Protein AF-0000000077140561 (afdb_homodimer)

InterPro domains:
  IPR010559 Signal transduction histidine kinase, internal region [PF06580] (421-499)
  IPR011622 7TM-DISM receptor, extracellular domain, type 2 [PF07696] (44-173)
  IPR011623 7TM-DISM receptor, extracellular domain, type 1 [PF07695] (184-388)
  IPR050640 Bacterial two-component sensor kinase systems [PTHR34220] (401-587)

pLDDT: mean 85.33, std 14.59, range [17.55, 97.31]

Foldseek 3Di:
DPPPCPPPPPPPPPPPPPPPDPPPPQQEAEDEPPDFKFQRQQNKWKDKAALVDDDDPVRVVVDPPTHGGPDSKFWQFADQIKMKMKGKYFYQYPDFKKKKWWQFQQFAWKWKWWDDPPDIDIQIDHLLAFQVSAPDNDSTHIDIGTDDHGDMTMMMMMTGGRFIDITGIMMGDPVVVVVVVVVVVVVLVVLVVLLVVLLVVLVVVCVVVVDCLSVLLNQLSVLVNVLVCLRNRNCCSPPPSGCSLCSLLVNQQSLLSNLLSVLVSLCVLLVCVPQPVVLNVVSVVLSVVSVVLNVCSVPDDSNVSNVVSLVSVLVSLVSSLVSLVSSVVSPRVLSVLLNVLSVLQNQLSVLLSCVNRRNDGDDPCSSCSNSVSNSSSSVSVSVSVVVVVVVVPPPCVVPVVVVVVVVVVVVVVVVVVVVVVLLVLLPCPPPVLVVLLVVLLVVCVVVPVVLSVVLVVLVVVLVVLSVVQSPPLKAFVVSQQVSLQSSQVSVCSSLVAEEDEEEEPGDRPHIDRPCLVVLVSVVCCVQFQVPHRYKYWYWYWDDDDFKIKIKIWIQGHDDPCCPVVPSSVVSNVSSCCSSQPPFWDWDWDDDVRTIMIMIMGGD/DDDPDPPPPPVCPPPPPPPPDPPPDQQEDEDEPPDFKFQRQQRKWKDKAALPDDDDPVRVVPDPPTHGGPDSKFWQFADQIKMKMKGKYFYQYPDFKKKKWWQFQQFAWKWKWWDDPPDIDIQIDHLLAFQVSAPDNDSTHIDIGTHDHGDMIMMMMMTGGRFIDMTGIMMGDPVVVVVVVVVVVVVLVVLVVLLVVLLVVLVVVCVVVVDCLSVLLNQQSVLVNLLVCLRNSNCCSPPPSGCSLCSLLVNQQSLLSNLLSVLVSLCVLLVCVPQPVVLNVVSVVLNVVSVVLNVCSVPDDSNVSNVVSLVSVLVSLVSSLVSLVSSVVSPRVLSVLLNVLSVLQNQLSVLQSCVNRRNDGDDPCSSCSNSVSNSSSSVSVSVSVVVVVVVVPPPCVVPVVVVVVVVVVVVVVVVVVVVVVLLVLLPCPPVVLVVLLVVLLVVCVVVPPVLSVVLVVLVVVLVVLSVVQSPPLKAFVVSQQVSQQSSQVSVCSSLVAEEDEEEDPGDRPHMDRPCLVVLVSVVCCVQFQVPNRYKYWYWYWDDDDFKIKIKIWIQGHPRPCCPVVPSSVVSNVSSCCSSQPPFKDWDWDADPRTIMIMIMGGD

Structure (mmCIF, N/CA/C/O backbone):
data_AF-0000000077140561-model_v1
#
loop_
_entity.id
_entity.type
_entity.pdbx_description
1 polymer 'Putative two-component sensor putative membrane protein putative signal peptide'
#
loop_
_atom_site.group_PDB
_atom_site.id
_atom_site.type_symbol
_atom_site.label_atom_id
_atom_site.label_alt_id
_atom_site.label_comp_id
_atom_site.label_asym_id
_atom_site.label_entity_id
_atom_site.label_seq_id
_atom_site.pdbx_PDB_ins_code
_atom_site.Cartn_x
_atom_site.Cartn_y
_atom_site.Cartn_z
_atom_site.occupancy
_atom_site.B_iso_or_equiv
_atom_site.auth_seq_id
_atom_site.auth_comp_id
_atom_site.auth_asym_id
_atom_site.auth_atom_id
_atom_site.pdbx_PDB_model_num
ATOM 1 N N . MET A 1 1 ? 35.562 -88.125 40.375 1 24.75 1 MET A N 1
ATOM 2 C CA . MET A 1 1 ? 36.562 -87.562 39.438 1 24.75 1 MET A CA 1
ATOM 3 C C . MET A 1 1 ? 36.156 -87.875 37.969 1 24.75 1 MET A C 1
ATOM 5 O O . MET A 1 1 ? 36.406 -88.938 37.438 1 24.75 1 MET A O 1
ATOM 9 N N . ILE A 1 2 ? 34.906 -87.5 37.625 1 28.94 2 ILE A N 1
ATOM 10 C CA . ILE A 1 2 ? 34.031 -87.938 36.531 1 28.94 2 ILE A CA 1
ATOM 11 C C . ILE A 1 2 ? 34.594 -87.438 35.219 1 28.94 2 ILE A C 1
ATOM 13 O O . ILE A 1 2 ? 34.844 -86.25 35.031 1 28.94 2 ILE A O 1
ATOM 17 N N . HIS A 1 3 ? 35.438 -88.312 34.562 1 29.36 3 HIS A N 1
ATOM 18 C CA . HIS A 1 3 ? 36.188 -88.188 33.312 1 29.36 3 HIS A CA 1
ATOM 19 C C . HIS A 1 3 ? 35.281 -87.688 32.156 1 29.36 3 HIS A C 1
ATOM 21 O O . HIS A 1 3 ? 34.281 -88.312 31.859 1 29.36 3 HIS A O 1
ATOM 27 N N . VAL A 1 4 ? 35.094 -86.375 32.062 1 25.58 4 VAL A N 1
ATOM 28 C CA . VAL A 1 4 ? 34.312 -85.5 31.188 1 25.58 4 VAL A CA 1
ATOM 29 C C . VAL A 1 4 ? 34.688 -85.75 29.734 1 25.58 4 VAL A C 1
ATOM 31 O O . VAL A 1 4 ? 35.844 -85.625 29.328 1 25.58 4 VAL A O 1
ATOM 34 N N . ARG A 1 5 ? 34 -86.75 29.047 1 27.5 5 ARG A N 1
ATOM 35 C CA . ARG A 1 5 ? 34 -87.312 27.688 1 27.5 5 ARG A CA 1
ATOM 36 C C . ARG A 1 5 ? 33.844 -86.188 26.656 1 27.5 5 ARG A C 1
ATOM 38 O O . ARG A 1 5 ? 32.781 -85.625 26.516 1 27.5 5 ARG A O 1
ATOM 45 N N . PHE A 1 6 ? 34.875 -85.312 26.531 1 25.67 6 PHE A N 1
ATOM 46 C CA . PHE A 1 6 ? 34.875 -84.125 25.656 1 25.67 6 PHE A CA 1
ATOM 47 C C . PHE A 1 6 ? 34.688 -84.562 24.203 1 25.67 6 PHE A C 1
ATOM 49 O O . PHE A 1 6 ? 35.562 -85.188 23.609 1 25.67 6 PHE A O 1
ATOM 56 N N . TYR A 1 7 ? 33.469 -85.125 23.844 1 27 7 TYR A N 1
ATOM 57 C CA . TYR A 1 7 ? 33.125 -85.5 22.469 1 27 7 TYR A CA 1
ATOM 58 C C . TYR A 1 7 ? 33.469 -84.375 21.484 1 27 7 TYR A C 1
ATOM 60 O O . TYR A 1 7 ? 33.188 -83.188 21.734 1 27 7 TYR A O 1
ATOM 68 N N . PHE A 1 8 ? 34.469 -84.562 20.609 1 27.3 8 PHE A N 1
ATOM 69 C CA . PHE A 1 8 ? 35.031 -83.938 19.453 1 27.3 8 PHE A CA 1
ATOM 70 C C . PHE A 1 8 ? 34 -83.625 18.391 1 27.3 8 PHE A C 1
ATOM 72 O O . PHE A 1 8 ? 33.906 -84.375 17.391 1 27.3 8 PHE A O 1
ATOM 79 N N . LEU A 1 9 ? 32.719 -83.375 18.688 1 26.47 9 LEU A N 1
ATOM 80 C CA . LEU A 1 9 ? 31.844 -83.312 17.516 1 26.47 9 LEU A CA 1
ATOM 81 C C . LEU A 1 9 ? 32.406 -82.312 16.484 1 26.47 9 LEU A C 1
ATOM 83 O O . LEU A 1 9 ? 32.625 -81.125 16.781 1 26.47 9 LEU A O 1
ATOM 87 N N . LEU A 1 10 ? 33.062 -82.812 15.438 1 26.14 10 LEU A N 1
ATOM 88 C CA . LEU A 1 10 ? 33.5 -82.25 14.172 1 26.14 10 LEU A CA 1
ATOM 89 C C . LEU A 1 10 ? 32.375 -81.438 13.492 1 26.14 10 LEU A C 1
ATOM 91 O O . LEU A 1 10 ? 31.422 -82.062 13.016 1 26.14 10 LEU A O 1
ATOM 95 N N . LEU A 1 11 ? 31.844 -80.5 14.102 1 26.73 11 LEU A N 1
ATOM 96 C CA . LEU A 1 11 ? 30.781 -79.75 13.445 1 26.73 11 LEU A CA 1
ATOM 97 C C . LEU A 1 11 ? 31.219 -79.25 12.055 1 26.73 11 LEU A C 1
ATOM 99 O O . LEU A 1 11 ? 32.219 -78.562 11.914 1 26.73 11 LEU A O 1
ATOM 103 N N . PHE A 1 12 ? 30.938 -80.062 10.945 1 27.53 12 PHE A N 1
ATOM 104 C CA . PHE A 1 12 ? 30.969 -79.75 9.516 1 27.53 12 PHE A CA 1
ATOM 105 C C . PHE A 1 12 ? 30.281 -78.438 9.227 1 27.53 12 PHE A C 1
ATOM 107 O O . PHE A 1 12 ? 29.078 -78.312 9.391 1 27.53 12 PHE A O 1
ATOM 114 N N . LEU A 1 13 ? 30.891 -77.312 9.461 1 29.86 13 LEU A N 1
ATOM 115 C CA . LEU A 1 13 ? 30.453 -76 9.039 1 29.86 13 LEU A CA 1
ATOM 116 C C . LEU A 1 13 ? 30.25 -75.938 7.531 1 29.86 13 LEU A C 1
ATOM 118 O O . LEU A 1 13 ? 31.203 -76.125 6.773 1 29.86 13 LEU A O 1
ATOM 122 N N . PRO A 1 14 ? 29.078 -76.312 6.961 1 33.19 14 PRO A N 1
ATOM 123 C CA . PRO A 1 14 ? 28.953 -76.188 5.508 1 33.19 14 PRO A CA 1
ATOM 124 C C . PRO A 1 14 ? 29.344 -74.812 5.008 1 33.19 14 PRO A C 1
ATOM 126 O O . PRO A 1 14 ? 29.094 -73.812 5.688 1 33.19 14 PRO A O 1
ATOM 129 N N . PHE A 1 15 ? 30.359 -74.625 4.156 1 32.88 15 PHE A N 1
ATOM 130 C CA . PHE A 1 15 ? 30.781 -73.5 3.332 1 32.88 15 PHE A CA 1
ATOM 131 C C . PHE A 1 15 ? 29.656 -73.062 2.426 1 32.88 15 PHE A C 1
ATOM 133 O O . PHE A 1 15 ? 29.344 -73.688 1.416 1 32.88 15 PHE A O 1
ATOM 140 N N . SER A 1 16 ? 28.469 -72.625 2.848 1 32.25 16 SER A N 1
ATOM 141 C CA . SER A 1 16 ? 27.547 -72 1.905 1 32.25 16 SER A CA 1
ATOM 142 C C . SER A 1 16 ? 28.203 -70.875 1.1 1 32.25 16 SER A C 1
ATOM 144 O O . SER A 1 16 ? 28.766 -69.938 1.671 1 32.25 16 SER A O 1
ATOM 146 N N . ILE A 1 17 ? 28.625 -71.062 -0.135 1 33.84 17 ILE A N 1
ATOM 147 C CA . ILE A 1 17 ? 29.016 -70.125 -1.186 1 33.84 17 ILE A CA 1
ATOM 148 C C . ILE A 1 17 ? 27.984 -69 -1.295 1 33.84 17 ILE A C 1
ATOM 150 O O . ILE A 1 17 ? 26.812 -69.25 -1.616 1 33.84 17 ILE A O 1
ATOM 154 N N . LEU A 1 18 ? 28.109 -67.875 -0.533 1 32.62 18 LEU A N 1
ATOM 155 C CA . LEU A 1 18 ? 27.438 -66.625 -0.743 1 32.62 18 LEU A CA 1
ATOM 156 C C . LEU A 1 18 ? 27.531 -66.188 -2.205 1 32.62 18 LEU A C 1
ATOM 158 O O . LEU A 1 18 ? 28.625 -65.938 -2.711 1 32.62 18 LEU A O 1
ATOM 162 N N . LEU A 1 19 ? 26.734 -66.75 -3.121 1 34.62 19 LEU A N 1
ATOM 163 C CA . LEU A 1 19 ? 26.531 -66.125 -4.445 1 34.62 19 LEU A CA 1
ATOM 164 C C . LEU A 1 19 ? 26.438 -64.625 -4.359 1 34.62 19 LEU A C 1
ATOM 166 O O . LEU A 1 19 ? 25.609 -64.125 -3.602 1 34.62 19 LEU A O 1
ATOM 170 N N . SER A 1 20 ? 27.5 -63.875 -4.602 1 33.91 20 SER A N 1
ATOM 171 C CA . SER A 1 20 ? 27.625 -62.406 -4.762 1 33.91 20 SER A CA 1
ATOM 172 C C . SER A 1 20 ? 26.547 -61.875 -5.703 1 33.91 20 SER A C 1
ATOM 174 O O . SER A 1 20 ? 26.453 -62.312 -6.852 1 33.91 20 SER A O 1
ATOM 176 N N . SER A 1 21 ? 25.359 -61.562 -5.262 1 38.69 21 SER A N 1
ATOM 177 C CA . SER A 1 21 ? 24.453 -60.719 -6.039 1 38.69 21 SER A CA 1
ATOM 178 C C . SER A 1 21 ? 25.203 -59.656 -6.805 1 38.69 21 SER A C 1
ATOM 180 O O . SER A 1 21 ? 26.25 -59.188 -6.344 1 38.69 21 SER A O 1
ATOM 182 N N . PRO A 1 22 ? 25.016 -59.562 -8.117 1 41.5 22 PRO A N 1
ATOM 183 C CA . PRO A 1 22 ? 25.688 -58.469 -8.844 1 41.5 22 PRO A CA 1
ATOM 184 C C . PRO A 1 22 ? 25.734 -57.188 -8.055 1 41.5 22 PRO A C 1
ATOM 186 O O . PRO A 1 22 ? 24.781 -56.844 -7.344 1 41.5 22 PRO A O 1
ATOM 189 N N . ILE A 1 23 ? 26.812 -56.781 -7.594 1 39.12 23 ILE A N 1
ATOM 190 C CA . ILE A 1 23 ? 27.156 -55.5 -7 1 39.12 23 ILE A CA 1
ATOM 191 C C . ILE A 1 23 ? 26.469 -54.375 -7.777 1 39.12 23 ILE A C 1
ATOM 193 O O . ILE A 1 23 ? 26.797 -54.125 -8.945 1 39.12 23 ILE A O 1
ATOM 197 N N . ASN A 1 24 ? 25.109 -54.219 -7.703 1 46.34 24 ASN A N 1
ATOM 198 C CA . ASN A 1 24 ? 24.625 -52.906 -8.133 1 46.34 24 ASN A CA 1
ATOM 199 C C . ASN A 1 24 ? 25.656 -51.812 -7.887 1 46.34 24 ASN A C 1
ATOM 201 O O . ASN A 1 24 ? 26.125 -51.625 -6.762 1 46.34 24 ASN A O 1
ATOM 205 N N . SER A 1 25 ? 26.453 -51.625 -8.828 1 53.38 25 SER A N 1
ATOM 206 C CA . SER A 1 25 ? 27.422 -50.562 -8.742 1 53.38 25 SER A CA 1
ATOM 207 C C . SER A 1 25 ? 26.875 -49.375 -7.949 1 53.38 25 SER A C 1
ATOM 209 O O . SER A 1 25 ? 25.672 -49.125 -7.961 1 53.38 25 SER A O 1
ATOM 211 N N . ARG A 1 26 ? 27.453 -48.969 -6.902 1 61.59 26 ARG A N 1
ATOM 212 C CA . ARG A 1 26 ? 27.203 -47.906 -5.918 1 61.59 26 ARG A CA 1
ATOM 213 C C . ARG A 1 26 ? 26.688 -46.625 -6.586 1 61.59 26 ARG A C 1
ATOM 215 O O . ARG A 1 26 ? 26.094 -45.781 -5.93 1 61.59 26 ARG A O 1
ATOM 222 N N . PHE A 1 27 ? 26.641 -46.594 -7.906 1 76.19 27 PHE A N 1
ATOM 223 C CA . PHE A 1 27 ? 26.234 -45.312 -8.484 1 76.19 27 PHE A CA 1
ATOM 224 C C . PHE A 1 27 ? 24.938 -45.469 -9.266 1 76.19 27 PHE A C 1
ATOM 226 O O . PHE A 1 27 ? 24.531 -44.562 -9.984 1 76.19 27 PHE A O 1
ATOM 233 N N . THR A 1 28 ? 24.156 -46.656 -9.078 1 88.44 28 THR A N 1
ATOM 234 C CA . THR A 1 28 ? 22.906 -46.844 -9.781 1 88.44 28 THR A CA 1
ATOM 235 C C . THR A 1 28 ? 21.719 -46.406 -8.922 1 88.44 28 THR A C 1
ATOM 237 O O . THR A 1 28 ? 21.609 -46.812 -7.766 1 88.44 28 THR A O 1
ATOM 240 N N . THR A 1 29 ? 20.875 -45.562 -9.406 1 92.5 29 THR A N 1
ATOM 241 C CA . THR A 1 29 ? 19.641 -45.125 -8.75 1 92.5 29 THR A CA 1
ATOM 242 C C . THR A 1 29 ? 18.438 -45.844 -9.312 1 92.5 29 THR A C 1
ATOM 244 O O . THR A 1 29 ? 18.203 -45.812 -10.523 1 92.5 29 THR A O 1
ATOM 247 N N . SER A 1 30 ? 17.688 -46.531 -8.445 1 93.31 30 SER A N 1
ATOM 248 C CA . SER A 1 30 ? 16.5 -47.25 -8.859 1 93.31 30 SER A CA 1
ATOM 249 C C . SER A 1 30 ? 15.258 -46.375 -8.773 1 93.31 30 SER A C 1
ATOM 251 O O . SER A 1 30 ? 14.977 -45.781 -7.73 1 93.31 30 SER A O 1
ATOM 253 N N . LEU A 1 31 ? 14.664 -46.281 -9.875 1 93.75 31 LEU A N 1
ATOM 254 C CA . LEU A 1 31 ? 13.422 -45.531 -9.938 1 93.75 31 LEU A CA 1
ATOM 255 C C . LEU A 1 31 ? 12.234 -46.406 -9.555 1 93.75 31 LEU A C 1
ATOM 257 O O . LEU A 1 31 ? 11.977 -47.406 -10.195 1 93.75 31 LEU A O 1
ATOM 261 N N . LYS A 1 32 ? 11.578 -46 -8.523 1 91.5 32 LYS A N 1
ATOM 262 C CA . LYS A 1 32 ? 10.477 -46.812 -7.984 1 91.5 32 LYS A CA 1
ATOM 263 C C . LYS A 1 32 ? 9.141 -46.094 -8.172 1 91.5 32 LYS A C 1
ATOM 265 O O . LYS A 1 32 ? 9.102 -44.875 -8.43 1 91.5 32 LYS A O 1
ATOM 270 N N . ASN A 1 33 ? 8.172 -46.969 -8 1 84.56 33 ASN A N 1
ATOM 271 C CA . ASN A 1 33 ? 6.824 -46.406 -8.094 1 84.56 33 ASN A CA 1
ATOM 272 C C . ASN A 1 33 ? 6.484 -45.562 -6.887 1 84.56 33 ASN A C 1
ATOM 274 O O . ASN A 1 33 ? 6.848 -45.875 -5.758 1 84.56 33 ASN A O 1
ATOM 278 N N . GLY A 1 34 ? 5.855 -44.531 -7.09 1 79.12 34 GLY A N 1
ATOM 279 C CA . GLY A 1 34 ? 5.367 -43.688 -6.004 1 79.12 34 GLY A CA 1
ATOM 280 C C . GLY A 1 34 ? 6.324 -42.562 -5.641 1 79.12 34 GLY A C 1
ATOM 281 O O . GLY A 1 34 ? 5.895 -41.469 -5.23 1 79.12 34 GLY A O 1
ATOM 282 N N . GLN A 1 35 ? 7.609 -43.031 -5.695 1 82.31 35 GLN A N 1
ATOM 283 C CA . GLN A 1 35 ? 8.586 -41.969 -5.414 1 82.31 35 GLN A CA 1
ATOM 284 C C . GLN A 1 35 ? 8.984 -41.219 -6.688 1 82.31 35 GLN A C 1
ATOM 286 O O . GLN A 1 35 ? 9.445 -41.844 -7.648 1 82.31 35 GLN A O 1
ATOM 291 N N . GLY A 1 36 ? 8.602 -40.062 -6.859 1 88 36 GLY A N 1
ATOM 292 C CA . GLY A 1 36 ? 8.758 -39.312 -8.109 1 88 36 GLY A CA 1
ATOM 293 C C . GLY A 1 36 ? 9.867 -38.281 -8.062 1 88 36 GLY A C 1
ATOM 294 O O . GLY A 1 36 ? 9.984 -37.469 -8.969 1 88 36 GLY A O 1
ATOM 295 N N . GLU A 1 37 ? 10.695 -38.406 -7.059 1 92.12 37 GLU A N 1
ATOM 296 C CA . GLU A 1 37 ? 11.812 -37.469 -6.914 1 92.12 37 GLU A CA 1
ATOM 297 C C . GLU A 1 37 ? 13.062 -38.188 -6.406 1 92.12 37 GLU A C 1
ATOM 299 O O . GLU A 1 37 ? 13.047 -38.781 -5.328 1 92.12 37 GLU A O 1
ATOM 304 N N . TYR A 1 38 ? 14.211 -38.125 -7.18 1 94.38 38 TYR A N 1
ATOM 305 C CA . TYR A 1 38 ? 15.453 -38.812 -6.836 1 94.38 38 TYR A CA 1
ATOM 306 C C . TYR A 1 38 ? 16.656 -37.906 -7.012 1 94.38 38 TYR A C 1
ATOM 308 O O . TYR A 1 38 ? 17.219 -37.781 -8.102 1 94.38 38 TYR A O 1
ATOM 316 N N . PRO A 1 39 ? 16.984 -37.219 -5.953 1 92.38 39 PRO A N 1
ATOM 317 C CA . PRO A 1 39 ? 18.266 -36.5 -6.035 1 92.38 39 PRO A CA 1
ATOM 318 C C . PRO A 1 39 ? 19.453 -37.438 -6.188 1 92.38 39 PRO A C 1
ATOM 320 O O . PRO A 1 39 ? 19.609 -38.375 -5.395 1 92.38 39 PRO A O 1
ATOM 323 N N . ILE A 1 40 ? 20.297 -37.25 -7.219 1 93.94 40 ILE A N 1
ATOM 324 C CA . ILE A 1 40 ? 21.328 -38.25 -7.508 1 93.94 40 ILE A CA 1
ATOM 325 C C . ILE A 1 40 ? 22.703 -37.719 -7.105 1 93.94 40 ILE A C 1
ATOM 327 O O . ILE A 1 40 ? 23.719 -38.281 -7.488 1 93.94 40 ILE A O 1
ATOM 331 N N . GLY A 1 41 ? 22.688 -36.719 -6.324 1 90.69 41 GLY A N 1
ATOM 332 C CA . GLY A 1 41 ? 23.953 -36.156 -5.914 1 90.69 41 GLY A CA 1
ATOM 333 C C . GLY A 1 41 ? 24.906 -37.156 -5.305 1 90.69 41 GLY A C 1
ATOM 334 O O . GLY A 1 41 ? 26.109 -37.156 -5.602 1 90.69 41 GLY A O 1
ATOM 335 N N . TYR A 1 42 ? 24.422 -38.031 -4.559 1 89.94 42 TYR A N 1
ATOM 336 C CA . TYR A 1 42 ? 25.266 -39.031 -3.891 1 89.94 42 TYR A CA 1
ATOM 337 C C . TYR A 1 42 ? 25.422 -40.281 -4.746 1 89.94 42 TYR A C 1
ATOM 339 O O . TYR A 1 42 ? 26.156 -41.188 -4.387 1 89.94 42 TYR A O 1
ATOM 347 N N . HIS A 1 43 ? 24.734 -40.312 -5.855 1 93.25 43 HIS A N 1
ATOM 348 C CA . HIS A 1 43 ? 24.719 -41.531 -6.695 1 93.25 43 HIS A CA 1
ATOM 349 C C . HIS A 1 43 ? 25.312 -41.219 -8.07 1 93.25 43 HIS A C 1
ATOM 351 O O . HIS A 1 43 ? 24.797 -41.688 -9.086 1 93.25 43 HIS A O 1
ATOM 357 N N . MET A 1 44 ? 26.297 -40.344 -8.008 1 94.31 44 MET A N 1
ATOM 358 C CA . MET A 1 44 ? 26.984 -40.031 -9.258 1 94.31 44 MET A CA 1
ATOM 359 C C . MET A 1 44 ? 28.484 -40.031 -9.055 1 94.31 44 MET A C 1
ATOM 361 O O . MET A 1 44 ? 28.969 -39.969 -7.918 1 94.31 44 MET A O 1
ATOM 365 N N . GLU A 1 45 ? 29.203 -40.156 -10.109 1 95.06 45 GLU A N 1
ATOM 366 C CA . GLU A 1 45 ? 30.656 -40.031 -10.133 1 95.06 45 GLU A CA 1
ATOM 367 C C . GLU A 1 45 ? 31.094 -38.844 -10.961 1 95.06 45 GLU A C 1
ATOM 369 O O . GLU A 1 45 ? 30.484 -38.5 -11.984 1 95.06 45 GLU A O 1
ATOM 374 N N . ILE A 1 46 ? 32.125 -38.219 -10.469 1 95.19 46 ILE A N 1
ATOM 375 C CA . ILE A 1 46 ? 32.562 -36.969 -11.078 1 95.19 46 ILE A CA 1
ATOM 376 C C . ILE A 1 46 ? 34.062 -37.062 -11.43 1 95.19 46 ILE A C 1
ATOM 378 O O . ILE A 1 46 ? 34.844 -37.594 -10.656 1 95.19 46 ILE A O 1
ATOM 382 N N . LEU A 1 47 ? 34.375 -36.594 -12.625 1 94.5 47 LEU A N 1
ATOM 383 C CA . LEU A 1 47 ? 35.75 -36.438 -13.109 1 94.5 47 LEU A CA 1
ATOM 384 C C . LEU A 1 47 ? 36.062 -34.969 -13.359 1 94.5 47 LEU A C 1
ATOM 386 O O . LEU A 1 47 ? 35.375 -34.312 -14.133 1 94.5 47 LEU A O 1
ATOM 390 N N . SER A 1 48 ? 36.969 -34.469 -12.633 1 93.94 48 SER A N 1
ATOM 391 C CA . SER A 1 48 ? 37.406 -33.094 -12.781 1 93.94 48 SER A CA 1
ATOM 392 C C . SER A 1 48 ? 38.656 -33 -13.641 1 93.94 48 SER A C 1
ATOM 394 O O . SER A 1 48 ? 39.656 -33.688 -13.383 1 93.94 48 SER A O 1
ATOM 396 N N . LEU A 1 49 ? 38.594 -32.156 -14.656 1 93.12 49 LEU A N 1
ATOM 397 C CA . LEU A 1 49 ? 39.719 -32 -15.578 1 93.12 49 LEU A CA 1
ATOM 398 C C . LEU A 1 49 ? 40.094 -30.516 -15.688 1 93.12 49 LEU A C 1
ATOM 400 O O . LEU A 1 49 ? 39.219 -29.641 -15.625 1 93.12 49 LEU A O 1
ATOM 404 N N . SER A 1 50 ? 41.281 -30.312 -15.898 1 92 50 SER A N 1
ATOM 405 C CA . SER A 1 50 ? 41.75 -28.953 -16.156 1 92 50 SER A CA 1
ATOM 406 C C . SER A 1 50 ? 41.312 -28.469 -17.531 1 92 50 SER A C 1
ATOM 408 O O . SER A 1 50 ? 41.062 -29.266 -18.438 1 92 50 SER A O 1
ATOM 410 N N . PRO A 1 51 ? 41.188 -27.219 -17.672 1 88.12 51 PRO A N 1
ATOM 411 C CA . PRO A 1 51 ? 40.688 -26.672 -18.938 1 88.12 51 PRO A CA 1
ATOM 412 C C . PRO A 1 51 ? 41.594 -27 -20.125 1 88.12 51 PRO A C 1
ATOM 414 O O . PRO A 1 51 ? 41.156 -27.031 -21.266 1 88.12 51 PRO A O 1
ATOM 417 N N . GLU A 1 52 ? 42.812 -27.344 -19.906 1 87.75 52 GLU A N 1
ATOM 418 C CA . GLU A 1 52 ? 43.781 -27.625 -20.969 1 87.75 52 GLU A CA 1
ATOM 419 C C . GLU A 1 52 ? 43.656 -29.062 -21.469 1 87.75 52 GLU A C 1
ATOM 421 O O . GLU A 1 52 ? 44.062 -29.375 -22.578 1 87.75 52 GLU A O 1
ATOM 426 N N . THR A 1 53 ? 43 -29.844 -20.688 1 85.62 53 THR A N 1
ATOM 427 C CA . THR A 1 53 ? 42.875 -31.25 -21.047 1 85.62 53 THR A CA 1
ATOM 428 C C . THR A 1 53 ? 41.656 -31.484 -21.922 1 85.62 53 THR A C 1
ATOM 430 O O . THR A 1 53 ? 40.531 -31.312 -21.484 1 85.62 53 THR A O 1
ATOM 433 N N . LYS A 1 54 ? 41.969 -31.656 -23.234 1 85.31 54 LYS A N 1
ATOM 434 C CA . LYS A 1 54 ? 40.875 -31.969 -24.141 1 85.31 54 LYS A CA 1
ATOM 435 C C . LYS A 1 54 ? 40.75 -33.469 -24.359 1 85.31 54 LYS A C 1
ATOM 437 O O . LYS A 1 54 ? 41.656 -34.094 -24.953 1 85.31 54 LYS A O 1
ATOM 442 N N . ILE A 1 55 ? 39.719 -34.094 -23.719 1 88.19 55 ILE A N 1
ATOM 443 C CA . ILE A 1 55 ? 39.469 -35.531 -23.859 1 88.19 55 ILE A CA 1
ATOM 444 C C . ILE A 1 55 ? 38.125 -35.719 -24.547 1 88.19 55 ILE A C 1
ATOM 446 O O . ILE A 1 55 ? 37.156 -35 -24.266 1 88.19 55 ILE A O 1
ATOM 450 N N . SER A 1 56 ? 38.125 -36.594 -25.531 1 89.62 56 SER A N 1
ATOM 451 C CA . SER A 1 56 ? 36.875 -36.906 -26.25 1 89.62 56 SER A CA 1
ATOM 452 C C . SER A 1 56 ? 35.969 -37.781 -25.422 1 89.62 56 SER A C 1
ATOM 454 O O . SER A 1 56 ? 36.406 -38.406 -24.438 1 89.62 56 SER A O 1
ATOM 456 N N . PHE A 1 57 ? 34.781 -37.812 -25.766 1 92.25 57 PHE A N 1
ATOM 457 C CA . PHE A 1 57 ? 33.781 -38.625 -25.062 1 92.25 57 PHE A CA 1
ATOM 458 C C . PHE A 1 57 ? 34.156 -40.094 -25.094 1 92.25 57 PHE A C 1
ATOM 460 O O . PHE A 1 57 ? 34 -40.812 -24.094 1 92.25 57 PHE A O 1
ATOM 467 N N . GLU A 1 58 ? 34.719 -40.562 -26.188 1 88.69 58 GLU A N 1
ATOM 468 C CA . GLU A 1 58 ? 35.125 -41.969 -26.328 1 88.69 58 GLU A CA 1
ATOM 469 C C . GLU A 1 58 ? 36.219 -42.344 -25.344 1 88.69 58 GLU A C 1
ATOM 471 O O . GLU A 1 58 ? 36.25 -43.438 -24.797 1 88.69 58 GLU A O 1
ATOM 476 N N . ASP A 1 59 ? 37.094 -41.344 -25.047 1 89.81 59 ASP A N 1
ATOM 477 C CA . ASP A 1 59 ? 38.188 -41.531 -24.109 1 89.81 59 ASP A CA 1
ATOM 478 C C . ASP A 1 59 ? 37.688 -41.5 -22.672 1 89.81 59 ASP A C 1
ATOM 480 O O . ASP A 1 59 ? 38.188 -42.219 -21.812 1 89.81 59 ASP A O 1
ATOM 484 N N . VAL A 1 60 ? 36.719 -40.688 -22.422 1 90.19 60 VAL A N 1
ATOM 485 C CA . VAL A 1 60 ? 36.188 -40.5 -21.062 1 90.19 60 VAL A CA 1
ATOM 486 C C . VAL A 1 60 ? 35.438 -41.781 -20.641 1 90.19 60 VAL A C 1
ATOM 488 O O . VAL A 1 60 ? 35.469 -42.156 -19.453 1 90.19 60 VAL A O 1
ATOM 491 N N . ARG A 1 61 ? 34.781 -42.406 -21.562 1 88.5 61 ARG A N 1
ATOM 492 C CA . ARG A 1 61 ? 34.031 -43.594 -21.234 1 88.5 61 ARG A CA 1
ATOM 493 C C . ARG A 1 61 ? 34.938 -44.719 -20.703 1 88.5 61 ARG A C 1
ATOM 495 O O . ARG A 1 61 ? 34.531 -45.531 -19.906 1 88.5 61 ARG A O 1
ATOM 502 N N . LYS A 1 62 ? 36.219 -44.625 -21.156 1 84.06 62 LYS A N 1
ATOM 503 C CA . LYS A 1 62 ? 37.188 -45.656 -20.766 1 84.06 62 LYS A CA 1
ATOM 504 C C . LYS A 1 62 ? 37.969 -45.25 -19.531 1 84.06 62 LYS A C 1
ATOM 506 O O . LYS A 1 62 ? 38.75 -46.031 -18.984 1 84.06 62 LYS A O 1
ATOM 511 N N . PHE A 1 63 ? 37.75 -44.031 -19.188 1 79.81 63 PHE A N 1
ATOM 512 C CA . PHE A 1 63 ? 38.562 -43.469 -18.109 1 79.81 63 PHE A CA 1
ATOM 513 C C . PHE A 1 63 ? 38.156 -44.094 -16.781 1 79.81 63 PHE A C 1
ATOM 515 O O . PHE A 1 63 ? 36.969 -44.219 -16.469 1 79.81 63 PHE A O 1
ATOM 522 N N . LYS A 1 64 ? 39.094 -44.562 -15.938 1 78.56 64 LYS A N 1
ATOM 523 C CA . LYS A 1 64 ? 38.844 -45.219 -14.664 1 78.56 64 LYS A CA 1
ATOM 524 C C . LYS A 1 64 ? 38.938 -44.25 -13.508 1 78.56 64 LYS A C 1
ATOM 526 O O . LYS A 1 64 ? 38.594 -44.562 -12.375 1 78.56 64 LYS A O 1
ATOM 531 N N . LEU A 1 65 ? 39.188 -42.938 -13.719 1 83.25 65 LEU A N 1
ATOM 532 C CA . LEU A 1 65 ? 39.5 -42.062 -12.617 1 83.25 65 LEU A CA 1
ATOM 533 C C . LEU A 1 65 ? 38.281 -41.281 -12.172 1 83.25 65 LEU A C 1
ATOM 535 O O . LEU A 1 65 ? 38.406 -40.156 -11.68 1 83.25 65 LEU A O 1
ATOM 539 N N . PHE A 1 66 ? 37.062 -41.75 -12.289 1 92.06 66 PHE A N 1
ATOM 540 C CA . PHE A 1 66 ? 35.875 -41.125 -11.75 1 92.06 66 PHE A CA 1
ATOM 541 C C . PHE A 1 66 ? 35.844 -41.25 -10.227 1 92.06 66 PHE A C 1
ATOM 543 O O . PHE A 1 66 ? 36.188 -42.312 -9.688 1 92.06 66 PHE A O 1
ATOM 550 N N . GLU A 1 67 ? 35.594 -40.188 -9.539 1 90.62 67 GLU A N 1
ATOM 551 C CA . GLU A 1 67 ? 35.438 -40.188 -8.086 1 90.62 67 GLU A CA 1
ATOM 552 C C . GLU A 1 67 ? 33.969 -40.062 -7.676 1 90.62 67 GLU A C 1
ATOM 554 O O . GLU A 1 67 ? 33.219 -39.312 -8.289 1 90.62 67 GLU A O 1
ATOM 559 N N . GLU A 1 68 ? 33.594 -40.719 -6.672 1 91.25 68 GLU A N 1
ATOM 560 C CA . GLU A 1 68 ? 32.219 -40.656 -6.164 1 91.25 68 GLU A CA 1
ATOM 561 C C . GLU A 1 68 ? 31.922 -39.281 -5.562 1 91.25 68 GLU A C 1
ATOM 563 O O . GLU A 1 68 ? 32.75 -38.719 -4.871 1 91.25 68 GLU A O 1
ATOM 568 N N . SER A 1 69 ? 30.781 -38.875 -5.918 1 91.19 69 SER A N 1
ATOM 569 C CA . SER A 1 69 ? 30.359 -37.594 -5.367 1 91.19 69 SER A CA 1
ATOM 570 C C . SER A 1 69 ? 30.094 -37.688 -3.871 1 91.19 69 SER A C 1
ATOM 572 O O . SER A 1 69 ? 29.531 -38.688 -3.404 1 91.19 69 SER A O 1
ATOM 574 N N . LYS A 1 70 ? 30.391 -36.656 -3.061 1 87.12 70 LYS A N 1
ATOM 575 C CA . LYS A 1 70 ? 30.25 -36.656 -1.605 1 87.12 70 LYS A CA 1
ATOM 576 C C . LYS A 1 70 ? 29.219 -35.625 -1.146 1 87.12 70 LYS A C 1
ATOM 578 O O . LYS A 1 70 ? 29.156 -35.312 0.039 1 87.12 70 LYS A O 1
ATOM 583 N N . SER A 1 71 ? 28.5 -35.156 -2.139 1 87.38 71 SER A N 1
ATOM 584 C CA . SER A 1 71 ? 27.516 -34.156 -1.782 1 87.38 71 SER A CA 1
ATOM 585 C C . SER A 1 71 ? 26.219 -34.344 -2.557 1 87.38 71 SER A C 1
ATOM 587 O O . SER A 1 71 ? 26.203 -34.969 -3.619 1 87.38 71 SER A O 1
ATOM 589 N N . LEU A 1 72 ? 25.125 -33.812 -1.936 1 86.12 72 LEU A N 1
ATOM 590 C CA . LEU A 1 72 ? 23.828 -33.906 -2.574 1 86.12 72 LEU A CA 1
ATOM 591 C C . LEU A 1 72 ? 23.766 -33 -3.807 1 86.12 72 LEU A C 1
ATOM 593 O O . LEU A 1 72 ? 23.109 -33.344 -4.797 1 86.12 72 LEU A O 1
ATOM 597 N N . SER A 1 73 ? 24.406 -31.938 -3.646 1 89.06 73 SER A N 1
ATOM 598 C CA . SER A 1 73 ? 24.484 -30.969 -4.746 1 89.06 73 SER A CA 1
ATOM 599 C C . SER A 1 73 ? 25.922 -30.5 -4.945 1 89.06 73 SER A C 1
ATOM 601 O O . SER A 1 73 ? 26.328 -29.484 -4.383 1 89.06 73 SER A O 1
ATOM 603 N N . PRO A 1 74 ? 26.625 -31.234 -5.707 1 90.81 74 PRO A N 1
ATOM 604 C CA . PRO A 1 74 ? 28.016 -30.859 -5.93 1 90.81 74 PRO A CA 1
ATOM 605 C C . PRO A 1 74 ? 28.172 -29.422 -6.418 1 90.81 74 PRO A C 1
ATOM 607 O O . PRO A 1 74 ? 27.469 -29 -7.34 1 90.81 74 PRO A O 1
ATOM 610 N N . ASN A 1 75 ? 28.938 -28.703 -5.738 1 90.5 75 ASN A N 1
ATOM 611 C CA . ASN A 1 75 ? 29.25 -27.312 -6.004 1 90.5 75 ASN A CA 1
ATOM 612 C C . ASN A 1 75 ? 30.75 -27.047 -5.922 1 90.5 75 ASN A C 1
ATOM 614 O O . ASN A 1 75 ? 31.359 -27.234 -4.871 1 90.5 75 ASN A O 1
ATOM 618 N N . PHE A 1 76 ? 31.328 -26.578 -6.996 1 91.38 76 PHE A N 1
ATOM 619 C CA . PHE A 1 76 ? 32.781 -26.406 -7.07 1 91.38 76 PHE A CA 1
ATOM 620 C C . PHE A 1 76 ? 33.156 -24.938 -7.125 1 91.38 76 PHE A C 1
ATOM 622 O O . PHE A 1 76 ? 34.312 -24.594 -7.309 1 91.38 76 PHE A O 1
ATOM 629 N N . GLY A 1 77 ? 32.125 -24.125 -6.973 1 89.81 77 GLY A N 1
ATOM 630 C CA . GLY A 1 77 ? 32.406 -22.688 -6.969 1 89.81 77 GLY A CA 1
ATOM 631 C C . GLY A 1 77 ? 32.875 -22.172 -8.305 1 89.81 77 GLY A C 1
ATOM 632 O O . GLY A 1 77 ? 32.5 -22.703 -9.359 1 89.81 77 GLY A O 1
ATOM 633 N N . PHE A 1 78 ? 33.625 -21.078 -8.242 1 87.94 78 PHE A N 1
ATOM 634 C CA . PHE A 1 78 ? 34.188 -20.469 -9.445 1 87.94 78 PHE A CA 1
ATOM 635 C C . PHE A 1 78 ? 35.438 -21.203 -9.898 1 87.94 78 PHE A C 1
ATOM 637 O O . PHE A 1 78 ? 36.438 -21.203 -9.195 1 87.94 78 PHE A O 1
ATOM 644 N N . THR A 1 79 ? 35.281 -21.875 -11.023 1 88.56 79 THR A N 1
ATOM 645 C CA . THR A 1 79 ? 36.406 -22.641 -11.57 1 88.56 79 THR A CA 1
ATOM 646 C C . THR A 1 79 ? 36.312 -22.703 -13.094 1 88.56 79 THR A C 1
ATOM 648 O O . THR A 1 79 ? 35.219 -22.547 -13.664 1 88.56 79 THR A O 1
ATOM 651 N N . LYS A 1 80 ? 37.438 -22.938 -13.727 1 89.81 80 LYS A N 1
ATOM 652 C CA . LYS A 1 80 ? 37.469 -23.109 -15.172 1 89.81 80 LYS A CA 1
ATOM 653 C C . LYS A 1 80 ? 37.625 -24.578 -15.547 1 89.81 80 LYS A C 1
ATOM 655 O O . LYS A 1 80 ? 37.719 -24.906 -16.734 1 89.81 80 LYS A O 1
ATOM 660 N N . ASN A 1 81 ? 37.531 -25.375 -14.57 1 93 81 ASN A N 1
ATOM 661 C CA . ASN A 1 81 ? 37.688 -26.797 -14.805 1 93 81 ASN A CA 1
ATOM 662 C C . ASN A 1 81 ? 36.438 -27.375 -15.508 1 93 81 ASN A C 1
ATOM 664 O O . ASN A 1 81 ? 35.375 -26.766 -15.469 1 93 81 ASN A O 1
ATOM 668 N N . VAL A 1 82 ? 36.719 -28.422 -16.234 1 95.06 82 VAL A N 1
ATOM 669 C CA . VAL A 1 82 ? 35.656 -29.156 -16.922 1 95.06 82 VAL A CA 1
ATOM 670 C C . VAL A 1 82 ? 35.281 -30.391 -16.094 1 95.06 82 VAL A C 1
ATOM 672 O O . VAL A 1 82 ? 36.156 -31.109 -15.594 1 95.06 82 VAL A O 1
ATOM 675 N N . TYR A 1 83 ? 34.062 -30.594 -15.984 1 94.75 83 TYR A N 1
ATOM 676 C CA . TYR A 1 83 ? 33.594 -31.703 -15.148 1 94.75 83 TYR A CA 1
ATOM 677 C C . TYR A 1 83 ? 32.75 -32.688 -15.953 1 94.75 83 TYR A C 1
ATOM 679 O O . TYR A 1 83 ? 31.859 -32.312 -16.703 1 94.75 83 TYR A O 1
ATOM 687 N N . TRP A 1 84 ? 33.125 -33.938 -15.883 1 95.62 84 TRP A N 1
ATOM 688 C CA . TRP A 1 84 ? 32.312 -35.031 -16.438 1 95.62 84 TRP A CA 1
ATOM 689 C C . TRP A 1 84 ? 31.578 -35.781 -15.336 1 95.62 84 TRP A C 1
ATOM 691 O O . TRP A 1 84 ? 32.156 -36.062 -14.273 1 95.62 84 TRP A O 1
ATOM 701 N N . VAL A 1 85 ? 30.375 -36 -15.562 1 95.25 85 VAL A N 1
ATOM 702 C CA . VAL A 1 85 ? 29.547 -36.688 -14.578 1 95.25 85 VAL A CA 1
ATOM 703 C C . VAL A 1 85 ? 28.922 -37.938 -15.219 1 95.25 85 VAL A C 1
ATOM 705 O O . VAL A 1 85 ? 28.453 -37.906 -16.359 1 95.25 85 VAL A O 1
ATOM 708 N N . ARG A 1 86 ? 28.938 -39.031 -14.547 1 94 86 ARG A N 1
ATOM 709 C CA . ARG A 1 86 ? 28.281 -40.25 -15.023 1 94 86 ARG A CA 1
ATOM 710 C C . ARG A 1 86 ? 27.406 -40.875 -13.938 1 94 86 ARG A C 1
ATOM 712 O O . ARG A 1 86 ? 27.734 -40.812 -12.75 1 94 86 ARG A O 1
ATOM 719 N N . PHE A 1 87 ? 26.328 -41.312 -14.305 1 93.81 87 PHE A N 1
ATOM 720 C CA . PHE A 1 87 ? 25.406 -42 -13.398 1 93.81 87 PHE A CA 1
ATOM 721 C C . PHE A 1 87 ? 24.547 -43 -14.148 1 93.81 87 PHE A C 1
ATOM 723 O O . PHE A 1 87 ? 24.469 -42.969 -15.375 1 93.81 87 PHE A O 1
ATOM 730 N N . GLU A 1 88 ? 23.984 -43.906 -13.398 1 93.62 88 GLU A N 1
ATOM 731 C CA . GLU A 1 88 ? 23.188 -44.969 -13.977 1 93.62 88 GLU A CA 1
ATOM 732 C C . GLU A 1 88 ? 21.797 -45.031 -13.328 1 93.62 88 GLU A C 1
ATOM 734 O O . GLU A 1 88 ? 21.672 -44.844 -12.109 1 93.62 88 GLU A O 1
ATOM 739 N N . LEU A 1 89 ? 20.859 -45.188 -14.188 1 94.62 89 LEU A N 1
ATOM 740 C CA . LEU A 1 89 ? 19.484 -45.312 -13.711 1 94.62 89 LEU A CA 1
ATOM 741 C C . LEU A 1 89 ? 18.906 -46.688 -14.047 1 94.62 89 LEU A C 1
ATOM 743 O O . LEU A 1 89 ? 19.125 -47.188 -15.141 1 94.62 89 LEU A O 1
ATOM 747 N N . TYR A 1 90 ? 18.25 -47.219 -13.016 1 93.81 90 TYR A N 1
ATOM 748 C CA . TYR A 1 90 ? 17.531 -48.469 -13.172 1 93.81 90 TYR A CA 1
ATOM 749 C C . TYR A 1 90 ? 16.031 -48.25 -12.938 1 93.81 90 TYR A C 1
ATOM 751 O O . TYR A 1 90 ? 15.625 -47.812 -11.867 1 93.81 90 TYR A O 1
ATOM 759 N N . ASN A 1 91 ? 15.297 -48.594 -13.961 1 94 91 ASN A N 1
ATOM 760 C CA . ASN A 1 91 ? 13.867 -48.312 -13.859 1 94 91 ASN A CA 1
ATOM 761 C C . ASN A 1 91 ? 13.102 -49.531 -13.305 1 94 91 ASN A C 1
ATOM 763 O O . ASN A 1 91 ? 12.914 -50.531 -14.008 1 94 91 ASN A O 1
ATOM 767 N N . GLU A 1 92 ? 12.594 -49.375 -12.117 1 92.69 92 GLU A N 1
ATOM 768 C CA . GLU A 1 92 ? 11.742 -50.375 -11.5 1 92.69 92 GLU A CA 1
ATOM 769 C C . GLU A 1 92 ? 10.289 -49.938 -11.469 1 92.69 92 GLU A C 1
ATOM 771 O O . GLU A 1 92 ? 9.438 -50.594 -10.875 1 92.69 92 GLU A O 1
ATOM 776 N N . SER A 1 93 ? 10.117 -48.844 -12.141 1 90.19 93 SER A N 1
ATOM 777 C CA . SER A 1 93 ? 8.766 -48.312 -12.117 1 90.19 93 SER A CA 1
ATOM 778 C C . SER A 1 93 ? 8.031 -48.594 -13.422 1 90.19 93 SER A C 1
ATOM 780 O O . SER A 1 93 ? 8.641 -48.969 -14.422 1 90.19 93 SER A O 1
ATOM 782 N N . LYS A 1 94 ? 6.652 -48.312 -13.359 1 85.25 94 LYS A N 1
ATOM 783 C CA . LYS A 1 94 ? 5.816 -48.5 -14.547 1 85.25 94 LYS A CA 1
ATOM 784 C C . LYS A 1 94 ? 5.941 -47.281 -15.477 1 85.25 94 LYS A C 1
ATOM 786 O O . LYS A 1 94 ? 5.656 -47.406 -16.672 1 85.25 94 LYS A O 1
ATOM 791 N N . GLU A 1 95 ? 6.48 -46.281 -14.961 1 85.56 95 GLU A N 1
ATOM 792 C CA . GLU A 1 95 ? 6.648 -45.094 -15.766 1 85.56 95 GLU A CA 1
ATOM 793 C C . GLU A 1 95 ? 7.906 -45.188 -16.625 1 85.56 95 GLU A C 1
ATOM 795 O O . GLU A 1 95 ? 8.977 -45.531 -16.125 1 85.56 95 GLU A O 1
ATOM 800 N N . LYS A 1 96 ? 7.785 -44.844 -17.922 1 88.88 96 LYS A N 1
ATOM 801 C CA . LYS A 1 96 ? 8.922 -44.938 -18.828 1 88.88 96 LYS A CA 1
ATOM 802 C C . LYS A 1 96 ? 9.539 -43.562 -19.094 1 88.88 96 LYS A C 1
ATOM 804 O O . LYS A 1 96 ? 10.703 -43.469 -19.484 1 88.88 96 LYS A O 1
ATOM 809 N N . ASP A 1 97 ? 8.68 -42.562 -18.906 1 88.44 97 ASP A N 1
ATOM 810 C CA . ASP A 1 97 ? 9.156 -41.219 -19.219 1 88.44 97 ASP A CA 1
ATOM 811 C C . ASP A 1 97 ? 9.555 -40.469 -17.938 1 88.44 97 ASP A C 1
ATOM 813 O O . ASP A 1 97 ? 8.773 -40.375 -17 1 88.44 97 ASP A O 1
ATOM 817 N N . TRP A 1 98 ? 10.789 -39.969 -17.906 1 93 98 TRP A N 1
ATOM 818 C CA . TRP A 1 98 ? 11.344 -39.25 -16.766 1 93 98 TRP A CA 1
ATOM 819 C C . TRP A 1 98 ? 12.047 -37.969 -17.219 1 93 98 TRP A C 1
ATOM 821 O O . TRP A 1 98 ? 12.328 -37.812 -18.406 1 93 98 TRP A O 1
ATOM 831 N N . PHE A 1 99 ? 12.195 -37.094 -16.266 1 94.44 99 PHE A N 1
ATOM 832 C CA . PHE A 1 99 ? 12.953 -35.875 -16.516 1 94.44 99 PHE A CA 1
ATOM 833 C C . PHE A 1 99 ? 14.227 -35.844 -15.672 1 94.44 99 PHE A C 1
ATOM 835 O O . PHE A 1 99 ? 14.18 -36.125 -14.461 1 94.44 99 PHE A O 1
ATOM 842 N N . ILE A 1 100 ? 15.352 -35.625 -16.266 1 96.88 100 ILE A N 1
ATOM 843 C CA . ILE A 1 100 ? 16.562 -35.219 -15.547 1 96.88 100 ILE A CA 1
ATOM 844 C C . ILE A 1 100 ? 16.594 -33.719 -15.414 1 96.88 100 ILE A C 1
ATOM 846 O O . ILE A 1 100 ? 16.641 -33 -16.422 1 96.88 100 ILE A O 1
ATOM 850 N N . HIS A 1 101 ? 16.5 -33.312 -14.234 1 95.81 101 HIS A N 1
ATOM 851 C CA . HIS A 1 101 ? 16.406 -31.875 -13.969 1 95.81 101 HIS A CA 1
ATOM 852 C C . HIS A 1 101 ? 17.703 -31.344 -13.383 1 95.81 101 HIS A C 1
ATOM 854 O O . HIS A 1 101 ? 18.172 -31.797 -12.344 1 95.81 101 HIS A O 1
ATOM 860 N N . LEU A 1 102 ? 18.312 -30.453 -14.125 1 95.69 102 LEU A N 1
ATOM 861 C CA . LEU A 1 102 ? 19.438 -29.641 -13.641 1 95.69 102 LEU A CA 1
ATOM 862 C C . LEU A 1 102 ? 18.969 -28.266 -13.203 1 95.69 102 LEU A C 1
ATOM 864 O O . LEU A 1 102 ? 18.688 -27.406 -14.047 1 95.69 102 LEU A O 1
ATOM 868 N N . SER A 1 103 ? 18.906 -27.969 -11.906 1 92 103 SER A N 1
ATOM 869 C CA . SER A 1 103 ? 18.188 -26.844 -11.344 1 92 103 SER A CA 1
ATOM 870 C C . SER A 1 103 ? 19.031 -25.578 -11.383 1 92 103 SER A C 1
ATOM 872 O O . SER A 1 103 ? 18.562 -24.484 -11.031 1 92 103 SER A O 1
ATOM 874 N N . TYR A 1 104 ? 20.219 -25.578 -11.867 1 92.56 104 TYR A N 1
ATOM 875 C CA . TYR A 1 104 ? 21.062 -24.391 -11.953 1 92.56 104 TYR A CA 1
ATOM 876 C C . TYR A 1 104 ? 21.062 -23.812 -13.367 1 92.56 104 TYR A C 1
ATOM 878 O O . TYR A 1 104 ? 21.656 -24.406 -14.281 1 92.56 104 TYR A O 1
ATOM 886 N N . PRO A 1 105 ? 20.516 -22.641 -13.578 1 93.31 105 PRO A N 1
ATOM 887 C CA . PRO A 1 105 ? 20.25 -22.156 -14.938 1 93.31 105 PRO A CA 1
ATOM 888 C C . PRO A 1 105 ? 21.453 -21.438 -15.555 1 93.31 105 PRO A C 1
ATOM 890 O O . PRO A 1 105 ? 21.453 -21.156 -16.75 1 93.31 105 PRO A O 1
ATOM 893 N N . LEU A 1 106 ? 22.531 -21.219 -14.883 1 93.19 106 LEU A N 1
ATOM 894 C CA . LEU A 1 106 ? 23.562 -20.312 -15.375 1 93.19 106 LEU A CA 1
ATOM 895 C C . LEU A 1 106 ? 24.781 -21.109 -15.875 1 93.19 106 LEU A C 1
ATOM 897 O O . LEU A 1 106 ? 25.859 -20.547 -16.031 1 93.19 106 LEU A O 1
ATOM 901 N N . LEU A 1 107 ? 24.594 -22.344 -16.156 1 94.88 107 LEU A N 1
ATOM 902 C CA . LEU A 1 107 ? 25.672 -23.125 -16.734 1 94.88 107 LEU A CA 1
ATOM 903 C C . LEU A 1 107 ? 25.891 -22.766 -18.203 1 94.88 107 LEU A C 1
ATOM 905 O O . LEU A 1 107 ? 24.922 -22.703 -18.984 1 94.88 107 LEU A O 1
ATOM 909 N N . ASP A 1 108 ? 27.094 -22.625 -18.609 1 94.94 108 ASP A N 1
ATOM 910 C CA . ASP A 1 108 ? 27.438 -22.094 -19.938 1 94.94 108 ASP A CA 1
ATOM 911 C C . ASP A 1 108 ? 27.281 -23.172 -21 1 94.94 108 ASP A C 1
ATOM 913 O O . ASP A 1 108 ? 26.516 -23 -21.969 1 94.94 108 ASP A O 1
ATOM 917 N N . LYS A 1 109 ? 27.953 -24.234 -20.875 1 95.56 109 LYS A N 1
ATOM 918 C CA . LYS A 1 109 ? 27.938 -25.312 -21.844 1 95.56 109 LYS A CA 1
ATOM 919 C C . LYS A 1 109 ? 27.672 -26.656 -21.172 1 95.56 109 LYS A C 1
ATOM 921 O O . LYS A 1 109 ? 28.406 -27.062 -20.281 1 95.56 109 LYS A O 1
ATOM 926 N N . ILE A 1 110 ? 26.656 -27.297 -21.625 1 97 110 ILE A N 1
ATOM 927 C CA . ILE A 1 110 ? 26.281 -28.625 -21.125 1 97 110 ILE A CA 1
ATOM 928 C C . ILE A 1 110 ? 26.188 -29.594 -22.297 1 97 110 ILE A C 1
ATOM 930 O O . ILE A 1 110 ? 25.547 -29.312 -23.312 1 97 110 ILE A O 1
ATOM 934 N N . GLU A 1 111 ? 26.859 -30.656 -22.203 1 97.31 111 GLU A N 1
ATOM 935 C CA . GLU A 1 111 ? 26.703 -31.781 -23.125 1 97.31 111 GLU A CA 1
ATOM 936 C C . GLU A 1 111 ? 26.109 -33 -22.422 1 97.31 111 GLU A C 1
ATOM 938 O O . GLU A 1 111 ? 26.609 -33.406 -21.375 1 97.31 111 GLU A O 1
ATOM 943 N N . PHE A 1 112 ? 25.047 -33.469 -22.969 1 97.06 112 PHE A N 1
ATOM 944 C CA . PHE A 1 112 ? 24.344 -34.594 -22.406 1 97.06 112 PHE A CA 1
ATOM 945 C C . PHE A 1 112 ? 24.375 -35.781 -23.344 1 97.06 112 PHE A C 1
ATOM 947 O O . PHE A 1 112 ? 24.062 -35.656 -24.531 1 97.06 112 PHE A O 1
ATOM 954 N N . TYR A 1 113 ? 24.891 -36.906 -22.828 1 96.12 113 TYR A N 1
ATOM 955 C CA . TYR A 1 113 ? 25.016 -38.125 -23.641 1 96.12 113 TYR A CA 1
ATOM 956 C C . TYR A 1 113 ? 24.094 -39.219 -23.125 1 96.12 113 TYR A C 1
ATOM 958 O O . TYR A 1 113 ? 24.141 -39.594 -21.953 1 96.12 113 TYR A O 1
ATOM 966 N N . GLU A 1 114 ? 23.219 -39.531 -24 1 93.5 114 GLU A N 1
ATOM 967 C CA . GLU A 1 114 ? 22.312 -40.625 -23.703 1 93.5 114 GLU A CA 1
ATOM 968 C C . GLU A 1 114 ? 22.438 -41.75 -24.75 1 93.5 114 GLU A C 1
ATOM 970 O O . GLU A 1 114 ? 22.547 -41.469 -25.953 1 93.5 114 GLU A O 1
ATOM 975 N N . GLY A 1 115 ? 22.562 -42.938 -24.359 1 83.19 115 GLY A N 1
ATOM 976 C CA . GLY A 1 115 ? 22.641 -44 -25.344 1 83.19 115 GLY A CA 1
ATOM 977 C C . GLY A 1 115 ? 23.062 -45.344 -24.75 1 83.19 115 GLY A C 1
ATOM 978 O O . GLY A 1 115 ? 23 -45.531 -23.531 1 83.19 115 GLY A O 1
ATOM 979 N N . ASN A 1 116 ? 23.109 -46.219 -25.703 1 76.88 116 ASN A N 1
ATOM 980 C CA . ASN A 1 116 ? 23.578 -47.562 -25.375 1 76.88 116 ASN A CA 1
ATOM 981 C C . ASN A 1 116 ? 25.031 -47.75 -25.812 1 76.88 116 ASN A C 1
ATOM 983 O O . ASN A 1 116 ? 25.672 -46.844 -26.312 1 76.88 116 ASN A O 1
ATOM 987 N N . GLU A 1 117 ? 25.688 -48.844 -25.547 1 72.94 117 GLU A N 1
ATOM 988 C CA . GLU A 1 117 ? 27.094 -49.188 -25.75 1 72.94 117 GLU A CA 1
ATOM 989 C C . GLU A 1 117 ? 27.531 -48.875 -27.188 1 72.94 117 GLU A C 1
ATOM 991 O O . GLU A 1 117 ? 28.672 -48.5 -27.422 1 72.94 117 GLU A O 1
ATOM 996 N N . THR A 1 118 ? 26.609 -48.75 -28.188 1 80.12 118 THR A N 1
ATOM 997 C CA . THR A 1 118 ? 27.031 -48.594 -29.578 1 80.12 118 THR A CA 1
ATOM 998 C C . THR A 1 118 ? 26.625 -47.25 -30.141 1 80.12 118 THR A C 1
ATOM 1000 O O . THR A 1 118 ? 27.344 -46.656 -30.938 1 80.12 118 THR A O 1
ATOM 1003 N N . THR A 1 119 ? 25.516 -46.719 -29.734 1 87.88 119 THR A N 1
ATOM 1004 C CA . THR A 1 119 ? 25.016 -45.469 -30.312 1 87.88 119 THR A CA 1
ATOM 1005 C C . THR A 1 119 ? 24.672 -44.469 -29.203 1 87.88 119 THR A C 1
ATOM 1007 O O . THR A 1 119 ? 23.906 -44.781 -28.281 1 87.88 119 THR A O 1
ATOM 1010 N N . TRP A 1 120 ? 25.406 -43.25 -29.281 1 91.19 120 TRP A N 1
ATOM 1011 C CA . TRP A 1 120 ? 25.188 -42.219 -28.281 1 91.19 120 TRP A CA 1
ATOM 1012 C C . TRP A 1 120 ? 24.578 -40.969 -28.922 1 91.19 120 TRP A C 1
ATOM 1014 O O . TRP A 1 120 ? 25.031 -40.531 -29.984 1 91.19 120 TRP A O 1
ATOM 1024 N N . LYS A 1 121 ? 23.484 -40.594 -28.359 1 92.56 121 LYS A N 1
ATOM 1025 C CA . LYS A 1 121 ? 22.875 -39.312 -28.75 1 92.56 121 LYS A CA 1
ATOM 1026 C C . LYS A 1 121 ? 23.422 -38.156 -27.906 1 92.56 121 LYS A C 1
ATOM 1028 O O . LYS A 1 121 ? 23.422 -38.219 -26.688 1 92.56 121 LYS A O 1
ATOM 1033 N N . LYS A 1 122 ? 23.969 -37.188 -28.578 1 94.69 122 LYS A N 1
ATOM 1034 C CA . LYS A 1 122 ? 24.578 -36.031 -27.938 1 94.69 122 LYS A CA 1
ATOM 1035 C C . LYS A 1 122 ? 23.656 -34.812 -28.031 1 94.69 122 LYS A C 1
ATOM 1037 O O . LYS A 1 122 ? 23.141 -34.5 -29.094 1 94.69 122 LYS A O 1
ATOM 1042 N N . THR A 1 123 ? 23.312 -34.219 -26.875 1 96.06 123 THR A N 1
ATOM 1043 C CA . THR A 1 123 ? 22.562 -32.969 -26.797 1 96.06 123 THR A CA 1
ATOM 1044 C C . THR A 1 123 ? 23.422 -31.859 -26.219 1 96.06 123 THR A C 1
ATOM 1046 O O . THR A 1 123 ? 24.062 -32.031 -25.172 1 96.06 123 THR A O 1
ATOM 1049 N N . ILE A 1 124 ? 23.531 -30.75 -26.906 1 96.38 124 ILE A N 1
ATOM 1050 C CA . ILE A 1 124 ? 24.328 -29.609 -26.469 1 96.38 124 ILE A CA 1
ATOM 1051 C C . ILE A 1 124 ? 23.406 -28.453 -26.078 1 96.38 124 ILE A C 1
ATOM 1053 O O . ILE A 1 124 ? 22.469 -28.125 -26.812 1 96.38 124 ILE A O 1
ATOM 1057 N N . THR A 1 125 ? 23.562 -27.938 -24.859 1 96.31 125 THR A N 1
ATOM 1058 C CA . THR A 1 125 ? 22.766 -26.812 -24.375 1 96.31 125 THR A CA 1
ATOM 1059 C C . THR A 1 125 ? 23.578 -25.969 -23.406 1 96.31 125 THR A C 1
ATOM 1061 O O . THR A 1 125 ? 24.812 -26.109 -23.328 1 96.31 125 THR A O 1
ATOM 1064 N N . GLY A 1 126 ? 23.016 -24.953 -22.812 1 95.31 126 GLY A N 1
ATOM 1065 C CA . GLY A 1 126 ? 23.688 -24 -21.938 1 95.31 126 GLY A CA 1
ATOM 1066 C C . GLY A 1 126 ? 23.234 -22.562 -22.156 1 95.31 126 GLY A C 1
ATOM 1067 O O . GLY A 1 126 ? 22.484 -22.281 -23.094 1 95.31 126 GLY A O 1
ATOM 1068 N N . ASP A 1 127 ? 23.719 -21.75 -21.344 1 93.69 127 ASP A N 1
ATOM 1069 C CA . ASP A 1 127 ? 23.281 -20.359 -21.453 1 93.69 127 ASP A CA 1
ATOM 1070 C C . ASP A 1 127 ? 24.141 -19.594 -22.453 1 93.69 127 ASP A C 1
ATOM 1072 O O . ASP A 1 127 ? 23.922 -18.406 -22.688 1 93.69 127 ASP A O 1
ATOM 1076 N N . SER A 1 128 ? 25.141 -20.344 -23.094 1 94.69 128 SER A N 1
ATOM 1077 C CA . SER A 1 128 ? 25.953 -19.75 -24.156 1 94.69 128 SER A CA 1
ATOM 1078 C C . SER A 1 128 ? 25.297 -19.969 -25.516 1 94.69 128 SER A C 1
ATOM 1080 O O . SER A 1 128 ? 25.781 -19.453 -26.531 1 94.69 128 SER A O 1
ATOM 1082 N N . TYR A 1 129 ? 24.234 -20.641 -25.484 1 95.81 129 TYR A N 1
ATOM 1083 C CA . TYR A 1 129 ? 23.484 -20.922 -26.703 1 95.81 129 TYR A CA 1
ATOM 1084 C C . TYR A 1 129 ? 22.109 -20.266 -26.656 1 95.81 129 TYR A C 1
ATOM 1086 O O . TYR A 1 129 ? 21.656 -19.828 -25.594 1 95.81 129 TYR A O 1
ATOM 1094 N N . VAL A 1 130 ? 21.5 -20.188 -27.828 1 95.62 130 VAL A N 1
ATOM 1095 C CA . VAL A 1 130 ? 20.188 -19.578 -27.906 1 95.62 130 VAL A CA 1
ATOM 1096 C C . VAL A 1 130 ? 19.188 -20.406 -27.094 1 95.62 130 VAL A C 1
ATOM 1098 O O . VAL A 1 130 ? 19.344 -21.625 -26.969 1 95.62 130 VAL A O 1
ATOM 1101 N N . PHE A 1 131 ? 18.234 -19.766 -26.562 1 93.75 131 PHE A N 1
ATOM 1102 C CA . PHE A 1 131 ? 17.328 -20.375 -25.594 1 93.75 131 PHE A CA 1
ATOM 1103 C C . PHE A 1 131 ? 16.516 -21.484 -26.25 1 93.75 131 PHE A C 1
ATOM 1105 O O . PHE A 1 131 ? 16.188 -22.484 -25.609 1 93.75 131 PHE A O 1
ATOM 1112 N N . SER A 1 132 ? 16.234 -21.406 -27.484 1 91.5 132 SER A N 1
ATOM 1113 C CA . SER A 1 132 ? 15.398 -22.359 -28.203 1 91.5 132 SER A CA 1
ATOM 1114 C C . SER A 1 132 ? 16.125 -23.688 -28.406 1 91.5 132 SER A C 1
ATOM 1116 O O . SER A 1 132 ? 15.492 -24.688 -28.766 1 91.5 132 SER A O 1
ATOM 1118 N N . GLN A 1 133 ? 17.453 -23.75 -28.156 1 92.44 133 GLN A N 1
ATOM 1119 C CA . GLN A 1 133 ? 18.25 -24.969 -28.312 1 92.44 133 GLN A CA 1
ATOM 1120 C C . GLN A 1 133 ? 18.047 -25.922 -27.141 1 92.44 133 GLN A C 1
ATOM 1122 O O . GLN A 1 133 ? 18.438 -27.094 -27.203 1 92.44 133 GLN A O 1
ATOM 1127 N N . ARG A 1 134 ? 17.359 -25.453 -26.125 1 92.62 134 ARG A N 1
ATOM 1128 C CA . ARG A 1 134 ? 17.094 -26.297 -24.953 1 92.62 134 ARG A CA 1
ATOM 1129 C C . ARG A 1 134 ? 16.094 -27.391 -25.297 1 92.62 134 ARG A C 1
ATOM 1131 O O . ARG A 1 134 ? 15.141 -27.141 -26.031 1 92.62 134 ARG A O 1
ATOM 1138 N N . PRO A 1 135 ? 16.453 -28.516 -24.703 1 92.12 135 PRO A N 1
ATOM 1139 C CA . PRO A 1 135 ? 15.469 -29.562 -24.953 1 92.12 135 PRO A CA 1
ATOM 1140 C C . PRO A 1 135 ? 14.055 -29.156 -24.562 1 92.12 135 PRO A C 1
ATOM 1142 O O . PRO A 1 135 ? 13.094 -29.484 -25.266 1 92.12 135 PRO A O 1
ATOM 1145 N N . MET A 1 136 ? 13.969 -28.547 -23.438 1 90.62 136 MET A N 1
ATOM 1146 C CA . MET A 1 136 ? 12.727 -27.906 -23 1 90.62 136 MET A CA 1
ATOM 1147 C C . MET A 1 136 ? 12.953 -26.422 -22.703 1 90.62 136 MET A C 1
ATOM 1149 O O . MET A 1 136 ? 13.922 -26.062 -22.047 1 90.62 136 MET A O 1
ATOM 1153 N N . GLU A 1 137 ? 12.055 -25.594 -23.25 1 88 137 GLU A N 1
ATOM 1154 C CA . GLU A 1 137 ? 12.227 -24.156 -23.109 1 88 137 GLU A CA 1
ATOM 1155 C C . GLU A 1 137 ? 11.844 -23.688 -21.703 1 88 137 GLU A C 1
ATOM 1157 O O . GLU A 1 137 ? 10.828 -23.016 -21.516 1 88 137 GLU A O 1
ATOM 1162 N N . GLU A 1 138 ? 12.648 -24.078 -20.797 1 91.38 138 GLU A N 1
ATOM 1163 C CA . GLU A 1 138 ? 12.539 -23.703 -19.391 1 91.38 138 GLU A CA 1
ATOM 1164 C C . GLU A 1 138 ? 13.805 -23.016 -18.906 1 91.38 138 GLU A C 1
ATOM 1166 O O . GLU A 1 138 ? 14.867 -23.156 -19.516 1 91.38 138 GLU A O 1
ATOM 1171 N N . LYS A 1 139 ? 13.617 -22.312 -17.875 1 92.44 139 LYS A N 1
ATOM 1172 C CA . LYS A 1 139 ? 14.766 -21.578 -17.359 1 92.44 139 LYS A CA 1
ATOM 1173 C C . LYS A 1 139 ? 15.836 -22.531 -16.844 1 92.44 139 LYS A C 1
ATOM 1175 O O . LYS A 1 139 ? 17.031 -22.25 -16.969 1 92.44 139 LYS A O 1
ATOM 1180 N N . SER A 1 140 ? 15.367 -23.641 -16.25 1 92.5 140 SER A N 1
ATOM 1181 C CA . SER A 1 140 ? 16.312 -24.688 -15.875 1 92.5 140 SER A CA 1
ATOM 1182 C C . SER A 1 140 ? 16.5 -25.688 -17.016 1 92.5 140 SER A C 1
ATOM 1184 O O . SER A 1 140 ? 15.805 -25.625 -18.031 1 92.5 140 SER A O 1
ATOM 1186 N N . PHE A 1 141 ? 17.516 -26.547 -16.859 1 96.25 141 PHE A N 1
ATOM 1187 C CA . PHE A 1 141 ? 17.797 -27.531 -17.891 1 96.25 141 PHE A CA 1
ATOM 1188 C C . PHE A 1 141 ? 17.078 -28.844 -17.609 1 96.25 141 PHE A C 1
ATOM 1190 O O . PHE A 1 141 ? 17.312 -29.469 -16.562 1 96.25 141 PHE A O 1
ATOM 1197 N N . ILE A 1 142 ? 16.219 -29.172 -18.547 1 95.75 142 ILE A N 1
ATOM 1198 C CA . ILE A 1 142 ? 15.43 -30.391 -18.406 1 95.75 142 ILE A CA 1
ATOM 1199 C C . ILE A 1 142 ? 15.719 -31.328 -19.578 1 95.75 142 ILE A C 1
ATOM 1201 O O . ILE A 1 142 ? 15.656 -30.922 -20.75 1 95.75 142 ILE A O 1
ATOM 1205 N N . PHE A 1 143 ? 16.078 -32.531 -19.266 1 95.94 143 PHE A N 1
ATOM 1206 C CA . PHE A 1 143 ? 16.359 -33.531 -20.281 1 95.94 143 PHE A CA 1
ATOM 1207 C C . PHE A 1 143 ? 15.352 -34.688 -20.172 1 95.94 143 PHE A C 1
ATOM 1209 O O . PHE A 1 143 ? 15.406 -35.469 -19.234 1 95.94 143 PHE A O 1
ATOM 1216 N N . PRO A 1 144 ? 14.422 -34.75 -21.156 1 92.88 144 PRO A N 1
ATOM 1217 C CA . PRO A 1 144 ? 13.492 -35.875 -21.156 1 92.88 144 PRO A CA 1
ATOM 1218 C C . PRO A 1 144 ? 14.164 -37.188 -21.547 1 92.88 144 PRO A C 1
ATOM 1220 O O . PRO A 1 144 ? 14.906 -37.25 -22.531 1 92.88 144 PRO A O 1
ATOM 1223 N N . ILE A 1 145 ? 13.969 -38.188 -20.734 1 93.25 145 ILE A N 1
ATOM 1224 C CA . ILE A 1 145 ? 14.562 -39.469 -21.016 1 93.25 145 ILE A CA 1
ATOM 1225 C C . ILE A 1 145 ? 13.484 -40.562 -20.953 1 93.25 145 ILE A C 1
ATOM 1227 O O . ILE A 1 145 ? 12.438 -40.375 -20.328 1 93.25 145 ILE A O 1
ATOM 1231 N N . ARG A 1 146 ? 13.734 -41.594 -21.688 1 90.25 146 ARG A N 1
ATOM 1232 C CA . ARG A 1 146 ? 12.859 -42.781 -21.688 1 90.25 146 ARG A CA 1
ATOM 1233 C C . ARG A 1 146 ? 13.633 -44.031 -21.312 1 90.25 146 ARG A C 1
ATOM 1235 O O . ARG A 1 146 ? 14.664 -44.344 -21.906 1 90.25 146 ARG A O 1
ATOM 1242 N N . ILE A 1 147 ? 13.188 -44.625 -20.25 1 92.38 147 ILE A N 1
ATOM 1243 C CA . ILE A 1 147 ? 13.797 -45.844 -19.781 1 92.38 147 ILE A CA 1
ATOM 1244 C C . ILE A 1 147 ? 12.727 -46.938 -19.672 1 92.38 147 ILE A C 1
ATOM 1246 O O . ILE A 1 147 ? 11.727 -46.781 -18.984 1 92.38 147 ILE A O 1
ATOM 1250 N N . ASN A 1 148 ? 13.023 -48 -20.375 1 90.5 148 ASN A N 1
ATOM 1251 C CA . ASN A 1 148 ? 12.078 -49.094 -20.328 1 90.5 148 ASN A CA 1
ATOM 1252 C C . ASN A 1 148 ? 12.109 -49.812 -18.984 1 90.5 148 ASN A C 1
ATOM 1254 O O . ASN A 1 148 ? 13.07 -49.688 -18.234 1 90.5 148 ASN A O 1
ATOM 1258 N N . PHE A 1 149 ? 11.062 -50.5 -18.766 1 91.38 149 PHE A N 1
ATOM 1259 C CA . PHE A 1 149 ? 10.93 -51.25 -17.516 1 91.38 149 PHE A CA 1
ATOM 1260 C C . PHE A 1 149 ? 12.055 -52.25 -17.359 1 91.38 149 PHE A C 1
ATOM 1262 O O . PHE A 1 149 ? 12.406 -52.969 -18.328 1 91.38 149 PHE A O 1
ATOM 1269 N N . LYS A 1 150 ? 12.742 -52.25 -16.188 1 92.31 150 LYS A N 1
ATOM 1270 C CA . LYS A 1 150 ? 13.797 -53.188 -15.797 1 92.31 150 LYS A CA 1
ATOM 1271 C C . LYS A 1 150 ? 15.008 -53.062 -16.719 1 92.31 150 LYS A C 1
ATOM 1273 O O . LYS A 1 150 ? 15.648 -54.062 -17.047 1 92.31 150 LYS A O 1
ATOM 1278 N N . LYS A 1 151 ? 15.242 -51.938 -17.156 1 91.19 151 LYS A N 1
ATOM 1279 C CA . LYS A 1 151 ? 16.438 -51.656 -17.953 1 91.19 151 LYS A CA 1
ATOM 1280 C C . LYS A 1 151 ? 17.312 -50.594 -17.266 1 91.19 151 LYS A C 1
ATOM 1282 O O . LYS A 1 151 ? 16.812 -49.75 -16.516 1 91.19 151 LYS A O 1
ATOM 1287 N N . ASN A 1 152 ? 18.547 -50.781 -17.531 1 90.5 152 ASN A N 1
ATOM 1288 C CA . ASN A 1 152 ? 19.531 -49.812 -17.031 1 90.5 152 ASN A CA 1
ATOM 1289 C C . ASN A 1 152 ? 20.109 -48.969 -18.156 1 90.5 152 ASN A C 1
ATOM 1291 O O . ASN A 1 152 ? 20.344 -49.469 -19.266 1 90.5 152 ASN A O 1
ATOM 1295 N N . HIS A 1 153 ? 20.188 -47.719 -17.844 1 92.25 153 HIS A N 1
ATOM 1296 C CA . HIS A 1 153 ? 20.812 -46.812 -18.781 1 92.25 153 HIS A CA 1
ATOM 1297 C C . HIS A 1 153 ? 21.844 -45.938 -18.078 1 92.25 153 HIS A C 1
ATOM 1299 O O . HIS A 1 153 ? 21.625 -45.469 -16.953 1 92.25 153 HIS A O 1
ATOM 1305 N N . THR A 1 154 ? 23 -45.812 -18.719 1 92.06 154 THR A N 1
ATOM 1306 C CA . THR A 1 154 ? 24.047 -44.938 -18.219 1 92.06 154 THR A CA 1
ATOM 1307 C C . THR A 1 154 ? 24.016 -43.594 -18.922 1 92.06 154 THR A C 1
ATOM 1309 O O . THR A 1 154 ? 23.828 -43.531 -20.141 1 92.06 154 THR A O 1
ATOM 1312 N N . TYR A 1 155 ? 24.141 -42.562 -18.203 1 94.44 155 TYR A N 1
ATOM 1313 C CA . TYR A 1 155 ? 24.125 -41.219 -18.734 1 94.44 155 TYR A CA 1
ATOM 1314 C C . TYR A 1 155 ? 25.422 -40.469 -18.375 1 94.44 155 TYR A C 1
ATOM 1316 O O . TYR A 1 155 ? 26.047 -40.781 -17.359 1 94.44 155 TYR A O 1
ATOM 1324 N N . TYR A 1 156 ? 25.828 -39.531 -19.25 1 95.38 156 TYR A N 1
ATOM 1325 C CA . TYR A 1 156 ? 27 -38.688 -19.031 1 95.38 156 TYR A CA 1
ATOM 1326 C C . TYR A 1 156 ? 26.688 -37.219 -19.234 1 95.38 156 TYR A C 1
ATOM 1328 O O . TYR A 1 156 ? 25.906 -36.875 -20.109 1 95.38 156 TYR A O 1
ATOM 1336 N N . PHE A 1 157 ? 27.234 -36.469 -18.391 1 97.06 157 PHE A N 1
ATOM 1337 C CA . PHE A 1 157 ? 27.219 -35 -18.562 1 97.06 157 PHE A CA 1
ATOM 1338 C C . PHE A 1 157 ? 28.625 -34.469 -18.656 1 97.06 157 PHE A C 1
ATOM 1340 O O . PHE A 1 157 ? 29.547 -34.969 -18.016 1 97.06 157 PHE A O 1
ATOM 1347 N N . ARG A 1 158 ? 28.781 -33.469 -19.469 1 96.5 158 ARG A N 1
ATOM 1348 C CA . ARG A 1 158 ? 29.969 -32.656 -19.469 1 96.5 158 ARG A CA 1
ATOM 1349 C C . ARG A 1 158 ? 29.625 -31.188 -19.188 1 96.5 158 ARG A C 1
ATOM 1351 O O . ARG A 1 158 ? 28.797 -30.594 -19.875 1 96.5 158 ARG A O 1
ATOM 1358 N N . PHE A 1 159 ? 30.234 -30.641 -18.141 1 96.56 159 PHE A N 1
ATOM 1359 C CA . PHE A 1 159 ? 29.953 -29.266 -17.734 1 96.56 159 PHE A CA 1
ATOM 1360 C C . PHE A 1 159 ? 31.203 -28.391 -17.922 1 96.56 159 PHE A C 1
ATOM 1362 O O . PHE A 1 159 ? 32.281 -28.75 -17.438 1 96.56 159 PHE A O 1
ATOM 1369 N N . GLU A 1 160 ? 31.016 -27.344 -18.625 1 94.25 160 GLU A N 1
ATOM 1370 C CA . GLU A 1 160 ? 32.031 -26.312 -18.812 1 94.25 160 GLU A CA 1
ATOM 1371 C C . GLU A 1 160 ? 31.438 -24.906 -18.625 1 94.25 160 GLU A C 1
ATOM 1373 O O . GLU A 1 160 ? 30.562 -24.5 -19.375 1 94.25 160 GLU A O 1
ATOM 1378 N N . SER A 1 161 ? 31.859 -24.281 -17.562 1 92.56 161 SER A N 1
ATOM 1379 C CA . SER A 1 161 ? 31.312 -22.953 -17.266 1 92.56 161 SER A CA 1
ATOM 1380 C C . SER A 1 161 ? 32.375 -22.031 -16.688 1 92.56 161 SER A C 1
ATOM 1382 O O . SER A 1 161 ? 33.312 -22.469 -16.016 1 92.56 161 SER A O 1
ATOM 1384 N N . GLU A 1 162 ? 32.25 -20.719 -17 1 89.31 162 GLU A N 1
ATOM 1385 C CA . GLU A 1 162 ? 33.125 -19.688 -16.438 1 89.31 162 GLU A CA 1
ATOM 1386 C C . GLU A 1 162 ? 32.625 -19.188 -15.102 1 89.31 162 GLU A C 1
ATOM 1388 O O . GLU A 1 162 ? 33.375 -18.609 -14.312 1 89.31 162 GLU A O 1
ATOM 1393 N N . GLY A 1 163 ? 31.438 -19.406 -14.859 1 88 163 GLY A N 1
ATOM 1394 C CA . GLY A 1 163 ? 30.859 -19.031 -13.57 1 88 163 GLY A CA 1
ATOM 1395 C C . GLY A 1 163 ? 30.922 -20.156 -12.547 1 88 163 GLY A C 1
ATOM 1396 O O . GLY A 1 163 ? 31.828 -20.984 -12.57 1 88 163 GLY A O 1
ATOM 1397 N N . THR A 1 164 ? 29.984 -20.078 -11.641 1 88.56 164 THR A N 1
ATOM 1398 C CA . THR A 1 164 ? 29.891 -21.125 -10.633 1 88.56 164 THR A CA 1
ATOM 1399 C C . THR A 1 164 ? 29.469 -22.453 -11.273 1 88.56 164 THR A C 1
ATOM 1401 O O . THR A 1 164 ? 28.531 -22.484 -12.062 1 88.56 164 THR A O 1
ATOM 1404 N N . VAL A 1 165 ? 30.266 -23.453 -10.969 1 92.31 165 VAL A N 1
ATOM 1405 C CA . VAL A 1 165 ? 29.922 -24.766 -11.5 1 92.31 165 VAL A CA 1
ATOM 1406 C C . VAL A 1 165 ? 29.25 -25.609 -10.422 1 92.31 165 VAL A C 1
ATOM 1408 O O . VAL A 1 165 ? 29.891 -26.016 -9.453 1 92.31 165 VAL A O 1
ATOM 1411 N N . GLN A 1 166 ? 28.047 -25.703 -10.531 1 91.25 166 GLN A N 1
ATOM 1412 C CA . GLN A 1 166 ? 27.234 -26.562 -9.68 1 91.25 166 GLN A CA 1
ATOM 1413 C C . GLN A 1 166 ? 26.188 -27.312 -10.5 1 91.25 166 GLN A C 1
ATOM 1415 O O . GLN A 1 166 ? 25.641 -26.766 -11.461 1 91.25 166 GLN A O 1
ATOM 1420 N N . PHE A 1 167 ? 26.031 -28.516 -10.141 1 91.12 167 PHE A N 1
ATOM 1421 C CA . PHE A 1 167 ? 25.062 -29.266 -10.938 1 91.12 167 PHE A CA 1
ATOM 1422 C C . PHE A 1 167 ? 24.203 -30.156 -10.062 1 91.12 167 PHE A C 1
ATOM 1424 O O . PHE A 1 167 ? 24.359 -31.375 -10.055 1 91.12 167 PHE A O 1
ATOM 1431 N N . PRO A 1 168 ? 23.281 -29.5 -9.383 1 92.56 168 PRO A N 1
ATOM 1432 C CA . PRO A 1 168 ? 22.25 -30.281 -8.703 1 92.56 168 PRO A CA 1
ATOM 1433 C C . PRO A 1 168 ? 21.344 -31.031 -9.664 1 92.56 168 PRO A C 1
ATOM 1435 O O . PRO A 1 168 ? 20.531 -30.406 -10.359 1 92.56 168 PRO A O 1
ATOM 1438 N N . ILE A 1 169 ? 21.469 -32.375 -9.695 1 95.38 169 ILE A N 1
ATOM 1439 C CA . ILE A 1 169 ? 20.719 -33.188 -10.633 1 95.38 169 ILE A CA 1
ATOM 1440 C C . ILE A 1 169 ? 19.688 -34.031 -9.867 1 95.38 169 ILE A C 1
ATOM 1442 O O . ILE A 1 169 ? 20.031 -34.688 -8.891 1 95.38 169 ILE A O 1
ATOM 1446 N N . THR A 1 170 ? 18.547 -33.906 -10.273 1 95.62 170 THR A N 1
ATOM 1447 C CA . THR A 1 170 ? 17.453 -34.688 -9.695 1 95.62 170 THR A CA 1
ATOM 1448 C C . THR A 1 170 ? 16.594 -35.281 -10.789 1 95.62 170 THR A C 1
ATOM 1450 O O . THR A 1 170 ? 16.297 -34.656 -11.797 1 95.62 170 THR A O 1
ATOM 1453 N N . ILE A 1 171 ? 16.234 -36.562 -10.602 1 96 171 ILE A N 1
ATOM 1454 C CA . ILE A 1 171 ? 15.352 -37.25 -11.523 1 96 171 ILE A CA 1
ATOM 1455 C C . ILE A 1 171 ? 13.906 -37.156 -11.039 1 96 171 ILE A C 1
ATOM 1457 O O . ILE A 1 171 ? 13.625 -37.406 -9.867 1 96 171 ILE A O 1
ATOM 1461 N N . TYR A 1 172 ? 13.086 -36.688 -11.969 1 94.88 172 TYR A N 1
ATOM 1462 C CA . TYR A 1 172 ? 11.695 -36.5 -11.578 1 94.88 172 TYR A CA 1
ATOM 1463 C C . TYR A 1 172 ? 10.758 -37.281 -12.492 1 94.88 172 TYR A C 1
ATOM 1465 O O . TYR A 1 172 ? 11.008 -37.406 -13.695 1 94.88 172 TYR A O 1
ATOM 1473 N N . SER A 1 173 ? 9.703 -37.75 -11.805 1 91.12 173 SER A N 1
ATOM 1474 C CA . SER A 1 173 ? 8.547 -38.125 -12.602 1 91.12 173 SER A CA 1
ATOM 1475 C C . SER A 1 173 ? 7.816 -36.906 -13.141 1 91.12 173 SER A C 1
ATOM 1477 O O . SER A 1 173 ? 8.031 -35.781 -12.664 1 91.12 173 SER A O 1
ATOM 1479 N N . HIS A 1 174 ? 7.043 -37.094 -14.195 1 86.56 174 HIS A N 1
ATOM 1480 C CA . HIS A 1 174 ? 6.32 -35.969 -14.789 1 86.56 174 HIS A CA 1
ATOM 1481 C C . HIS A 1 174 ? 5.406 -35.312 -13.766 1 86.56 174 HIS A C 1
ATOM 1483 O O . HIS A 1 174 ? 5.352 -34.062 -13.695 1 86.56 174 HIS A O 1
ATOM 1489 N N . GLU A 1 175 ? 4.754 -36.031 -12.953 1 85.25 175 GLU A N 1
ATOM 1490 C CA . GLU A 1 175 ? 3.822 -35.531 -11.961 1 85.25 175 GLU A CA 1
ATOM 1491 C C . GLU A 1 175 ? 4.555 -34.688 -10.906 1 85.25 175 GLU A C 1
ATOM 1493 O O . GLU A 1 175 ? 4.148 -33.594 -10.586 1 85.25 175 GLU A O 1
ATOM 1498 N N . ARG A 1 176 ? 5.59 -35.281 -10.359 1 89.62 176 ARG A N 1
ATOM 1499 C CA . ARG A 1 176 ? 6.332 -34.594 -9.305 1 89.62 176 ARG A CA 1
ATOM 1500 C C . ARG A 1 176 ? 7.035 -33.344 -9.852 1 89.62 176 ARG A C 1
ATOM 1502 O O . ARG A 1 176 ? 7.172 -32.344 -9.141 1 89.62 176 ARG A O 1
ATOM 1509 N N . PHE A 1 177 ? 7.414 -33.469 -11.047 1 91.94 177 PHE A N 1
ATOM 1510 C CA . PHE A 1 177 ? 8.07 -32.312 -11.664 1 91.94 177 PHE A CA 1
ATOM 1511 C C . PHE A 1 177 ? 7.105 -31.141 -11.805 1 91.94 177 PHE A C 1
ATOM 1513 O O . PHE A 1 177 ? 7.477 -30 -11.555 1 91.94 177 PHE A O 1
ATOM 1520 N N . LEU A 1 178 ? 5.93 -31.453 -12.211 1 88.31 178 LEU A N 1
ATOM 1521 C CA . LEU A 1 178 ? 4.91 -30.422 -12.336 1 88.31 178 LEU A CA 1
ATOM 1522 C C . LEU A 1 178 ? 4.652 -29.75 -10.992 1 88.31 178 LEU A C 1
ATOM 1524 O O . LEU A 1 178 ? 4.488 -28.531 -10.922 1 88.31 178 LEU A O 1
ATOM 1528 N N . LYS A 1 179 ? 4.637 -30.5 -9.953 1 88.25 179 LYS A N 1
ATOM 1529 C CA . LYS A 1 179 ? 4.43 -29.969 -8.617 1 88.25 179 LYS A CA 1
ATOM 1530 C C . LYS A 1 179 ? 5.586 -29.062 -8.203 1 88.25 179 LYS A C 1
ATOM 1532 O O . LYS A 1 179 ? 5.375 -28 -7.602 1 88.25 179 LYS A O 1
ATOM 1537 N N . LEU A 1 180 ? 6.75 -29.531 -8.508 1 89.81 180 LEU A N 1
ATOM 1538 C CA . LEU A 1 180 ? 7.93 -28.734 -8.211 1 89.81 180 LEU A CA 1
ATOM 1539 C C . LEU A 1 180 ? 7.879 -27.391 -8.93 1 89.81 180 LEU A C 1
ATOM 1541 O O . LEU A 1 180 ? 8.117 -26.344 -8.328 1 89.81 180 LEU A O 1
ATOM 1545 N N . LYS A 1 181 ? 7.551 -27.422 -10.172 1 91.44 181 LYS A N 1
ATOM 1546 C CA . LYS A 1 181 ? 7.527 -26.219 -10.984 1 91.44 181 LYS A CA 1
ATOM 1547 C C . LYS A 1 181 ? 6.426 -25.266 -10.531 1 91.44 181 LYS A C 1
ATOM 1549 O O . LYS A 1 181 ? 6.586 -24.047 -10.602 1 91.44 181 LYS A O 1
ATOM 1554 N N . GLU A 1 182 ? 5.383 -25.844 -10.094 1 91.25 182 GLU A N 1
ATOM 1555 C CA . GLU A 1 182 ? 4.301 -25.016 -9.562 1 91.25 182 GLU A CA 1
ATOM 1556 C C . GLU A 1 182 ? 4.762 -24.234 -8.336 1 91.25 182 GLU A C 1
ATOM 1558 O O . GLU A 1 182 ? 4.57 -23.016 -8.266 1 91.25 182 GLU A O 1
ATOM 1563 N N . LYS A 1 183 ? 5.355 -24.906 -7.418 1 89.81 183 LYS A N 1
ATOM 1564 C CA . LYS A 1 183 ? 5.844 -24.25 -6.207 1 89.81 183 LYS A CA 1
ATOM 1565 C C . LYS A 1 183 ? 6.914 -23.219 -6.535 1 89.81 183 LYS A C 1
ATOM 1567 O O . LYS A 1 183 ? 6.91 -22.109 -5.977 1 89.81 183 LYS A O 1
ATOM 1572 N N . GLU A 1 184 ? 7.785 -23.562 -7.418 1 91.31 184 GLU A N 1
ATOM 1573 C CA . GLU A 1 184 ? 8.875 -22.672 -7.801 1 91.31 184 GLU A CA 1
ATOM 1574 C C . GLU A 1 184 ? 8.352 -21.422 -8.484 1 91.31 184 GLU A C 1
ATOM 1576 O O . GLU A 1 184 ? 8.75 -20.312 -8.133 1 91.31 184 GLU A O 1
ATOM 1581 N N . ASN A 1 185 ? 7.461 -21.578 -9.398 1 92.88 185 ASN A N 1
ATOM 1582 C CA . ASN A 1 185 ? 6.941 -20.438 -10.156 1 92.88 185 ASN A CA 1
ATOM 1583 C C . ASN A 1 185 ? 6.039 -19.547 -9.305 1 92.88 185 ASN A C 1
ATOM 1585 O O . ASN A 1 185 ? 6.055 -18.328 -9.438 1 92.88 185 ASN A O 1
ATOM 1589 N N . LEU A 1 186 ? 5.293 -20.188 -8.453 1 92.38 186 LEU A N 1
ATOM 1590 C CA . LEU A 1 186 ? 4.48 -19.406 -7.531 1 92.38 186 LEU A CA 1
ATOM 1591 C C . LEU A 1 186 ? 5.359 -18.562 -6.613 1 92.38 186 LEU A C 1
ATOM 1593 O O . LEU A 1 186 ? 5.09 -17.375 -6.41 1 92.38 186 LEU A O 1
ATOM 1597 N N . SER A 1 187 ? 6.383 -19.141 -6.082 1 92.62 187 SER A N 1
ATOM 1598 C CA . SER A 1 187 ? 7.285 -18.438 -5.18 1 92.62 187 SER A CA 1
ATOM 1599 C C . SER A 1 187 ? 8 -17.281 -5.895 1 92.62 187 SER A C 1
ATOM 1601 O O . SER A 1 187 ? 8.109 -16.188 -5.352 1 92.62 187 SER A O 1
ATOM 1603 N N . LEU A 1 188 ? 8.43 -17.547 -7.105 1 93.12 188 LEU A N 1
ATOM 1604 C CA . LEU A 1 188 ? 9.086 -16.5 -7.887 1 93.12 188 LEU A CA 1
ATOM 1605 C C . LEU A 1 188 ? 8.109 -15.383 -8.227 1 93.12 188 LEU A C 1
ATOM 1607 O O . LEU A 1 188 ? 8.461 -14.203 -8.172 1 93.12 188 LEU A O 1
ATOM 1611 N N . GLY A 1 189 ? 6.922 -15.789 -8.578 1 93.94 189 GLY A N 1
ATOM 1612 C CA . GLY A 1 189 ? 5.895 -14.797 -8.836 1 93.94 189 GLY A CA 1
ATOM 1613 C C . GLY A 1 189 ? 5.613 -13.906 -7.633 1 93.94 189 GLY A C 1
ATOM 1614 O O . GLY A 1 189 ? 5.457 -12.695 -7.773 1 93.94 189 GLY A O 1
ATOM 1615 N N . ILE A 1 190 ? 5.547 -14.539 -6.512 1 93.56 190 ILE A N 1
ATOM 1616 C CA . ILE A 1 190 ? 5.316 -13.781 -5.281 1 93.56 190 ILE A CA 1
ATOM 1617 C C . ILE A 1 190 ? 6.434 -12.766 -5.086 1 93.56 190 ILE A C 1
ATOM 1619 O O . ILE A 1 190 ? 6.1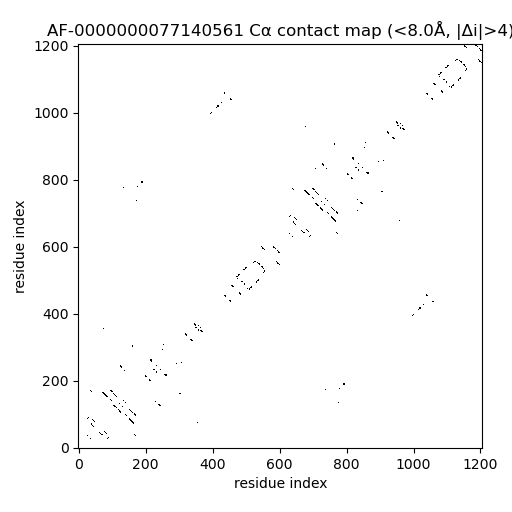72 -11.594 -4.785 1 93.56 190 ILE A O 1
ATOM 1623 N N . TYR A 1 191 ? 7.602 -13.094 -5.223 1 94.44 191 TYR A N 1
ATOM 1624 C CA . TYR A 1 191 ? 8.742 -12.203 -5.066 1 94.44 191 TYR A CA 1
ATOM 1625 C C . TYR A 1 191 ? 8.648 -11.031 -6.039 1 94.44 191 TYR A C 1
ATOM 1627 O O . TYR A 1 191 ? 8.773 -9.867 -5.637 1 94.44 191 TYR A O 1
ATOM 1635 N N . TYR A 1 192 ? 8.422 -11.305 -7.277 1 94.19 192 TYR A N 1
ATOM 1636 C CA . TYR A 1 192 ? 8.414 -10.242 -8.273 1 94.19 192 TYR A CA 1
ATOM 1637 C C . TYR A 1 192 ? 7.148 -9.398 -8.156 1 94.19 192 TYR A C 1
ATOM 1639 O O . TYR A 1 192 ? 7.129 -8.234 -8.57 1 94.19 192 TYR A O 1
ATOM 1647 N N . GLY A 1 193 ? 6.062 -10.016 -7.633 1 92.88 193 GLY A N 1
ATOM 1648 C CA . GLY A 1 193 ? 4.898 -9.211 -7.297 1 92.88 193 GLY A CA 1
ATOM 1649 C C . GLY A 1 193 ? 5.172 -8.18 -6.219 1 92.88 193 GLY A C 1
ATOM 1650 O O . GLY A 1 193 ? 4.742 -7.031 -6.324 1 92.88 193 GLY A O 1
ATOM 1651 N N . ILE A 1 194 ? 5.891 -8.633 -5.219 1 92.25 194 ILE A N 1
ATOM 1652 C CA . ILE A 1 194 ? 6.301 -7.734 -4.145 1 92.25 194 ILE A CA 1
ATOM 1653 C C . ILE A 1 194 ? 7.125 -6.586 -4.719 1 92.25 194 ILE A C 1
ATOM 1655 O O . ILE A 1 194 ? 6.863 -5.418 -4.426 1 92.25 194 ILE A O 1
ATOM 1659 N N . LEU A 1 195 ? 8.055 -6.906 -5.555 1 93.12 195 LEU A N 1
ATOM 1660 C CA . LEU A 1 195 ? 8.914 -5.898 -6.156 1 93.12 195 LEU A CA 1
ATOM 1661 C C . LEU A 1 195 ? 8.109 -4.941 -7.031 1 93.12 195 LEU A C 1
ATOM 1663 O O . LEU A 1 195 ? 8.32 -3.727 -6.984 1 93.12 195 LEU A O 1
ATOM 1667 N N . PHE A 1 196 ? 7.219 -5.477 -7.715 1 92.12 196 PHE A N 1
ATOM 1668 C CA . PHE A 1 196 ? 6.414 -4.684 -8.641 1 92.12 196 PHE A CA 1
ATOM 1669 C C . PHE A 1 196 ? 5.605 -3.631 -7.891 1 92.12 196 PHE A C 1
ATOM 1671 O O . PHE A 1 196 ? 5.621 -2.455 -8.258 1 92.12 196 PHE A O 1
ATOM 1678 N N . VAL A 1 197 ? 4.957 -4.051 -6.895 1 89.69 197 VAL A N 1
ATOM 1679 C CA . VAL A 1 197 ? 4.098 -3.119 -6.172 1 89.69 197 VAL A CA 1
ATOM 1680 C C . VAL A 1 197 ? 4.953 -2.094 -5.43 1 89.69 197 VAL A C 1
ATOM 1682 O O . VAL A 1 197 ? 4.582 -0.923 -5.328 1 89.69 197 VAL A O 1
ATOM 1685 N N . LEU A 1 198 ? 6.051 -2.502 -4.887 1 89.38 198 LEU A N 1
ATOM 1686 C CA . LEU A 1 198 ? 6.945 -1.561 -4.219 1 89.38 198 LEU A CA 1
ATOM 1687 C C . LEU A 1 198 ? 7.445 -0.5 -5.191 1 89.38 198 LEU A C 1
ATOM 1689 O O . LEU A 1 198 ? 7.57 0.672 -4.832 1 89.38 198 LEU A O 1
ATOM 1693 N N . ILE A 1 199 ? 7.707 -0.872 -6.434 1 90.94 199 ILE A N 1
ATOM 1694 C CA . ILE A 1 199 ? 8.172 0.059 -7.461 1 90.94 199 ILE A CA 1
ATOM 1695 C C . ILE A 1 199 ? 7.062 1.056 -7.789 1 90.94 199 ILE A C 1
ATOM 1697 O O . ILE A 1 199 ? 7.301 2.264 -7.84 1 90.94 199 ILE A O 1
ATOM 1701 N N . ILE A 1 200 ? 5.883 0.556 -7.922 1 85.56 200 ILE A N 1
ATOM 1702 C CA . ILE A 1 200 ? 4.754 1.421 -8.258 1 85.56 200 ILE A CA 1
ATOM 1703 C C . ILE A 1 200 ? 4.484 2.381 -7.098 1 85.56 200 ILE A C 1
ATOM 1705 O O . ILE A 1 200 ? 4.312 3.584 -7.312 1 85.56 200 ILE A O 1
ATOM 1709 N N . TYR A 1 201 ? 4.457 1.869 -5.914 1 81.44 201 TYR A N 1
ATOM 1710 C CA . TYR A 1 201 ? 4.188 2.668 -4.723 1 81.44 201 TYR A CA 1
ATOM 1711 C C . TYR A 1 201 ? 5.23 3.766 -4.555 1 81.44 201 TYR A C 1
ATOM 1713 O O . TYR A 1 201 ? 4.887 4.93 -4.328 1 81.44 201 TYR A O 1
ATOM 1721 N N . ASN A 1 202 ? 6.445 3.455 -4.711 1 83.62 202 ASN A N 1
ATOM 1722 C CA . ASN A 1 202 ? 7.504 4.441 -4.527 1 83.62 202 ASN A CA 1
ATOM 1723 C C . ASN A 1 202 ? 7.559 5.43 -5.688 1 83.62 202 ASN A C 1
ATOM 1725 O O . ASN A 1 202 ? 7.961 6.578 -5.512 1 83.62 202 ASN A O 1
ATOM 1729 N N . LEU A 1 203 ? 7.145 4.98 -6.891 1 86 203 LEU A N 1
ATOM 1730 C CA . LEU A 1 203 ? 7.039 5.895 -8.023 1 86 203 LEU A CA 1
ATOM 1731 C C . LEU A 1 203 ? 5.98 6.961 -7.773 1 86 203 LEU A C 1
ATOM 1733 O O . LEU A 1 203 ? 6.207 8.141 -8.039 1 86 203 LEU A O 1
ATOM 1737 N N . ILE A 1 204 ? 4.949 6.574 -7.23 1 79.75 204 ILE A N 1
ATOM 1738 C CA . ILE A 1 204 ? 3.861 7.5 -6.934 1 79.75 204 ILE A CA 1
ATOM 1739 C C . ILE A 1 204 ? 4.285 8.453 -5.82 1 79.75 204 ILE A C 1
ATOM 1741 O O . ILE A 1 204 ? 4.043 9.664 -5.902 1 79.75 204 ILE A O 1
ATOM 1745 N N . LEU A 1 205 ? 4.883 7.91 -4.801 1 77.88 205 LEU A N 1
ATOM 1746 C CA . LEU A 1 205 ? 5.352 8.75 -3.703 1 77.88 205 LEU A CA 1
ATOM 1747 C C . LEU A 1 205 ? 6.391 9.758 -4.191 1 77.88 205 LEU A C 1
ATOM 1749 O O . LEU A 1 205 ? 6.453 10.883 -3.691 1 77.88 205 LEU A O 1
ATOM 1753 N N . LEU A 1 206 ? 7.273 9.375 -5.184 1 83.81 206 LEU A N 1
ATOM 1754 C CA . LEU A 1 206 ? 8.242 10.289 -5.785 1 83.81 206 LEU A CA 1
ATOM 1755 C C . LEU A 1 206 ? 7.539 11.492 -6.402 1 83.81 206 LEU A C 1
ATOM 1757 O O . LEU A 1 206 ? 7.965 12.633 -6.211 1 83.81 206 LEU A O 1
ATOM 1761 N N . PHE A 1 207 ? 6.445 11.219 -7.023 1 80.88 207 PHE A N 1
ATOM 1762 C CA . PHE A 1 207 ? 5.715 12.289 -7.691 1 80.88 207 PHE A CA 1
ATOM 1763 C C . PHE A 1 207 ? 4.941 13.125 -6.68 1 80.88 207 PHE A C 1
ATOM 1765 O O . PHE A 1 207 ? 4.828 14.344 -6.832 1 80.88 207 PHE A O 1
ATOM 1772 N N . MET A 1 208 ? 4.465 12.508 -5.719 1 72.06 208 MET A N 1
ATOM 1773 C CA . MET A 1 208 ? 3.662 13.203 -4.715 1 72.06 208 MET A CA 1
ATOM 1774 C C . MET A 1 208 ? 4.543 14.062 -3.814 1 72.06 208 MET A C 1
ATOM 1776 O O . MET A 1 208 ? 4.188 15.195 -3.49 1 72.06 208 MET A O 1
ATOM 1780 N N . LEU A 1 209 ? 5.676 13.57 -3.393 1 72.44 209 LEU A N 1
ATOM 1781 C CA . LEU A 1 209 ? 6.512 14.242 -2.41 1 72.44 209 LEU A CA 1
ATOM 1782 C C . LEU A 1 209 ? 7.684 14.945 -3.088 1 72.44 209 LEU A C 1
ATOM 1784 O O . LEU A 1 209 ? 8.328 15.812 -2.486 1 72.44 209 LEU A O 1
ATOM 1788 N N . ARG A 1 210 ? 8.062 14.609 -4.355 1 81 210 ARG A N 1
ATOM 1789 C CA . ARG A 1 210 ? 9.125 15.203 -5.16 1 81 210 ARG A CA 1
ATOM 1790 C C . ARG A 1 210 ? 10.461 15.156 -4.422 1 81 210 ARG A C 1
ATOM 1792 O O . ARG A 1 210 ? 11.219 16.125 -4.434 1 81 210 ARG A O 1
ATOM 1799 N N . ASP A 1 211 ? 10.625 14.125 -3.664 1 82.31 211 ASP A N 1
ATOM 1800 C CA . ASP A 1 211 ? 11.898 13.859 -3.004 1 82.31 211 ASP A CA 1
ATOM 1801 C C . ASP A 1 211 ? 12.742 12.883 -3.816 1 82.31 211 ASP A C 1
ATOM 1803 O O . ASP A 1 211 ? 12.289 11.789 -4.152 1 82.31 211 ASP A O 1
ATOM 1807 N N . PHE A 1 212 ? 13.891 13.18 -4.066 1 87.69 212 PHE A N 1
ATOM 1808 C CA . PHE A 1 212 ? 14.781 12.406 -4.918 1 87.69 212 PHE A CA 1
ATOM 1809 C C . PHE A 1 212 ? 15.227 11.125 -4.219 1 87.69 212 PHE A C 1
ATOM 1811 O O . PHE A 1 212 ? 15.734 10.203 -4.863 1 87.69 212 PHE A O 1
ATOM 1818 N N . GLY A 1 213 ? 15.156 11.031 -2.932 1 87.31 213 GLY A N 1
ATOM 1819 C CA . GLY A 1 213 ? 15.43 9.781 -2.234 1 87.31 213 GLY A CA 1
ATOM 1820 C C . GLY A 1 213 ? 14.617 8.617 -2.754 1 87.31 213 GLY A C 1
ATOM 1821 O O . GLY A 1 213 ? 15.117 7.496 -2.859 1 87.31 213 GLY A O 1
ATOM 1822 N N . TYR A 1 214 ? 13.383 8.922 -3.191 1 87.75 214 TYR A N 1
ATOM 1823 C CA . TYR A 1 214 ? 12.523 7.887 -3.756 1 87.75 214 TYR A CA 1
ATOM 1824 C C . TYR A 1 214 ? 13.008 7.473 -5.141 1 87.75 214 TYR A C 1
ATOM 1826 O O . TYR A 1 214 ? 12.844 6.316 -5.539 1 87.75 214 TYR A O 1
ATOM 1834 N N . LEU A 1 215 ? 13.547 8.375 -5.887 1 92.81 215 LEU A N 1
ATOM 1835 C CA . LEU A 1 215 ? 14.07 8.047 -7.207 1 92.81 215 LEU A CA 1
ATOM 1836 C C . LEU A 1 215 ? 15.234 7.066 -7.098 1 92.81 215 LEU A C 1
ATOM 1838 O O . LEU A 1 215 ? 15.281 6.062 -7.812 1 92.81 215 LEU A O 1
ATOM 1842 N N . TYR A 1 216 ? 16.188 7.391 -6.207 1 94.81 216 TYR A N 1
ATOM 1843 C CA . TYR A 1 216 ? 17.344 6.512 -6.012 1 94.81 216 TYR A CA 1
ATOM 1844 C C . TYR A 1 216 ? 16.891 5.129 -5.551 1 94.81 216 TYR A C 1
ATOM 1846 O O . TYR A 1 216 ? 17.422 4.117 -6.012 1 94.81 216 TYR A O 1
ATOM 1854 N N . TYR A 1 217 ? 15.906 5.129 -4.688 1 93.62 217 TYR A N 1
ATOM 1855 C CA . TYR A 1 217 ? 15.383 3.865 -4.188 1 93.62 217 TYR A CA 1
ATOM 1856 C C . TYR A 1 217 ? 14.734 3.061 -5.305 1 93.62 217 TYR A C 1
ATOM 1858 O O . TYR A 1 217 ? 14.961 1.854 -5.426 1 93.62 217 TYR A O 1
ATOM 1866 N N . LEU A 1 218 ? 14.016 3.752 -6.152 1 93.75 218 LEU A N 1
ATOM 1867 C CA . LEU A 1 218 ? 13.328 3.125 -7.277 1 93.75 218 LEU A CA 1
ATOM 1868 C C . LEU A 1 218 ? 14.32 2.508 -8.25 1 93.75 218 LEU A C 1
ATOM 1870 O O . LEU A 1 218 ? 14.141 1.37 -8.695 1 93.75 218 LEU A O 1
ATOM 1874 N N . LEU A 1 219 ? 15.32 3.172 -8.578 1 95.75 219 LEU A N 1
ATOM 1875 C CA . LEU A 1 219 ? 16.344 2.666 -9.492 1 95.75 219 LEU A CA 1
ATOM 1876 C C . LEU A 1 219 ? 17.094 1.486 -8.867 1 95.75 219 LEU A C 1
ATOM 1878 O O . LEU A 1 219 ? 17.359 0.493 -9.547 1 95.75 219 LEU A O 1
ATOM 1882 N N . TYR A 1 220 ? 17.312 1.571 -7.617 1 95.56 220 TYR A N 1
ATOM 1883 C CA . TYR A 1 220 ? 18 0.505 -6.887 1 95.56 220 TYR A CA 1
ATOM 1884 C C . TYR A 1 220 ? 17.172 -0.777 -6.906 1 95.56 220 TYR A C 1
ATOM 1886 O O . TYR A 1 220 ? 17.641 -1.819 -7.367 1 95.56 220 TYR A O 1
ATOM 1894 N N . ILE A 1 221 ? 15.961 -0.746 -6.512 1 94.5 221 ILE A N 1
ATOM 1895 C CA . ILE A 1 221 ? 15.164 -1.954 -6.344 1 94.5 221 ILE A CA 1
ATOM 1896 C C . ILE A 1 221 ? 14.789 -2.523 -7.711 1 94.5 221 ILE A C 1
ATOM 1898 O O . ILE A 1 221 ? 14.688 -3.74 -7.875 1 94.5 221 ILE A O 1
ATOM 1902 N N . SER A 1 222 ? 14.523 -1.66 -8.758 1 95.88 222 SER A N 1
ATOM 1903 C CA . SER A 1 222 ? 14.211 -2.139 -10.094 1 95.88 222 SER A CA 1
ATOM 1904 C C . SER A 1 222 ? 15.383 -2.9 -10.703 1 95.88 222 SER A C 1
ATOM 1906 O O . SER A 1 222 ? 15.211 -3.994 -11.242 1 95.88 222 SER A O 1
ATOM 1908 N N . LEU A 1 223 ? 16.562 -2.352 -10.578 1 96.31 223 LEU A N 1
ATOM 1909 C CA . LEU A 1 223 ? 17.75 -2.99 -11.133 1 96.31 223 LEU A CA 1
ATOM 1910 C C . LEU A 1 223 ? 18.125 -4.234 -10.328 1 96.31 223 LEU A C 1
ATOM 1912 O O . LEU A 1 223 ? 18.609 -5.215 -10.891 1 96.31 223 LEU A O 1
ATOM 1916 N N . TYR A 1 224 ? 17.891 -4.152 -9.016 1 95.56 224 TYR A N 1
ATOM 1917 C CA . TYR A 1 224 ? 18.125 -5.328 -8.188 1 95.56 224 TYR A CA 1
ATOM 1918 C C . TYR A 1 224 ? 17.203 -6.469 -8.594 1 95.56 224 TYR A C 1
ATOM 1920 O O . TYR A 1 224 ? 17.625 -7.617 -8.719 1 95.56 224 TYR A O 1
ATOM 1928 N N . GLY A 1 225 ? 15.953 -6.125 -8.805 1 94.81 225 GLY A N 1
ATOM 1929 C CA . GLY A 1 225 ? 15.008 -7.121 -9.273 1 94.81 225 GLY A CA 1
ATOM 1930 C C . GLY A 1 225 ? 15.391 -7.727 -10.609 1 94.81 225 GLY A C 1
ATOM 1931 O O . GLY A 1 225 ? 15.266 -8.938 -10.812 1 94.81 225 GLY A O 1
ATOM 1932 N N . LEU A 1 226 ? 15.844 -6.926 -11.484 1 96.06 226 LEU A N 1
ATOM 1933 C CA . LEU A 1 226 ? 16.297 -7.418 -12.781 1 96.06 226 LEU A CA 1
ATOM 1934 C C . LEU A 1 226 ? 17.5 -8.336 -12.625 1 96.06 226 LEU A C 1
ATOM 1936 O O . LEU A 1 226 ? 17.609 -9.359 -13.297 1 96.06 226 LEU A O 1
ATOM 1940 N N . SER A 1 227 ? 18.406 -7.93 -11.773 1 95.44 227 SER A N 1
ATOM 1941 C CA . SER A 1 227 ? 19.562 -8.773 -11.516 1 95.44 227 SER A CA 1
ATOM 1942 C C . SER A 1 227 ? 19.156 -10.133 -10.969 1 95.44 227 SER A C 1
ATOM 1944 O O . SER A 1 227 ? 19.734 -11.156 -11.344 1 95.44 227 SER A O 1
ATOM 1946 N N . GLN A 1 228 ? 18.172 -10.141 -10.109 1 94.5 228 GLN A N 1
ATOM 1947 C CA . GLN A 1 228 ? 17.672 -11.398 -9.57 1 94.5 228 GLN A CA 1
ATOM 1948 C C . GLN A 1 228 ? 17.031 -12.25 -10.664 1 94.5 228 GLN A C 1
ATOM 1950 O O . GLN A 1 228 ? 17.172 -13.477 -10.664 1 94.5 228 GLN A O 1
ATOM 1955 N N . SER A 1 229 ? 16.359 -11.609 -11.602 1 95.25 229 SER A N 1
ATOM 1956 C CA . SER A 1 229 ? 15.75 -12.344 -12.703 1 95.25 229 SER A CA 1
ATOM 1957 C C . SER A 1 229 ? 16.812 -12.969 -13.602 1 95.25 229 SER A C 1
ATOM 1959 O O . SER A 1 229 ? 16.578 -14.023 -14.203 1 95.25 229 SER A O 1
ATOM 1961 N N . VAL A 1 230 ? 17.953 -12.359 -13.672 1 95.19 230 VAL A N 1
ATOM 1962 C CA . VAL A 1 230 ? 19.062 -12.945 -14.422 1 95.19 230 VAL A CA 1
ATOM 1963 C C . VAL A 1 230 ? 19.609 -14.164 -13.68 1 95.19 230 VAL A C 1
ATOM 1965 O O . VAL A 1 230 ? 19.828 -15.211 -14.281 1 95.19 230 VAL A O 1
ATOM 1968 N N . LEU A 1 231 ? 19.688 -14.016 -12.398 1 92.38 231 LEU A N 1
ATOM 1969 C CA . LEU A 1 231 ? 20.234 -15.086 -11.57 1 92.38 231 LEU A CA 1
ATOM 1970 C C . LEU A 1 231 ? 19.312 -16.312 -11.586 1 92.38 231 LEU A C 1
ATOM 1972 O O . LEU A 1 231 ? 19.781 -17.453 -11.562 1 92.38 231 LEU A O 1
ATOM 1976 N N . ASN A 1 232 ? 18.094 -16.078 -11.719 1 92.31 232 ASN A N 1
ATOM 1977 C CA . ASN A 1 232 ? 17.156 -17.203 -11.711 1 92.31 232 ASN A CA 1
ATOM 1978 C C . ASN A 1 232 ? 16.906 -17.734 -13.117 1 92.31 232 ASN A C 1
ATOM 1980 O O . ASN A 1 232 ? 16.203 -18.719 -13.297 1 92.31 232 ASN A O 1
ATOM 1984 N N . GLY A 1 233 ? 17.406 -17.109 -14.062 1 93.69 233 GLY A N 1
ATOM 1985 C CA . GLY A 1 233 ? 17.281 -17.594 -15.43 1 93.69 233 GLY A CA 1
ATOM 1986 C C . GLY A 1 233 ? 16.047 -17.078 -16.141 1 93.69 233 GLY A C 1
ATOM 1987 O O . GLY A 1 233 ? 15.867 -17.297 -17.328 1 93.69 233 GLY A O 1
ATOM 1988 N N . LEU A 1 234 ? 15.203 -16.328 -15.492 1 94 234 LEU A N 1
ATOM 1989 C CA . LEU A 1 234 ? 13.961 -15.828 -16.062 1 94 234 LEU A CA 1
ATOM 1990 C C . LEU A 1 234 ? 14.234 -14.734 -17.094 1 94 234 LEU A C 1
ATOM 1992 O O . LEU A 1 234 ? 13.539 -14.633 -18.109 1 94 234 LEU A O 1
ATOM 1996 N N . ALA A 1 235 ? 15.195 -13.883 -16.844 1 95.56 235 ALA A N 1
ATOM 1997 C CA . ALA A 1 235 ? 15.508 -12.789 -17.766 1 95.56 235 ALA A CA 1
ATOM 1998 C C . ALA A 1 235 ? 15.914 -13.32 -19.141 1 95.56 235 ALA A C 1
ATOM 2000 O O . ALA A 1 235 ? 15.477 -12.797 -20.172 1 95.56 235 ALA A O 1
ATOM 2001 N N . PHE A 1 236 ? 16.719 -14.414 -19.078 1 95.69 236 PHE A N 1
ATOM 2002 C CA . PHE A 1 236 ? 17.141 -15.008 -20.328 1 95.69 236 PHE A CA 1
ATOM 2003 C C . PHE A 1 236 ? 15.953 -15.586 -21.078 1 95.69 236 PHE A C 1
ATOM 2005 O O . PHE A 1 236 ? 15.844 -15.438 -22.297 1 95.69 236 PHE A O 1
ATOM 2012 N N . GLN A 1 237 ? 15.07 -16.141 -20.406 1 93.88 237 GLN A N 1
ATOM 2013 C CA . GLN A 1 237 ? 13.898 -16.766 -21 1 93.88 237 GLN A CA 1
ATOM 2014 C C . GLN A 1 237 ? 12.93 -15.727 -21.547 1 93.88 237 GLN A C 1
ATOM 2016 O O . GLN A 1 237 ? 12.383 -15.906 -22.641 1 93.88 237 GLN A O 1
ATOM 2021 N N . ILE A 1 238 ? 12.766 -14.586 -20.922 1 91.75 238 ILE A N 1
ATOM 2022 C CA . ILE A 1 238 ? 11.672 -13.672 -21.234 1 91.75 238 ILE A CA 1
ATOM 2023 C C . ILE A 1 238 ? 12.211 -12.484 -22.016 1 91.75 238 ILE A C 1
ATOM 2025 O O . ILE A 1 238 ? 11.641 -12.094 -23.047 1 91.75 238 ILE A O 1
ATOM 2029 N N . PHE A 1 239 ? 13.312 -11.938 -21.688 1 94 239 PHE A N 1
ATOM 2030 C CA . PHE A 1 239 ? 13.703 -10.633 -22.203 1 94 239 PHE A CA 1
ATOM 2031 C C . PHE A 1 239 ? 14.656 -10.789 -23.391 1 94 239 PHE A C 1
ATOM 2033 O O . PHE A 1 239 ? 14.539 -10.062 -24.375 1 94 239 PHE A O 1
ATOM 2040 N N . TRP A 1 240 ? 15.586 -11.719 -23.25 1 95.38 240 TRP A N 1
ATOM 2041 C CA . TRP A 1 240 ? 16.562 -11.797 -24.328 1 95.38 240 TRP A CA 1
ATOM 2042 C C . TRP A 1 240 ? 16.938 -13.242 -24.625 1 95.38 240 TRP A C 1
ATOM 2044 O O . TRP A 1 240 ? 18.125 -13.609 -24.609 1 95.38 240 TRP A O 1
ATOM 2054 N N . PRO A 1 241 ? 15.992 -14.094 -25.109 1 93.62 241 PRO A N 1
ATOM 2055 C CA . PRO A 1 241 ? 16.219 -15.516 -25.391 1 93.62 241 PRO A CA 1
ATOM 2056 C C . PRO A 1 241 ? 17.156 -15.734 -26.578 1 93.62 241 PRO A C 1
ATOM 2058 O O . PRO A 1 241 ? 17.766 -16.797 -26.703 1 93.62 241 PRO A O 1
ATOM 2061 N N . ASN A 1 242 ? 17.328 -14.703 -27.422 1 95.06 242 ASN A N 1
ATOM 2062 C CA . ASN A 1 242 ? 18.109 -14.867 -28.641 1 95.06 242 ASN A CA 1
ATOM 2063 C C . ASN A 1 242 ? 19.469 -14.18 -28.531 1 95.06 242 ASN A C 1
ATOM 2065 O O . ASN A 1 242 ? 20.188 -14.062 -29.531 1 95.06 242 ASN A O 1
ATOM 2069 N N . SER A 1 243 ? 19.859 -13.734 -27.344 1 96 243 SER A N 1
ATOM 2070 C CA . SER A 1 243 ? 21.125 -13.047 -27.156 1 96 243 SER A CA 1
ATOM 2071 C C . SER A 1 243 ? 21.922 -13.664 -26.016 1 96 243 SER A C 1
ATOM 2073 O O . SER A 1 243 ? 22.047 -13.078 -24.938 1 96 243 SER A O 1
ATOM 2075 N N . PRO A 1 244 ? 22.531 -14.805 -26.344 1 94.88 244 PRO A N 1
ATOM 2076 C CA . PRO A 1 244 ? 23.312 -15.469 -25.297 1 94.88 244 PRO A CA 1
ATOM 2077 C C . PRO A 1 244 ? 24.484 -14.617 -24.797 1 94.88 244 PRO A C 1
ATOM 2079 O O . PRO A 1 244 ? 24.828 -14.664 -23.609 1 94.88 244 PRO A O 1
ATOM 2082 N N . TYR A 1 245 ? 25.094 -13.828 -25.609 1 92.81 245 TYR A N 1
ATOM 2083 C CA . TYR A 1 245 ? 26.188 -12.969 -25.203 1 92.81 245 TYR A CA 1
ATOM 2084 C C . TYR A 1 245 ? 25.75 -11.977 -24.141 1 92.81 245 TYR A C 1
ATOM 2086 O O . TYR A 1 245 ? 26.375 -11.859 -23.094 1 92.81 245 TYR A O 1
ATOM 2094 N N . TRP A 1 246 ? 24.672 -11.328 -24.453 1 93.69 246 TRP A N 1
ATOM 2095 C CA . TRP A 1 246 ? 24.141 -10.375 -23.484 1 93.69 246 TRP A CA 1
ATOM 2096 C C . TRP A 1 246 ? 23.688 -11.086 -22.203 1 93.69 246 TRP A C 1
ATOM 2098 O O . TRP A 1 246 ? 23.875 -10.562 -21.109 1 93.69 246 TRP A O 1
ATOM 2108 N N . ALA A 1 247 ? 23.109 -12.227 -22.359 1 93.56 247 ALA A N 1
ATOM 2109 C CA . ALA A 1 247 ? 22.641 -12.977 -21.203 1 93.56 247 ALA A CA 1
ATOM 2110 C C . ALA A 1 247 ? 23.781 -13.219 -20.219 1 93.56 247 ALA A C 1
ATOM 2112 O O . ALA A 1 247 ? 23.578 -13.164 -19 1 93.56 247 ALA A O 1
ATOM 2113 N N . ASN A 1 248 ? 25 -13.383 -20.688 1 91.19 248 ASN A N 1
ATOM 2114 C CA . ASN A 1 248 ? 26.141 -13.664 -19.812 1 91.19 248 ASN A CA 1
ATOM 2115 C C . ASN A 1 248 ? 26.719 -12.383 -19.219 1 91.19 248 ASN A C 1
ATOM 2117 O O . ASN A 1 248 ? 27 -12.32 -18.016 1 91.19 248 ASN A O 1
ATOM 2121 N N . ILE A 1 249 ? 26.781 -11.344 -20 1 93 249 ILE A N 1
ATOM 2122 C CA . ILE A 1 249 ? 27.422 -10.141 -19.516 1 93 249 ILE A CA 1
ATOM 2123 C C . ILE A 1 249 ? 26.422 -9.305 -18.719 1 93 249 ILE A C 1
ATOM 2125 O O . ILE A 1 249 ? 26.812 -8.391 -17.984 1 93 249 ILE A O 1
ATOM 2129 N N . SER A 1 250 ? 25.172 -9.641 -18.828 1 94.75 250 SER A N 1
ATOM 2130 C CA . SER A 1 250 ? 24.125 -8.836 -18.203 1 94.75 250 SER A CA 1
ATOM 2131 C C . SER A 1 250 ? 24.219 -8.898 -16.688 1 94.75 250 SER A C 1
ATOM 2133 O O . SER A 1 250 ? 23.938 -7.918 -15.992 1 94.75 250 SER A O 1
ATOM 2135 N N . LEU A 1 251 ? 24.609 -10.023 -16.141 1 93.38 251 LEU A N 1
ATOM 2136 C CA . LEU A 1 251 ? 24.594 -10.188 -14.695 1 93.38 251 LEU A CA 1
ATOM 2137 C C . LEU A 1 251 ? 25.578 -9.219 -14.039 1 93.38 251 LEU A C 1
ATOM 2139 O O . LEU A 1 251 ? 25.188 -8.414 -13.188 1 93.38 251 LEU A O 1
ATOM 2143 N N . PRO A 1 252 ? 26.906 -9.227 -14.422 1 93.81 252 PRO A N 1
ATOM 2144 C CA . PRO A 1 252 ? 27.797 -8.242 -13.82 1 93.81 252 PRO A CA 1
ATOM 2145 C C . PRO A 1 252 ? 27.422 -6.805 -14.172 1 93.81 252 PRO A C 1
ATOM 2147 O O . PRO A 1 252 ? 27.609 -5.895 -13.359 1 93.81 252 PRO A O 1
ATOM 2150 N N . PHE A 1 253 ? 26.859 -6.578 -15.289 1 95.5 253 PHE A N 1
ATOM 2151 C CA . PHE A 1 253 ? 26.484 -5.234 -15.711 1 95.5 253 PHE A CA 1
ATOM 2152 C C . PHE A 1 253 ? 25.328 -4.703 -14.875 1 95.5 253 PHE A C 1
ATOM 2154 O O . PHE A 1 253 ? 25.438 -3.643 -14.258 1 95.5 253 PHE A O 1
ATOM 2161 N N . ILE A 1 254 ? 24.281 -5.477 -14.852 1 96.19 254 ILE A N 1
ATOM 2162 C CA . ILE A 1 254 ? 23.094 -5.051 -14.109 1 96.19 254 ILE A CA 1
ATOM 2163 C C . ILE A 1 254 ? 23.391 -5.082 -12.609 1 96.19 254 ILE A C 1
ATOM 2165 O O . ILE A 1 254 ? 22.906 -4.227 -11.867 1 96.19 254 ILE A O 1
ATOM 2169 N N . GLY A 1 255 ? 24.125 -6.082 -12.18 1 94 255 GLY A N 1
ATOM 2170 C CA . GLY A 1 255 ? 24.516 -6.133 -10.781 1 94 255 GLY A CA 1
ATOM 2171 C C . GLY A 1 255 ? 25.312 -4.914 -10.344 1 94 255 GLY A C 1
ATOM 2172 O O . GLY A 1 255 ? 25.016 -4.32 -9.305 1 94 255 GLY A O 1
ATOM 2173 N N . GLY A 1 256 ? 26.328 -4.559 -11.164 1 94.31 256 GLY A N 1
ATOM 2174 C CA . GLY A 1 256 ? 27.094 -3.357 -10.859 1 94.31 256 GLY A CA 1
ATOM 2175 C C . GLY A 1 256 ? 26.25 -2.102 -10.828 1 94.31 256 GLY A C 1
ATOM 2176 O O . GLY A 1 256 ? 26.406 -1.258 -9.945 1 94.31 256 GLY A O 1
ATOM 2177 N N . PHE A 1 257 ? 25.328 -2.039 -11.695 1 95.69 257 PHE A N 1
ATOM 2178 C CA . PHE A 1 257 ? 24.453 -0.879 -11.781 1 95.69 257 PHE A CA 1
ATOM 2179 C C . PHE A 1 257 ? 23.531 -0.812 -10.57 1 95.69 257 PHE A C 1
ATOM 2181 O O . PHE A 1 257 ? 23.281 0.271 -10.039 1 95.69 257 PHE A O 1
ATOM 2188 N N . SER A 1 258 ? 23.031 -1.949 -10.18 1 95.06 258 SER A N 1
ATOM 2189 C CA . SER A 1 258 ? 22.172 -2.016 -9 1 95.06 258 SER A CA 1
ATOM 2190 C C . SER A 1 258 ? 22.922 -1.568 -7.75 1 95.06 258 SER A C 1
ATOM 2192 O O . SER A 1 258 ? 22.391 -0.81 -6.938 1 95.06 258 SER A O 1
ATOM 2194 N N . LEU A 1 259 ? 24.156 -2.002 -7.598 1 95.06 259 LEU A N 1
ATOM 2195 C CA . LEU A 1 259 ? 24.969 -1.61 -6.453 1 95.06 259 LEU A CA 1
ATOM 2196 C C . LEU A 1 259 ? 25.266 -0.113 -6.477 1 95.0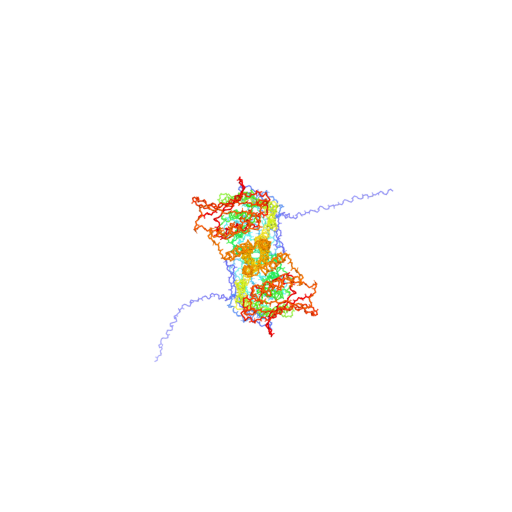6 259 LEU A C 1
ATOM 2198 O O . LEU A 1 259 ? 25.281 0.537 -5.43 1 95.06 259 LEU A O 1
ATOM 2202 N N . PHE A 1 260 ? 25.5 0.435 -7.668 1 96.38 260 PHE A N 1
ATOM 2203 C CA . PHE A 1 260 ? 25.75 1.865 -7.812 1 96.38 260 PHE A CA 1
ATOM 2204 C C . PHE A 1 260 ? 24.578 2.674 -7.25 1 96.38 260 PHE A C 1
ATOM 2206 O O . PHE A 1 260 ? 24.781 3.557 -6.414 1 96.38 260 PHE A O 1
ATOM 2213 N N . TRP A 1 261 ? 23.438 2.312 -7.664 1 95.69 261 TRP A N 1
ATOM 2214 C CA . TRP A 1 261 ? 22.266 3.053 -7.207 1 95.69 261 TRP A CA 1
ATOM 2215 C C . TRP A 1 261 ? 21.938 2.721 -5.754 1 95.69 261 TRP A C 1
ATOM 2217 O O . TRP A 1 261 ? 21.375 3.547 -5.031 1 95.69 261 TRP A O 1
ATOM 2227 N N . GLY A 1 262 ? 22.234 1.465 -5.285 1 95.06 262 GLY A N 1
ATOM 2228 C CA . GLY A 1 262 ? 22.109 1.139 -3.875 1 95.06 262 GLY A CA 1
ATOM 2229 C C . GLY A 1 262 ? 22.953 2.016 -2.973 1 95.06 262 GLY A C 1
ATOM 2230 O O . GLY A 1 262 ? 22.5 2.443 -1.91 1 95.06 262 GLY A O 1
ATOM 2231 N N . ILE A 1 263 ? 24.172 2.287 -3.396 1 96.69 263 ILE A N 1
ATOM 2232 C CA . ILE A 1 263 ? 25.062 3.145 -2.623 1 96.69 263 ILE A CA 1
ATOM 2233 C C . ILE A 1 263 ? 24.531 4.578 -2.623 1 96.69 263 ILE A C 1
ATOM 2235 O O . ILE A 1 263 ? 24.5 5.238 -1.581 1 96.69 263 ILE A O 1
ATOM 2239 N N . GLN A 1 264 ? 24.094 5.016 -3.799 1 96 264 GLN A N 1
ATOM 2240 C CA . GLN A 1 264 ? 23.531 6.363 -3.875 1 96 264 GLN A CA 1
ATOM 2241 C C . GLN A 1 264 ? 22.312 6.508 -2.977 1 96 264 GLN A C 1
ATOM 2243 O O . GLN A 1 264 ? 22.125 7.543 -2.338 1 96 264 GLN A O 1
ATOM 2248 N N . PHE A 1 265 ? 21.531 5.535 -2.885 1 95.81 265 PHE A N 1
ATOM 2249 C CA . PHE A 1 265 ? 20.375 5.539 -1.996 1 95.81 265 PHE A CA 1
ATOM 2250 C C . PHE A 1 265 ? 20.812 5.586 -0.537 1 95.81 265 PHE A C 1
ATOM 2252 O O . PHE A 1 265 ? 20.25 6.332 0.264 1 95.81 265 PHE A O 1
ATOM 2259 N N . THR A 1 266 ? 21.75 4.797 -0.242 1 95.38 266 THR A N 1
ATOM 2260 C CA . THR A 1 266 ? 22.266 4.781 1.118 1 95.38 266 THR A CA 1
ATOM 2261 C C . THR A 1 266 ? 22.75 6.172 1.527 1 95.38 266 THR A C 1
ATOM 2263 O O . THR A 1 266 ? 22.438 6.645 2.623 1 95.38 266 THR A O 1
ATOM 2266 N N . ARG A 1 267 ? 23.531 6.812 0.605 1 95.81 267 ARG A N 1
ATOM 2267 C CA . ARG A 1 267 ? 24.047 8.156 0.879 1 95.81 267 ARG A CA 1
ATOM 2268 C C . ARG A 1 267 ? 22.906 9.133 1.138 1 95.81 267 ARG A C 1
ATOM 2270 O O . ARG A 1 267 ? 22.969 9.93 2.074 1 95.81 267 ARG A O 1
ATOM 2277 N N . SER A 1 268 ? 21.906 8.992 0.363 1 92.62 268 SER A N 1
ATOM 2278 C CA . SER A 1 268 ? 20.781 9.914 0.469 1 92.62 268 SER A CA 1
ATOM 2279 C C . SER A 1 268 ? 19.938 9.602 1.7 1 92.62 268 SER A C 1
ATOM 2281 O O . SER A 1 268 ? 19.562 10.516 2.449 1 92.62 268 SER A O 1
ATOM 2283 N N . PHE A 1 269 ? 19.609 8.383 1.947 1 93.19 269 PHE A N 1
ATOM 2284 C CA . PHE A 1 269 ? 18.75 7.977 3.055 1 93.19 269 PHE A CA 1
ATOM 2285 C C . PHE A 1 269 ? 19.391 8.32 4.395 1 93.19 269 PHE A C 1
ATOM 2287 O O . PHE A 1 269 ? 18.734 8.859 5.285 1 93.19 269 PHE A O 1
ATOM 2294 N N . LEU A 1 270 ? 20.672 8.016 4.5 1 93.38 270 LEU A N 1
ATOM 2295 C CA . LEU A 1 270 ? 21.375 8.234 5.762 1 93.38 270 LEU A CA 1
ATOM 2296 C C . LEU A 1 270 ? 21.953 9.641 5.824 1 93.38 270 LEU A C 1
ATOM 2298 O O . LEU A 1 270 ? 22.562 10.023 6.836 1 93.38 270 LEU A O 1
ATOM 2302 N N . SER A 1 271 ? 21.812 10.375 4.75 1 92.56 271 SER A N 1
ATOM 2303 C CA . SER A 1 271 ? 22.406 11.711 4.688 1 92.56 271 SER A CA 1
ATOM 2304 C C . SER A 1 271 ? 23.859 11.695 5.172 1 92.56 271 SER A C 1
ATOM 2306 O O . SER A 1 271 ? 24.234 12.484 6.039 1 92.56 271 SER A O 1
ATOM 2308 N N . THR A 1 272 ? 24.578 10.898 4.539 1 95.06 272 THR A N 1
ATOM 2309 C CA . THR A 1 272 ? 25.953 10.648 4.992 1 95.06 272 THR A CA 1
ATOM 2310 C C . THR A 1 272 ? 26.828 11.875 4.762 1 95.06 272 THR A C 1
ATOM 2312 O O . THR A 1 272 ? 27.797 12.094 5.484 1 95.06 272 THR A O 1
ATOM 2315 N N . LYS A 1 273 ? 26.578 12.703 3.801 1 93.19 273 LYS A N 1
ATOM 2316 C CA . LYS A 1 273 ? 27.344 13.922 3.568 1 93.19 273 LYS A CA 1
ATOM 2317 C C . LYS A 1 273 ? 27.344 14.82 4.801 1 93.19 273 LYS A C 1
ATOM 2319 O O . LYS A 1 273 ? 28.344 15.453 5.125 1 93.19 273 LYS A O 1
ATOM 2324 N N . LYS A 1 274 ? 26.219 14.781 5.465 1 90.31 274 LYS A N 1
ATOM 2325 C CA . LYS A 1 274 ? 26.031 15.633 6.633 1 90.31 274 LYS A CA 1
ATOM 2326 C C . LYS A 1 274 ? 26.5 14.945 7.906 1 90.31 274 LYS A C 1
ATOM 2328 O O . LYS A 1 274 ? 27.234 15.539 8.711 1 90.31 274 LYS A O 1
ATOM 2333 N N . HIS A 1 275 ? 26.203 13.734 8.125 1 90.56 275 HIS A N 1
ATOM 2334 C CA . HIS A 1 275 ? 26.422 13.055 9.391 1 90.56 275 HIS A CA 1
ATOM 2335 C C . HIS A 1 275 ? 27.812 12.406 9.445 1 90.56 275 HIS A C 1
ATOM 2337 O O . HIS A 1 275 ? 28.406 12.297 10.516 1 90.56 275 HIS A O 1
ATOM 2343 N N . THR A 1 276 ? 28.297 11.922 8.32 1 93.25 276 THR A N 1
ATOM 2344 C CA . THR A 1 276 ? 29.594 11.273 8.266 1 93.25 276 THR A CA 1
ATOM 2345 C C . THR A 1 276 ? 30.297 11.57 6.938 1 93.25 276 THR A C 1
ATOM 2347 O O . THR A 1 276 ? 30.438 10.688 6.094 1 93.25 276 THR A O 1
ATOM 2350 N N . PRO A 1 277 ? 30.953 12.648 6.762 1 93.75 277 PRO A N 1
ATOM 2351 C CA . PRO A 1 277 ? 31.531 13.062 5.477 1 93.75 277 PRO A CA 1
ATOM 2352 C C . PRO A 1 277 ? 32.688 12.18 5.039 1 93.75 277 PRO A C 1
ATOM 2354 O O . PRO A 1 277 ? 32.906 11.969 3.84 1 93.75 277 PRO A O 1
ATOM 2357 N N . THR A 1 278 ? 33.469 11.641 5.961 1 95.44 278 THR A N 1
ATOM 2358 C CA . THR A 1 278 ? 34.562 10.781 5.605 1 95.44 278 THR A CA 1
ATOM 2359 C C . THR A 1 278 ? 34.062 9.477 4.992 1 95.44 278 THR A C 1
ATOM 2361 O O . THR A 1 278 ? 34.562 9.039 3.953 1 95.44 278 THR A O 1
ATOM 2364 N N . LEU A 1 279 ? 33.094 8.945 5.621 1 96 279 LEU A N 1
ATOM 2365 C CA . LEU A 1 279 ? 32.531 7.699 5.102 1 96 279 LEU A CA 1
ATOM 2366 C C . LEU A 1 279 ? 31.781 7.949 3.799 1 96 279 LEU A C 1
ATOM 2368 O O . LEU A 1 279 ? 31.703 7.062 2.945 1 96 279 LEU A O 1
ATOM 2372 N N . ASP A 1 280 ? 31.281 9.07 3.623 1 96.75 280 ASP A N 1
ATOM 2373 C CA . ASP A 1 280 ? 30.609 9.43 2.377 1 96.75 280 ASP A CA 1
ATOM 2374 C C . ASP A 1 280 ? 31.578 9.398 1.201 1 96.75 280 ASP A C 1
ATOM 2376 O O . ASP A 1 280 ? 31.219 8.961 0.105 1 96.75 280 ASP A O 1
ATOM 2380 N N . LYS A 1 281 ? 32.812 9.891 1.445 1 96.69 281 LYS A N 1
ATOM 2381 C CA . LYS A 1 281 ? 33.844 9.859 0.399 1 96.69 281 LYS A CA 1
ATOM 2382 C C . LYS A 1 281 ? 34.188 8.43 0.007 1 96.69 281 LYS A C 1
ATOM 2384 O O . LYS A 1 281 ? 34.406 8.133 -1.169 1 96.69 281 LYS A O 1
ATOM 2389 N N . ILE A 1 282 ? 34.125 7.609 0.972 1 96.12 282 ILE A N 1
ATOM 2390 C CA . ILE A 1 282 ? 34.406 6.203 0.693 1 96.12 282 ILE A CA 1
ATOM 2391 C C . ILE A 1 282 ? 33.25 5.594 -0.1 1 96.12 282 ILE A C 1
ATOM 2393 O O . ILE A 1 282 ? 33.5 4.793 -1.013 1 96.12 282 ILE A O 1
ATOM 2397 N N . LEU A 1 283 ? 32.094 5.949 0.24 1 96.81 283 LEU A N 1
ATOM 2398 C CA . LEU A 1 283 ? 30.938 5.496 -0.512 1 96.81 283 LEU A CA 1
ATOM 2399 C C . LEU A 1 283 ? 31 5.98 -1.957 1 96.81 283 LEU A C 1
ATOM 2401 O O . LEU A 1 283 ? 30.656 5.242 -2.879 1 96.81 283 LEU A O 1
ATOM 2405 N N . MET A 1 284 ? 31.453 7.148 -2.168 1 96.12 284 MET A N 1
ATOM 2406 C CA . MET A 1 284 ? 31.609 7.684 -3.518 1 96.12 284 MET A CA 1
ATOM 2407 C C . MET A 1 284 ? 32.656 6.902 -4.305 1 96.12 284 MET A C 1
ATOM 2409 O O . MET A 1 284 ? 32.469 6.664 -5.504 1 96.12 284 MET A O 1
ATOM 2413 N N . LEU A 1 285 ? 33.625 6.543 -3.578 1 95.44 285 LEU A N 1
ATOM 2414 C CA . LEU A 1 285 ? 34.656 5.719 -4.207 1 95.44 285 LEU A CA 1
ATOM 2415 C C . LEU A 1 285 ? 34.094 4.352 -4.586 1 95.44 285 LEU A C 1
ATOM 2417 O O . LEU A 1 285 ? 34.375 3.838 -5.672 1 95.44 285 LEU A O 1
ATOM 2421 N N . LEU A 1 286 ? 33.375 3.822 -3.727 1 95.25 286 LEU A N 1
ATOM 2422 C CA . LEU A 1 286 ? 32.75 2.539 -4.004 1 95.25 286 LEU A CA 1
ATOM 2423 C C . LEU A 1 286 ? 31.781 2.652 -5.184 1 95.25 286 LEU A C 1
ATOM 2425 O O . LEU A 1 286 ? 31.656 1.724 -5.988 1 95.25 286 LEU A O 1
ATOM 2429 N N . MET A 1 287 ? 31.094 3.73 -5.285 1 96.5 287 MET A N 1
ATOM 2430 C CA . MET A 1 287 ? 30.203 3.963 -6.422 1 96.5 287 MET A CA 1
ATOM 2431 C C . MET A 1 287 ? 30.984 3.959 -7.73 1 96.5 287 MET A C 1
ATOM 2433 O O . MET A 1 287 ? 30.547 3.365 -8.719 1 96.5 287 MET A O 1
ATOM 2437 N N . ALA A 1 288 ? 32.094 4.621 -7.754 1 95.31 288 ALA A N 1
ATOM 2438 C CA . ALA A 1 288 ? 32.969 4.637 -8.93 1 95.31 288 ALA A CA 1
ATOM 2439 C C . ALA A 1 288 ? 33.438 3.229 -9.281 1 95.31 288 ALA A C 1
ATOM 2441 O O . ALA A 1 288 ? 33.5 2.863 -10.453 1 95.31 288 ALA A O 1
ATOM 2442 N N . LEU A 1 289 ? 33.719 2.523 -8.281 1 94.38 289 LEU A N 1
ATOM 2443 C CA . LEU A 1 289 ? 34.156 1.147 -8.477 1 94.38 289 LEU A CA 1
ATOM 2444 C C . LEU A 1 289 ? 33.062 0.306 -9.102 1 94.38 289 LEU A C 1
ATOM 2446 O O . LEU A 1 289 ? 33.312 -0.542 -9.961 1 94.38 289 LEU A O 1
ATOM 2450 N N . MET A 1 290 ? 31.875 0.539 -8.711 1 95.38 290 MET A N 1
ATOM 2451 C CA . MET A 1 290 ? 30.75 -0.184 -9.289 1 95.38 290 MET A CA 1
ATOM 2452 C C . MET A 1 290 ? 30.547 0.209 -10.75 1 95.38 290 MET A C 1
ATOM 2454 O O . MET A 1 290 ? 30.172 -0.628 -11.578 1 95.38 290 MET A O 1
ATOM 2458 N N . LEU A 1 291 ? 30.719 1.401 -11.031 1 94.94 291 LEU A N 1
ATOM 2459 C CA . LEU A 1 291 ? 30.641 1.842 -12.422 1 94.94 291 LEU A CA 1
ATOM 2460 C C . LEU A 1 291 ? 31.719 1.188 -13.266 1 94.94 291 LEU A C 1
ATOM 2462 O O . LEU A 1 291 ? 31.484 0.809 -14.414 1 94.94 291 LEU A O 1
ATOM 2466 N N . CYS A 1 292 ? 32.844 1.054 -12.695 1 94 292 CYS A N 1
ATOM 2467 C CA . CYS A 1 292 ? 33.938 0.38 -13.375 1 94 292 CYS A CA 1
ATOM 2468 C C . CYS A 1 292 ? 33.625 -1.09 -13.609 1 94 292 CYS A C 1
ATOM 2470 O O . CYS A 1 292 ? 33.938 -1.637 -14.672 1 94 292 CYS A O 1
ATOM 2472 N N . LEU A 1 293 ? 33.031 -1.657 -12.672 1 92.06 293 LEU A N 1
ATOM 2473 C CA . LEU A 1 293 ? 32.625 -3.047 -12.828 1 92.06 293 LEU A CA 1
ATOM 2474 C C . LEU A 1 293 ? 31.625 -3.189 -13.969 1 92.06 293 LEU A C 1
ATOM 2476 O O . LEU A 1 293 ? 31.703 -4.125 -14.766 1 92.06 293 LEU A O 1
ATOM 2480 N N . MET A 1 294 ? 30.719 -2.307 -14.016 1 93.69 294 MET A N 1
ATOM 2481 C CA . MET A 1 294 ? 29.719 -2.297 -15.094 1 93.69 294 MET A CA 1
ATOM 2482 C C . MET A 1 294 ? 30.406 -2.227 -16.453 1 93.69 294 MET A C 1
ATOM 2484 O O . MET A 1 294 ? 30.094 -3.02 -17.344 1 93.69 294 MET A O 1
ATOM 2488 N N . LEU A 1 295 ? 31.344 -1.429 -16.594 1 92.5 295 LEU A N 1
ATOM 2489 C CA . LEU A 1 295 ? 32.031 -1.232 -17.859 1 92.5 295 LEU A CA 1
ATOM 2490 C C . LEU A 1 295 ? 32.969 -2.402 -18.156 1 92.5 295 LEU A C 1
ATOM 2492 O O . LEU A 1 295 ? 33.156 -2.779 -19.328 1 92.5 295 LEU A O 1
ATOM 2496 N N . SER A 1 296 ? 33.5 -2.971 -17.156 1 93.19 296 SER A N 1
ATOM 2497 C CA . SER A 1 296 ? 34.406 -4.082 -17.344 1 93.19 296 SER A CA 1
ATOM 2498 C C . SER A 1 296 ? 33.688 -5.324 -17.859 1 93.19 296 SER A C 1
ATOM 2500 O O . SER A 1 296 ? 34.344 -6.238 -18.391 1 93.19 296 SER A O 1
ATOM 2502 N N . SER A 1 297 ? 32.469 -5.344 -17.672 1 91.56 297 SER A N 1
ATOM 2503 C CA . SER A 1 297 ? 31.688 -6.48 -18.141 1 91.56 297 SER A CA 1
ATOM 2504 C C . SER A 1 297 ? 31.828 -6.664 -19.656 1 91.56 297 SER A C 1
ATOM 2506 O O . SER A 1 297 ? 31.703 -7.781 -20.156 1 91.56 297 SER A O 1
ATOM 2508 N N . PHE A 1 298 ? 32.219 -5.605 -20.359 1 91.75 298 PHE A N 1
ATOM 2509 C CA . PHE A 1 298 ? 32.375 -5.668 -21.812 1 91.75 298 PHE A CA 1
ATOM 2510 C C . PHE A 1 298 ? 33.812 -5.984 -22.188 1 91.75 298 PHE A C 1
ATOM 2512 O O . PHE A 1 298 ? 34.094 -6.324 -23.344 1 91.75 298 PHE A O 1
ATOM 2519 N N . ILE A 1 299 ? 34.688 -5.934 -21.328 1 91.5 299 ILE A N 1
ATOM 2520 C CA . ILE A 1 299 ? 36.125 -6.016 -21.656 1 91.5 299 ILE A CA 1
ATOM 2521 C C . ILE A 1 299 ? 36.688 -7.336 -21.156 1 91.5 299 ILE A C 1
ATOM 2523 O O . ILE A 1 299 ? 37.344 -8.07 -21.906 1 91.5 299 ILE A O 1
ATOM 2527 N N . PHE A 1 300 ? 36.375 -7.664 -19.922 1 90.69 300 PHE A N 1
ATOM 2528 C CA . PHE A 1 300 ? 36.969 -8.844 -19.312 1 90.69 300 PHE A CA 1
ATOM 2529 C C . PHE A 1 300 ? 36.094 -10.062 -19.484 1 90.69 300 PHE A C 1
ATOM 2531 O O . PHE A 1 300 ? 34.938 -9.938 -19.891 1 90.69 300 PHE A O 1
ATOM 2538 N N . SER A 1 301 ? 36.75 -11.172 -19.141 1 89.38 301 SER A N 1
ATOM 2539 C CA . SER A 1 301 ? 36.031 -12.43 -19.234 1 89.38 301 SER A CA 1
ATOM 2540 C C . SER A 1 301 ? 34.938 -12.523 -18.172 1 89.38 301 SER A C 1
ATOM 2542 O O . SER A 1 301 ? 35 -11.812 -17.156 1 89.38 301 SER A O 1
ATOM 2544 N N . TYR A 1 302 ? 33.969 -13.344 -18.438 1 89 302 TYR A N 1
ATOM 2545 C CA . TYR A 1 302 ? 32.906 -13.547 -17.484 1 89 302 TYR A CA 1
ATOM 2546 C C . TYR A 1 302 ? 33.438 -14.062 -16.156 1 89 302 TYR A C 1
ATOM 2548 O O . TYR A 1 302 ? 32.938 -13.664 -15.094 1 89 302 TYR A O 1
ATOM 2556 N N . PHE A 1 303 ? 34.406 -14.859 -16.219 1 88.44 303 PHE A N 1
ATOM 2557 C CA . PHE A 1 303 ? 34.969 -15.438 -15.008 1 88.44 303 PHE A CA 1
ATOM 2558 C C . PHE A 1 303 ? 35.469 -14.352 -14.07 1 88.44 303 PHE A C 1
ATOM 2560 O O . PHE A 1 303 ? 35.125 -14.344 -12.883 1 88.44 303 PHE A O 1
ATOM 2567 N N . VAL A 1 304 ? 36.156 -13.391 -14.578 1 90.25 304 VAL A N 1
ATOM 2568 C CA . VAL A 1 304 ? 36.75 -12.32 -13.773 1 90.25 304 VAL A CA 1
ATOM 2569 C C . VAL A 1 304 ? 35.625 -11.414 -13.25 1 90.25 304 VAL A C 1
ATOM 2571 O O . VAL A 1 304 ? 35.625 -11.062 -12.062 1 90.25 304 VAL A O 1
ATOM 2574 N N . ASN A 1 305 ? 34.781 -11.164 -14.062 1 91.12 305 ASN A N 1
ATOM 2575 C CA . ASN A 1 305 ? 33.719 -10.203 -13.703 1 91.12 305 ASN A CA 1
ATOM 2576 C C . ASN A 1 305 ? 32.781 -10.766 -12.633 1 91.12 305 ASN A C 1
ATOM 2578 O O . ASN A 1 305 ? 32.344 -10.039 -11.75 1 91.12 305 ASN A O 1
ATOM 2582 N N . ILE A 1 306 ? 32.438 -12.008 -12.766 1 88.38 306 ILE A N 1
ATOM 2583 C CA . ILE A 1 306 ? 31.516 -12.586 -11.781 1 88.38 306 ILE A CA 1
ATOM 2584 C C . ILE A 1 306 ? 32.219 -12.711 -10.43 1 88.38 306 ILE A C 1
ATOM 2586 O O . ILE A 1 306 ? 31.594 -12.516 -9.383 1 88.38 306 ILE A O 1
ATOM 2590 N N . TYR A 1 307 ? 33.438 -13.062 -10.414 1 87.5 307 TYR A N 1
ATOM 2591 C CA . TYR A 1 307 ? 34.219 -13.102 -9.18 1 87.5 307 TYR A CA 1
ATOM 2592 C C . TYR A 1 307 ? 34.281 -11.719 -8.531 1 87.5 307 TYR A C 1
ATOM 2594 O O . TYR A 1 307 ? 34.125 -11.594 -7.316 1 87.5 307 TYR A O 1
ATOM 2602 N N . LEU A 1 308 ? 34.469 -10.742 -9.344 1 88.88 308 LEU A N 1
ATOM 2603 C CA . LEU A 1 308 ? 34.531 -9.367 -8.852 1 88.88 308 LEU A CA 1
ATOM 2604 C C . LEU A 1 308 ? 33.188 -8.93 -8.297 1 88.88 308 LEU A C 1
ATOM 2606 O O . LEU A 1 308 ? 33.125 -8.305 -7.234 1 88.88 308 LEU A O 1
ATOM 2610 N N . LEU A 1 309 ? 32.219 -9.266 -9.016 1 89.88 309 LEU A N 1
ATOM 2611 C CA . LEU A 1 309 ? 30.891 -8.906 -8.562 1 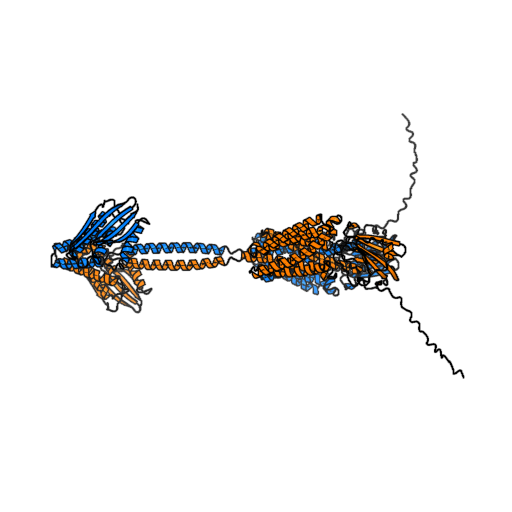89.88 309 LEU A CA 1
ATOM 2612 C C . LEU A 1 309 ? 30.578 -9.547 -7.211 1 89.88 309 LEU A C 1
ATOM 2614 O O . LEU A 1 309 ? 30.125 -8.867 -6.289 1 89.88 309 LEU A O 1
ATOM 2618 N N . ALA A 1 310 ? 30.828 -10.852 -7.09 1 88.5 310 ALA A N 1
ATOM 2619 C CA . ALA A 1 310 ? 30.547 -11.562 -5.844 1 88.5 310 ALA A CA 1
ATOM 2620 C C . ALA A 1 310 ? 31.312 -10.961 -4.68 1 88.5 310 ALA A C 1
ATOM 2622 O O . ALA A 1 310 ? 30.766 -10.773 -3.59 1 88.5 310 ALA A O 1
ATOM 2623 N N . SER A 1 311 ? 32.562 -10.57 -4.875 1 88.19 311 SER A N 1
ATOM 2624 C CA . SER A 1 311 ? 33.406 -9.992 -3.834 1 88.19 311 SER A CA 1
ATOM 2625 C C . SER A 1 311 ? 32.938 -8.586 -3.471 1 88.19 311 SER A C 1
ATOM 2627 O O . SER A 1 311 ? 32.875 -8.234 -2.291 1 88.19 311 SER A O 1
ATOM 2629 N N . LEU A 1 312 ? 32.562 -7.863 -4.449 1 90.25 312 LEU A N 1
ATOM 2630 C CA . LEU A 1 312 ? 32.156 -6.477 -4.215 1 90.25 312 LEU A CA 1
ATOM 2631 C C . LEU A 1 312 ? 30.797 -6.402 -3.551 1 90.25 312 LEU A C 1
ATOM 2633 O O . LEU A 1 312 ? 30.531 -5.492 -2.766 1 90.25 312 LEU A O 1
ATOM 2637 N N . VAL A 1 313 ? 29.938 -7.316 -3.908 1 90.75 313 VAL A N 1
ATOM 2638 C CA . VAL A 1 313 ? 28.625 -7.355 -3.266 1 90.75 313 VAL A CA 1
ATOM 2639 C C . VAL A 1 313 ? 28.797 -7.59 -1.766 1 90.75 313 VAL A C 1
ATOM 2641 O O . VAL A 1 313 ? 28.156 -6.914 -0.952 1 90.75 313 VAL A O 1
ATOM 2644 N N . MET A 1 314 ? 29.625 -8.5 -1.435 1 88.69 314 MET A N 1
ATOM 2645 C CA . MET A 1 314 ? 29.875 -8.773 -0.024 1 88.69 314 MET A CA 1
ATOM 2646 C C . MET A 1 314 ? 30.5 -7.566 0.667 1 88.69 314 MET A C 1
ATOM 2648 O O . MET A 1 314 ? 30.094 -7.203 1.772 1 88.69 314 MET A O 1
ATOM 2652 N N . LEU A 1 315 ? 31.422 -6.949 0.053 1 89 315 LEU A N 1
ATOM 2653 C CA . LEU A 1 315 ? 32.062 -5.758 0.597 1 89 315 LEU A CA 1
ATOM 2654 C C . LEU A 1 315 ? 31.047 -4.629 0.779 1 89 315 LEU A C 1
ATOM 2656 O O . LEU A 1 315 ? 31.031 -3.971 1.821 1 89 315 LEU A O 1
ATOM 2660 N N . PHE A 1 316 ? 30.266 -4.469 -0.217 1 90.19 316 PHE A N 1
ATOM 2661 C CA . PHE A 1 316 ? 29.219 -3.459 -0.175 1 90.19 316 PHE A CA 1
ATOM 2662 C C . PHE A 1 316 ? 28.266 -3.717 0.987 1 90.19 316 PHE A C 1
ATOM 2664 O O . PHE A 1 316 ? 27.953 -2.801 1.748 1 90.19 316 PHE A O 1
ATOM 2671 N N . ALA A 1 317 ? 27.844 -4.965 1.124 1 92.12 317 ALA A N 1
ATOM 2672 C CA . ALA A 1 317 ? 26.875 -5.293 2.172 1 92.12 317 ALA A CA 1
ATOM 2673 C C . ALA A 1 317 ? 27.469 -5.023 3.557 1 92.12 317 ALA A C 1
ATOM 2675 O O . ALA A 1 317 ? 26.797 -4.426 4.41 1 92.12 317 ALA A O 1
ATOM 2676 N N . ILE A 1 318 ? 28.688 -5.348 3.801 1 93.19 318 ILE A N 1
ATOM 2677 C CA . ILE A 1 318 ? 29.328 -5.172 5.098 1 93.19 318 ILE A CA 1
ATOM 2678 C C . ILE A 1 318 ? 29.594 -3.689 5.344 1 93.19 318 ILE A C 1
ATOM 2680 O O . ILE A 1 318 ? 29.344 -3.184 6.441 1 93.19 318 ILE A O 1
ATOM 2684 N N . PHE A 1 319 ? 30.047 -2.979 4.359 1 95.12 319 PHE A N 1
ATOM 2685 C CA . PHE A 1 319 ? 30.406 -1.575 4.523 1 95.12 319 PHE A CA 1
ATOM 2686 C C . PHE A 1 319 ? 29.172 -0.724 4.785 1 95.12 319 PHE A C 1
ATOM 2688 O O . PHE A 1 319 ? 29.188 0.153 5.652 1 95.12 319 PHE A O 1
ATOM 2695 N N . VAL A 1 320 ? 28.188 -0.94 4.035 1 94.44 320 VAL A N 1
ATOM 2696 C CA . VAL A 1 320 ? 26.969 -0.175 4.238 1 94.44 320 VAL A CA 1
ATOM 2697 C C . VAL A 1 320 ? 26.422 -0.442 5.637 1 94.44 320 VAL A C 1
ATOM 2699 O O . VAL A 1 320 ? 25.891 0.465 6.285 1 94.44 320 VAL A O 1
ATOM 2702 N N . PHE A 1 321 ? 26.5 -1.675 6.074 1 95.44 321 PHE A N 1
ATOM 2703 C CA . PHE A 1 321 ? 26.094 -2 7.434 1 95.44 321 PHE A CA 1
ATOM 2704 C C . PHE A 1 321 ? 26.875 -1.161 8.445 1 95.44 321 PHE A C 1
ATOM 2706 O O . PHE A 1 321 ? 26.281 -0.591 9.367 1 95.44 321 PHE A O 1
ATOM 2713 N N . LEU A 1 322 ? 28.125 -1.012 8.289 1 95.25 322 LEU A N 1
ATOM 2714 C CA . LEU A 1 322 ? 28.984 -0.241 9.195 1 95.25 322 LEU A CA 1
ATOM 2715 C C . LEU A 1 322 ? 28.609 1.237 9.164 1 95.25 322 LEU A C 1
ATOM 2717 O O . LEU A 1 322 ? 28.547 1.891 10.203 1 95.25 322 LEU A O 1
ATOM 2721 N N . VAL A 1 323 ? 28.391 1.715 8.016 1 95.94 323 VAL A N 1
ATOM 2722 C CA . VAL A 1 323 ? 28.016 3.119 7.879 1 95.94 323 VAL A CA 1
ATOM 2723 C C . VAL A 1 323 ? 26.703 3.375 8.609 1 95.94 323 VAL A C 1
ATOM 2725 O O . VAL A 1 323 ? 26.547 4.387 9.305 1 95.94 323 VAL A O 1
ATOM 2728 N N . ALA A 1 324 ? 25.797 2.469 8.453 1 95.06 324 ALA A N 1
ATOM 2729 C CA . ALA A 1 324 ? 24.5 2.613 9.117 1 95.06 324 ALA A CA 1
ATOM 2730 C C . ALA A 1 324 ? 24.656 2.596 10.633 1 95.06 324 ALA A C 1
ATOM 2732 O O . ALA A 1 324 ? 23.984 3.348 11.344 1 95.06 324 ALA A O 1
ATOM 2733 N N . VAL A 1 325 ? 25.531 1.763 11.148 1 95.56 325 VAL A N 1
ATOM 2734 C CA . VAL A 1 325 ? 25.797 1.682 12.586 1 95.56 325 VAL A CA 1
ATOM 2735 C C . VAL A 1 325 ? 26.375 3.008 13.078 1 95.56 325 VAL A C 1
ATOM 2737 O O . VAL A 1 325 ? 25.969 3.518 14.125 1 95.56 325 VAL A O 1
ATOM 2740 N N . VAL A 1 326 ? 27.297 3.578 12.367 1 95.69 326 VAL A N 1
ATOM 2741 C CA . VAL A 1 326 ? 27.938 4.828 12.758 1 95.69 326 VAL A CA 1
ATOM 2742 C C . VAL A 1 326 ? 26.906 5.957 12.75 1 95.69 326 VAL A C 1
ATOM 2744 O O . VAL A 1 326 ? 26.891 6.785 13.664 1 95.69 326 VAL A O 1
ATOM 2747 N N . CYS A 1 327 ? 26.078 5.992 11.781 1 94.19 327 CYS A N 1
ATOM 2748 C CA . CYS A 1 327 ? 25.062 7.031 11.711 1 94.19 327 CYS A CA 1
ATOM 2749 C C . CYS A 1 327 ? 24.062 6.895 12.859 1 94.19 327 CYS A C 1
ATOM 2751 O O . CYS A 1 327 ? 23.609 7.898 13.406 1 94.19 327 CYS A O 1
ATOM 2753 N N . TRP A 1 328 ? 23.719 5.672 13.141 1 92.81 328 TRP A N 1
ATOM 2754 C CA . TRP A 1 328 ? 22.844 5.426 14.281 1 92.81 328 TRP A CA 1
ATOM 2755 C C . TRP A 1 328 ? 23.484 5.906 15.578 1 92.81 328 TRP A C 1
ATOM 2757 O O . TRP A 1 328 ? 22.828 6.527 16.406 1 92.81 328 TRP A O 1
ATOM 2767 N N . ASP A 1 329 ? 24.812 5.656 15.758 1 93.88 329 ASP A N 1
ATOM 2768 C CA . ASP A 1 329 ? 25.547 6.07 16.938 1 93.88 329 ASP A CA 1
ATOM 2769 C C . ASP A 1 329 ? 25.625 7.594 17.047 1 93.88 329 ASP A C 1
ATOM 2771 O O . ASP A 1 329 ? 25.672 8.141 18.156 1 93.88 329 ASP A O 1
ATOM 2775 N N . LYS A 1 330 ? 25.5 8.258 15.992 1 92.69 330 LYS A N 1
ATOM 2776 C CA . LYS A 1 330 ? 25.562 9.719 15.984 1 92.69 330 LYS A CA 1
ATOM 2777 C C . LYS A 1 330 ? 24.203 10.336 16.25 1 92.69 330 LYS A C 1
ATOM 2779 O O . LYS A 1 330 ? 24.062 11.555 16.25 1 92.69 330 LYS A O 1
ATOM 2784 N N . GLY A 1 331 ? 23.156 9.516 16.312 1 88.25 331 GLY A N 1
ATOM 2785 C CA . GLY A 1 331 ? 21.859 9.992 16.766 1 88.25 331 GLY A CA 1
ATOM 2786 C C . GLY A 1 331 ? 20.859 10.18 15.648 1 88.25 331 GLY A C 1
ATOM 2787 O O . GLY A 1 331 ? 19.781 10.734 15.859 1 88.25 331 GLY A O 1
ATOM 2788 N N . TYR A 1 332 ? 21.219 9.797 14.469 1 89.12 332 TYR A N 1
ATOM 2789 C CA . TYR A 1 332 ? 20.281 9.906 13.352 1 89.12 332 TYR A CA 1
ATOM 2790 C C . TYR A 1 332 ? 19.188 8.844 13.453 1 89.12 332 TYR A C 1
ATOM 2792 O O . TYR A 1 332 ? 19.438 7.672 13.164 1 89.12 332 TYR A O 1
ATOM 2800 N N . LYS A 1 333 ? 17.969 9.125 13.766 1 86.38 333 LYS A N 1
ATOM 2801 C CA . LYS A 1 333 ? 16.891 8.242 14.156 1 86.38 333 LYS A CA 1
ATOM 2802 C C . LYS A 1 333 ? 16.5 7.309 13.008 1 86.38 333 LYS A C 1
ATOM 2804 O O . LYS A 1 333 ? 16.312 6.105 13.211 1 86.38 333 LYS A O 1
ATOM 2809 N N . PRO A 1 334 ? 16.391 7.816 11.758 1 86.75 334 PRO A N 1
ATOM 2810 C CA . PRO A 1 334 ? 15.984 6.914 10.68 1 86.75 334 PRO A CA 1
ATOM 2811 C C . PRO A 1 334 ? 16.984 5.793 10.43 1 86.75 334 PRO A C 1
ATOM 2813 O O . PRO A 1 334 ? 16.656 4.785 9.805 1 86.75 334 PRO A O 1
ATOM 2816 N N . ALA A 1 335 ? 18.219 5.883 10.922 1 91.69 335 ALA A N 1
ATOM 2817 C CA . ALA A 1 335 ? 19.266 4.895 10.719 1 91.69 335 ALA A CA 1
ATOM 2818 C C . ALA A 1 335 ? 18.922 3.57 11.391 1 91.69 335 ALA A C 1
ATOM 2820 O O . ALA A 1 335 ? 19.359 2.508 10.945 1 91.69 335 ALA A O 1
ATOM 2821 N N . ARG A 1 336 ? 18.172 3.596 12.43 1 89.06 336 ARG A N 1
ATOM 2822 C CA . ARG A 1 336 ? 17.766 2.371 13.117 1 89.06 336 ARG A CA 1
ATOM 2823 C C . ARG A 1 336 ? 16.938 1.474 12.203 1 89.06 336 ARG A C 1
ATOM 2825 O O . ARG A 1 336 ? 17.172 0.265 12.133 1 89.06 336 ARG A O 1
ATOM 2832 N N . TYR A 1 337 ? 16.047 2.033 11.445 1 86.25 337 TYR A N 1
ATOM 2833 C CA . TYR A 1 337 ? 15.195 1.271 10.539 1 86.25 337 TYR A CA 1
ATOM 2834 C C . TYR A 1 337 ? 15.992 0.773 9.336 1 86.25 337 TYR A C 1
ATOM 2836 O O . TYR A 1 337 ? 15.766 -0.339 8.852 1 86.25 337 TYR A O 1
ATOM 2844 N N . PHE A 1 338 ? 16.844 1.608 8.953 1 92.25 338 PHE A N 1
ATOM 2845 C CA . PHE A 1 338 ? 17.75 1.201 7.879 1 92.25 338 PHE A CA 1
ATOM 2846 C C . PHE A 1 338 ? 18.578 -0.008 8.297 1 92.25 338 PHE A C 1
ATOM 2848 O O . PHE A 1 338 ? 18.734 -0.955 7.523 1 92.25 338 PHE A O 1
ATOM 2855 N N . LEU A 1 339 ? 19.047 0.017 9.5 1 93 339 LEU A N 1
ATOM 2856 C CA . LEU A 1 339 ? 19.906 -1.043 10.008 1 93 339 LEU A CA 1
ATOM 2857 C C . LEU A 1 339 ? 19.141 -2.355 10.125 1 93 339 LEU A C 1
ATOM 2859 O O . LEU A 1 339 ? 19.641 -3.412 9.742 1 93 339 LEU A O 1
ATOM 2863 N N . ILE A 1 340 ? 17.969 -2.365 10.57 1 91 340 ILE A N 1
ATOM 2864 C CA . ILE A 1 340 ? 17.141 -3.561 10.695 1 91 340 ILE A CA 1
ATOM 2865 C C . ILE A 1 340 ? 16.875 -4.156 9.312 1 91 340 ILE A C 1
ATOM 2867 O O . ILE A 1 340 ? 16.984 -5.371 9.125 1 91 340 ILE A O 1
ATOM 2871 N N . ALA A 1 341 ? 16.578 -3.309 8.336 1 91.56 341 ALA A N 1
ATOM 2872 C CA . ALA A 1 341 ? 16.344 -3.748 6.957 1 91.56 341 ALA A CA 1
ATOM 2873 C C . ALA A 1 341 ? 17.609 -4.363 6.363 1 91.56 341 ALA A C 1
ATOM 2875 O O . ALA A 1 341 ? 17.562 -5.414 5.723 1 91.56 341 ALA A O 1
ATOM 2876 N N . TRP A 1 342 ? 18.703 -3.787 6.68 1 92.38 342 TRP A N 1
ATOM 2877 C CA . TRP A 1 342 ? 19.953 -4.188 6.07 1 92.38 342 TRP A CA 1
ATOM 2878 C C . TRP A 1 342 ? 20.438 -5.516 6.648 1 92.38 342 TRP A C 1
ATOM 2880 O O . TRP A 1 342 ? 21.109 -6.289 5.961 1 92.38 342 TRP A O 1
ATOM 2890 N N . VAL A 1 343 ? 20.109 -5.773 7.859 1 92.44 343 VAL A N 1
ATOM 2891 C CA . VAL A 1 343 ? 20.5 -7.035 8.477 1 92.44 343 VAL A CA 1
ATOM 2892 C C . VAL A 1 343 ? 19.844 -8.203 7.738 1 92.44 343 VAL A C 1
ATOM 2894 O O . VAL A 1 343 ? 20.484 -9.227 7.484 1 92.44 343 VAL A O 1
ATOM 2897 N N . ALA A 1 344 ? 18.656 -8.07 7.34 1 90.62 344 ALA A N 1
ATOM 2898 C CA . ALA A 1 344 ? 17.969 -9.109 6.578 1 90.62 344 ALA A CA 1
ATOM 2899 C C . ALA A 1 344 ? 18.656 -9.352 5.238 1 90.62 344 ALA A C 1
ATOM 2901 O O . ALA A 1 344 ? 18.828 -10.5 4.824 1 90.62 344 ALA A O 1
ATOM 2902 N N . LEU A 1 345 ? 19.016 -8.32 4.621 1 90.81 345 LEU A N 1
ATOM 2903 C CA . LEU A 1 345 ? 19.703 -8.445 3.342 1 90.81 345 LEU A CA 1
ATOM 2904 C C . LEU A 1 345 ? 21.078 -9.078 3.531 1 90.81 345 LEU A C 1
ATOM 2906 O O . LEU A 1 345 ? 21.516 -9.906 2.721 1 90.81 345 LEU A O 1
ATOM 2910 N N . LEU A 1 346 ? 21.781 -8.688 4.578 1 91.56 346 LEU A N 1
ATOM 2911 C CA . LEU A 1 346 ? 23.125 -9.18 4.836 1 91.56 346 LEU A CA 1
ATOM 2912 C C . LEU A 1 346 ? 23.125 -10.695 5.012 1 91.56 346 LEU A C 1
ATOM 2914 O O . LEU A 1 346 ? 24 -11.383 4.492 1 91.56 346 LEU A O 1
ATOM 2918 N N . PHE A 1 347 ? 22.125 -11.156 5.605 1 90.12 347 PHE A N 1
ATOM 2919 C CA . PHE A 1 347 ? 22 -12.594 5.785 1 90.12 347 PHE A CA 1
ATOM 2920 C C . PHE A 1 347 ? 21.75 -13.289 4.449 1 90.12 347 PHE A C 1
ATOM 2922 O O . PHE A 1 347 ? 22.375 -14.305 4.148 1 90.12 347 PHE A O 1
ATOM 2929 N N . GLY A 1 348 ? 20.953 -12.781 3.666 1 89.81 348 GLY A N 1
ATOM 2930 C CA . GLY A 1 348 ? 20.688 -13.336 2.35 1 89.81 348 GLY A CA 1
ATOM 2931 C C . GLY A 1 348 ? 21.891 -13.297 1.429 1 89.81 348 GLY A C 1
ATOM 2932 O O . GLY A 1 348 ? 22.219 -14.297 0.786 1 89.81 348 GLY A O 1
ATOM 2933 N N . VAL A 1 349 ? 22.547 -12.203 1.424 1 90.44 349 VAL A N 1
ATOM 2934 C CA . VAL A 1 349 ? 23.734 -12.031 0.592 1 90.44 349 VAL A CA 1
ATOM 2935 C C . VAL A 1 349 ? 24.844 -12.961 1.068 1 90.44 349 VAL A C 1
ATOM 2937 O O . VAL A 1 349 ? 25.531 -13.578 0.256 1 90.44 349 VAL A O 1
ATOM 2940 N N . GLY A 1 350 ? 24.984 -13.078 2.297 1 89.06 350 GLY A N 1
ATOM 2941 C CA . GLY A 1 350 ? 26 -13.953 2.85 1 89.06 350 GLY A CA 1
ATOM 2942 C C . GLY A 1 350 ? 25.812 -15.406 2.477 1 89.06 350 GLY A C 1
ATOM 2943 O O . GLY A 1 350 ? 26.734 -16.047 1.968 1 89.06 350 GLY A O 1
ATOM 2944 N N . ILE A 1 351 ? 24.656 -15.836 2.611 1 89.38 351 ILE A N 1
ATOM 2945 C CA . ILE A 1 351 ? 24.359 -17.234 2.34 1 89.38 351 ILE A CA 1
ATOM 2946 C C . ILE A 1 351 ? 24.516 -17.516 0.847 1 89.38 351 ILE A C 1
ATOM 2948 O O . ILE A 1 351 ? 25.094 -18.531 0.456 1 89.38 351 ILE A O 1
ATOM 2952 N N . TYR A 1 352 ? 24.062 -16.641 0.054 1 88.88 352 TYR A N 1
ATOM 2953 C CA . TYR A 1 352 ? 24.141 -16.844 -1.389 1 88.88 352 TYR A CA 1
ATOM 2954 C C . TYR A 1 352 ? 25.578 -16.766 -1.873 1 88.88 352 TYR A C 1
ATOM 2956 O O . TYR A 1 352 ? 25.984 -17.531 -2.756 1 88.88 352 TYR A O 1
ATOM 2964 N N . SER A 1 353 ? 26.344 -15.891 -1.327 1 86.81 353 SER A N 1
ATOM 2965 C CA . SER A 1 353 ? 27.75 -15.773 -1.695 1 86.81 353 SER A CA 1
ATOM 2966 C C . SER A 1 353 ? 28.531 -17.016 -1.281 1 86.81 353 SER A C 1
ATOM 2968 O O . SER A 1 353 ? 29.359 -17.516 -2.045 1 86.81 353 SER A O 1
ATOM 2970 N N . LEU A 1 354 ? 28.203 -17.484 -0.155 1 86.75 354 LEU A N 1
ATOM 2971 C CA . LEU A 1 354 ? 28.875 -18.688 0.297 1 86.75 354 LEU A CA 1
ATOM 2972 C C . LEU A 1 354 ? 28.531 -19.875 -0.589 1 86.75 354 LEU A C 1
ATOM 2974 O O . LEU A 1 354 ? 29.359 -20.734 -0.846 1 86.75 354 LEU A O 1
ATOM 2978 N N . LYS A 1 355 ? 27.375 -19.891 -1.057 1 86.38 355 LYS A N 1
ATOM 2979 C CA . LYS A 1 355 ? 26.984 -20.906 -2.037 1 86.38 355 LYS A CA 1
ATOM 2980 C C . LYS A 1 355 ? 27.75 -20.719 -3.35 1 86.38 355 LYS A C 1
ATOM 2982 O O . LYS A 1 355 ? 28.234 -21.688 -3.938 1 86.38 355 LYS A O 1
ATOM 2987 N N . GLY A 1 356 ? 27.844 -19.547 -3.797 1 82.12 356 GLY A N 1
ATOM 2988 C CA . GLY A 1 356 ? 28.547 -19.25 -5.031 1 82.12 356 GLY A CA 1
ATOM 2989 C C . GLY A 1 356 ? 30.016 -19.656 -4.988 1 82.12 356 GLY A C 1
ATOM 2990 O O . GLY A 1 356 ? 30.562 -20.141 -5.98 1 82.12 356 GLY A O 1
ATOM 2991 N N . PHE A 1 357 ? 30.562 -19.562 -3.822 1 84.5 357 PHE A N 1
ATOM 2992 C CA . PHE A 1 357 ? 31.984 -19.906 -3.666 1 84.5 357 PHE A CA 1
ATOM 2993 C C . PHE A 1 357 ? 32.156 -21.391 -3.383 1 84.5 357 PHE A C 1
ATOM 2995 O O . PHE A 1 357 ? 33.281 -21.859 -3.25 1 84.5 357 PHE A O 1
ATOM 3002 N N . GLY A 1 358 ? 31.078 -22.109 -3.248 1 84.56 358 GLY A N 1
ATOM 3003 C CA . GLY A 1 358 ? 31.125 -23.562 -3.088 1 84.56 358 GLY A CA 1
ATOM 3004 C C . GLY A 1 358 ? 31.25 -23.984 -1.64 1 84.56 358 GLY A C 1
ATOM 3005 O O . GLY A 1 358 ? 31.516 -25.156 -1.36 1 84.56 358 GLY A O 1
ATOM 3006 N N . ILE A 1 359 ? 31.047 -23.078 -0.778 1 85.5 359 ILE A N 1
ATOM 3007 C CA . ILE A 1 359 ? 31.203 -23.375 0.643 1 85.5 359 ILE A CA 1
ATOM 3008 C C . ILE A 1 359 ? 29.922 -24.016 1.17 1 85.5 359 ILE A C 1
ATOM 3010 O O . ILE A 1 359 ? 29.969 -24.953 1.968 1 85.5 359 ILE A O 1
ATOM 3014 N N . LEU A 1 360 ? 28.844 -23.562 0.669 1 85.12 360 LEU A N 1
ATOM 3015 C CA . LEU A 1 360 ? 27.562 -24.125 1.051 1 85.12 360 LEU A CA 1
ATOM 3016 C C . LEU A 1 360 ? 26.922 -24.875 -0.119 1 85.12 360 LEU A C 1
ATOM 3018 O O . LEU A 1 360 ? 27.047 -24.453 -1.271 1 85.12 360 LEU A O 1
ATOM 3022 N N . PRO A 1 361 ? 26.234 -25.922 0.264 1 83.31 361 PRO A N 1
ATOM 3023 C CA . PRO A 1 361 ? 25.547 -26.656 -0.802 1 83.31 361 PRO A CA 1
ATOM 3024 C C . PRO A 1 361 ? 24.281 -25.953 -1.283 1 83.31 361 PRO A C 1
ATOM 3026 O O . PRO A 1 361 ? 23.75 -25.078 -0.594 1 83.31 361 PRO A O 1
ATOM 3029 N N . ALA A 1 362 ? 23.922 -26.344 -2.5 1 81.94 362 ALA A N 1
ATOM 3030 C CA . ALA A 1 362 ? 22.688 -25.797 -3.053 1 81.94 362 ALA A CA 1
ATOM 3031 C C . ALA A 1 362 ? 21.453 -26.438 -2.408 1 81.94 362 ALA A C 1
ATOM 3033 O O . ALA A 1 362 ? 21.328 -27.672 -2.4 1 81.94 362 ALA A O 1
ATOM 3034 N N . ASN A 1 363 ? 20.672 -25.594 -1.635 1 82.25 363 ASN A N 1
ATOM 3035 C CA . ASN A 1 363 ? 19.391 -26.016 -1.07 1 82.25 363 ASN A CA 1
ATOM 3036 C C . ASN A 1 363 ? 18.359 -24.891 -1.164 1 82.25 363 ASN A C 1
ATOM 3038 O O . ASN A 1 363 ? 18.625 -23.844 -1.751 1 82.25 363 ASN A O 1
ATOM 3042 N N . LEU A 1 364 ? 17.266 -25.234 -0.679 1 81.56 364 LEU A N 1
ATOM 3043 C CA . LEU A 1 364 ? 16.172 -24.266 -0.79 1 81.56 364 LEU A CA 1
ATOM 3044 C C . LEU A 1 364 ? 16.531 -22.953 -0.102 1 81.56 364 LEU A C 1
ATOM 3046 O O . LEU A 1 364 ? 16.25 -21.875 -0.634 1 81.56 364 LEU A O 1
ATOM 3050 N N . VAL A 1 365 ? 17.141 -23 1.004 1 85 365 VAL A N 1
ATOM 3051 C CA . VAL A 1 365 ? 17.484 -21.828 1.796 1 85 365 VAL A CA 1
ATOM 3052 C C . VAL A 1 365 ? 18.594 -21.047 1.105 1 85 365 VAL A C 1
ATOM 3054 O O . VAL A 1 365 ? 18.516 -19.812 0.99 1 85 365 VAL A O 1
ATOM 3057 N N . THR A 1 366 ? 19.578 -21.766 0.531 1 87.69 366 THR A N 1
ATOM 3058 C CA . THR A 1 366 ? 20.719 -21.078 -0.077 1 87.69 366 THR A CA 1
ATOM 3059 C C . THR A 1 366 ? 20.328 -20.5 -1.436 1 87.69 366 THR A C 1
ATOM 3061 O O . THR A 1 366 ? 20.922 -19.5 -1.879 1 87.69 366 THR A O 1
ATOM 3064 N N . GLU A 1 367 ? 19.391 -21.094 -2.004 1 85.56 367 GLU A N 1
ATOM 3065 C CA . GLU A 1 367 ? 19 -20.656 -3.338 1 85.56 367 GLU A CA 1
ATOM 3066 C C . GLU A 1 367 ? 18.062 -19.453 -3.27 1 85.56 367 GLU A C 1
ATOM 3068 O O . GLU A 1 367 ? 18.188 -18.5 -4.051 1 85.56 367 GLU A O 1
ATOM 3073 N N . TYR A 1 368 ? 17.156 -19.422 -2.332 1 87.56 368 TYR A N 1
ATOM 3074 C CA . TYR A 1 368 ? 16.125 -18.375 -2.326 1 87.56 368 TYR A CA 1
ATOM 3075 C C . TYR A 1 368 ? 16.297 -17.453 -1.133 1 87.56 368 TYR A C 1
ATOM 3077 O O . TYR A 1 368 ? 15.531 -16.5 -0.959 1 87.56 368 TYR A O 1
ATOM 3085 N N . GLY A 1 369 ? 17.312 -17.703 -0.358 1 88.5 369 GLY A N 1
ATOM 3086 C CA . GLY A 1 369 ? 17.578 -16.875 0.801 1 88.5 369 GLY A CA 1
ATOM 3087 C C . GLY A 1 369 ? 17.844 -15.414 0.443 1 88.5 369 GLY A C 1
ATOM 3088 O O . GLY A 1 369 ? 17.391 -14.508 1.139 1 88.5 369 GLY A O 1
ATOM 3089 N N . LEU A 1 370 ? 18.578 -15.242 -0.59 1 90.94 370 LEU A N 1
ATOM 3090 C CA . LEU A 1 370 ? 18.891 -13.891 -1.025 1 90.94 370 LEU A CA 1
ATOM 3091 C C . LEU A 1 370 ? 17.625 -13.141 -1.432 1 90.94 370 LEU A C 1
ATOM 3093 O O . LEU A 1 370 ? 17.453 -11.969 -1.085 1 90.94 370 LEU A O 1
ATOM 3097 N N . GLN A 1 371 ? 16.75 -13.805 -2.084 1 91.62 371 GLN A N 1
ATOM 3098 C CA . GLN A 1 371 ? 15.508 -13.188 -2.51 1 91.62 371 GLN A CA 1
ATOM 3099 C C . GLN A 1 371 ? 14.609 -12.875 -1.315 1 91.62 371 GLN A C 1
ATOM 3101 O O . GLN A 1 371 ? 14.039 -11.789 -1.224 1 91.62 371 GLN A O 1
ATOM 3106 N N . ALA A 1 372 ? 14.469 -13.781 -0.405 1 90.38 372 ALA A N 1
ATOM 3107 C CA . ALA A 1 372 ? 13.664 -13.555 0.794 1 90.38 372 ALA A CA 1
ATOM 3108 C C . ALA A 1 372 ? 14.227 -12.391 1.607 1 90.38 372 ALA A C 1
ATOM 3110 O O . ALA A 1 372 ? 13.477 -11.508 2.033 1 90.38 372 ALA A O 1
ATOM 3111 N N . GLY A 1 373 ? 15.555 -12.422 1.792 1 91.5 373 GLY A N 1
ATOM 3112 C CA . GLY A 1 373 ? 16.188 -11.336 2.52 1 91.5 373 GLY A CA 1
ATOM 3113 C C . GLY A 1 373 ? 16.016 -9.984 1.855 1 91.5 373 GLY A C 1
ATOM 3114 O O . GLY A 1 373 ? 15.766 -8.984 2.531 1 91.5 373 GLY A O 1
ATOM 3115 N N . SER A 1 374 ? 16.109 -9.953 0.595 1 93.06 374 SER A N 1
ATOM 3116 C CA . SER A 1 374 ? 15.977 -8.688 -0.122 1 93.06 374 SER A CA 1
ATOM 3117 C C . SER A 1 374 ? 14.539 -8.18 -0.08 1 93.06 374 SER A C 1
ATOM 3119 O O . SER A 1 374 ? 14.305 -6.973 0.007 1 93.06 374 SER A O 1
ATOM 3121 N N . ALA A 1 375 ? 13.641 -9.094 -0.221 1 90.88 375 ALA A N 1
ATOM 3122 C CA . ALA A 1 375 ? 12.242 -8.68 -0.138 1 90.88 375 ALA A CA 1
ATOM 3123 C C . ALA A 1 375 ? 11.938 -8.039 1.215 1 90.88 375 ALA A C 1
ATOM 3125 O O . ALA A 1 375 ? 11.281 -7 1.283 1 90.88 375 ALA A O 1
ATOM 3126 N N . ILE A 1 376 ? 12.375 -8.633 2.256 1 89.75 376 ILE A N 1
ATOM 3127 C CA . ILE A 1 376 ? 12.18 -8.094 3.6 1 89.75 376 ILE A CA 1
ATOM 3128 C C . ILE A 1 376 ? 12.852 -6.73 3.713 1 89.75 376 ILE A C 1
ATOM 3130 O O . ILE A 1 376 ? 12.258 -5.777 4.219 1 89.75 376 ILE A O 1
ATOM 3134 N N . GLU A 1 377 ? 14.078 -6.695 3.252 1 91.75 377 GLU A N 1
ATOM 3135 C CA . GLU A 1 377 ? 14.828 -5.441 3.289 1 91.75 377 GLU A CA 1
ATOM 3136 C C . GLU A 1 377 ? 14.086 -4.332 2.553 1 91.75 377 GLU A C 1
ATOM 3138 O O . GLU A 1 377 ? 13.961 -3.215 3.061 1 91.75 377 GLU A O 1
ATOM 3143 N N . MET A 1 378 ? 13.594 -4.648 1.39 1 89.56 378 MET A N 1
ATOM 3144 C CA . MET A 1 378 ? 12.938 -3.639 0.561 1 89.56 378 MET A CA 1
ATOM 3145 C C . MET A 1 378 ? 11.648 -3.15 1.214 1 89.56 378 MET A C 1
ATOM 3147 O O . MET A 1 378 ? 11.352 -1.957 1.188 1 89.56 378 MET A O 1
ATOM 3151 N N . CYS A 1 379 ? 10.922 -3.992 1.802 1 85.62 379 CYS A N 1
ATOM 3152 C CA . CYS A 1 379 ? 9.695 -3.609 2.502 1 85.62 379 CYS A CA 1
ATOM 3153 C C . CYS A 1 379 ? 10.008 -2.701 3.686 1 85.62 379 CYS A C 1
ATOM 3155 O O . CYS A 1 379 ? 9.375 -1.661 3.859 1 85.62 379 CYS A O 1
ATOM 3157 N N . LEU A 1 380 ? 10.992 -3.066 4.449 1 86.62 380 LEU A N 1
ATOM 3158 C CA . LEU A 1 380 ? 11.359 -2.303 5.637 1 86.62 380 LEU A CA 1
ATOM 3159 C C . LEU A 1 380 ? 11.945 -0.946 5.25 1 86.62 380 LEU A C 1
ATOM 3161 O O . LEU A 1 380 ? 11.68 0.058 5.918 1 86.62 380 LEU A O 1
ATOM 3165 N N . LEU A 1 381 ? 12.734 -0.94 4.203 1 88.12 381 LEU A N 1
ATOM 3166 C CA . LEU A 1 381 ? 13.305 0.328 3.768 1 88.12 381 LEU A CA 1
ATOM 3167 C C . LEU A 1 381 ? 12.219 1.271 3.264 1 88.12 381 LEU A C 1
ATOM 3169 O O . LEU A 1 381 ? 12.305 2.486 3.463 1 88.12 381 LEU A O 1
ATOM 3173 N N . SER A 1 382 ? 11.273 0.723 2.586 1 82.25 382 SER A N 1
ATOM 3174 C CA . SER A 1 382 ? 10.164 1.549 2.133 1 82.25 382 SER A CA 1
ATOM 3175 C C . SER A 1 382 ? 9.43 2.188 3.309 1 82.25 382 SER A C 1
ATOM 3177 O O . SER A 1 382 ? 9.062 3.363 3.254 1 82.25 382 SER A O 1
ATOM 3179 N N . LEU A 1 383 ? 9.305 1.483 4.395 1 78.25 383 LEU A N 1
ATOM 3180 C CA . LEU A 1 383 ? 8.688 2.006 5.609 1 78.25 383 LEU A CA 1
ATOM 3181 C C . LEU A 1 383 ? 9.586 3.047 6.27 1 78.25 383 LEU A C 1
ATOM 3183 O O . LEU A 1 383 ? 9.102 4.051 6.793 1 78.25 383 LEU A O 1
ATOM 3187 N N . GLY A 1 384 ? 10.891 2.705 6.285 1 80.62 384 GLY A N 1
ATOM 3188 C CA . GLY A 1 384 ? 11.844 3.664 6.816 1 80.62 384 GLY A CA 1
ATOM 3189 C C . GLY A 1 384 ? 11.82 4.996 6.094 1 80.62 384 GLY A C 1
ATOM 3190 O O . GLY A 1 384 ? 11.938 6.051 6.719 1 80.62 384 GLY A O 1
ATOM 3191 N N . LEU A 1 385 ? 11.625 4.953 4.809 1 81.31 385 LEU A N 1
ATOM 3192 C CA . LEU A 1 385 ? 11.547 6.172 4.012 1 81.31 385 LEU A CA 1
ATOM 3193 C C . LEU A 1 385 ? 10.297 6.973 4.355 1 81.31 385 LEU A C 1
ATOM 3195 O O . LEU A 1 385 ? 10.352 8.195 4.48 1 81.31 385 LEU A O 1
ATOM 3199 N N . ALA A 1 386 ? 9.242 6.305 4.531 1 73.31 386 ALA A N 1
ATOM 3200 C CA . ALA A 1 386 ? 7.996 6.965 4.934 1 73.31 386 ALA A CA 1
ATOM 3201 C C . ALA A 1 386 ? 8.148 7.629 6.301 1 73.31 386 ALA A C 1
ATOM 3203 O O . ALA A 1 386 ? 7.684 8.75 6.504 1 73.31 386 ALA A O 1
ATOM 3204 N N . TYR A 1 387 ? 8.781 6.973 7.156 1 75.81 387 TYR A N 1
ATOM 3205 C CA . TYR A 1 387 ? 9.031 7.504 8.492 1 75.81 387 TYR A CA 1
ATOM 3206 C C . TYR A 1 387 ? 9.938 8.727 8.43 1 75.81 387 TYR A C 1
ATOM 3208 O O . TYR A 1 387 ? 9.719 9.711 9.148 1 75.81 387 TYR A O 1
ATOM 3216 N N . LYS A 1 388 ? 10.977 8.664 7.68 1 78.19 388 LYS A N 1
ATOM 3217 C CA . LYS A 1 388 ? 11.898 9.781 7.504 1 78.19 388 LYS A CA 1
ATOM 3218 C C . LYS A 1 388 ? 11.156 11.031 7.02 1 78.19 388 LYS A C 1
ATOM 3220 O O . LYS A 1 388 ? 11.414 12.133 7.508 1 78.19 388 LYS A O 1
ATOM 3225 N N . ILE A 1 389 ? 10.227 10.891 6.199 1 70 389 ILE A N 1
ATOM 3226 C CA . ILE A 1 389 ? 9.461 12.008 5.668 1 70 389 ILE A CA 1
ATOM 3227 C C . ILE A 1 389 ? 8.508 12.531 6.734 1 70 389 ILE A C 1
ATOM 3229 O O . ILE A 1 389 ? 8.32 13.75 6.871 1 70 389 ILE A O 1
ATOM 3233 N N . LYS A 1 390 ? 7.953 11.688 7.508 1 69.5 390 LYS A N 1
ATOM 3234 C CA . LYS A 1 390 ? 7.078 12.086 8.602 1 69.5 390 LYS A CA 1
ATOM 3235 C C . LYS A 1 390 ? 7.828 12.945 9.617 1 69.5 390 LYS A C 1
ATOM 3237 O O . LYS A 1 390 ? 7.297 13.945 10.102 1 69.5 390 LYS A O 1
ATOM 3242 N N . LEU A 1 391 ? 8.977 12.547 9.961 1 70.38 391 LEU A N 1
ATOM 3243 C CA . LEU A 1 391 ? 9.805 13.289 10.906 1 70.38 391 LEU A CA 1
ATOM 3244 C C . LEU A 1 391 ? 10.172 14.656 10.344 1 70.38 391 LEU A C 1
ATOM 3246 O O . LEU A 1 391 ? 10.195 15.648 11.078 1 70.38 391 LEU A O 1
ATOM 3250 N N . ALA A 1 392 ? 10.445 14.773 9.156 1 66 392 ALA A N 1
ATOM 3251 C CA . ALA A 1 392 ? 10.812 16.031 8.508 1 66 392 ALA A CA 1
ATOM 3252 C C . ALA A 1 392 ? 9.641 17 8.484 1 66 392 ALA A C 1
ATOM 3254 O O . ALA A 1 392 ? 9.828 18.219 8.625 1 66 392 ALA A O 1
ATOM 3255 N N . ASN A 1 393 ? 8.406 16.609 8.492 1 61 393 ASN A N 1
ATOM 3256 C CA . ASN A 1 393 ? 7.215 17.453 8.453 1 61 393 ASN A CA 1
ATOM 3257 C C . ASN A 1 393 ? 6.777 17.859 9.852 1 61 393 ASN A C 1
ATOM 3259 O O . ASN A 1 393 ? 6.121 18.891 10.023 1 61 393 ASN A O 1
ATOM 3263 N N . SER A 1 394 ? 6.742 17.297 11.031 1 57.34 394 SER A N 1
ATOM 3264 C CA . SER A 1 394 ? 6.387 17.672 12.391 1 57.34 394 SER A CA 1
ATOM 3265 C C . SER A 1 394 ? 7.176 18.891 12.852 1 57.34 394 SER A C 1
ATOM 3267 O O . SER A 1 394 ? 6.711 19.656 13.695 1 57.34 394 SER A O 1
ATOM 3269 N N . ASP A 1 395 ? 8.156 19.594 12.828 1 52.12 395 ASP A N 1
ATOM 3270 C CA . ASP A 1 395 ? 8.789 20.844 13.25 1 52.12 395 ASP A CA 1
ATOM 3271 C C . ASP A 1 395 ? 7.902 22.047 12.938 1 52.12 395 ASP A C 1
ATOM 3273 O O . ASP A 1 395 ? 8.336 23.188 13.078 1 52.12 395 ASP A O 1
ATOM 3277 N N . LYS A 1 396 ? 6.391 22.172 13.039 1 50.66 396 LYS A N 1
ATOM 3278 C CA . LYS A 1 396 ? 5.207 22.969 13.352 1 50.66 396 LYS A CA 1
ATOM 3279 C C . LYS A 1 396 ? 5.277 23.516 14.781 1 50.66 396 LYS A C 1
ATOM 3281 O O . LYS A 1 396 ? 4.82 24.625 15.047 1 50.66 396 LYS A O 1
ATOM 3286 N N . ASN A 1 397 ? 5.723 23.156 16.031 1 51.84 397 ASN A N 1
ATOM 3287 C CA . ASN A 1 397 ? 5.969 23.578 17.391 1 51.84 397 ASN A CA 1
ATOM 3288 C C . ASN A 1 397 ? 6.629 24.953 17.438 1 51.84 397 ASN A C 1
ATOM 3290 O O . ASN A 1 397 ? 6.301 25.781 18.297 1 51.84 397 ASN A O 1
ATOM 3294 N N . LYS A 1 398 ? 7.363 25.344 16.688 1 57.66 398 LYS A N 1
ATOM 3295 C CA . LYS A 1 398 ? 7.992 26.672 16.672 1 57.66 398 LYS A CA 1
ATOM 3296 C C . LYS A 1 398 ? 6.961 27.766 16.438 1 57.66 398 LYS A C 1
ATOM 3298 O O . LYS A 1 398 ? 7.008 28.812 17.078 1 57.66 398 LYS A O 1
ATOM 3303 N N . ALA A 1 399 ? 5.742 27.5 15.93 1 59.12 399 ALA A N 1
ATOM 3304 C CA . ALA A 1 399 ? 4.762 28.531 15.625 1 59.12 399 ALA A CA 1
ATOM 3305 C C . ALA A 1 399 ? 3.912 28.859 16.844 1 59.12 399 ALA A C 1
ATOM 3307 O O . ALA A 1 399 ? 3.621 30.031 17.109 1 59.12 399 ALA A O 1
ATOM 3308 N N . GLU A 1 400 ? 3.48 28.109 17.766 1 62.91 400 GLU A N 1
ATOM 3309 C CA . GLU A 1 400 ? 2.664 28.344 18.953 1 62.91 400 GLU A CA 1
ATOM 3310 C C . GLU A 1 400 ? 3.441 29.125 20 1 62.91 400 GLU A C 1
ATOM 3312 O O . GLU A 1 400 ? 2.883 30 20.672 1 62.91 400 GLU A O 1
ATOM 3317 N N . ARG A 1 401 ? 4.676 29.031 20.109 1 63.94 401 ARG A N 1
ATOM 3318 C CA . ARG A 1 401 ? 5.457 29.781 21.078 1 63.94 401 ARG A CA 1
ATOM 3319 C C . ARG A 1 401 ? 5.531 31.266 20.703 1 63.94 401 ARG A C 1
ATOM 3321 O O . ARG A 1 401 ? 5.434 32.125 21.562 1 63.94 401 ARG A O 1
ATOM 3328 N N . LYS A 1 402 ? 5.527 31.641 19.594 1 72.06 402 LYS A N 1
ATOM 3329 C CA . LYS A 1 402 ? 5.598 33.031 19.141 1 72.06 402 LYS A CA 1
ATOM 3330 C C . LYS A 1 402 ? 4.273 33.75 19.359 1 72.06 402 LYS A C 1
ATOM 3332 O O . LYS A 1 402 ? 4.258 34.906 19.766 1 72.06 402 LYS A O 1
ATOM 3337 N N . ILE A 1 403 ? 3.094 33.125 19.422 1 76.75 403 ILE A N 1
ATOM 3338 C CA . ILE A 1 403 ? 1.798 33.75 19.625 1 76.75 403 ILE A CA 1
ATOM 3339 C C . ILE A 1 403 ? 1.626 34.125 21.094 1 76.75 403 ILE A C 1
ATOM 3341 O O . ILE A 1 403 ? 1.172 35.219 21.422 1 76.75 403 ILE A O 1
ATOM 3345 N N . ALA A 1 404 ? 1.974 33.5 22.078 1 75.19 404 ALA A N 1
ATOM 3346 C CA . ALA A 1 404 ? 1.856 33.75 23.516 1 75.19 404 ALA A CA 1
ATOM 3347 C C . ALA A 1 404 ? 2.738 34.938 23.938 1 75.19 404 ALA A C 1
ATOM 3349 O O . ALA A 1 404 ? 2.324 35.781 24.734 1 75.19 404 ALA A O 1
ATOM 3350 N N . ALA A 1 405 ? 3.854 35.188 23.406 1 78.88 405 ALA A N 1
ATOM 3351 C CA . ALA A 1 405 ? 4.75 36.281 23.75 1 78.88 405 ALA A CA 1
ATOM 3352 C C . ALA A 1 405 ? 4.152 37.625 23.344 1 78.88 405 ALA A C 1
ATOM 3354 O O . ALA A 1 405 ? 4.211 38.594 24.094 1 78.88 405 ALA A O 1
ATOM 3355 N N . TYR A 1 406 ? 3.359 37.719 22.359 1 80.5 406 TYR A N 1
ATOM 3356 C CA . TYR A 1 406 ? 2.789 38.969 21.875 1 80.5 406 TYR A CA 1
ATOM 3357 C C . TYR A 1 406 ? 1.56 39.375 22.688 1 80.5 406 TYR A C 1
ATOM 3359 O O . TYR A 1 406 ? 1.312 40.562 22.922 1 80.5 406 TYR A O 1
ATOM 3367 N N . LYS A 1 407 ? 0.805 38.625 23.281 1 82.44 407 LYS A N 1
ATOM 3368 C CA . LYS A 1 407 ? -0.349 38.906 24.109 1 82.44 407 LYS A CA 1
ATOM 3369 C C . LYS A 1 407 ? 0.082 39.562 25.422 1 82.44 407 LYS A C 1
ATOM 3371 O O . LYS A 1 407 ? -0.54 40.531 25.875 1 82.44 407 LYS A O 1
ATOM 3376 N N . VAL A 1 408 ? 1.064 39.25 26.062 1 82.19 408 VAL A N 1
ATOM 3377 C CA . VAL A 1 408 ? 1.547 39.812 27.312 1 82.19 408 VAL A CA 1
ATOM 3378 C C . VAL A 1 408 ? 2.045 41.219 27.078 1 82.19 408 VAL A C 1
ATOM 3380 O O . VAL A 1 408 ? 1.721 42.125 27.859 1 82.19 408 VAL A O 1
ATOM 3383 N N . LYS A 1 409 ? 2.756 41.531 26.047 1 82.69 409 LYS A N 1
ATOM 3384 C CA . LYS A 1 409 ? 3.262 42.875 25.75 1 82.69 409 LYS A CA 1
ATOM 3385 C C . LYS A 1 409 ? 2.119 43.844 25.484 1 82.69 409 LYS A C 1
ATOM 3387 O O . LYS A 1 409 ? 2.191 45.031 25.875 1 82.69 409 LYS A O 1
ATOM 3392 N N . LEU A 1 410 ? 1.028 43.5 25.016 1 84.06 410 LEU A N 1
ATOM 3393 C CA . LEU A 1 410 ? -0.122 44.344 24.734 1 84.06 410 LEU A CA 1
ATOM 3394 C C . LEU A 1 410 ? -0.832 44.75 26.031 1 84.06 410 LEU A C 1
ATOM 3396 O O . LEU A 1 410 ? -1.196 45.906 26.203 1 84.06 410 LEU A O 1
ATOM 3400 N N . GLN A 1 411 ? -1.081 44.062 27.016 1 85.38 411 GLN A N 1
ATOM 3401 C CA . GLN A 1 411 ? -1.726 44.344 28.297 1 85.38 411 GLN A CA 1
ATOM 3402 C C . GLN A 1 411 ? -0.903 45.344 29.109 1 85.38 411 GLN A C 1
ATOM 3404 O O . GLN A 1 411 ? -1.456 46.25 29.719 1 85.38 411 GLN A O 1
ATOM 3409 N N . ASP A 1 412 ? 0.35 45.219 29.062 1 81.94 412 ASP A N 1
ATOM 3410 C CA . ASP A 1 412 ? 1.222 46.156 29.781 1 81.94 412 ASP A CA 1
ATOM 3411 C C . ASP A 1 412 ? 1.1 47.562 29.219 1 81.94 412 ASP A C 1
ATOM 3413 O O . ASP A 1 412 ? 1.016 48.531 29.969 1 81.94 412 ASP A O 1
ATOM 3417 N N . ALA A 1 413 ? 0.996 47.781 28 1 82.62 413 ALA A N 1
ATOM 3418 C CA . ALA A 1 413 ? 0.888 49.094 27.359 1 82.62 413 ALA A CA 1
ATOM 3419 C C . ALA A 1 413 ? -0.443 49.75 27.703 1 82.62 413 ALA A C 1
ATOM 3421 O O . ALA A 1 413 ? -0.498 50.969 27.922 1 82.62 413 ALA A O 1
ATOM 3422 N N . LYS A 1 414 ? -1.455 49.125 27.859 1 82.19 414 LYS A N 1
ATOM 3423 C CA . LYS A 1 414 ? -2.768 49.688 28.188 1 82.19 414 LYS A CA 1
ATOM 3424 C C . LYS A 1 414 ? -2.824 50.156 29.625 1 82.19 414 LYS A C 1
ATOM 3426 O O . LYS A 1 414 ? -3.443 51.188 29.938 1 82.19 414 LYS A O 1
ATOM 3431 N N . LEU A 1 415 ? -2.188 49.656 30.562 1 79.44 415 LEU A N 1
ATOM 3432 C CA . LEU A 1 415 ? -2.152 50.062 31.953 1 79.44 415 LEU A CA 1
ATOM 3433 C C . LEU A 1 415 ? -1.407 51.375 32.125 1 79.44 415 LEU A C 1
ATOM 3435 O O . LEU A 1 415 ? -1.834 52.25 32.875 1 79.44 415 LEU A O 1
ATOM 3439 N N . VAL A 1 416 ? -0.361 51.5 31.422 1 80.38 416 VAL A N 1
ATOM 3440 C CA . VAL A 1 416 ? 0.409 52.75 31.469 1 80.38 416 VAL A CA 1
ATOM 3441 C C . VAL A 1 416 ? -0.443 53.906 30.953 1 80.38 416 VAL A C 1
ATOM 3443 O O . VAL A 1 416 ? -0.464 54.969 31.562 1 80.38 416 VAL A O 1
ATOM 3446 N N . SER A 1 417 ? -1.175 53.844 29.953 1 80.25 417 SER A N 1
ATOM 3447 C CA . SER A 1 417 ? -2.021 54.875 29.391 1 80.25 417 SER A CA 1
ATOM 3448 C C . SER A 1 417 ? -3.121 55.281 30.359 1 80.25 417 SER A C 1
ATOM 3450 O O . SER A 1 417 ? -3.387 56.469 30.531 1 80.25 417 SER A O 1
ATOM 3452 N N . SER A 1 418 ? -3.717 54.469 31.031 1 75.12 418 SER A N 1
ATOM 3453 C CA . SER A 1 418 ? -4.781 54.781 31.984 1 75.12 418 SER A CA 1
ATOM 3454 C C . SER A 1 418 ? -4.258 55.562 33.188 1 75.12 418 SER A C 1
ATOM 3456 O O . SER A 1 418 ? -4.906 56.5 33.625 1 75.12 418 SER A O 1
ATOM 3458 N N . ARG A 1 419 ? -3.137 55.281 33.625 1 71.56 419 ARG A N 1
ATOM 3459 C CA . ARG A 1 419 ? -2.533 56 34.75 1 71.56 419 ARG A CA 1
ATOM 3460 C C . ARG A 1 419 ? -2.227 57.438 34.375 1 71.56 419 ARG A C 1
ATOM 3462 O O . ARG A 1 419 ? -2.463 58.344 35.156 1 71.56 419 ARG A O 1
ATOM 3469 N N . LEU A 1 420 ? -1.791 57.688 33.219 1 72.69 420 LEU A N 1
ATOM 3470 C CA . LEU A 1 420 ? -1.462 59.031 32.75 1 72.69 420 LEU A CA 1
ATOM 3471 C C . LEU A 1 420 ? -2.723 59.875 32.562 1 72.69 420 LEU A C 1
ATOM 3473 O O . LEU A 1 420 ? -2.719 61.094 32.844 1 72.69 420 LEU A O 1
ATOM 3477 N N . GLU A 1 421 ? -3.734 59.438 32.156 1 73 421 GLU A N 1
ATOM 3478 C CA . GLU A 1 421 ? -5.004 60.125 32.031 1 73 421 GLU A CA 1
ATOM 3479 C C . GLU A 1 421 ? -5.504 60.656 33.375 1 73 421 GLU A C 1
ATOM 3481 O O . GLU A 1 421 ? -5.945 61.781 33.469 1 73 421 GLU A O 1
ATOM 3486 N N . VAL A 1 422 ? -5.434 59.906 34.375 1 68.06 422 VAL A N 1
ATOM 3487 C CA . VAL A 1 422 ? -5.871 60.281 35.719 1 68.06 422 VAL A CA 1
ATOM 3488 C C . VAL A 1 422 ? -5 61.406 36.25 1 68.06 422 VAL A C 1
ATOM 3490 O O . VAL A 1 422 ? -5.508 62.344 36.844 1 68.06 422 VAL A O 1
ATOM 3493 N N . GLU A 1 423 ? -3.779 61.312 36 1 69.81 423 GLU A N 1
ATOM 3494 C CA . GLU A 1 423 ? -2.846 62.344 36.469 1 69.81 423 GLU A CA 1
ATOM 3495 C C . GLU A 1 423 ? -3.137 63.688 35.812 1 69.81 423 GLU A C 1
ATOM 3497 O O . GLU A 1 423 ? -3.033 64.75 36.469 1 69.81 423 GLU A O 1
ATOM 3502 N N . LEU A 1 424 ? -3.484 63.812 34.656 1 68.69 424 LEU A N 1
ATOM 3503 C CA . LEU A 1 424 ? -3.84 65 33.906 1 68.69 424 LEU A CA 1
ATOM 3504 C C . LEU A 1 424 ? -5.09 65.688 34.5 1 68.69 424 LEU A C 1
ATOM 3506 O O . LEU A 1 424 ? -5.168 66.875 34.625 1 68.69 424 LEU A O 1
ATOM 3510 N N . LEU A 1 425 ? -6.051 65.062 34.875 1 61.91 425 LEU A N 1
ATOM 3511 C CA . LEU A 1 425 ? -7.305 65.562 35.406 1 61.91 425 LEU A CA 1
ATOM 3512 C C . LEU A 1 425 ? -7.09 66.188 36.812 1 61.91 425 LEU A C 1
ATOM 3514 O O . LEU A 1 425 ? -7.738 67.188 37.156 1 61.91 425 LEU A O 1
ATOM 3518 N N . LYS A 1 426 ? -6.16 65.688 37.594 1 60.53 426 LYS A N 1
ATOM 3519 C CA . LYS A 1 426 ? -5.859 66.188 38.938 1 60.53 426 LYS A CA 1
ATOM 3520 C C . LYS A 1 426 ? -5.191 67.562 38.906 1 60.53 426 LYS A C 1
ATOM 3522 O O . LYS A 1 426 ? -5.391 68.375 39.812 1 60.53 426 LYS A O 1
ATOM 3527 N N . ASN A 1 427 ? -4.309 67.875 37.938 1 58.31 427 ASN A N 1
ATOM 3528 C CA . ASN A 1 427 ? -3.512 69.062 37.844 1 58.31 427 ASN A CA 1
ATOM 3529 C C . ASN A 1 427 ? -4.344 70.25 37.344 1 58.31 427 ASN A C 1
ATOM 3531 O O . ASN A 1 427 ? -3.803 71.312 37.031 1 58.31 427 ASN A O 1
ATOM 3535 N N . ASN A 1 428 ? -5.645 70.25 37.25 1 54.41 428 ASN A N 1
ATOM 3536 C CA . ASN A 1 428 ? -6.383 71.438 36.719 1 54.41 428 ASN A CA 1
ATOM 3537 C C . ASN A 1 428 ? -6.695 72.438 37.781 1 54.41 428 ASN A C 1
ATOM 3539 O O . ASN A 1 428 ? -7.73 72.375 38.469 1 54.41 428 ASN A O 1
ATOM 3543 N N . ILE A 1 429 ? -5.652 73.188 38.594 1 56.88 429 ILE A N 1
ATOM 3544 C CA . ILE A 1 429 ? -5.906 74.438 39.25 1 56.88 429 ILE A CA 1
ATOM 3545 C C . ILE A 1 429 ? -6.555 75.438 38.25 1 56.88 429 ILE A C 1
ATOM 3547 O O . ILE A 1 429 ? -6.098 75.562 37.094 1 56.88 429 ILE A O 1
ATOM 3551 N N . HIS A 1 430 ? -7.777 76 38.656 1 65 430 HIS A N 1
ATOM 3552 C CA . HIS A 1 430 ? -8.531 76.875 37.75 1 65 430 HIS A CA 1
ATOM 3553 C C . HIS A 1 430 ? -7.84 78.25 37.594 1 65 430 HIS A C 1
ATOM 3555 O O . HIS A 1 430 ? -8.023 79.125 38.406 1 65 430 HIS A O 1
ATOM 3561 N N . PRO A 1 431 ? -6.938 78.375 36.656 1 69.19 431 PRO A N 1
ATOM 3562 C CA . PRO A 1 431 ? -6.168 79.562 36.469 1 69.19 431 PRO A CA 1
ATOM 3563 C C . PRO A 1 431 ? -7.055 80.812 36.281 1 69.19 431 PRO A C 1
ATOM 3565 O O . PRO A 1 431 ? -6.734 81.875 36.781 1 69.19 431 PRO A O 1
ATOM 3568 N N . HIS A 1 432 ? -8.227 80.75 35.719 1 74.19 432 HIS A N 1
ATOM 3569 C CA . HIS A 1 432 ? -9.125 81.812 35.469 1 74.19 432 HIS A CA 1
ATOM 3570 C C . HIS A 1 432 ? -9.742 82.312 36.781 1 74.19 432 HIS A C 1
ATOM 3572 O O . HIS A 1 432 ? -9.906 83.562 36.969 1 74.19 432 HIS A O 1
ATOM 3578 N N . PHE A 1 433 ? -9.984 81.375 37.594 1 78.44 433 PHE A N 1
ATOM 3579 C CA . PHE A 1 433 ? -10.5 81.75 38.906 1 78.44 433 PHE A CA 1
ATOM 3580 C C . PHE A 1 433 ? -9.484 82.625 39.688 1 78.44 433 PHE A C 1
ATOM 3582 O O . PHE A 1 433 ? -9.828 83.625 40.25 1 78.44 433 PHE A O 1
ATOM 3589 N N . LEU A 1 434 ? -8.273 82.188 39.625 1 79.44 434 LEU A N 1
ATOM 3590 C CA . LEU A 1 434 ? -7.215 82.875 40.344 1 79.44 434 LEU A CA 1
ATOM 3591 C C . LEU A 1 434 ? -7.012 84.25 39.719 1 79.44 434 LEU A C 1
ATOM 3593 O O . LEU A 1 434 ? -6.926 85.25 40.469 1 79.44 434 LEU A O 1
ATOM 3597 N N . LEU A 1 435 ? -7.062 84.375 38.438 1 82.44 435 LEU A N 1
ATOM 3598 C CA . LEU A 1 435 ? -6.875 85.625 37.75 1 82.44 435 LEU A CA 1
ATOM 3599 C C . LEU A 1 435 ? -7.992 86.625 38.062 1 82.44 435 LEU A C 1
ATOM 3601 O O . LEU A 1 435 ? -7.73 87.75 38.406 1 82.44 435 LEU A O 1
ATOM 3605 N N . ASN A 1 436 ? -9.195 86.25 38.062 1 81.75 436 ASN A N 1
ATOM 3606 C CA . ASN A 1 436 ? -10.352 87.062 38.312 1 81.75 436 ASN A CA 1
ATOM 3607 C C . ASN A 1 436 ? -10.398 87.5 39.781 1 81.75 436 ASN A C 1
ATOM 3609 O O . ASN A 1 436 ? -10.812 88.625 40.062 1 81.75 436 ASN A O 1
ATOM 3613 N N . SER A 1 437 ? -9.961 86.625 40.656 1 86.75 437 SER A N 1
ATOM 3614 C CA . SER A 1 437 ? -9.93 87 42.094 1 86.75 437 SER A CA 1
ATOM 3615 C C . SER A 1 437 ? -8.859 88.062 42.375 1 86.75 437 SER A C 1
ATOM 3617 O O . SER A 1 437 ? -9.086 88.938 43.156 1 86.75 437 SER A O 1
ATOM 3619 N N . ILE A 1 438 ? -7.797 87.875 41.688 1 87.69 438 ILE A N 1
ATOM 3620 C CA . ILE A 1 438 ? -6.719 88.875 41.844 1 87.69 438 ILE A CA 1
ATOM 3621 C C . ILE A 1 438 ? -7.156 90.25 41.281 1 87.69 438 ILE A C 1
ATOM 3623 O O . ILE A 1 438 ? -6.965 91.25 41.906 1 87.69 438 ILE A O 1
ATOM 3627 N N . ASN A 1 439 ? -7.852 90.312 40.188 1 88.62 439 ASN A N 1
ATOM 3628 C CA . ASN A 1 439 ? -8.336 91.5 39.594 1 88.62 439 ASN A CA 1
ATOM 3629 C C . ASN A 1 439 ? -9.383 92.188 40.469 1 88.62 439 ASN A C 1
ATOM 3631 O O . ASN A 1 439 ? -9.383 93.438 40.594 1 88.62 439 ASN A O 1
ATOM 3635 N N . ALA A 1 440 ? -10.156 91.438 41.031 1 88.69 440 ALA A N 1
ATOM 3636 C CA . ALA A 1 440 ? -11.141 92 42 1 88.69 440 ALA A CA 1
ATOM 3637 C C . ALA A 1 440 ? -10.453 92.625 43.188 1 88.69 440 ALA A C 1
ATOM 3639 O O . ALA A 1 440 ? -10.891 93.688 43.688 1 88.69 440 ALA A O 1
ATOM 3640 N N . THR A 1 441 ? -9.445 92 43.656 1 89.75 441 THR A N 1
ATOM 3641 C CA . THR A 1 441 ? -8.688 92.562 44.781 1 89.75 441 THR A CA 1
ATOM 3642 C C . THR A 1 441 ? -8.062 93.875 44.438 1 89.75 441 THR A C 1
ATOM 3644 O O . THR A 1 441 ? -8.047 94.812 45.281 1 89.75 441 THR A O 1
ATOM 3647 N N . ILE A 1 442 ? -7.625 94 43.219 1 89.94 442 ILE A N 1
ATOM 3648 C CA . ILE A 1 442 ? -7.023 95.25 42.781 1 89.94 442 ILE A CA 1
ATOM 3649 C C . ILE A 1 442 ? -8.07 96.375 42.781 1 89.94 442 ILE A C 1
ATOM 3651 O O . ILE A 1 442 ? -7.789 97.5 43.219 1 89.94 442 ILE A O 1
ATOM 3655 N N . ILE A 1 443 ? -9.242 96.125 42.406 1 88.69 443 ILE A N 1
ATOM 3656 C CA . ILE A 1 443 ? -10.344 97.062 42.406 1 88.69 443 ILE A CA 1
ATOM 3657 C C . ILE A 1 443 ? -10.695 97.438 43.844 1 88.69 443 ILE A C 1
ATOM 3659 O O . ILE A 1 443 ? -10.844 98.625 44.156 1 88.69 443 ILE A O 1
ATOM 3663 N N . TRP A 1 444 ? -10.672 96.562 44.75 1 88.81 444 TRP A N 1
ATOM 3664 C CA . TRP A 1 444 ? -11.016 96.75 46.156 1 88.81 444 TRP A CA 1
ATOM 3665 C C . TRP A 1 444 ? -9.93 97.562 46.844 1 88.81 444 TRP A C 1
ATOM 3667 O O . TRP A 1 444 ? -10.219 98.375 47.75 1 88.81 444 TRP A O 1
ATOM 3677 N N . LEU A 1 445 ? -8.727 97.375 46.406 1 88.5 445 LEU A N 1
ATOM 3678 C CA . LEU A 1 445 ? -7.625 98.125 47 1 88.5 445 LEU A CA 1
ATOM 3679 C C . LEU A 1 445 ? -7.816 99.625 46.844 1 88.5 445 LEU A C 1
ATOM 3681 O O . LEU A 1 445 ? -7.457 100.375 47.75 1 88.5 445 LEU A O 1
ATOM 3685 N N . ASP A 1 446 ? -8.5 100.062 45.781 1 87.88 446 ASP A N 1
ATOM 3686 C CA . ASP A 1 446 ? -8.766 101.438 45.5 1 87.88 446 ASP A CA 1
ATOM 3687 C C . ASP A 1 446 ? -10 101.938 46.281 1 87.88 446 ASP A C 1
ATOM 3689 O O . ASP A 1 446 ? -10.055 103.062 46.719 1 87.88 446 ASP A O 1
ATOM 3693 N N . GLU A 1 447 ? -10.898 101.125 46.562 1 88.06 447 GLU A N 1
ATOM 3694 C CA . GLU A 1 447 ? -12.18 101.5 47.156 1 88.06 447 GLU A CA 1
ATOM 3695 C C . GLU A 1 447 ? -12.18 101.25 48.656 1 88.06 447 GLU A C 1
ATOM 3697 O O . GLU A 1 447 ? -12.57 102.125 49.438 1 88.06 447 GLU A O 1
ATOM 3702 N N . ASP A 1 448 ? -11.773 100.062 49.094 1 88.94 448 ASP A N 1
ATOM 3703 C CA . ASP A 1 448 ? -11.797 99.625 50.5 1 88.94 448 ASP A CA 1
ATOM 3704 C C . ASP A 1 448 ? -10.672 98.625 50.781 1 88.94 448 ASP A C 1
ATOM 3706 O O . ASP A 1 448 ? -10.844 97.438 50.656 1 88.94 448 ASP A O 1
ATOM 3710 N N . PRO A 1 449 ? -9.539 99.125 51.312 1 86.62 449 PRO A N 1
ATOM 3711 C CA . PRO A 1 449 ? -8.375 98.312 51.562 1 86.62 449 PRO A CA 1
ATOM 3712 C C . PRO A 1 449 ? -8.664 97.125 52.531 1 86.62 449 PRO A C 1
ATOM 3714 O O . PRO A 1 449 ? -8.047 96.062 52.469 1 86.62 449 PRO A O 1
ATOM 3717 N N . GLU A 1 450 ? -9.578 97.375 53.438 1 88.75 450 GLU A N 1
ATOM 3718 C CA . GLU A 1 450 ? -9.922 96.312 54.375 1 88.75 450 GLU A CA 1
ATOM 3719 C C . GLU A 1 450 ? -10.586 95.125 53.688 1 88.75 450 GLU A C 1
ATOM 3721 O O . GLU A 1 450 ? -10.281 93.938 53.969 1 88.75 450 GLU A O 1
ATOM 3726 N N . THR A 1 451 ? -11.453 95.438 52.75 1 89.56 451 THR A N 1
ATOM 3727 C CA . THR A 1 451 ? -12.102 94.375 51.969 1 89.56 451 THR A CA 1
ATOM 3728 C C . THR A 1 451 ? -11.094 93.688 51.062 1 89.56 451 THR A C 1
ATOM 3730 O O . THR A 1 451 ? -11.18 92.438 50.875 1 89.56 451 THR A O 1
ATOM 3733 N N . ALA A 1 452 ? -10.211 94.438 50.562 1 90.69 452 ALA A N 1
ATOM 3734 C CA . ALA A 1 452 ? -9.148 93.875 49.75 1 90.69 452 ALA A CA 1
ATOM 3735 C C . ALA A 1 452 ? -8.312 92.875 50.531 1 90.69 452 ALA A C 1
ATOM 3737 O O . ALA A 1 452 ? -7.98 91.812 50.062 1 90.69 452 ALA A O 1
ATOM 3738 N N . LYS A 1 453 ? -7.961 93.25 51.719 1 90.38 453 LYS A N 1
ATOM 3739 C CA . LYS A 1 453 ? -7.184 92.375 52.594 1 90.38 453 LYS A CA 1
ATOM 3740 C C . LYS A 1 453 ? -7.945 91.062 52.906 1 90.38 453 LYS A C 1
ATOM 3742 O O . LYS A 1 453 ? -7.367 90 52.938 1 90.38 453 LYS A O 1
ATOM 3747 N N . GLN A 1 454 ? -9.234 91.125 53.188 1 91.06 454 GLN A N 1
ATOM 3748 C CA . GLN A 1 454 ? -10.07 90 53.469 1 91.06 454 GLN A CA 1
ATOM 3749 C C . GLN A 1 454 ? -10.117 89.062 52.281 1 91.06 454 GLN A C 1
ATOM 3751 O O . GLN A 1 454 ? -10.008 87.812 52.438 1 91.06 454 GLN A O 1
ATOM 3756 N N . LEU A 1 455 ? -10.25 89.625 51.125 1 90.38 455 LEU A N 1
ATOM 3757 C CA . LEU A 1 455 ? -10.312 88.812 49.875 1 90.38 455 LEU A CA 1
ATOM 3758 C C . LEU A 1 455 ? -8.992 88.125 49.625 1 90.38 455 LEU A C 1
ATOM 3760 O O . LEU A 1 455 ? -8.977 86.938 49.312 1 90.38 455 LEU A O 1
ATOM 3764 N N . LEU A 1 456 ? -7.945 88.75 49.812 1 90.69 456 LEU A N 1
ATOM 3765 C CA . LEU A 1 456 ? -6.629 88.188 49.562 1 90.69 456 LEU A CA 1
ATOM 3766 C C . LEU A 1 456 ? -6.344 87.062 50.594 1 90.69 456 LEU A C 1
ATOM 3768 O O . LEU A 1 456 ? -5.75 86.062 50.281 1 90.69 456 LEU A O 1
ATOM 3772 N N . THR A 1 457 ? -6.656 87.312 51.812 1 91.62 457 THR A N 1
ATOM 3773 C CA . THR A 1 457 ? -6.465 86.312 52.875 1 91.62 457 THR A CA 1
ATOM 3774 C C . THR A 1 457 ? -7.297 85.062 52.594 1 91.62 457 THR A C 1
ATOM 3776 O O . THR A 1 457 ? -6.812 83.938 52.75 1 91.62 457 THR A O 1
ATOM 3779 N N . ALA A 1 458 ? -8.516 85.25 52.156 1 90.19 458 ALA A N 1
ATOM 3780 C CA . ALA A 1 458 ? -9.367 84.125 51.812 1 90.19 458 ALA A CA 1
ATOM 3781 C C . ALA A 1 458 ? -8.789 83.375 50.625 1 90.19 458 ALA A C 1
ATOM 3783 O O . ALA A 1 458 ? -8.828 82.125 50.594 1 90.19 458 ALA A O 1
ATOM 3784 N N . LEU A 1 459 ? -8.328 84.062 49.688 1 88.75 459 LEU A N 1
ATOM 3785 C CA . LEU A 1 459 ? -7.719 83.438 48.531 1 88.75 459 LEU A CA 1
ATOM 3786 C C . LEU A 1 459 ? -6.48 82.625 48.906 1 88.75 459 LEU A C 1
ATOM 3788 O O . LEU A 1 459 ? -6.285 81.5 48.438 1 88.75 459 LEU A O 1
ATOM 3792 N N . SER A 1 460 ? -5.535 83.188 49.688 1 89.44 460 SER A N 1
ATOM 3793 C CA . SER A 1 460 ? -4.344 82.5 50.188 1 89.44 460 SER A CA 1
ATOM 3794 C C . SER A 1 460 ? -4.703 81.188 50.906 1 89.44 460 SER A C 1
ATOM 3796 O O . SER A 1 460 ? -4.09 80.188 50.688 1 89.44 460 SER A O 1
ATOM 3798 N N . GLU A 1 461 ? -5.652 81.25 51.719 1 89.5 461 GLU A N 1
ATOM 3799 C CA . GLU A 1 461 ? -6.09 80.125 52.469 1 89.5 461 GLU A CA 1
ATOM 3800 C C . GLU A 1 461 ? -6.684 79.062 51.531 1 89.5 461 GLU A C 1
ATOM 3802 O O . GLU A 1 461 ? -6.473 77.875 51.75 1 89.5 461 GLU A O 1
ATOM 3807 N N . GLU A 1 462 ? -7.418 79.5 50.531 1 85.75 462 GLU A N 1
ATOM 3808 C CA . GLU A 1 462 ? -8 78.562 49.562 1 85.75 462 GLU A CA 1
ATOM 3809 C C . GLU A 1 462 ? -6.922 77.875 48.781 1 85.75 462 GLU A C 1
ATOM 3811 O O . GLU A 1 462 ? -6.98 76.625 48.625 1 85.75 462 GLU A O 1
ATOM 3816 N N . LEU A 1 463 ? -6.027 78.5 48.281 1 82.25 463 LEU A N 1
ATOM 3817 C CA . LEU A 1 463 ? -4.93 77.938 47.5 1 82.25 463 LEU A CA 1
ATOM 3818 C C . LEU A 1 463 ? -4.113 76.938 48.375 1 82.25 463 LEU A C 1
ATOM 3820 O O . LEU A 1 463 ? -3.721 75.875 47.906 1 82.25 463 LEU A O 1
ATOM 3824 N N . ARG A 1 464 ? -3.787 77.312 49.562 1 82.88 464 ARG A N 1
ATOM 3825 C CA . ARG A 1 464 ? -3.062 76.5 50.469 1 82.88 464 ARG A CA 1
ATOM 3826 C C . ARG A 1 464 ? -3.807 75.188 50.688 1 82.88 464 ARG A C 1
ATOM 3828 O O . ARG A 1 464 ? -3.195 74.062 50.719 1 82.88 464 ARG A O 1
ATOM 3835 N N . SER A 1 465 ? -5.125 75.312 50.875 1 82.56 465 SER A N 1
ATOM 3836 C CA . SER A 1 465 ? -5.941 74.125 51.094 1 82.56 465 SER A CA 1
ATOM 3837 C C . SER A 1 465 ? -5.91 73.188 49.875 1 82.56 465 SER A C 1
ATOM 3839 O O . SER A 1 465 ? -5.801 71.938 50 1 82.56 465 SER A O 1
ATOM 3841 N N . ILE A 1 466 ? -5.977 73.688 48.688 1 75.81 466 ILE A N 1
ATOM 3842 C CA . ILE A 1 466 ? -5.996 72.938 47.469 1 75.81 466 ILE A CA 1
ATOM 3843 C C . ILE A 1 466 ? -4.652 72.188 47.281 1 75.81 466 ILE A C 1
ATOM 3845 O O . ILE A 1 466 ? -4.605 71.062 46.906 1 75.81 466 ILE A O 1
ATOM 3849 N N . LEU A 1 467 ? -3.523 72.875 47.594 1 74.62 467 LEU A N 1
ATOM 3850 C CA . LEU A 1 467 ? -2.184 72.312 47.438 1 74.62 467 LEU A CA 1
ATOM 3851 C C . LEU A 1 467 ? -1.958 71.188 48.406 1 74.62 467 LEU A C 1
ATOM 3853 O O . LEU A 1 467 ? -1.265 70.188 48.094 1 74.62 467 LEU A O 1
ATOM 3857 N N . LYS A 1 468 ? -2.553 71.312 49.531 1 78.25 468 LYS A N 1
ATOM 3858 C CA . LYS A 1 468 ? -2.418 70.25 50.531 1 78.25 468 LYS A CA 1
ATOM 3859 C C . LYS A 1 468 ? -3.184 69 50.125 1 78.25 468 LYS A C 1
ATOM 3861 O O . LYS A 1 468 ? -2.859 67.875 50.594 1 78.25 468 LYS A O 1
ATOM 3866 N N . LEU A 1 469 ? -4.141 69.188 49.188 1 74.94 469 LEU A N 1
ATOM 3867 C CA . LEU A 1 469 ? -5.035 68.062 48.875 1 74.94 469 LEU A CA 1
ATOM 3868 C C . LEU A 1 469 ? -4.504 67.25 47.688 1 74.94 469 LEU A C 1
ATOM 3870 O O . LEU A 1 469 ? -5.043 66.25 47.344 1 74.94 469 LEU A O 1
ATOM 3874 N N . THR A 1 470 ? -3.512 67.688 46.969 1 65.25 470 THR A N 1
ATOM 3875 C CA . THR A 1 470 ? -3.02 67.062 45.719 1 65.25 470 THR A CA 1
ATOM 3876 C C . THR A 1 470 ? -2.602 65.625 45.938 1 65.25 470 THR A C 1
ATOM 3878 O O . THR A 1 470 ? -2.812 64.75 45.094 1 65.25 470 THR A O 1
ATOM 3881 N N . ASN A 1 471 ? -2.104 65.188 47 1 69.19 471 ASN A N 1
ATOM 3882 C CA . ASN A 1 471 ? -1.574 63.844 47.156 1 69.19 471 ASN A CA 1
ATOM 3883 C C . ASN A 1 471 ? -2.504 62.969 48.031 1 69.19 471 ASN A C 1
ATOM 3885 O O . ASN A 1 471 ? -2.182 61.812 48.344 1 69.19 471 ASN A O 1
ATOM 3889 N N . LYS A 1 472 ? -3.795 63.5 48.281 1 78.38 472 LYS A N 1
ATOM 3890 C CA . LYS A 1 472 ? -4.688 62.719 49.125 1 78.38 472 LYS A CA 1
ATOM 3891 C C . LYS A 1 472 ? -5.766 62.031 48.281 1 78.38 472 LYS A C 1
ATOM 3893 O O . LYS A 1 472 ? -6.285 62.594 47.344 1 78.38 472 LYS A O 1
ATOM 3898 N N . LYS A 1 473 ? -6.016 60.812 48.594 1 82.31 473 LYS A N 1
ATOM 3899 C CA . LYS A 1 473 ? -7.074 60.062 47.938 1 82.31 473 LYS A CA 1
ATOM 3900 C C . LYS A 1 473 ? -8.453 60.5 48.438 1 82.31 473 LYS A C 1
ATOM 3902 O O . LYS A 1 473 ? -9.391 60.625 47.625 1 82.31 473 LYS A O 1
ATOM 3907 N N . THR A 1 474 ? -8.609 60.688 49.75 1 89.56 474 THR A N 1
ATOM 3908 C CA . THR A 1 474 ? -9.867 61.125 50.344 1 89.56 474 THR A CA 1
ATOM 3909 C C . THR A 1 474 ? -9.609 62.125 51.438 1 89.56 474 THR A C 1
ATOM 3911 O O . THR A 1 474 ? -8.5 62.219 51.969 1 89.56 474 THR A O 1
ATOM 3914 N N . ILE A 1 475 ? -10.539 63.062 51.688 1 89.88 475 ILE A N 1
ATOM 3915 C CA . ILE A 1 475 ? -10.547 64.062 52.75 1 89.88 475 ILE A CA 1
ATOM 3916 C C . ILE A 1 475 ? -11.906 64 53.469 1 89.88 475 ILE A C 1
ATOM 3918 O O . ILE A 1 475 ? -12.859 63.406 52.969 1 89.88 475 ILE A O 1
ATOM 3922 N N . THR A 1 476 ? -11.961 64.688 54.625 1 93.56 476 THR A N 1
ATOM 3923 C CA . THR A 1 476 ? -13.242 64.75 55.312 1 93.56 476 THR A CA 1
ATOM 3924 C C . THR A 1 476 ? -14.18 65.75 54.594 1 93.56 476 THR A C 1
ATOM 3926 O O . THR A 1 476 ? -13.734 66.75 54 1 93.56 476 THR A O 1
ATOM 3929 N N . VAL A 1 477 ? -15.453 65.438 54.625 1 94.38 477 VAL A N 1
ATOM 3930 C CA . VAL A 1 477 ? -16.453 66.312 54 1 94.38 477 VAL A CA 1
ATOM 3931 C C . VAL A 1 477 ? -16.406 67.688 54.656 1 94.38 477 VAL A C 1
ATOM 3933 O O . VAL A 1 477 ? -16.578 68.688 53.969 1 94.38 477 VAL A O 1
ATOM 3936 N N . THR A 1 478 ? -16.172 67.625 55.906 1 93.38 478 THR A N 1
ATOM 3937 C CA . THR A 1 478 ? -16.062 68.875 56.656 1 93.38 478 THR A CA 1
ATOM 3938 C C . THR A 1 478 ? -14.953 69.75 56.062 1 93.38 478 THR A C 1
ATOM 3940 O O . THR A 1 478 ? -15.125 71 55.906 1 93.38 478 THR A O 1
ATOM 3943 N N . GLU A 1 479 ? -13.867 69.188 55.812 1 91.44 479 GLU A N 1
ATOM 3944 C CA . GLU A 1 479 ? -12.75 69.875 55.219 1 91.44 479 GLU A CA 1
ATOM 3945 C C . GLU A 1 479 ? -13.125 70.438 53.844 1 91.44 479 GLU A C 1
ATOM 3947 O O . GLU A 1 479 ? -12.789 71.562 53.531 1 91.44 479 GLU A O 1
ATOM 3952 N N . GLU A 1 480 ? -13.828 69.688 53.062 1 92.62 480 GLU A N 1
ATOM 3953 C CA . GLU A 1 480 ? -14.273 70.125 51.75 1 92.62 480 GLU A CA 1
ATOM 3954 C C . GLU A 1 480 ? -15.281 71.25 51.875 1 92.62 480 GLU A C 1
ATOM 3956 O O . GLU A 1 480 ? -15.266 72.188 51.094 1 92.62 480 GLU A O 1
ATOM 3961 N N . ILE A 1 481 ? -16.109 71.188 52.812 1 94.38 481 ILE A N 1
ATOM 3962 C CA . ILE A 1 481 ? -17.094 72.188 53.062 1 94.38 481 ILE A CA 1
ATOM 3963 C C . ILE A 1 481 ? -16.391 73.5 53.375 1 94.38 481 ILE A C 1
ATOM 3965 O O . ILE A 1 481 ? -16.797 74.562 52.875 1 94.38 481 ILE A O 1
ATOM 3969 N N . ASN A 1 482 ? -15.438 73.5 54.219 1 92.44 482 ASN A N 1
ATOM 3970 C CA . ASN A 1 482 ? -14.688 74.688 54.531 1 92.44 482 ASN A CA 1
ATOM 3971 C C . ASN A 1 482 ? -14.039 75.312 53.312 1 92.44 482 ASN A C 1
ATOM 3973 O O . ASN A 1 482 ? -13.984 76.5 53.188 1 92.44 482 ASN A O 1
ATOM 3977 N N . ILE A 1 483 ? -13.633 74.5 52.438 1 90.06 483 ILE A N 1
ATOM 3978 C CA . ILE A 1 483 ? -13.055 74.938 51.156 1 90.06 483 ILE A CA 1
ATOM 3979 C C . ILE A 1 483 ? -14.133 75.625 50.312 1 90.06 483 ILE A C 1
ATOM 3981 O O . ILE A 1 483 ? -13.906 76.688 49.75 1 90.06 483 ILE A O 1
ATOM 3985 N N . CYS A 1 484 ? -15.281 75.125 50.219 1 93.31 484 CYS A N 1
ATOM 3986 C CA . CYS A 1 484 ? -16.391 75.688 49.469 1 93.31 484 CYS A CA 1
ATOM 3987 C C . CYS A 1 484 ? -16.812 77 50.062 1 93.31 484 CYS A C 1
ATOM 3989 O O . CYS A 1 484 ? -17.078 78 49.344 1 93.31 484 CYS A O 1
ATOM 3991 N N . LYS A 1 485 ? -16.875 77 51.406 1 93.5 485 LYS A N 1
ATOM 3992 C CA . LYS A 1 485 ? -17.25 78.25 52.062 1 93.5 485 LYS A CA 1
ATOM 3993 C C . LYS A 1 485 ? -16.266 79.375 51.75 1 93.5 485 LYS A C 1
ATOM 3995 O O . LYS A 1 485 ? -16.688 80.5 51.5 1 93.5 485 LYS A O 1
ATOM 4000 N N . ARG A 1 486 ? -15.047 79 51.812 1 89.88 486 ARG A N 1
ATOM 4001 C CA . ARG A 1 486 ? -14.031 80 51.469 1 89.88 486 ARG A CA 1
ATOM 4002 C C . ARG A 1 486 ? -14.141 80.438 50.031 1 89.88 486 ARG A C 1
ATOM 4004 O O . ARG A 1 486 ? -14.008 81.625 49.75 1 89.88 486 ARG A O 1
ATOM 4011 N N . TYR A 1 487 ? -14.359 79.562 49.156 1 90.75 487 TYR A N 1
ATOM 4012 C CA . TYR A 1 487 ? -14.57 79.875 47.75 1 90.75 487 TYR A CA 1
ATOM 4013 C C . TYR A 1 487 ? -15.75 80.875 47.562 1 90.75 487 TYR A C 1
ATOM 4015 O O . TYR A 1 487 ? -15.656 81.812 46.844 1 90.75 487 TYR A O 1
ATOM 4023 N N . LEU A 1 488 ? -16.797 80.562 48.219 1 92.69 488 LEU A N 1
ATOM 4024 C CA . LEU A 1 488 ? -17.984 81.375 48.156 1 92.69 488 LEU A CA 1
ATOM 4025 C C . LEU A 1 488 ? -17.734 82.75 48.75 1 92.69 488 LEU A C 1
ATOM 4027 O O . LEU A 1 488 ? -18.281 83.75 48.281 1 92.69 488 LEU A O 1
ATOM 4031 N N . GLU A 1 489 ? -17.031 82.75 49.844 1 91.75 489 GLU A N 1
ATOM 4032 C CA . GLU A 1 489 ? -16.641 84 50.438 1 91.75 489 GLU A CA 1
ATOM 4033 C C . GLU A 1 489 ? -15.859 84.875 49.406 1 91.75 489 GLU A C 1
ATOM 4035 O O . GLU A 1 489 ? -16.125 86.062 49.281 1 91.75 489 GLU A O 1
ATOM 4040 N N . ILE A 1 490 ? -14.938 84.312 48.719 1 91.12 490 ILE A N 1
ATOM 4041 C CA . ILE A 1 490 ? -14.141 85 47.688 1 91.12 490 ILE A CA 1
ATOM 4042 C C . ILE A 1 490 ? -15.062 85.5 46.594 1 91.12 490 ILE A C 1
ATOM 4044 O O . ILE A 1 490 ? -14.977 86.688 46.188 1 91.12 490 ILE A O 1
ATOM 4048 N N . MET A 1 491 ? -15.938 84.75 46.094 1 89.81 491 MET A N 1
ATOM 4049 C CA . MET A 1 491 ? -16.844 85.062 45.031 1 89.81 491 MET A CA 1
ATOM 4050 C C . MET A 1 491 ? -17.797 86.188 45.469 1 89.81 491 MET A C 1
ATOM 4052 O O . MET A 1 491 ? -18.156 87.062 44.656 1 89.81 491 MET A O 1
ATOM 4056 N N . SER A 1 492 ? -18.203 86.125 46.719 1 91.62 492 SER A N 1
ATOM 4057 C CA . SER A 1 492 ? -19.078 87.125 47.281 1 91.62 492 SER A CA 1
ATOM 4058 C C . SER A 1 492 ? -18.391 88.5 47.281 1 91.62 492 SER A C 1
ATOM 4060 O O . SER A 1 492 ? -19 89.5 46.938 1 91.62 492 SER A O 1
ATOM 4062 N N . LEU A 1 493 ? -17.141 88.562 47.719 1 88.44 493 LEU A N 1
ATOM 4063 C CA . LEU A 1 493 ? -16.391 89.75 47.75 1 88.44 493 LEU A CA 1
ATOM 4064 C C . LEU A 1 493 ? -16.078 90.312 46.344 1 88.44 493 LEU A C 1
ATOM 4066 O O . LEU A 1 493 ? -16.125 91.5 46.094 1 88.44 493 LEU A O 1
ATOM 4070 N N . ARG A 1 494 ? -15.883 89.312 45.438 1 86.06 494 ARG A N 1
ATOM 4071 C CA . ARG A 1 494 ? -15.539 89.688 44.062 1 86.06 494 ARG A CA 1
ATOM 4072 C C . ARG A 1 494 ? -16.734 90.25 43.312 1 86.06 494 ARG A C 1
ATOM 4074 O O . ARG A 1 494 ? -16.594 91.25 42.594 1 86.06 494 ARG A O 1
ATOM 4081 N N . LYS A 1 495 ? -17.828 89.688 43.469 1 83.75 495 LYS A N 1
ATOM 4082 C CA . LYS A 1 495 ? -19.016 90.125 42.719 1 83.75 495 LYS A CA 1
ATOM 4083 C C . LYS A 1 495 ? -19.906 91.062 43.531 1 83.75 495 LYS A C 1
ATOM 4085 O O . LYS A 1 495 ? -21.016 91.375 43.094 1 83.75 495 LYS A O 1
ATOM 4090 N N . GLU A 1 496 ? -19.438 91.375 44.75 1 82.44 496 GLU A N 1
ATOM 4091 C CA . GLU A 1 496 ? -20.281 92.188 45.656 1 82.44 496 GLU A CA 1
ATOM 4092 C C . GLU A 1 496 ? -21.656 91.562 45.812 1 82.44 496 GLU A C 1
ATOM 4094 O O . GLU A 1 496 ? -22.688 92.188 45.656 1 82.44 496 GLU A O 1
ATOM 4099 N N . SER A 1 497 ? -21.609 90.312 46.031 1 88.44 497 SER A N 1
ATOM 4100 C CA . SER A 1 497 ? -22.781 89.438 46.219 1 88.44 497 SER A CA 1
ATOM 4101 C C . SER A 1 497 ? -22.703 88.688 47.531 1 88.44 497 SER A C 1
ATOM 4103 O O . SER A 1 497 ? -21.734 88.812 48.281 1 88.44 497 SER A O 1
ATOM 4105 N N . LYS A 1 498 ? -23.719 88.125 47.906 1 90.44 498 LYS A N 1
ATOM 4106 C CA . LYS A 1 498 ? -23.766 87.312 49.125 1 90.44 498 LYS A CA 1
ATOM 4107 C C . LYS A 1 498 ? -24.094 85.812 48.781 1 90.44 498 LYS A C 1
ATOM 4109 O O . LYS A 1 498 ? -25.219 85.5 48.406 1 90.44 498 LYS A O 1
ATOM 4114 N N . PHE A 1 499 ? -23.141 85.062 48.906 1 92.19 499 PHE A N 1
ATOM 4115 C CA . PHE A 1 499 ? -23.297 83.625 48.75 1 92.19 499 PHE A CA 1
ATOM 4116 C C . PHE A 1 499 ? -23.078 82.875 50.062 1 92.19 499 PHE A C 1
ATOM 4118 O O . PHE A 1 499 ? -22.172 83.25 50.812 1 92.19 499 PHE A O 1
ATOM 4125 N N . GLU A 1 500 ? -23.875 81.938 50.406 1 92 500 GLU A N 1
ATOM 4126 C CA . GLU A 1 500 ? -23.781 81.188 51.656 1 92 500 GLU A CA 1
ATOM 4127 C C . GLU A 1 500 ? -23.812 79.688 51.406 1 92 500 GLU A C 1
ATOM 4129 O O . GLU A 1 500 ? -24.391 79.188 50.406 1 92 500 GLU A O 1
ATOM 4134 N N . PHE A 1 501 ? -23.094 78.938 52.219 1 94.62 501 PHE A N 1
ATOM 4135 C CA . PHE A 1 501 ? -23.062 77.5 52.188 1 94.62 501 PHE A CA 1
ATOM 4136 C C . PHE A 1 501 ? -23.594 76.938 53.5 1 94.62 501 PHE A C 1
ATOM 4138 O O . PHE A 1 501 ? -23.078 77.25 54.594 1 94.62 501 PHE A O 1
ATOM 4145 N N . LYS A 1 502 ? -24.609 76.125 53.531 1 93.75 502 LYS A N 1
ATOM 4146 C CA . LYS A 1 502 ? -25.188 75.5 54.688 1 93.75 502 LYS A CA 1
ATOM 4147 C C . LYS A 1 502 ? -25.062 74 54.562 1 93.75 502 LYS A C 1
ATOM 4149 O O . LYS A 1 502 ? -25.031 73.438 53.469 1 93.75 502 LYS A O 1
ATOM 4154 N N . SER A 1 503 ? -24.75 73.375 55.625 1 93.44 503 SER A N 1
ATOM 4155 C CA . SER A 1 503 ? -24.656 71.875 55.625 1 93.44 503 SER A CA 1
ATOM 4156 C C . SER A 1 503 ? -25.547 71.312 56.719 1 93.44 503 SER A C 1
ATOM 4158 O O . SER A 1 503 ? -25.703 71.875 57.781 1 93.44 503 SER A O 1
ATOM 4160 N N . GLU A 1 504 ? -26.234 70.188 56.5 1 91.62 504 GLU A N 1
ATOM 4161 C CA . GLU A 1 504 ? -27.094 69.5 57.406 1 91.62 504 GLU A CA 1
ATOM 4162 C C . GLU A 1 504 ? -26.688 68 57.5 1 91.62 504 GLU A C 1
ATOM 4164 O O . GLU A 1 504 ? -26.578 67.312 56.469 1 91.62 504 GLU A O 1
ATOM 4169 N N . GLY A 1 505 ? -26.344 67.5 58.688 1 90.38 505 GLY A N 1
ATOM 4170 C CA . GLY A 1 505 ? -26.172 66.062 58.906 1 90.38 505 GLY A CA 1
ATOM 4171 C C . GLY A 1 505 ? -24.75 65.562 58.594 1 90.38 505 GLY A C 1
ATOM 4172 O O . GLY A 1 505 ? -24.516 64.375 58.438 1 90.38 505 GLY A O 1
ATOM 4173 N N . ILE A 1 506 ? -23.781 66.438 58.438 1 92.62 506 ILE A N 1
ATOM 4174 C CA . ILE A 1 506 ? -22.406 66.062 58.094 1 92.62 506 ILE A CA 1
ATOM 4175 C C . ILE A 1 506 ? -21.609 65.812 59.375 1 92.62 506 ILE A C 1
ATOM 4177 O O . ILE A 1 506 ? -21.719 66.562 60.344 1 92.62 506 ILE A O 1
ATOM 4181 N N . THR A 1 507 ? -20.984 64.688 59.469 1 89.06 507 THR A N 1
ATOM 4182 C CA . THR A 1 507 ? -20.141 64.312 60.594 1 89.06 507 THR A CA 1
ATOM 4183 C C . THR A 1 507 ? -18.672 64.312 60.188 1 89.06 507 THR A C 1
ATOM 4185 O O . THR A 1 507 ? -18.344 64.312 59 1 89.06 507 THR A O 1
ATOM 4188 N N . ILE A 1 508 ? -17.734 64.25 61.094 1 84.88 508 ILE A N 1
ATOM 4189 C CA . ILE A 1 508 ? -16.297 64.188 60.906 1 84.88 508 ILE A CA 1
ATOM 4190 C C . ILE A 1 508 ? -15.891 62.875 60.25 1 84.88 508 ILE A C 1
ATOM 4192 O O . ILE A 1 508 ? -14.836 62.812 59.594 1 84.88 508 ILE A O 1
ATOM 4196 N N . LYS A 1 509 ? -16.75 61.844 60.219 1 87.56 509 LYS A N 1
ATOM 4197 C CA . LYS A 1 509 ? -16.438 60.531 59.688 1 87.56 509 LYS A CA 1
ATOM 4198 C C . LYS A 1 509 ? -16.703 60.469 58.188 1 87.56 509 LYS A C 1
ATOM 4200 O O . LYS A 1 509 ? -16.266 59.531 57.5 1 87.56 509 LYS A O 1
ATOM 4205 N N . ASP A 1 510 ? -17.422 61.406 57.656 1 91.19 510 ASP A N 1
ATOM 4206 C CA . ASP A 1 510 ? -17.766 61.438 56.25 1 91.19 510 ASP A CA 1
ATOM 4207 C C . ASP A 1 510 ? -16.562 61.781 55.375 1 91.19 510 ASP A C 1
ATOM 4209 O O . ASP A 1 510 ? -15.898 62.812 55.625 1 91.19 510 ASP A O 1
ATOM 4213 N N . MET A 1 511 ? -16.234 60.844 54.375 1 92 511 MET A N 1
ATOM 4214 C CA . MET A 1 511 ? -15.07 61.031 53.5 1 92 511 MET A CA 1
ATOM 4215 C C . MET A 1 511 ? -15.5 61.25 52.062 1 92 511 MET A C 1
ATOM 4217 O O . MET A 1 511 ? -16.469 60.625 51.594 1 92 511 MET A O 1
ATOM 4221 N N . ILE A 1 512 ? -14.852 62.094 51.344 1 90.62 512 ILE A N 1
ATOM 4222 C CA . ILE A 1 512 ? -15.094 62.375 49.938 1 90.62 512 ILE A CA 1
ATOM 4223 C C . ILE A 1 512 ? -13.766 62.625 49.219 1 90.62 512 ILE A C 1
ATOM 4225 O O . ILE A 1 512 ? -12.797 63.062 49.844 1 90.62 512 ILE A O 1
ATOM 4229 N N . PRO A 1 513 ? -13.672 62.188 47.938 1 88.5 513 PRO A N 1
ATOM 4230 C CA . PRO A 1 513 ? -12.477 62.625 47.219 1 88.5 513 PRO A CA 1
ATOM 4231 C C . PRO A 1 513 ? -12.32 64.125 47.219 1 88.5 513 PRO A C 1
ATOM 4233 O O . PRO A 1 513 ? -13.312 64.875 47.156 1 88.5 513 PRO A O 1
ATOM 4236 N N . PRO A 1 514 ? -11.109 64.625 47.25 1 85.12 514 PRO A N 1
ATOM 4237 C CA . PRO A 1 514 ? -10.883 66.062 47.281 1 85.12 514 PRO A CA 1
ATOM 4238 C C . PRO A 1 514 ? -11.406 66.75 46.031 1 85.12 514 PRO A C 1
ATOM 4240 O O . PRO A 1 514 ? -11.375 66.188 44.938 1 85.12 514 PRO A O 1
ATOM 4243 N N . ILE A 1 515 ? -11.961 67.938 46.125 1 82.62 515 ILE A N 1
ATOM 4244 C CA . ILE A 1 515 ? -12.297 68.938 45.125 1 82.62 515 ILE A CA 1
ATOM 4245 C C . ILE A 1 515 ? -13.555 68.5 44.375 1 82.62 515 ILE A C 1
ATOM 4247 O O . ILE A 1 515 ? -13.945 69.188 43.375 1 82.62 515 ILE A O 1
ATOM 4251 N N . VAL A 1 516 ? -14.25 67.562 44.875 1 88.44 516 VAL A N 1
ATOM 4252 C CA . VAL A 1 516 ? -15.477 67.125 44.219 1 88.44 516 VAL A CA 1
ATOM 4253 C C . VAL A 1 516 ? -16.594 68.125 44.469 1 88.44 516 VAL A C 1
ATOM 4255 O O . VAL A 1 516 ? -17.25 68.562 43.562 1 88.44 516 VAL A O 1
ATOM 4258 N N . LEU A 1 517 ? -16.844 68.375 45.75 1 91.06 517 LEU A N 1
ATOM 4259 C CA . LEU A 1 517 ? -17.891 69.312 46.125 1 91.06 517 LEU A CA 1
ATOM 4260 C C . LEU A 1 517 ? -17.578 70.75 45.594 1 91.06 517 LEU A C 1
ATOM 4262 O O . LEU A 1 517 ? -18.484 71.438 45.125 1 91.06 517 LEU A O 1
ATOM 4266 N N . LEU A 1 518 ? -16.312 71.125 45.688 1 87.69 518 LEU A N 1
ATOM 4267 C CA . LEU A 1 518 ? -15.898 72.438 45.156 1 87.69 518 LEU A CA 1
ATOM 4268 C C . LEU A 1 518 ? -16.234 72.562 43.688 1 87.69 518 LEU A C 1
ATOM 4270 O O . LEU A 1 518 ? -16.734 73.562 43.25 1 87.69 518 LEU A O 1
ATOM 4274 N N . THR A 1 519 ? -15.969 71.438 42.906 1 84.62 519 THR A N 1
ATOM 4275 C CA . THR A 1 519 ? -16.281 71.438 41.5 1 84.62 519 THR A CA 1
ATOM 4276 C C . THR A 1 519 ? -17.766 71.688 41.25 1 84.62 519 THR A C 1
ATOM 4278 O O . THR A 1 519 ? -18.156 72.438 40.344 1 84.62 519 THR A O 1
ATOM 4281 N N . LEU A 1 520 ? -18.531 71.188 42 1 89.5 520 LEU A N 1
ATOM 4282 C CA . LEU A 1 520 ? -19.969 71.375 41.906 1 89.5 520 LEU A CA 1
ATOM 4283 C C . LEU A 1 520 ? -20.391 72.75 42.25 1 89.5 520 LEU A C 1
ATOM 4285 O O . LEU A 1 520 ? -21.25 73.375 41.594 1 89.5 520 LEU A O 1
ATOM 4289 N N . VAL A 1 521 ? -19.875 73.25 43.281 1 90.5 521 VAL A N 1
ATOM 4290 C CA . VAL A 1 521 ? -20.172 74.625 43.688 1 90.5 521 VAL A CA 1
ATOM 4291 C C . VAL A 1 521 ? -19.719 75.562 42.625 1 90.5 521 VAL A C 1
ATOM 4293 O O . VAL A 1 521 ? -20.453 76.5 42.281 1 90.5 521 VAL A O 1
ATOM 4296 N N . GLU A 1 522 ? -18.562 75.375 42.094 1 84 522 GLU A N 1
ATOM 4297 C CA . GLU A 1 522 ? -18.047 76.25 41 1 84 522 GLU A CA 1
ATOM 4298 C C . GLU A 1 522 ? -18.969 76.25 39.812 1 84 522 GLU A C 1
ATOM 4300 O O . GLU A 1 522 ? -19.266 77.312 39.219 1 84 522 GLU A O 1
ATOM 4305 N N . ASN A 1 523 ? -19.359 75.125 39.438 1 82 523 ASN A N 1
ATOM 4306 C CA . ASN A 1 523 ? -20.281 75 38.312 1 82 523 ASN A CA 1
ATOM 4307 C C . ASN A 1 523 ? -21.594 75.688 38.594 1 82 523 ASN A C 1
ATOM 4309 O O . ASN A 1 523 ? -22.141 76.375 37.688 1 82 523 ASN A O 1
ATOM 4313 N N . GLY A 1 524 ? -22.078 75.562 39.75 1 85.81 524 GLY A N 1
ATOM 4314 C CA . GLY A 1 524 ? -23.312 76.25 40.125 1 85.81 524 GLY A CA 1
ATOM 4315 C C . GLY A 1 524 ? -23.203 77.75 40.031 1 85.81 524 GLY A C 1
ATOM 4316 O O . GLY A 1 524 ? -24.109 78.438 39.531 1 85.81 524 GLY A O 1
ATOM 4317 N N . LEU A 1 525 ? -22.188 78.25 40.531 1 86.19 525 LEU A N 1
ATOM 4318 C CA . LEU A 1 525 ? -21.984 79.688 40.531 1 86.19 525 LEU A CA 1
ATOM 4319 C C . LEU A 1 525 ? -21.781 80.25 39.125 1 86.19 525 LEU A C 1
ATOM 4321 O O . LEU A 1 525 ? -22.281 81.312 38.781 1 86.19 525 LEU A O 1
ATOM 4325 N N . THR A 1 526 ? -20.969 79.562 38.281 1 79.56 526 THR A N 1
ATOM 4326 C CA . THR A 1 526 ? -20.641 80 36.938 1 79.56 526 THR A CA 1
ATOM 4327 C C . THR A 1 526 ? -21.875 80 36.031 1 79.56 526 THR A C 1
ATOM 4329 O O . THR A 1 526 ? -22.109 80.875 35.25 1 79.56 526 THR A O 1
ATOM 4332 N N . HIS A 1 527 ? -22.625 79.062 36.25 1 80.81 527 HIS A N 1
ATOM 4333 C CA . HIS A 1 527 ? -23.719 78.875 35.312 1 80.81 527 HIS A CA 1
ATOM 4334 C C . HIS A 1 527 ? -25.062 79.25 35.938 1 80.81 527 HIS A C 1
ATOM 4336 O O . HIS A 1 527 ? -26 79.625 35.25 1 80.81 527 HIS A O 1
ATOM 4342 N N . GLY A 1 528 ? -25.141 79.188 37.219 1 80 528 GLY A N 1
ATOM 4343 C CA . GLY A 1 528 ? -26.453 79.312 37.844 1 80 528 GLY A CA 1
ATOM 4344 C C . GLY A 1 528 ? -26.734 80.688 38.344 1 80 528 GLY A C 1
ATOM 4345 O O . GLY A 1 528 ? -27.891 81.062 38.625 1 80 528 GLY A O 1
ATOM 4346 N N . TYR A 1 529 ? -25.812 81.562 38.438 1 81.94 529 TYR A N 1
ATOM 4347 C CA . TYR A 1 529 ? -26.047 82.812 39.094 1 81.94 529 TYR A CA 1
ATOM 4348 C C . TYR A 1 529 ? -25.656 84 38.219 1 81.94 529 TYR A C 1
ATOM 4350 O O . TYR A 1 529 ? -25.234 85.062 38.719 1 81.94 529 TYR A O 1
ATOM 4358 N N . GLN A 1 530 ? -25.859 83.812 36.969 1 74.94 530 GLN A N 1
ATOM 4359 C CA . GLN A 1 530 ? -25.641 85 36.094 1 74.94 530 GLN A CA 1
ATOM 4360 C C . GLN A 1 530 ? -26.672 86.062 36.312 1 74.94 530 GLN A C 1
ATOM 4362 O O . GLN A 1 530 ? -27.875 85.812 36.188 1 74.94 530 GLN A O 1
ATOM 4367 N N . GLY A 1 531 ? -26.25 87.25 36.844 1 72.31 531 GLY A N 1
ATOM 4368 C CA . GLY A 1 531 ? -27.141 88.375 37.094 1 72.31 531 GLY A CA 1
ATOM 4369 C C . GLY A 1 531 ? -27.719 88.375 38.469 1 72.31 531 GLY A C 1
ATOM 4370 O O . GLY A 1 531 ? -28.453 89.312 38.844 1 72.31 531 GLY A O 1
ATOM 4371 N N . LYS A 1 532 ? -27.625 87.375 39.344 1 78.81 532 LYS A N 1
ATOM 4372 C CA . LYS A 1 532 ? -28.094 87.312 40.719 1 78.81 532 LYS A CA 1
ATOM 4373 C C . LYS A 1 532 ? -26.984 87.688 41.688 1 78.81 532 LYS A C 1
ATOM 4375 O O . LYS A 1 532 ? -25.828 87.312 41.5 1 78.81 532 LYS A O 1
ATOM 4380 N N . HIS A 1 533 ? -27.328 88.438 42.625 1 83.56 533 HIS A N 1
ATOM 4381 C CA . HIS A 1 533 ? -26.328 88.938 43.594 1 83.56 533 HIS A CA 1
ATOM 4382 C C . HIS A 1 533 ? -26.375 88.188 44.906 1 83.56 533 HIS A C 1
ATOM 4384 O O . HIS A 1 533 ? -25.734 88.562 45.875 1 83.56 533 HIS A O 1
ATOM 4390 N N . SER A 1 534 ? -27.156 87.188 45.031 1 88.94 534 SER A N 1
ATOM 4391 C CA . SER A 1 534 ? -27.203 86.312 46.219 1 88.94 534 SER A CA 1
ATOM 4392 C C . SER A 1 534 ? -27.5 84.875 45.844 1 88.94 534 SER A C 1
ATOM 4394 O O . SER A 1 534 ? -28.172 84.625 44.812 1 88.94 534 SER A O 1
ATOM 4396 N N . GLY A 1 535 ? -26.953 83.938 46.5 1 90.69 535 GLY A N 1
ATOM 4397 C CA . GLY A 1 535 ? -27.172 82.562 46.281 1 90.69 535 GLY A CA 1
ATOM 4398 C C . GLY A 1 535 ? -26.938 81.688 47.531 1 90.69 535 GLY A C 1
ATOM 4399 O O . GLY A 1 535 ? -26.203 82.125 48.438 1 90.69 535 GLY A O 1
ATOM 4400 N N . LEU A 1 536 ? -27.656 80.562 47.594 1 91.88 536 LEU A N 1
ATOM 4401 C CA . LEU A 1 536 ? -27.562 79.625 48.688 1 91.88 536 LEU A CA 1
ATOM 4402 C C . LEU A 1 536 ? -27.219 78.188 48.219 1 91.88 536 LEU A C 1
ATOM 4404 O O . LEU A 1 536 ? -27.844 77.688 47.281 1 91.88 536 LEU A O 1
ATOM 4408 N N . PHE A 1 537 ? -26.156 77.688 48.781 1 93.88 537 PHE A N 1
ATOM 4409 C CA . PHE A 1 537 ? -25.797 76.25 48.594 1 93.88 537 PHE A CA 1
ATOM 4410 C C . PHE A 1 537 ? -26.094 75.5 49.875 1 93.88 537 PHE A C 1
ATOM 4412 O O . PHE A 1 537 ? -25.766 75.938 50.969 1 93.88 537 PHE A O 1
ATOM 4419 N N . THR A 1 538 ? -26.781 74.312 49.75 1 93.94 538 THR A N 1
ATOM 4420 C CA . THR A 1 538 ? -27.109 73.438 50.906 1 93.94 538 THR A CA 1
ATOM 4421 C C . THR A 1 538 ? -26.672 72 50.656 1 93.94 538 THR A C 1
ATOM 4423 O O . THR A 1 538 ? -27.047 71.438 49.625 1 93.94 538 THR A O 1
ATOM 4426 N N . LEU A 1 539 ? -25.812 71.5 51.469 1 95.56 539 LEU A N 1
ATOM 4427 C CA . LEU A 1 539 ? -25.422 70.125 51.438 1 95.56 539 LEU A CA 1
ATOM 4428 C C . LEU A 1 539 ? -26.156 69.312 52.5 1 95.56 539 LEU A C 1
ATOM 4430 O O . LEU A 1 539 ? -26.125 69.688 53.688 1 95.56 539 LEU A O 1
ATOM 4434 N N . LYS A 1 540 ? -26.875 68.312 52.125 1 94.19 540 LYS A N 1
ATOM 4435 C CA . LYS A 1 540 ? -27.625 67.438 53.031 1 94.19 540 LYS A CA 1
ATOM 4436 C C . LYS A 1 540 ? -27.141 65.938 52.906 1 94.19 540 LYS A C 1
ATOM 4438 O O . LYS A 1 540 ? -26.891 65.5 51.812 1 94.19 540 LYS A O 1
ATOM 4443 N N . LYS A 1 541 ? -26.828 65.438 53.969 1 94.38 541 LYS A N 1
ATOM 4444 C CA . LYS A 1 541 ? -26.516 64.062 54.031 1 94.38 541 LYS A CA 1
ATOM 4445 C C . LYS A 1 541 ? -27.75 63.219 54.406 1 94.38 541 LYS A C 1
ATOM 4447 O O . LYS A 1 541 ? -28.484 63.562 55.344 1 94.38 541 LYS A O 1
ATOM 4452 N N . LYS A 1 542 ? -28.031 62.219 53.562 1 91.56 542 LYS A N 1
ATOM 4453 C CA . LYS A 1 542 ? -29.094 61.25 53.812 1 91.56 542 LYS A CA 1
ATOM 4454 C C . LYS A 1 542 ? -28.562 59.844 53.875 1 91.56 542 LYS A C 1
ATOM 4456 O O . LYS A 1 542 ? -27.938 59.375 52.938 1 91.56 542 LYS A O 1
ATOM 4461 N N . ARG A 1 543 ? -28.672 59.281 55.031 1 90.69 543 ARG A N 1
ATOM 4462 C CA . ARG A 1 543 ? -28.266 57.906 55.188 1 90.69 543 ARG A CA 1
ATOM 4463 C C . ARG A 1 543 ? -29.438 56.938 54.906 1 90.69 543 ARG A C 1
ATOM 4465 O O . ARG A 1 543 ? -30.516 57.094 55.469 1 90.69 543 ARG A O 1
ATOM 4472 N N . GLU A 1 544 ? -29.219 56.219 53.938 1 85.06 544 GLU A N 1
ATOM 4473 C CA . GLU A 1 544 ? -30.141 55.125 53.625 1 85.06 544 GLU A CA 1
ATOM 4474 C C . GLU A 1 544 ? -29.484 53.75 53.906 1 85.06 544 GLU A C 1
ATOM 4476 O O . GLU A 1 544 ? -28.266 53.688 54.031 1 85.06 544 GLU A O 1
ATOM 4481 N N . LYS A 1 545 ? -30.156 52.75 54.094 1 82 545 LYS A N 1
ATOM 4482 C CA . LYS A 1 545 ? -29.719 51.406 54.531 1 82 545 LYS A CA 1
ATOM 4483 C C . LYS A 1 545 ? -28.297 51.125 54.094 1 82 545 LYS A C 1
ATOM 4485 O O . LYS A 1 545 ? -27.406 50.969 54.906 1 82 545 LYS A O 1
ATOM 4490 N N . ASN A 1 546 ? -27.953 50.969 52.906 1 85.12 546 ASN A N 1
ATOM 4491 C CA . ASN A 1 546 ? -26.625 50.531 52.469 1 85.12 546 ASN A CA 1
ATOM 4492 C C . ASN A 1 546 ? -25.953 51.594 51.594 1 85.12 546 ASN A C 1
ATOM 4494 O O . ASN A 1 546 ? -25.016 51.281 50.844 1 85.12 546 ASN A O 1
ATOM 4498 N N . LYS A 1 547 ? -26.422 52.688 51.656 1 90.44 547 LYS A N 1
ATOM 4499 C CA . LYS A 1 547 ? -25.828 53.719 50.812 1 90.44 547 LYS A CA 1
ATOM 4500 C C . LYS A 1 547 ? -25.875 55.094 51.531 1 90.44 547 LYS A C 1
ATOM 4502 O O . LYS A 1 547 ? -26.797 55.344 52.312 1 90.44 547 LYS A O 1
ATOM 4507 N N . THR A 1 548 ? -25.016 55.812 51.531 1 92.69 548 THR A N 1
ATOM 4508 C CA . THR A 1 548 ? -24.953 57.219 51.969 1 92.69 548 THR A CA 1
ATOM 4509 C C . THR A 1 548 ? -25.078 58.188 50.812 1 92.69 548 THR A C 1
ATOM 4511 O O . THR A 1 548 ? -24.344 58.031 49.812 1 92.69 548 THR A O 1
ATOM 4514 N N . LYS A 1 549 ? -26 59.062 50.844 1 94.25 549 LYS A N 1
ATOM 4515 C CA . LYS A 1 549 ? -26.219 60.062 49.781 1 94.25 549 LYS A CA 1
ATOM 4516 C C . LYS A 1 549 ? -25.812 61.469 50.25 1 94.25 549 LYS A C 1
ATOM 4518 O O . LYS A 1 549 ? -26.188 61.875 51.344 1 94.25 549 LYS A O 1
ATOM 4523 N N . TYR A 1 550 ? -25.047 62.125 49.531 1 94.75 550 TYR A N 1
ATOM 4524 C CA . TYR A 1 550 ? -24.719 63.531 49.688 1 94.75 550 TYR A CA 1
ATOM 4525 C C . TYR A 1 550 ? -25.422 64.375 48.625 1 94.75 550 TYR A C 1
ATOM 4527 O O . TYR A 1 550 ? -25.125 64.25 47.438 1 94.75 550 TYR A O 1
ATOM 4535 N N . ILE A 1 551 ? -26.375 65.188 49.031 1 95 551 ILE A N 1
ATOM 4536 C CA . ILE A 1 551 ? -27.188 66 48.094 1 95 551 ILE A CA 1
ATOM 4537 C C . ILE A 1 551 ? -26.781 67.438 48.188 1 95 551 ILE A C 1
ATOM 4539 O O . ILE A 1 551 ? -26.953 68.125 49.25 1 95 551 ILE A O 1
ATOM 4543 N N . LEU A 1 552 ? -26.234 68 47.156 1 94.81 552 LEU A N 1
ATOM 4544 C CA . LEU A 1 552 ? -25.891 69.438 47.062 1 94.81 552 LEU A CA 1
ATOM 4545 C C . LEU A 1 552 ? -26.938 70.188 46.25 1 94.81 552 LEU A C 1
ATOM 4547 O O . LEU A 1 552 ? -27.125 69.938 45.062 1 94.81 552 LEU A O 1
ATOM 4551 N N . PHE A 1 553 ? -27.594 71.125 46.938 1 93.75 553 PHE A N 1
ATOM 4552 C CA . PHE A 1 553 ? -28.625 71.938 46.312 1 93.75 553 PHE A CA 1
ATOM 4553 C C . PHE A 1 553 ? -28.156 73.375 46.188 1 93.75 553 PHE A C 1
ATOM 4555 O O . PHE A 1 553 ? -27.5 73.938 47.062 1 93.75 553 PHE A O 1
ATOM 4562 N N . ASN A 1 554 ? -28.391 74 45 1 91.75 554 ASN A N 1
ATOM 4563 C CA . ASN A 1 554 ? -28.203 75.438 44.844 1 91.75 554 ASN A CA 1
ATOM 4564 C C . ASN A 1 554 ? -29.422 76.125 44.188 1 91.75 554 ASN A C 1
ATOM 4566 O O . ASN A 1 554 ? -30.141 75.5 43.438 1 91.75 554 ASN A O 1
ATOM 4570 N N . ASP A 1 555 ? -29.734 77.375 44.5 1 89.62 555 ASP A N 1
ATOM 4571 C CA . ASP A 1 555 ? -30.922 78.062 44.031 1 89.62 555 ASP A CA 1
ATOM 4572 C C . ASP A 1 555 ? -30.641 78.875 42.781 1 89.62 555 ASP A C 1
ATOM 4574 O O . ASP A 1 555 ? -31.297 79.875 42.531 1 89.62 555 ASP A O 1
ATOM 4578 N N . GLY A 1 556 ? -29.641 78.562 42.094 1 85.12 556 GLY A N 1
ATOM 4579 C CA . GLY A 1 556 ? -29.312 79.25 40.844 1 85.12 556 GLY A CA 1
ATOM 4580 C C . GLY A 1 556 ? -30.234 78.812 39.719 1 85.12 556 GLY A C 1
ATOM 4581 O O . GLY A 1 556 ? -31.047 77.938 39.844 1 85.12 556 GLY A O 1
ATOM 4582 N N . LEU A 1 557 ? -30.156 79.625 38.5 1 77.06 557 LEU A N 1
ATOM 4583 C CA . LEU A 1 557 ? -30.984 79.375 37.312 1 77.06 557 LEU A CA 1
ATOM 4584 C C . LEU A 1 557 ? -30.562 78.125 36.625 1 77.06 557 LEU A C 1
ATOM 4586 O O . LEU A 1 557 ? -29.375 77.812 36.531 1 77.06 557 LEU A O 1
ATOM 4590 N N . PRO A 1 558 ? -31.547 77.375 36.25 1 64.25 558 PRO A N 1
ATOM 4591 C CA . PRO A 1 558 ? -31.25 76.188 35.5 1 64.25 558 PRO A CA 1
ATOM 4592 C C . PRO A 1 558 ? -30.578 76.438 34.156 1 64.25 558 PRO A C 1
ATOM 4594 O O . PRO A 1 558 ? -30.969 77.375 33.438 1 64.25 558 PRO A O 1
ATOM 4597 N N . THR A 1 559 ? -29.266 76.5 34.031 1 57.59 559 THR A N 1
ATOM 4598 C CA . THR A 1 559 ? -28.719 76.625 32.688 1 57.59 559 THR A CA 1
ATOM 4599 C C . THR A 1 559 ? -28.953 75.375 31.875 1 57.59 559 THR A C 1
ATOM 4601 O O . THR A 1 559 ? -28.828 74.25 32.406 1 57.59 559 THR A O 1
ATOM 4604 N N . THR A 1 560 ? -29.797 75.562 30.812 1 49.56 560 THR A N 1
ATOM 4605 C CA . THR A 1 560 ? -30.078 74.438 29.875 1 49.56 560 THR A CA 1
ATOM 4606 C C . THR A 1 560 ? -28.766 73.812 29.359 1 49.56 560 THR A C 1
ATOM 4608 O O . THR A 1 560 ? -28.781 72.812 28.719 1 49.56 560 THR A O 1
ATOM 4611 N N . LYS A 1 561 ? -27.781 74.688 28.891 1 50.12 561 LYS A N 1
ATOM 4612 C CA . LYS A 1 561 ? -26.719 74.188 28.031 1 50.12 561 LYS A CA 1
ATOM 4613 C C . LYS A 1 561 ? -25.766 73.25 28.797 1 50.12 561 LYS A C 1
ATOM 4615 O O . LYS A 1 561 ? -24.891 73.75 29.516 1 50.12 561 LYS A O 1
ATOM 4620 N N . SER A 1 562 ? -26.297 72.25 29.281 1 42.41 562 SER A N 1
ATOM 4621 C CA . SER A 1 562 ? -25.547 71.25 30.016 1 42.41 562 SER A CA 1
ATOM 4622 C C . SER A 1 562 ? -24.297 70.812 29.25 1 42.41 562 SER A C 1
ATOM 4624 O O . SER A 1 562 ? -23.609 69.875 29.641 1 42.41 562 SER A O 1
ATOM 4626 N N . ASP A 1 563 ? -24.328 71.125 27.984 1 41.81 563 ASP A N 1
ATOM 4627 C CA . ASP A 1 563 ? -23.359 70.312 27.297 1 41.81 563 ASP A CA 1
ATOM 4628 C C . ASP A 1 563 ? -21.969 70.5 27.906 1 41.81 563 ASP A C 1
ATOM 4630 O O . ASP A 1 563 ? -21.094 69.625 27.703 1 41.81 563 ASP A O 1
ATOM 4634 N N . SER A 1 564 ? -21.609 71.625 28.281 1 42.03 564 SER A N 1
ATOM 4635 C CA . SER A 1 564 ? -20.219 71.875 28.641 1 42.03 564 SER A CA 1
ATOM 4636 C C . SER A 1 564 ? -19.891 71.312 30.031 1 42.03 564 SER A C 1
ATOM 4638 O O . SER A 1 564 ? -18.844 71.625 30.578 1 42.03 564 SER A O 1
ATOM 4640 N N . LEU A 1 565 ? -20.844 70.875 30.734 1 48.91 565 LEU A N 1
ATOM 4641 C CA . LEU A 1 565 ? -20.75 70.062 31.953 1 48.91 565 LEU A CA 1
ATOM 4642 C C . LEU A 1 565 ? -19.75 68.938 31.781 1 48.91 565 LEU A C 1
ATOM 4644 O O . LEU A 1 565 ? -19.594 68.125 32.688 1 48.91 565 LEU A O 1
ATOM 4648 N N . GLY A 1 566 ? -19.047 68.812 30.797 1 59.19 566 GLY A N 1
ATOM 4649 C CA . GLY A 1 566 ? -18.391 67.625 30.281 1 59.19 566 GLY A CA 1
ATOM 4650 C C . GLY A 1 566 ? -17.109 67.312 31.016 1 59.19 566 GLY A C 1
ATOM 4651 O O . GLY A 1 566 ? -16.938 66.188 31.516 1 59.19 566 GLY A O 1
ATOM 4652 N N . THR A 1 567 ? -16.266 68.25 31.234 1 62.44 567 THR A N 1
ATOM 4653 C CA . THR A 1 567 ? -14.961 67.875 31.781 1 62.44 567 THR A CA 1
ATOM 4654 C C . THR A 1 567 ? -15.031 67.75 33.281 1 62.44 567 THR A C 1
ATOM 4656 O O . THR A 1 567 ? -14.398 66.875 33.875 1 62.44 567 THR A O 1
ATOM 4659 N N . GLY A 1 568 ? -15.961 68.625 33.906 1 71.69 568 GLY A N 1
ATOM 4660 C CA . GLY A 1 568 ? -16.094 68.562 35.375 1 71.69 568 GLY A CA 1
ATOM 4661 C C . GLY A 1 568 ? -16.734 67.312 35.844 1 71.69 568 GLY A C 1
ATOM 4662 O O . GLY A 1 568 ? -16.281 66.688 36.812 1 71.69 568 GLY A O 1
ATOM 4663 N N 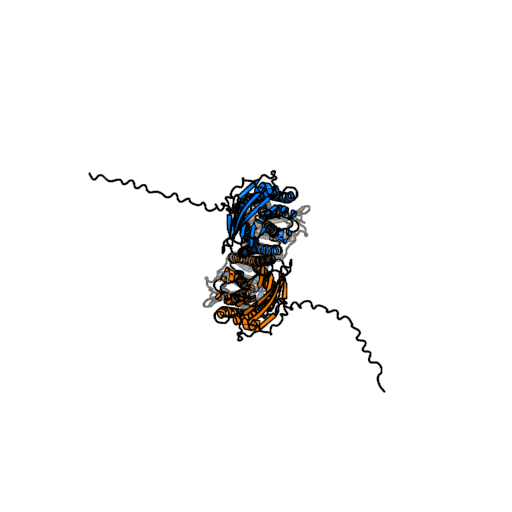. ILE A 1 569 ? -17.688 66.938 35.188 1 78.81 569 ILE A N 1
ATOM 4664 C CA . ILE A 1 569 ? -18.406 65.688 35.594 1 78.81 569 ILE A CA 1
ATOM 4665 C C . ILE A 1 569 ? -17.516 64.5 35.375 1 78.81 569 ILE A C 1
ATOM 4667 O O . ILE A 1 569 ? -17.516 63.562 36.156 1 78.81 569 ILE A O 1
ATOM 4671 N N . LYS A 1 570 ? -16.688 64.562 34.281 1 76.75 570 LYS A N 1
ATOM 4672 C CA . LYS A 1 570 ? -15.742 63.469 34.031 1 76.75 570 LYS A CA 1
ATOM 4673 C C . LYS A 1 570 ? -14.719 63.344 35.156 1 76.75 570 LYS A C 1
ATOM 4675 O O . LYS A 1 570 ? -14.367 62.25 35.594 1 76.75 570 LYS A O 1
ATOM 4680 N N . TYR A 1 571 ? -14.352 64.5 35.625 1 74.69 571 TYR A N 1
ATOM 4681 C CA . TYR A 1 571 ? -13.422 64.562 36.75 1 74.69 571 TYR A CA 1
ATOM 4682 C C . TYR A 1 571 ? -14.039 63.938 38 1 74.69 571 TYR A C 1
ATOM 4684 O O . TYR A 1 571 ? -13.406 63.125 38.688 1 74.69 571 TYR A O 1
ATOM 4692 N N . ILE A 1 572 ? -15.234 64.375 38.219 1 84.94 572 ILE A N 1
ATOM 4693 C CA . ILE A 1 572 ? -15.93 63.906 39.438 1 84.94 572 ILE A CA 1
ATOM 4694 C C . ILE A 1 572 ? -16.078 62.375 39.375 1 84.94 572 ILE A C 1
ATOM 4696 O O . ILE A 1 572 ? -15.758 61.688 40.344 1 84.94 572 ILE A O 1
ATOM 4700 N N . LYS A 1 573 ? -16.438 61.844 38.281 1 86.38 573 LYS A N 1
ATOM 4701 C CA . LYS A 1 573 ? -16.656 60.406 38.125 1 86.38 573 LYS A CA 1
ATOM 4702 C C . LYS A 1 573 ? -15.344 59.656 38.25 1 86.38 573 LYS A C 1
ATOM 4704 O O . LYS A 1 573 ? -15.281 58.594 38.844 1 86.38 573 LYS A O 1
ATOM 4709 N N . SER A 1 574 ? -14.273 60.156 37.625 1 80.12 574 SER A N 1
ATOM 4710 C CA . SER A 1 574 ? -12.961 59.531 37.688 1 80.12 574 SER A CA 1
ATOM 4711 C C . SER A 1 574 ? -12.438 59.469 39.094 1 80.12 574 SER A C 1
ATOM 4713 O O . SER A 1 574 ? -11.898 58.469 39.531 1 80.12 574 SER A O 1
ATOM 4715 N N . ARG A 1 575 ? -12.664 60.469 39.875 1 80.44 575 ARG A N 1
ATOM 4716 C CA . ARG A 1 575 ? -12.18 60.562 41.25 1 80.44 575 ARG A CA 1
ATOM 4717 C C . ARG A 1 575 ? -12.977 59.625 42.156 1 80.44 575 ARG A C 1
ATOM 4719 O O . ARG A 1 575 ? -12.414 59 43.062 1 80.44 575 ARG A O 1
ATOM 4726 N N . LEU A 1 576 ? -14.266 59.688 41.906 1 88.88 576 LEU A N 1
ATOM 4727 C CA . LEU A 1 576 ? -15.102 58.781 42.688 1 88.88 576 LEU A CA 1
ATOM 4728 C C . LEU A 1 576 ? -14.727 57.344 42.438 1 88.88 576 LEU A C 1
ATOM 4730 O O . LEU A 1 576 ? -14.672 56.531 43.344 1 88.88 576 LEU A O 1
ATOM 4734 N N . GLN A 1 577 ? -14.375 57.062 41.156 1 87.44 577 GLN A N 1
ATOM 4735 C CA . GLN A 1 577 ? -13.992 55.688 40.781 1 87.44 577 GLN A CA 1
ATOM 4736 C C . GLN A 1 577 ? -12.641 55.312 41.406 1 87.44 577 GLN A C 1
ATOM 4738 O O . GLN A 1 577 ? -12.43 54.188 41.812 1 87.44 577 GLN A O 1
ATOM 4743 N N . GLU A 1 578 ? -11.75 56.188 41.469 1 80.62 578 GLU A N 1
ATOM 4744 C CA . GLU A 1 578 ? -10.438 55.938 42.062 1 80.62 578 GLU A CA 1
ATOM 4745 C C . GLU A 1 578 ? -10.539 55.75 43.594 1 80.62 578 GLU A C 1
ATOM 4747 O O . GLU A 1 578 ? -9.906 54.875 44.156 1 80.62 578 GLU A O 1
ATOM 4752 N N . ALA A 1 579 ? -11.328 56.562 44.188 1 85.69 579 ALA A N 1
ATOM 4753 C CA . ALA A 1 579 ? -11.422 56.531 45.656 1 85.69 579 ALA A CA 1
ATOM 4754 C C . ALA A 1 579 ? -12.32 55.375 46.125 1 85.69 579 ALA A C 1
ATOM 4756 O O . ALA A 1 579 ? -12.039 54.719 47.125 1 85.69 579 ALA A O 1
ATOM 4757 N N . PHE A 1 580 ? -13.406 55.25 45.375 1 90.19 580 PHE A N 1
ATOM 4758 C CA . PHE A 1 580 ? -14.383 54.219 45.688 1 90.19 580 PHE A CA 1
ATOM 4759 C C . PHE A 1 580 ? -14.664 53.344 44.469 1 90.19 580 PHE A C 1
ATOM 4761 O O . PHE A 1 580 ? -15.758 53.406 43.906 1 90.19 580 PHE A O 1
ATOM 4768 N N . PRO A 1 581 ? -13.664 52.469 44.156 1 89 581 PRO A N 1
ATOM 4769 C CA . PRO A 1 581 ? -13.852 51.625 42.969 1 89 581 PRO A CA 1
ATOM 4770 C C . PRO A 1 581 ? -15.156 50.844 43 1 89 581 PRO A C 1
ATOM 4772 O O . PRO A 1 581 ? -15.359 50.031 43.906 1 89 581 PRO A O 1
ATOM 4775 N N . ASN A 1 582 ? -16.031 51.125 41.969 1 86.44 582 ASN A N 1
ATOM 4776 C CA . ASN A 1 582 ? -17.297 50.438 41.719 1 86.44 582 ASN A CA 1
ATOM 4777 C C . ASN A 1 582 ? -18.281 50.625 42.875 1 86.44 582 ASN A C 1
ATOM 4779 O O . ASN A 1 582 ? -19.219 49.812 43.031 1 86.44 582 ASN A O 1
ATOM 4783 N N . ARG A 1 583 ? -18.172 51.469 43.75 1 92.88 583 ARG A N 1
ATOM 4784 C CA . ARG A 1 583 ? -19.062 51.688 44.875 1 92.88 583 ARG A CA 1
ATOM 4785 C C . ARG A 1 583 ? -19.547 53.156 44.906 1 92.88 583 ARG A C 1
ATOM 4787 O O . ARG A 1 583 ? -19.578 53.781 45.969 1 92.88 583 ARG A O 1
ATOM 4794 N N . TRP A 1 584 ? -19.844 53.812 43.812 1 90.19 584 TRP A N 1
ATOM 4795 C CA . TRP A 1 584 ? -20.281 55.188 43.75 1 90.19 584 TRP A CA 1
ATOM 4796 C C . TRP A 1 584 ? -21.328 55.375 42.656 1 90.19 584 TRP A C 1
ATOM 4798 O O . TRP A 1 584 ? -21.438 54.531 41.75 1 90.19 584 TRP A O 1
ATOM 4808 N N . ASP A 1 585 ? -22.188 56.281 42.781 1 92.88 585 ASP A N 1
ATOM 4809 C CA . ASP A 1 585 ? -23.109 56.781 41.781 1 92.88 585 ASP A CA 1
ATOM 4810 C C . ASP A 1 585 ? -23.219 58.281 41.812 1 92.88 585 ASP A C 1
ATOM 4812 O O . ASP A 1 585 ? -23.078 58.906 42.875 1 92.88 585 ASP A O 1
ATOM 4816 N N . PHE A 1 586 ? -23.359 59 40.656 1 92.19 586 PHE A N 1
ATOM 4817 C CA . PHE A 1 586 ? -23.5 60.438 40.531 1 92.19 586 PHE A CA 1
ATOM 4818 C C . PHE A 1 586 ? -24.672 60.812 39.656 1 92.19 586 PHE A C 1
ATOM 4820 O O . PHE A 1 586 ? -24.859 60.25 38.562 1 92.19 586 PHE A O 1
ATOM 4827 N N . SER A 1 587 ? -25.594 61.594 40.188 1 91.69 587 SER A N 1
ATOM 4828 C CA . SER A 1 587 ? -26.734 62.094 39.406 1 91.69 587 SER A CA 1
ATOM 4829 C C . SER A 1 587 ? -26.875 63.594 39.562 1 91.69 587 SER A C 1
ATOM 4831 O O . SER A 1 587 ? -26.578 64.125 40.625 1 91.69 587 SER A O 1
ATOM 4833 N N . SER A 1 588 ? -27.234 64.438 38.5 1 89 588 SER A N 1
ATOM 4834 C CA . SER A 1 588 ? -27.5 65.875 38.406 1 89 588 SER A CA 1
ATOM 4835 C C . SER A 1 588 ? -28.875 66.125 37.844 1 89 588 SER A C 1
ATOM 4837 O O . SER A 1 588 ? -29.203 65.688 36.75 1 89 588 SER A O 1
ATOM 4839 N N . LYS A 1 589 ? -29.75 66.812 38.594 1 86.94 589 LYS A N 1
ATOM 4840 C CA . LYS A 1 589 ? -31.109 67.125 38.125 1 86.94 589 LYS A CA 1
ATOM 4841 C C . LYS A 1 589 ? -31.531 68.562 38.469 1 86.94 589 LYS A C 1
ATOM 4843 O O . LYS A 1 589 ? -31.047 69.125 39.438 1 86.94 589 LYS A O 1
ATOM 4848 N N . VAL A 1 590 ? -32.438 69.062 37.625 1 87.69 590 VAL A N 1
ATOM 4849 C CA . VAL A 1 590 ? -33.094 70.312 37.875 1 87.69 590 VAL A CA 1
ATOM 4850 C C . VAL A 1 590 ? -34.312 70.125 38.781 1 87.69 590 VAL A C 1
ATOM 4852 O O . VAL A 1 590 ? -35.125 69.188 38.531 1 87.69 590 VAL A O 1
ATOM 4855 N N . VAL A 1 591 ? -34.344 70.812 39.844 1 85.69 591 VAL A N 1
ATOM 4856 C CA . VAL A 1 591 ? -35.469 70.75 40.75 1 85.69 591 VAL A CA 1
ATOM 4857 C C . VAL A 1 591 ? -36.125 72.125 40.844 1 85.69 591 VAL A C 1
ATOM 4859 O O . VAL A 1 591 ? -35.625 73.062 40.281 1 85.69 591 VAL A O 1
ATOM 4862 N N . LEU A 1 592 ? -37.344 72.188 41.469 1 82.25 592 LEU A N 1
ATOM 4863 C CA . LEU A 1 592 ? -38.031 73.438 41.688 1 82.25 592 LEU A CA 1
ATOM 4864 C C . LEU A 1 592 ? -37.188 74.375 42.5 1 82.25 592 LEU A C 1
ATOM 4866 O O . LEU A 1 592 ? -36.781 74.062 43.625 1 82.25 592 LEU A O 1
ATOM 4870 N N . GLY A 1 593 ? -36.781 75.5 41.906 1 82.25 593 GLY A N 1
ATOM 4871 C CA . GLY A 1 593 ? -36.094 76.562 42.625 1 82.25 593 GLY A CA 1
ATOM 4872 C C . GLY A 1 593 ? -34.594 76.562 42.438 1 82.25 593 GLY A C 1
ATOM 4873 O O . GLY A 1 593 ? -33.875 77.375 43 1 82.25 593 GLY A O 1
ATOM 4874 N N . GLY A 1 594 ? -34.156 75.438 41.812 1 88.38 594 GLY A N 1
ATOM 4875 C CA . GLY A 1 594 ? -32.719 75.438 41.656 1 88.38 594 GLY A CA 1
ATOM 4876 C C . GLY A 1 594 ? -32.188 74.125 41.031 1 88.38 594 GLY A C 1
ATOM 4877 O O . GLY A 1 594 ? -32.844 73.562 40.188 1 88.38 594 GLY A O 1
ATOM 4878 N N . TRP A 1 595 ? -30.984 73.688 41.344 1 89.31 595 TRP A N 1
ATOM 4879 C CA . TRP A 1 595 ? -30.25 72.562 40.812 1 89.31 595 TRP A CA 1
ATOM 4880 C C . TRP A 1 595 ? -29.75 71.688 41.938 1 89.31 595 TRP A C 1
ATOM 4882 O O . TRP A 1 595 ? -29.266 72.125 42.938 1 89.31 595 TRP A O 1
ATOM 4892 N N . GLU A 1 596 ? -29.938 70.25 41.75 1 91.81 596 GLU A N 1
ATOM 4893 C CA . GLU A 1 596 ? -29.516 69.25 42.75 1 91.81 596 GLU A CA 1
ATOM 4894 C C . GLU A 1 596 ? -28.5 68.312 42.188 1 91.81 596 GLU A C 1
ATOM 4896 O O . GLU A 1 596 ? -28.703 67.75 41.094 1 91.81 596 GLU A O 1
ATOM 4901 N N . ASN A 1 597 ? -27.344 68.188 42.844 1 92.38 597 ASN A N 1
ATOM 4902 C CA . ASN A 1 597 ? -26.344 67.125 42.562 1 92.38 597 ASN A CA 1
ATOM 4903 C C . ASN A 1 597 ? -26.281 66.125 43.719 1 92.38 597 ASN A C 1
ATOM 4905 O O . ASN A 1 597 ? -26.188 66.5 44.875 1 92.38 597 ASN A O 1
ATOM 4909 N N . THR A 1 598 ? -26.375 64.75 43.406 1 93.38 598 THR A N 1
ATOM 4910 C CA . THR A 1 598 ? -26.391 63.719 44.406 1 93.38 598 THR A CA 1
ATOM 4911 C C . THR A 1 598 ? -25.203 62.781 44.219 1 93.38 598 THR A C 1
ATOM 4913 O O . THR A 1 598 ? -25 62.219 43.125 1 93.38 598 THR A O 1
ATOM 4916 N N . ILE A 1 599 ? -24.375 62.656 45.188 1 93.81 599 ILE A N 1
ATOM 4917 C CA . ILE A 1 599 ? -23.328 61.656 45.25 1 93.81 599 ILE A CA 1
ATOM 4918 C C . ILE A 1 599 ? -23.75 60.531 46.188 1 93.81 599 ILE A C 1
ATOM 4920 O O . ILE A 1 599 ? -24.047 60.75 47.375 1 93.81 599 ILE A O 1
ATOM 4924 N N . THR A 1 600 ? -23.844 59.25 45.688 1 93.88 600 THR A N 1
ATOM 4925 C CA . THR A 1 600 ? -24.219 58.094 46.469 1 93.88 600 THR A CA 1
ATOM 4926 C C . THR A 1 600 ? -23.016 57.156 46.688 1 93.88 600 THR A C 1
ATOM 4928 O O . THR A 1 600 ? -22.375 56.75 45.719 1 93.88 600 THR A O 1
ATOM 4931 N N . LEU A 1 601 ? -22.656 57 47.781 1 92.94 601 LEU A N 1
ATOM 4932 C CA . LEU A 1 601 ? -21.594 56.062 48.156 1 92.94 601 LEU A CA 1
ATOM 4933 C C . LEU A 1 601 ? -22.188 54.812 48.812 1 92.94 601 LEU A C 1
ATOM 4935 O O . LEU A 1 601 ? -22.984 54.906 49.75 1 92.94 601 LEU A O 1
ATOM 4939 N N . MET A 1 602 ? -21.797 53.781 48.281 1 90.38 602 MET A N 1
ATOM 4940 C CA . MET A 1 602 ? -22.266 52.5 48.812 1 90.38 602 MET A CA 1
ATOM 4941 C C . MET A 1 602 ? -21.297 51.938 49.875 1 90.38 602 MET A C 1
ATOM 4943 O O . MET A 1 602 ? -20.078 52.125 49.75 1 90.38 602 MET A O 1
ATOM 4947 N N . ASP A 1 603 ? -21.781 51.5 50.812 1 78.81 603 ASP A N 1
ATOM 4948 C CA . ASP A 1 603 ? -21.016 50.906 51.906 1 78.81 603 ASP A CA 1
ATOM 4949 C C . ASP A 1 603 ? -20.312 49.625 51.469 1 78.81 603 ASP A C 1
ATOM 4951 O O . ASP A 1 603 ? -20.797 48.906 50.594 1 78.81 603 ASP A O 1
ATOM 4955 N N . MET B 1 1 ? -46.312 -45.5 -91.812 1 17.55 1 MET B N 1
ATOM 4956 C CA . MET B 1 1 ? -45.781 -46.281 -90.688 1 17.55 1 MET B CA 1
ATOM 4957 C C . MET B 1 1 ? -44.438 -45.719 -90.25 1 17.55 1 MET B C 1
ATOM 4959 O O . MET B 1 1 ? -43.844 -44.906 -90.938 1 17.55 1 MET B O 1
ATOM 4963 N N . ILE B 1 2 ? -43.312 -46.562 -89.75 1 19.2 2 ILE B N 1
ATOM 4964 C CA . ILE B 1 2 ? -43.094 -46.75 -88.312 1 19.2 2 ILE B CA 1
ATOM 4965 C C . ILE B 1 2 ? -42 -45.812 -87.812 1 19.2 2 ILE B C 1
ATOM 4967 O O . ILE B 1 2 ? -42.156 -45.094 -86.875 1 19.2 2 ILE B O 1
ATOM 4971 N N . HIS B 1 3 ? -40.75 -46.031 -88.188 1 18.81 3 HIS B N 1
ATOM 4972 C CA . HIS B 1 3 ? -39.719 -46.656 -87.312 1 18.81 3 HIS B CA 1
ATOM 4973 C C . HIS B 1 3 ? -38.656 -45.656 -86.938 1 18.81 3 HIS B C 1
ATOM 4975 O O . HIS B 1 3 ? -37.625 -46.062 -86.375 1 18.81 3 HIS B O 1
ATOM 4981 N N . VAL B 1 4 ? -38.906 -44.438 -87.5 1 23.92 4 VAL B N 1
ATOM 4982 C CA . VAL B 1 4 ? -37.562 -43.906 -87.562 1 23.92 4 VAL B CA 1
ATOM 4983 C C . VAL B 1 4 ? -36.875 -44.156 -86.188 1 23.92 4 VAL B C 1
ATOM 4985 O O . VAL B 1 4 ? -37.531 -44.219 -85.125 1 23.92 4 VAL B O 1
ATOM 4988 N N . ARG B 1 5 ? -35.594 -44.062 -86.188 1 22.19 5 ARG B N 1
ATOM 4989 C CA . ARG B 1 5 ? -34.25 -44.562 -85.938 1 22.19 5 ARG B CA 1
ATOM 4990 C C . ARG B 1 5 ? -33.75 -44.062 -84.562 1 22.19 5 ARG B C 1
ATOM 4992 O O . ARG B 1 5 ? -33.625 -42.875 -84.312 1 22.19 5 ARG B O 1
ATOM 4999 N N . PHE B 1 6 ? -34.031 -44.844 -83.438 1 22.73 6 PHE B N 1
ATOM 5000 C CA . PHE B 1 6 ? -33.875 -44.906 -82 1 22.73 6 PHE B CA 1
ATOM 5001 C C . PHE B 1 6 ? -32.438 -44.594 -81.625 1 22.73 6 PHE B C 1
ATOM 5003 O O . PHE B 1 6 ? -32.094 -44.656 -80.438 1 22.73 6 PHE B O 1
ATOM 5010 N N . TYR B 1 7 ? -31.516 -44.375 -82.562 1 25.06 7 TYR B N 1
ATOM 5011 C CA . TYR B 1 7 ? -30.234 -44.844 -82.062 1 25.06 7 TYR B CA 1
ATOM 5012 C C . TYR B 1 7 ? -29.766 -44.031 -80.875 1 25.06 7 TYR B C 1
ATOM 5014 O O . TYR B 1 7 ? -29.609 -42.812 -81 1 25.06 7 TYR B O 1
ATOM 5022 N N . PHE B 1 8 ? -30 -44.469 -79.625 1 24.38 8 PHE B N 1
ATOM 5023 C CA . PHE B 1 8 ? -29.672 -44.062 -78.25 1 24.38 8 PHE B CA 1
ATOM 5024 C C . PHE B 1 8 ? -28.172 -43.875 -78.062 1 24.38 8 PHE B C 1
ATOM 5026 O O . PHE B 1 8 ? -27.406 -44.844 -78.062 1 24.38 8 PHE B O 1
ATOM 5033 N N . LEU B 1 9 ? -27.672 -43.156 -78.812 1 25.12 9 LEU B N 1
ATOM 5034 C CA . LEU B 1 9 ? -26.234 -42.969 -78.688 1 25.12 9 LEU B CA 1
ATOM 5035 C C . LEU B 1 9 ? -25.859 -42.75 -77.25 1 25.12 9 LEU B C 1
ATOM 5037 O O . LEU B 1 9 ? -26.25 -41.75 -76.625 1 25.12 9 LEU B O 1
ATOM 5041 N N . LEU B 1 10 ? -25.719 -43.875 -76.375 1 25 10 LEU B N 1
ATOM 5042 C CA . LEU B 1 10 ? -25.234 -44.062 -75.062 1 25 10 LEU B CA 1
ATOM 5043 C C . LEU B 1 10 ? -23.906 -43.344 -74.875 1 25 10 LEU B C 1
ATOM 5045 O O . LEU B 1 10 ? -22.875 -43.812 -75.312 1 25 10 LEU B O 1
ATOM 5049 N N . LEU B 1 11 ? -23.766 -42.344 -75.312 1 26.72 11 LEU B N 1
ATOM 5050 C CA . LEU B 1 11 ? -22.438 -41.781 -75.125 1 26.72 11 LEU B CA 1
ATOM 5051 C C . LEU B 1 11 ? -21.953 -42.062 -73.688 1 26.72 11 LEU B C 1
ATOM 5053 O O . LEU B 1 11 ? -22.656 -41.75 -72.688 1 26.72 11 LEU B O 1
ATOM 5057 N N . PHE B 1 12 ? -21.078 -43.062 -73.312 1 27.25 12 PHE B N 1
ATOM 5058 C CA . PHE B 1 12 ? -20.25 -43.531 -72.188 1 27.25 12 PHE B CA 1
ATOM 5059 C C . PHE B 1 12 ? -19.531 -42.375 -71.562 1 27.25 12 PHE B C 1
ATOM 5061 O O . PHE B 1 12 ? -18.547 -41.875 -72.062 1 27.25 12 PHE B O 1
ATOM 5068 N N . LEU B 1 13 ? -20.016 -41.438 -71.125 1 29.7 13 LEU B N 1
ATOM 5069 C CA . LEU B 1 13 ? -19.219 -40.438 -70.438 1 29.7 13 LEU B CA 1
ATOM 5070 C C . LEU B 1 13 ? -18.422 -41.094 -69.312 1 29.7 13 LEU B C 1
ATOM 5072 O O . LEU B 1 13 ? -18.984 -41.812 -68.5 1 29.7 13 LEU B O 1
ATOM 5076 N N . PRO B 1 14 ? -17.156 -41.406 -69.312 1 30.12 14 PRO B N 1
ATOM 5077 C CA . PRO B 1 14 ? -16.453 -42.031 -68.188 1 30.12 14 PRO B CA 1
ATOM 5078 C C . PRO B 1 14 ? -16.781 -41.344 -66.812 1 30.12 14 PRO B C 1
ATOM 5080 O O . PRO B 1 14 ? -16.812 -40.125 -66.75 1 30.12 14 PRO B O 1
ATOM 5083 N N . PHE B 1 15 ? -17.531 -41.938 -65.938 1 27.59 15 PHE B N 1
ATOM 5084 C CA . PHE B 1 15 ? -17.797 -41.562 -64.562 1 27.59 15 PHE B CA 1
ATOM 5085 C C . PHE B 1 15 ? -16.484 -41.469 -63.75 1 27.59 15 PHE B C 1
ATOM 5087 O O . PHE B 1 15 ? -15.859 -42.469 -63.469 1 27.59 15 PHE B O 1
ATOM 5094 N N . SER B 1 16 ? -15.641 -40.688 -63.844 1 30.59 16 SER B N 1
ATOM 5095 C CA . SER B 1 16 ? -14.562 -40.469 -62.875 1 30.59 16 SER B CA 1
ATOM 5096 C C . SER B 1 16 ? -15.102 -40.438 -61.438 1 30.59 16 SER B C 1
ATOM 5098 O O . SER B 1 16 ? -15.938 -39.594 -61.125 1 30.59 16 SER B O 1
ATOM 5100 N N . ILE B 1 17 ? -15.195 -41.531 -60.719 1 30.92 17 ILE B N 1
ATOM 5101 C CA . ILE B 1 17 ? -15.492 -41.719 -59.281 1 30.92 17 ILE B CA 1
ATOM 5102 C C . ILE B 1 17 ? -14.656 -40.781 -58.469 1 30.92 17 ILE B C 1
ATOM 5104 O O . ILE B 1 17 ? -13.422 -40.844 -58.438 1 30.92 17 ILE B O 1
ATOM 5108 N N . LEU B 1 18 ? -14.984 -39.594 -58.188 1 32.72 18 LEU B N 1
ATOM 5109 C CA . LEU B 1 18 ? -14.422 -38.75 -57.156 1 32.72 18 LEU B CA 1
ATOM 5110 C C . LEU B 1 18 ? -14.43 -39.469 -55.812 1 32.72 18 LEU B C 1
ATOM 5112 O O . LEU B 1 18 ? -15.492 -39.781 -55.281 1 32.72 18 LEU B O 1
ATOM 5116 N N . LEU B 1 19 ? -13.508 -40.375 -55.406 1 33.47 19 LEU B N 1
ATOM 5117 C CA . LEU B 1 19 ? -13.211 -40.938 -54.094 1 33.47 19 LEU B CA 1
ATOM 5118 C C . LEU B 1 19 ? -13.477 -39.938 -52.969 1 33.47 19 LEU B C 1
ATOM 5120 O O . LEU B 1 19 ? -12.938 -38.812 -53 1 33.47 19 LEU B O 1
ATOM 5124 N N . SER B 1 20 ? -14.547 -39.938 -52.25 1 34.09 20 SER B N 1
ATOM 5125 C CA . SER B 1 20 ? -14.93 -39.188 -51.062 1 34.09 20 SER B CA 1
ATOM 5126 C C . SER B 1 20 ? -13.906 -39.375 -49.938 1 34.09 20 SER B C 1
ATOM 5128 O O . SER B 1 20 ? -13.594 -40.5 -49.562 1 34.09 20 SER B O 1
ATOM 5130 N N . SER B 1 21 ? -12.906 -38.594 -49.75 1 38.5 21 SER B N 1
ATOM 5131 C CA . SER B 1 21 ? -12.094 -38.5 -48.531 1 38.5 21 SER B CA 1
ATOM 5132 C C . SER B 1 21 ? -12.93 -38.656 -47.281 1 38.5 21 SER B C 1
ATOM 5134 O O . SER B 1 21 ? -14.078 -38.219 -47.219 1 38.5 21 SER B O 1
ATOM 5136 N N . PRO B 1 22 ? -12.703 -39.719 -46.469 1 40.62 22 PRO B N 1
ATOM 5137 C CA . PRO B 1 22 ? -13.492 -39.938 -45.25 1 40.62 22 PRO B CA 1
ATOM 5138 C C . PRO B 1 22 ? -13.852 -38.625 -44.531 1 40.62 22 PRO B C 1
ATOM 5140 O O . PRO B 1 22 ? -13.07 -37.656 -44.562 1 40.62 22 PRO B O 1
ATOM 5143 N N . ILE B 1 23 ? -15.023 -38.281 -44.5 1 39.84 23 ILE B N 1
ATOM 5144 C CA . ILE B 1 23 ? -15.609 -37.188 -43.75 1 39.84 23 ILE B CA 1
ATOM 5145 C C . ILE B 1 23 ? -15.102 -37.219 -42.312 1 39.84 23 ILE B C 1
ATOM 5147 O O . ILE B 1 23 ? -15.43 -38.156 -41.562 1 39.84 23 ILE B O 1
ATOM 5151 N N . ASN B 1 24 ? -13.812 -36.969 -42 1 46.03 24 ASN B N 1
ATOM 5152 C CA . ASN B 1 24 ? -13.469 -36.656 -40.594 1 46.03 24 ASN B CA 1
ATOM 5153 C C . ASN B 1 24 ? -14.633 -36 -39.875 1 46.03 24 ASN B C 1
ATOM 5155 O O . ASN B 1 24 ? -15.172 -35 -40.344 1 46.03 24 ASN B O 1
ATOM 5159 N N . SER B 1 25 ? -15.422 -36.812 -39.25 1 53.41 25 SER B N 1
ATOM 5160 C CA . SER B 1 25 ? -16.516 -36.281 -38.438 1 53.41 25 SER B CA 1
ATOM 5161 C C . SER B 1 25 ? -16.156 -34.938 -37.812 1 53.41 25 SER B C 1
ATOM 5163 O O . SER B 1 25 ? -14.992 -34.688 -37.5 1 53.41 25 SER B O 1
ATOM 5165 N N . ARG B 1 26 ? -16.891 -33.969 -37.969 1 61.53 26 ARG B N 1
ATOM 5166 C CA . ARG B 1 26 ? -16.797 -32.562 -37.594 1 61.53 26 ARG B CA 1
ATOM 5167 C C . ARG B 1 26 ? -16.344 -32.406 -36.156 1 61.53 26 ARG B C 1
ATOM 5169 O O . ARG B 1 26 ? -15.883 -31.344 -35.75 1 61.53 26 ARG B O 1
ATOM 5176 N N . PHE B 1 27 ? -16.25 -33.562 -35.469 1 75.44 27 PHE B N 1
ATOM 5177 C CA . PHE B 1 27 ? -15.898 -33.312 -34.094 1 75.44 27 PHE B CA 1
ATOM 5178 C C . PHE B 1 27 ? -14.562 -33.969 -33.75 1 75.44 27 PHE B C 1
ATOM 5180 O O . PHE B 1 27 ? -14.211 -34.094 -32.562 1 75.44 27 PHE B O 1
ATOM 5187 N N . THR B 1 28 ? -13.773 -34.375 -34.719 1 88.12 28 THR B N 1
ATOM 5188 C CA . THR B 1 28 ? -12.477 -35 -34.469 1 88.12 28 THR B CA 1
ATOM 5189 C C . THR B 1 28 ? -11.359 -33.969 -34.562 1 88.12 28 THR B C 1
ATOM 5191 O O . THR B 1 28 ? -11.281 -33.188 -35.531 1 88.12 28 THR B O 1
ATOM 5194 N N . THR B 1 29 ? -10.539 -33.875 -33.562 1 92.38 29 THR B N 1
ATOM 5195 C CA . THR B 1 29 ? -9.375 -33 -33.531 1 92.38 29 THR B CA 1
ATOM 5196 C C . THR B 1 29 ? -8.094 -33.781 -33.812 1 92.38 29 THR B C 1
ATOM 5198 O O . THR B 1 29 ? -7.812 -34.75 -33.094 1 92.38 29 THR B O 1
ATOM 5201 N N . SER B 1 30 ? -7.371 -33.375 -34.781 1 93.31 30 SER B N 1
ATOM 5202 C CA . SER B 1 30 ? -6.117 -34.031 -35.125 1 93.31 30 SER B CA 1
ATOM 5203 C C . SER B 1 30 ? -4.938 -33.406 -34.406 1 93.31 30 SER B C 1
ATOM 5205 O O . SER B 1 30 ? -4.738 -32.188 -34.5 1 93.31 30 SER B O 1
ATOM 5207 N N . LEU B 1 31 ? -4.285 -34.219 -33.719 1 93.5 31 LEU B N 1
ATOM 5208 C CA . LEU B 1 31 ? -3.086 -33.781 -33.031 1 93.5 31 LEU B CA 1
ATOM 5209 C C . LEU B 1 31 ? -1.862 -33.875 -33.938 1 93.5 31 LEU B C 1
ATOM 5211 O O . LEU B 1 31 ? -1.521 -34.938 -34.438 1 93.5 31 LEU B O 1
ATOM 5215 N N . LYS B 1 32 ? -1.298 -32.719 -34.156 1 91.56 32 LYS B N 1
ATOM 5216 C CA . LYS B 1 32 ? -0.179 -32.656 -35.094 1 91.56 32 LYS B CA 1
ATOM 5217 C C . LYS B 1 32 ? 1.121 -32.312 -34.375 1 91.56 32 LYS B C 1
ATOM 5219 O O . LYS B 1 32 ? 1.099 -31.859 -33.219 1 91.56 32 LYS B O 1
ATOM 5224 N N . ASN B 1 33 ? 2.15 -32.625 -35.125 1 84.5 33 ASN B N 1
ATOM 5225 C CA . ASN B 1 33 ? 3.467 -32.312 -34.562 1 84.5 33 ASN B CA 1
ATOM 5226 C C . ASN B 1 33 ? 3.703 -30.797 -34.5 1 84.5 33 ASN B C 1
ATOM 5228 O O . ASN B 1 33 ? 3.314 -30.062 -35.438 1 84.5 33 ASN B O 1
ATOM 5232 N N . GLY B 1 34 ? 4.25 -30.312 -33.531 1 79 34 GLY B N 1
ATOM 5233 C CA . GLY B 1 34 ? 4.633 -28.922 -33.406 1 79 34 GLY B CA 1
ATOM 5234 C C . GLY B 1 34 ? 3.596 -28.078 -32.688 1 79 34 GLY B C 1
ATOM 5235 O O . GLY B 1 34 ? 3.939 -27.109 -32 1 79 34 GLY B O 1
ATOM 5236 N N . GLN B 1 35 ? 2.338 -28.469 -33.094 1 82.31 35 GLN B N 1
ATOM 5237 C CA . GLN B 1 35 ? 1.285 -27.734 -32.375 1 82.31 35 GLN B CA 1
ATOM 5238 C C . GLN B 1 35 ? 0.905 -28.438 -31.078 1 82.31 35 GLN B C 1
ATOM 5240 O O . GLN B 1 35 ? 0.536 -29.609 -31.094 1 82.31 35 GLN B O 1
ATOM 5245 N N . GLY B 1 36 ? 1.209 -27.906 -29.969 1 87.94 36 GLY B N 1
ATOM 5246 C CA . GLY B 1 36 ? 1.052 -28.562 -28.688 1 87.94 36 GLY B CA 1
ATOM 5247 C C . GLY B 1 36 ? -0.122 -28.047 -27.891 1 87.94 36 GLY B C 1
ATOM 5248 O O . GLY B 1 36 ? -0.258 -28.359 -26.703 1 87.94 36 GLY B O 1
ATOM 5249 N N . GLU B 1 37 ? -0.969 -27.297 -28.578 1 91.94 37 GLU B N 1
ATOM 5250 C CA . GLU B 1 37 ? -2.145 -26.75 -27.906 1 91.94 37 GLU B CA 1
ATOM 5251 C C . GLU B 1 37 ? -3.369 -26.797 -28.812 1 91.94 37 GLU B C 1
ATOM 5253 O O . GLU B 1 37 ? -3.357 -26.219 -29.906 1 91.94 37 GLU B O 1
ATOM 5258 N N . TYR B 1 38 ? -4.473 -27.484 -28.359 1 94.38 38 TYR B N 1
ATOM 5259 C CA . TYR B 1 38 ? -5.68 -27.672 -29.156 1 94.38 38 TYR B CA 1
ATOM 5260 C C . TYR B 1 38 ? -6.926 -27.391 -28.328 1 94.38 38 TYR B C 1
ATOM 5262 O O . TYR B 1 38 ? -7.453 -28.281 -27.672 1 94.38 38 TYR B O 1
ATOM 5270 N N . PRO B 1 39 ? -7.344 -26.156 -28.359 1 92.38 39 PRO B N 1
ATOM 5271 C CA . PRO B 1 39 ? -8.664 -25.938 -27.766 1 92.38 39 PRO B CA 1
ATOM 5272 C C . PRO B 1 39 ? -9.781 -26.656 -28.516 1 92.38 39 PRO B C 1
ATOM 5274 O O . PRO B 1 39 ? -9.906 -26.516 -29.734 1 92.38 39 PRO B O 1
ATOM 5277 N N . ILE B 1 40 ? -10.594 -27.453 -27.797 1 93.75 40 ILE B N 1
ATOM 5278 C CA . ILE B 1 40 ? -11.539 -28.312 -28.5 1 93.75 40 ILE B CA 1
ATOM 5279 C C . ILE B 1 40 ? -12.961 -27.781 -28.312 1 93.75 40 ILE B C 1
ATOM 5281 O O . ILE B 1 40 ? -13.93 -28.484 -28.578 1 93.75 40 ILE B O 1
ATOM 5285 N N . GLY B 1 41 ? -13.047 -26.609 -27.922 1 90.69 41 GLY B N 1
ATOM 5286 C CA . GLY B 1 41 ? -14.367 -26.047 -27.703 1 90.69 41 GLY B CA 1
ATOM 5287 C C . GLY B 1 41 ? -15.273 -26.156 -28.906 1 90.69 41 GLY B C 1
ATOM 5288 O O . GLY B 1 41 ? -16.453 -26.469 -28.781 1 90.69 41 GLY B O 1
ATOM 5289 N N . TYR B 1 42 ? -14.75 -25.953 -30.047 1 90 42 TYR B N 1
ATOM 5290 C CA . TYR B 1 42 ? -15.547 -26.016 -31.266 1 90 42 TYR B CA 1
ATOM 5291 C C . TYR B 1 42 ? -15.586 -27.422 -31.844 1 90 42 TYR B C 1
ATOM 5293 O O . TYR B 1 42 ? -16.281 -27.672 -32.844 1 90 42 TYR B O 1
ATOM 5301 N N . HIS B 1 43 ? -14.898 -28.297 -31.219 1 93.06 43 HIS B N 1
ATOM 5302 C CA . HIS B 1 43 ? -14.773 -29.656 -31.75 1 93.06 43 HIS B CA 1
ATOM 5303 C C . HIS B 1 43 ? -15.32 -30.672 -30.766 1 93.06 43 HIS B C 1
ATOM 5305 O O . HIS B 1 43 ? -14.727 -31.734 -30.578 1 93.06 43 HIS B O 1
ATOM 5311 N N . MET B 1 44 ? -16.312 -30.203 -30.125 1 94.38 44 MET B N 1
ATOM 5312 C CA . MET B 1 44 ? -16.969 -31.125 -29.203 1 94.38 44 MET B CA 1
ATOM 5313 C C . MET B 1 44 ? -18.484 -31.047 -29.359 1 94.38 44 MET B C 1
ATOM 5315 O O . MET B 1 44 ? -19 -30.109 -29.953 1 94.38 44 MET B O 1
ATOM 5319 N N . GLU B 1 45 ? -19.125 -32.031 -28.906 1 94.88 45 GLU B N 1
ATOM 5320 C CA . GLU B 1 45 ? -20.578 -32.094 -28.828 1 94.88 45 GLU B CA 1
ATOM 5321 C C . GLU B 1 45 ? -21.062 -32.156 -27.391 1 94.88 45 GLU B C 1
ATOM 5323 O O . GLU B 1 45 ? -20.422 -32.781 -26.531 1 94.88 45 GLU B O 1
ATOM 5328 N N . ILE B 1 46 ? -22.141 -31.531 -27.172 1 95.31 46 ILE B N 1
ATOM 5329 C CA . ILE B 1 46 ? -22.641 -31.375 -25.797 1 95.31 46 ILE B CA 1
ATOM 5330 C C . ILE B 1 46 ? -24.094 -31.812 -25.719 1 95.31 46 ILE B C 1
ATOM 5332 O O . ILE B 1 46 ? -24.891 -31.516 -26.625 1 95.31 46 ILE B O 1
ATOM 5336 N N . LEU B 1 47 ? -24.359 -32.531 -24.734 1 94.06 47 LEU B N 1
ATOM 5337 C CA . LEU B 1 47 ? -25.719 -32.938 -24.375 1 94.06 47 LEU B CA 1
ATOM 5338 C C . LEU B 1 47 ? -26.109 -32.344 -23.016 1 94.06 47 LEU B C 1
ATOM 5340 O O . LEU B 1 47 ? -25.438 -32.594 -22.016 1 94.06 47 LEU B O 1
ATOM 5344 N N . SER B 1 48 ? -27.078 -31.594 -22.984 1 93.81 48 SER B N 1
ATOM 5345 C CA . SER B 1 48 ? -27.609 -30.984 -21.766 1 93.81 48 SER B CA 1
ATOM 5346 C C . SER B 1 48 ? -28.828 -31.734 -21.25 1 93.81 48 SER B C 1
ATOM 5348 O O . SER B 1 48 ? -29.781 -31.969 -22 1 93.81 48 SER B O 1
ATOM 5350 N N . LEU B 1 49 ? -28.766 -32.094 -20.047 1 92.56 49 LEU B N 1
ATOM 5351 C CA . LEU B 1 49 ? -29.859 -32.844 -19.422 1 92.56 49 LEU B CA 1
ATOM 5352 C C . LEU B 1 49 ? -30.328 -32.156 -18.141 1 92.56 49 LEU B C 1
ATOM 5354 O O . LEU B 1 49 ? -29.516 -31.547 -17.422 1 92.56 49 LEU B O 1
ATOM 5358 N N . SER B 1 50 ? -31.484 -32.312 -17.891 1 91.5 50 SER B N 1
ATOM 5359 C CA . SER B 1 50 ? -32.062 -31.812 -16.625 1 91.5 50 SER B CA 1
ATOM 5360 C C . SER B 1 50 ? -31.578 -32.656 -15.445 1 91.5 50 SER B C 1
ATOM 5362 O O . SER B 1 50 ? -31.219 -33.812 -15.609 1 91.5 50 SER B O 1
ATOM 5364 N N . PRO B 1 51 ? -31.531 -32.031 -14.312 1 87.62 51 PRO B N 1
ATOM 5365 C CA . PRO B 1 51 ? -31.031 -32.75 -13.133 1 87.62 51 PRO B CA 1
ATOM 5366 C C . PRO B 1 51 ? -31.891 -33.969 -12.789 1 87.62 51 PRO B C 1
ATOM 5368 O O . PRO B 1 51 ? -31.391 -34.906 -12.172 1 87.62 51 PRO B O 1
ATOM 5371 N N . GLU B 1 52 ? -33.031 -34.125 -13.195 1 86.81 52 GLU B N 1
ATOM 5372 C CA . GLU B 1 52 ? -33.938 -35.219 -12.898 1 86.81 52 GLU B CA 1
ATOM 5373 C C . GLU B 1 52 ? -33.688 -36.406 -13.82 1 86.81 52 GLU B C 1
ATOM 5375 O O . GLU B 1 52 ? -34.031 -37.562 -13.492 1 86.81 52 GLU B O 1
ATOM 5380 N N . THR B 1 53 ? -33.062 -36.062 -14.898 1 83.5 53 THR B N 1
ATOM 5381 C CA . THR B 1 53 ? -32.812 -37.125 -15.867 1 83.5 53 THR B CA 1
ATOM 5382 C C . THR B 1 53 ? -31.547 -37.906 -15.539 1 83.5 53 THR B C 1
ATOM 5384 O O . THR B 1 53 ? -30.438 -37.344 -15.609 1 83.5 53 THR B O 1
ATOM 5387 N N . LYS B 1 54 ? -31.766 -39.094 -15.039 1 84.5 54 LYS B N 1
ATOM 5388 C CA . LYS B 1 54 ? -30.609 -39.969 -14.773 1 84.5 54 LYS B CA 1
ATOM 5389 C C . LYS B 1 54 ? -30.406 -40.969 -15.898 1 84.5 54 LYS B C 1
ATOM 5391 O O . LYS B 1 54 ? -31.234 -41.875 -16.109 1 84.5 54 LYS B O 1
ATOM 5396 N N . ILE B 1 55 ? -29.375 -40.688 -16.672 1 87.25 55 ILE B N 1
ATOM 5397 C CA . ILE B 1 55 ? -29.016 -41.594 -17.766 1 87.25 55 ILE B CA 1
ATOM 5398 C C . ILE B 1 55 ? -27.625 -42.188 -17.516 1 87.25 55 ILE B C 1
ATOM 5400 O O . ILE B 1 55 ? -26.719 -41.469 -17.062 1 87.25 55 ILE B O 1
ATOM 5404 N N . SER B 1 56 ? -27.531 -43.5 -17.766 1 89.19 56 SER B N 1
ATOM 5405 C CA . SER B 1 56 ? -26.25 -44.188 -17.594 1 89.19 56 SER B CA 1
ATOM 5406 C C . SER B 1 56 ? -25.312 -43.906 -18.781 1 89.19 56 SER B C 1
ATOM 5408 O O . SER B 1 56 ? -25.75 -43.469 -19.828 1 89.19 56 SER B O 1
ATOM 5410 N N . PHE B 1 57 ? -24.109 -44.125 -18.531 1 91.75 57 PHE B N 1
ATOM 5411 C CA . PHE B 1 57 ? -23.094 -43.906 -19.562 1 91.75 57 PHE B CA 1
ATOM 5412 C C . PHE B 1 57 ? -23.391 -44.781 -20.781 1 91.75 57 PHE B C 1
ATOM 5414 O O . PHE B 1 57 ? -23.219 -44.312 -21.922 1 91.75 57 PHE B O 1
ATOM 5421 N N . GLU B 1 58 ? -23.812 -46 -20.609 1 88.25 58 GLU B N 1
ATOM 5422 C CA . GLU B 1 58 ? -24.125 -46.906 -21.719 1 88.25 58 GLU B CA 1
ATOM 5423 C C . GLU B 1 58 ? -25.25 -46.344 -22.594 1 88.25 58 GLU B C 1
ATOM 5425 O O . GLU B 1 58 ? -25.234 -46.5 -23.812 1 88.25 58 GLU B O 1
ATOM 5430 N N . ASP B 1 59 ? -26.141 -45.625 -21.922 1 89.75 59 ASP B N 1
ATOM 5431 C CA . ASP B 1 59 ? -27.266 -45.062 -22.641 1 89.75 59 ASP B CA 1
ATOM 5432 C C . ASP B 1 59 ? -26.844 -43.781 -23.375 1 89.75 59 ASP B C 1
ATOM 5434 O O . ASP B 1 59 ? -27.328 -43.5 -24.484 1 89.75 59 ASP B O 1
ATOM 5438 N N . VAL B 1 60 ? -26.031 -43.094 -22.828 1 89.62 60 VAL B N 1
ATOM 5439 C CA . VAL B 1 60 ? -25.578 -41.812 -23.406 1 89.62 60 VAL B CA 1
ATOM 5440 C C . VAL B 1 60 ? -24.766 -42.094 -24.672 1 89.62 60 VAL B C 1
ATOM 5442 O O . VAL B 1 60 ? -24.812 -41.312 -25.625 1 89.62 60 VAL B O 1
ATOM 5445 N N . ARG B 1 61 ? -23.953 -43.188 -24.656 1 87.94 61 ARG B N 1
ATOM 5446 C CA . ARG B 1 61 ? -23.141 -43.531 -25.828 1 87.94 61 ARG B CA 1
ATOM 5447 C C . ARG B 1 61 ? -24.016 -43.75 -27.047 1 87.94 61 ARG B C 1
ATOM 5449 O O . ARG B 1 61 ? -23.578 -43.5 -28.188 1 87.94 61 ARG B O 1
ATOM 5456 N N . LYS B 1 62 ? -25.297 -44.125 -26.797 1 84.06 62 LYS B N 1
ATOM 5457 C CA . LYS B 1 62 ? -26.203 -44.406 -27.906 1 84.06 62 LYS B CA 1
ATOM 5458 C C . LYS B 1 62 ? -27.078 -43.219 -28.25 1 84.06 62 LYS B C 1
ATOM 5460 O O . LYS B 1 62 ? -27.812 -43.25 -29.234 1 84.06 62 LYS B O 1
ATOM 5465 N N . PHE B 1 63 ? -26.953 -42.312 -27.406 1 79.69 63 PHE B N 1
ATOM 5466 C CA . PHE B 1 63 ? -27.828 -41.156 -27.562 1 79.69 63 PHE B CA 1
ATOM 5467 C C . PHE B 1 63 ? -27.453 -40.312 -28.781 1 79.69 63 PHE B C 1
ATOM 5469 O O . PHE B 1 63 ? -26.266 -40.062 -29.016 1 79.69 63 PHE B O 1
ATOM 5476 N N . LYS B 1 64 ? -28.391 -39.969 -29.656 1 78.19 64 LYS B N 1
ATOM 5477 C CA . LYS B 1 64 ? -28.141 -39.25 -30.891 1 78.19 64 LYS B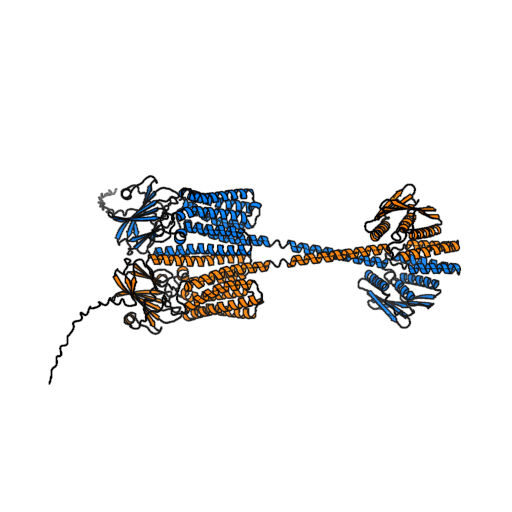 CA 1
ATOM 5478 C C . LYS B 1 64 ? -28.359 -37.75 -30.688 1 78.19 64 LYS B C 1
ATOM 5480 O O . LYS B 1 64 ? -28 -36.938 -31.562 1 78.19 64 LYS B O 1
ATOM 5485 N N . LEU B 1 65 ? -28.688 -37.281 -29.531 1 83.5 65 LEU B N 1
ATOM 5486 C CA . LEU B 1 65 ? -29.109 -35.875 -29.391 1 83.5 65 LEU B CA 1
ATOM 5487 C C . LEU B 1 65 ? -27.953 -35 -28.938 1 83.5 65 LEU B C 1
ATOM 5489 O O . LEU B 1 65 ? -28.156 -34 -28.266 1 83.5 65 LEU B O 1
ATOM 5493 N N . PHE B 1 66 ? -26.734 -35.281 -29.25 1 90.94 66 PHE B N 1
ATOM 5494 C CA . PHE B 1 66 ? -25.625 -34.375 -28.984 1 90.94 66 PHE B CA 1
ATOM 5495 C C . PHE B 1 66 ? -25.625 -33.188 -29.922 1 90.94 66 PHE B C 1
ATOM 5497 O O . PHE B 1 66 ? -25.922 -33.344 -31.109 1 90.94 66 PHE B O 1
ATOM 5504 N N . GLU B 1 67 ? -25.453 -32.031 -29.406 1 90.38 67 GLU B N 1
ATOM 5505 C CA . GLU B 1 67 ? -25.375 -30.828 -30.203 1 90.38 67 GLU B CA 1
ATOM 5506 C C . GLU B 1 67 ? -23.938 -30.312 -30.281 1 90.38 67 GLU B C 1
ATOM 5508 O O . GLU B 1 67 ? -23.203 -30.359 -29.297 1 90.38 67 GLU B O 1
ATOM 5513 N N . GLU B 1 68 ? -23.594 -29.812 -31.375 1 91.12 68 GLU B N 1
ATOM 5514 C CA . GLU B 1 68 ? -22.25 -29.266 -31.562 1 91.12 68 GLU B CA 1
ATOM 5515 C C . GLU B 1 68 ? -22.062 -27.984 -30.734 1 91.12 68 GLU B C 1
ATOM 5517 O O . GLU B 1 68 ? -22.969 -27.156 -30.656 1 91.12 68 GLU B O 1
ATOM 5522 N N . SER B 1 69 ? -20.953 -27.984 -30.141 1 90.62 69 SER B N 1
ATOM 5523 C CA . SER B 1 69 ? -20.641 -26.797 -29.359 1 90.62 69 SER B CA 1
ATOM 5524 C C . SER B 1 69 ? -20.422 -25.578 -30.266 1 90.62 69 SER B C 1
ATOM 5526 O O . SER B 1 69 ? -19.812 -25.703 -31.328 1 90.62 69 SER B O 1
ATOM 5528 N N . LYS B 1 70 ? -20.828 -24.375 -29.859 1 86.56 70 LYS B N 1
ATOM 5529 C CA . LYS B 1 70 ? -20.75 -23.156 -30.656 1 86.56 70 LYS B CA 1
ATOM 5530 C C . LYS B 1 70 ? -19.797 -22.141 -30.016 1 86.56 70 LYS B C 1
ATOM 5532 O O . LYS B 1 70 ? -19.812 -20.953 -30.391 1 86.56 70 LYS B O 1
ATOM 5537 N N . SER B 1 71 ? -19.078 -22.688 -29.078 1 87.12 71 SER B N 1
ATOM 5538 C CA . SER B 1 71 ? -18.172 -21.766 -28.391 1 87.12 71 SER B CA 1
ATOM 5539 C C . SER B 1 71 ? -16.844 -22.422 -28.078 1 87.12 71 SER B C 1
ATOM 5541 O O . SER B 1 71 ? -16.734 -23.641 -28 1 87.12 71 SER B O 1
ATOM 5543 N N . LEU B 1 72 ? -15.773 -21.516 -27.969 1 85.56 72 LEU B N 1
ATOM 5544 C CA . LEU B 1 72 ? -14.438 -21.984 -27.641 1 85.56 72 LEU B CA 1
ATOM 5545 C C . LEU B 1 72 ? -14.391 -22.516 -26.203 1 85.56 72 LEU B C 1
ATOM 5547 O O . LEU B 1 72 ? -13.672 -23.484 -25.922 1 85.56 72 LEU B O 1
ATOM 5551 N N . SER B 1 73 ? -15.156 -21.875 -25.422 1 88.69 73 SER B N 1
ATOM 5552 C CA . SER B 1 73 ? -15.266 -22.281 -24.016 1 88.69 73 SER B CA 1
ATOM 5553 C C . SER B 1 73 ? -16.719 -22.281 -23.562 1 88.69 73 SER B C 1
ATOM 5555 O O . SER B 1 73 ? -17.219 -21.266 -23.047 1 88.69 73 SER B O 1
ATOM 5557 N N . PRO B 1 74 ? -17.266 -23.312 -23.797 1 90.69 74 PRO B N 1
ATOM 5558 C CA . PRO B 1 74 ? -18.672 -23.391 -23.391 1 90.69 74 PRO B CA 1
ATOM 5559 C C . PRO B 1 74 ? -18.891 -23.016 -21.922 1 90.69 74 PRO B C 1
ATOM 5561 O O . PRO B 1 74 ? -18.188 -23.516 -21.047 1 90.69 74 PRO B O 1
ATOM 5564 N N . ASN B 1 75 ? -19.766 -22.188 -21.719 1 90.56 75 ASN B N 1
ATOM 5565 C CA . ASN B 1 75 ? -20.172 -21.672 -20.422 1 90.56 75 ASN B CA 1
ATOM 5566 C C . ASN B 1 75 ? -21.688 -21.547 -20.297 1 90.56 75 ASN B C 1
ATOM 5568 O O . ASN B 1 75 ? -22.312 -20.828 -21.062 1 90.56 75 ASN B O 1
ATOM 5572 N N . PHE B 1 76 ? -22.203 -22.141 -19.344 1 90.94 76 PHE B N 1
ATOM 5573 C CA . PHE B 1 76 ? -23.641 -22.219 -19.219 1 90.94 76 PHE B CA 1
ATOM 5574 C C . PHE B 1 76 ? -24.109 -21.469 -17.969 1 90.94 76 PHE B C 1
ATOM 5576 O O . PHE B 1 76 ? -25.297 -21.531 -17.625 1 90.94 76 PHE B O 1
ATOM 5583 N N . GLY B 1 77 ? -23.188 -20.891 -17.281 1 89.38 77 GLY B N 1
ATOM 5584 C CA . GLY B 1 77 ? -23.547 -20.125 -16.109 1 89.38 77 GLY B CA 1
ATOM 5585 C C . GLY B 1 77 ? -24 -20.984 -14.945 1 89.38 77 GLY B C 1
ATOM 5586 O O . GLY B 1 77 ? -23.562 -22.125 -14.797 1 89.38 77 GLY B O 1
ATOM 5587 N N . PHE B 1 78 ? -24.797 -20.359 -14.164 1 87.75 78 PHE B N 1
ATOM 5588 C CA . PHE B 1 78 ? -25.344 -21.078 -13.008 1 87.75 78 PHE B CA 1
ATOM 5589 C C . PHE B 1 78 ? -26.516 -21.938 -13.414 1 87.75 78 PHE B C 1
ATOM 5591 O O . PHE B 1 78 ? -27.547 -21.438 -13.844 1 87.75 78 PHE B O 1
ATOM 5598 N N . THR B 1 79 ? -26.297 -23.203 -13.234 1 88.25 79 THR B N 1
ATOM 5599 C CA . THR B 1 79 ? -27.328 -24.156 -13.594 1 88.25 79 THR B CA 1
ATOM 5600 C C . THR B 1 79 ? -27.172 -25.453 -12.805 1 88.25 79 THR B C 1
ATOM 5602 O O . THR B 1 79 ? -26.078 -25.766 -12.312 1 88.25 79 THR B O 1
ATOM 5605 N N . LYS B 1 80 ? -28.25 -26.203 -12.828 1 89.25 80 LYS B N 1
ATOM 5606 C CA . LYS B 1 80 ? -28.234 -27.5 -12.18 1 89.25 80 LYS B CA 1
ATOM 5607 C C . LYS B 1 80 ? -28.266 -28.625 -13.211 1 89.25 80 LYS B C 1
ATOM 5609 O O . LYS B 1 80 ? -28.312 -29.812 -12.852 1 89.25 80 LYS B O 1
ATOM 5614 N N . ASN B 1 81 ? -28.172 -28.25 -14.273 1 92.75 81 ASN B N 1
ATOM 5615 C CA . ASN B 1 81 ? -28.203 -29.234 -15.352 1 92.75 81 ASN B CA 1
ATOM 5616 C C . ASN B 1 81 ? -26.922 -30.047 -15.391 1 92.75 81 ASN B C 1
ATOM 5618 O O . ASN B 1 81 ? -25.891 -29.609 -14.875 1 92.75 81 ASN B O 1
ATOM 5622 N N . VAL B 1 82 ? -27.094 -31.234 -15.992 1 94.75 82 VAL B N 1
ATOM 5623 C CA . VAL B 1 82 ? -25.969 -32.125 -16.203 1 94.75 82 VAL B CA 1
ATOM 5624 C C . VAL B 1 82 ? -25.547 -32.094 -17.656 1 94.75 82 VAL B C 1
ATOM 5626 O O . VAL B 1 82 ? -26.375 -32.094 -18.562 1 94.75 82 VAL B O 1
ATOM 5629 N N . TYR B 1 83 ? -24.266 -32.062 -17.828 1 94.31 83 TYR B N 1
ATOM 5630 C CA . TYR B 1 83 ? -23.766 -31.938 -19.188 1 94.31 83 TYR B CA 1
ATOM 5631 C C . TYR B 1 83 ? -22.844 -33.094 -19.547 1 94.31 83 TYR B C 1
ATOM 5633 O O . TYR B 1 83 ? -21.953 -33.438 -18.781 1 94.31 83 TYR B O 1
ATOM 5641 N N . TRP B 1 84 ? -23.156 -33.719 -20.656 1 95.56 84 TRP B N 1
ATOM 5642 C CA . TRP B 1 84 ? -22.281 -34.719 -21.25 1 95.56 84 TRP B CA 1
ATOM 5643 C C . TRP B 1 84 ? -21.531 -34.156 -22.453 1 95.56 84 TRP B C 1
ATOM 5645 O O . TRP B 1 84 ? -22.109 -33.469 -23.281 1 95.56 84 TRP B O 1
ATOM 5655 N N . VAL B 1 85 ? -20.312 -34.406 -22.484 1 95.06 85 VAL B N 1
ATOM 5656 C CA . VAL B 1 85 ? -19.484 -33.938 -23.578 1 95.06 85 VAL B CA 1
ATOM 5657 C C . VAL B 1 85 ? -18.75 -35.094 -24.234 1 95.06 85 VAL B C 1
ATOM 5659 O O . VAL B 1 85 ? -18.25 -36 -23.547 1 95.06 85 VAL B O 1
ATOM 5662 N N . ARG B 1 86 ? -18.734 -35.125 -25.531 1 94 86 ARG B N 1
ATOM 5663 C CA . ARG B 1 86 ? -17.984 -36.125 -26.266 1 94 86 ARG B CA 1
ATOM 5664 C C . ARG B 1 86 ? -17.109 -35.5 -27.344 1 94 86 ARG B C 1
ATOM 5666 O O . ARG B 1 86 ? -17.516 -34.5 -27.969 1 94 86 ARG B O 1
ATOM 5673 N N . PHE B 1 87 ? -16 -36 -27.484 1 93.75 87 PHE B N 1
ATOM 5674 C CA . PHE B 1 87 ? -15.078 -35.531 -28.516 1 93.75 87 PHE B CA 1
ATOM 5675 C C . PHE B 1 87 ? -14.117 -36.656 -28.906 1 93.75 87 PHE B C 1
ATOM 5677 O O . PHE B 1 87 ? -13.992 -37.656 -28.203 1 93.75 87 PHE B O 1
ATOM 5684 N N . GLU B 1 88 ? -13.602 -36.469 -30.062 1 93.75 88 GLU B N 1
ATOM 5685 C CA . GLU B 1 88 ? -12.703 -37.469 -30.609 1 93.75 88 GLU B CA 1
ATOM 5686 C C . GLU B 1 88 ? -11.352 -36.875 -30.984 1 93.75 88 GLU B C 1
ATOM 5688 O O . GLU B 1 88 ? -11.289 -35.75 -31.516 1 93.75 88 GLU B O 1
ATOM 5693 N N . LEU B 1 89 ? -10.336 -37.625 -30.641 1 94.5 89 LEU B N 1
ATOM 5694 C CA . LEU B 1 89 ? -8.977 -37.219 -30.953 1 94.5 89 LEU B CA 1
ATOM 5695 C C . LEU B 1 89 ? -8.289 -38.188 -31.891 1 94.5 89 LEU B C 1
ATOM 5697 O O . LEU B 1 89 ? -8.43 -39.406 -31.719 1 94.5 89 LEU B O 1
ATOM 5701 N N . TYR B 1 90 ? -7.699 -37.594 -32.875 1 94 90 TYR B N 1
ATOM 5702 C CA . TYR B 1 90 ? -6.891 -38.344 -33.812 1 94 90 TYR B CA 1
ATOM 5703 C C . TYR B 1 90 ? -5.422 -37.938 -33.75 1 94 90 TYR B C 1
ATOM 5705 O O . TYR B 1 90 ? -5.09 -36.781 -33.938 1 94 90 TYR B O 1
ATOM 5713 N N . ASN B 1 91 ? -4.594 -38.906 -33.438 1 93.88 91 ASN B N 1
ATOM 5714 C CA . ASN B 1 91 ? -3.189 -38.594 -33.219 1 93.88 91 ASN B CA 1
ATOM 5715 C C . ASN B 1 91 ? -2.373 -38.75 -34.5 1 93.88 91 ASN B C 1
ATOM 5717 O O . ASN B 1 91 ? -2.086 -39.844 -34.938 1 93.88 91 ASN B O 1
ATOM 5721 N N . GLU B 1 92 ? -1.95 -37.594 -35.031 1 93.19 92 GLU B N 1
ATOM 5722 C CA . GLU B 1 92 ? -1.064 -37.562 -36.188 1 93.19 92 GLU B CA 1
ATOM 5723 C C . GLU B 1 92 ? 0.361 -37.219 -35.781 1 93.19 92 GLU B C 1
ATOM 5725 O O . GLU B 1 92 ? 1.226 -37.031 -36.656 1 93.19 92 GLU B O 1
ATOM 5730 N N . SER B 1 93 ? 0.514 -37.219 -34.5 1 90.25 93 SER B N 1
ATOM 5731 C CA . SER B 1 93 ? 1.822 -36.812 -34 1 90.25 93 SER B CA 1
ATOM 5732 C C . SER B 1 93 ? 2.625 -38 -33.5 1 90.25 93 SER B C 1
ATOM 5734 O O . SER B 1 93 ? 2.078 -39.062 -33.281 1 90.25 93 SER B O 1
ATOM 5736 N N . LYS B 1 94 ? 3.963 -37.688 -33.25 1 85.06 94 LYS B N 1
ATOM 5737 C CA . LYS B 1 94 ? 4.855 -38.719 -32.719 1 85.06 94 LYS B CA 1
ATOM 5738 C C . LYS B 1 94 ? 4.695 -38.844 -31.219 1 85.06 94 LYS B C 1
ATOM 5740 O O . LYS B 1 94 ? 5.031 -39.875 -30.641 1 85.06 94 LYS B O 1
ATOM 5745 N N . GLU B 1 95 ? 4.086 -37.875 -30.703 1 85.69 95 GLU B N 1
ATOM 5746 C CA . GLU B 1 95 ? 3.873 -37.906 -29.25 1 85.69 95 GLU B CA 1
ATOM 5747 C C . GLU B 1 95 ? 2.656 -38.75 -28.891 1 85.69 95 GLU B C 1
ATOM 5749 O O . GLU B 1 95 ? 1.592 -38.625 -29.5 1 85.69 95 GLU B O 1
ATOM 5754 N N . LYS B 1 96 ? 2.791 -39.625 -27.891 1 88.75 96 LYS B N 1
ATOM 5755 C CA . LYS B 1 96 ? 1.695 -40.531 -27.516 1 88.75 96 LYS B CA 1
ATOM 5756 C C . LYS B 1 96 ? 1.016 -40.031 -26.234 1 88.75 96 LYS B C 1
ATOM 5758 O O . LYS B 1 96 ? -0.133 -40.406 -25.969 1 88.75 96 LYS B O 1
ATOM 5763 N N . ASP B 1 97 ? 1.816 -39.281 -25.453 1 88.31 97 ASP B N 1
ATOM 5764 C CA . ASP B 1 97 ? 1.267 -38.844 -24.172 1 88.31 97 ASP B CA 1
ATOM 5765 C C . ASP B 1 97 ? 0.77 -37.375 -24.266 1 88.31 97 ASP B C 1
ATOM 5767 O O . ASP B 1 97 ? 1.511 -36.5 -24.688 1 88.31 97 ASP B O 1
ATOM 5771 N N . TRP B 1 98 ? -0.493 -37.188 -23.906 1 93.06 98 TRP B N 1
ATOM 5772 C CA . TRP B 1 98 ? -1.137 -35.875 -23.953 1 93.06 98 TRP B CA 1
ATOM 5773 C C . TRP B 1 98 ? -1.896 -35.594 -22.656 1 93.06 98 TRP B C 1
ATOM 5775 O O . TRP B 1 98 ? -2.143 -36.531 -21.859 1 93.06 98 TRP B O 1
ATOM 5785 N N . PHE B 1 99 ? -2.191 -34.344 -22.484 1 94.5 99 PHE B N 1
ATOM 5786 C CA . PHE B 1 99 ? -3.016 -33.938 -21.359 1 94.5 99 PHE B CA 1
ATOM 5787 C C . PHE B 1 99 ? -4.316 -33.312 -21.828 1 94.5 99 PHE B C 1
ATOM 5789 O O . PHE B 1 99 ? -4.305 -32.438 -22.719 1 94.5 99 PHE B O 1
ATOM 5796 N N . ILE B 1 100 ? -5.383 -33.75 -21.312 1 96.81 100 ILE B N 1
ATOM 5797 C CA . ILE B 1 100 ? -6.641 -33.031 -21.406 1 96.81 100 ILE B CA 1
ATOM 5798 C C . ILE B 1 100 ? -6.781 -32.094 -20.219 1 96.81 100 ILE B C 1
ATOM 5800 O O . ILE B 1 100 ? -6.84 -32.531 -19.062 1 96.81 100 ILE B O 1
ATOM 5804 N N . HIS B 1 101 ? -6.809 -30.891 -20.547 1 95.94 101 HIS B N 1
ATOM 5805 C CA . HIS B 1 101 ? -6.809 -29.891 -19.5 1 95.94 101 HIS B CA 1
ATOM 5806 C C . HIS B 1 101 ? -8.156 -29.188 -19.406 1 95.94 101 HIS B C 1
ATOM 5808 O O . HIS B 1 101 ? -8.633 -28.609 -20.375 1 95.94 101 HIS B O 1
ATOM 5814 N N . LEU B 1 102 ? -8.766 -29.328 -18.281 1 95.56 102 LEU B N 1
ATOM 5815 C CA . LEU B 1 102 ? -9.953 -28.562 -17.906 1 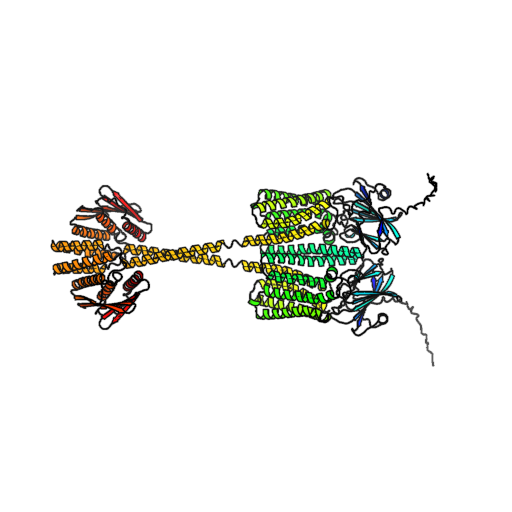95.56 102 LEU B CA 1
ATOM 5816 C C . LEU B 1 102 ? -9.594 -27.422 -16.969 1 95.56 102 LEU B C 1
ATOM 5818 O O . LEU B 1 102 ? -9.344 -27.641 -15.781 1 95.56 102 LEU B O 1
ATOM 5822 N N . SER B 1 103 ? -9.609 -26.219 -17.422 1 92.06 103 SER B N 1
ATOM 5823 C CA . SER B 1 103 ? -8.992 -25.078 -16.75 1 92.06 103 SER B CA 1
ATOM 5824 C C . SER B 1 103 ? -9.914 -24.484 -15.703 1 92.06 103 SER B C 1
ATOM 5826 O O . SER B 1 103 ? -9.523 -23.562 -14.977 1 92.06 103 SER B O 1
ATOM 5828 N N . TYR B 1 104 ? -11.055 -24.938 -15.484 1 92.62 104 TYR B N 1
ATOM 5829 C CA . TYR B 1 104 ? -11.969 -24.406 -14.469 1 92.62 104 TYR B CA 1
ATOM 5830 C C . TYR B 1 104 ? -11.945 -25.281 -13.219 1 92.62 104 TYR B C 1
ATOM 5832 O O . TYR B 1 104 ? -12.477 -26.391 -13.219 1 92.62 104 TYR B O 1
ATOM 5840 N N . PRO B 1 105 ? -11.508 -24.812 -12.109 1 93.38 105 PRO B N 1
ATOM 5841 C CA . PRO B 1 105 ? -11.219 -25.641 -10.945 1 93.38 105 PRO B CA 1
ATOM 5842 C C . PRO B 1 105 ? -12.438 -25.844 -10.047 1 93.38 105 PRO B C 1
ATOM 5844 O O . PRO B 1 105 ? -12.414 -26.688 -9.141 1 93.38 105 PRO B O 1
ATOM 5847 N N . LEU B 1 106 ? -13.508 -25.203 -10.266 1 93.25 106 LEU B N 1
ATOM 5848 C CA . LEU B 1 106 ? -14.586 -25.188 -9.273 1 93.25 106 LEU B CA 1
ATOM 5849 C C . LEU B 1 106 ? -15.719 -26.109 -9.695 1 93.25 106 LEU B C 1
ATOM 5851 O O . LEU B 1 106 ? -16.828 -26.016 -9.18 1 93.25 106 LEU B O 1
ATOM 5855 N N . LEU B 1 107 ? -15.469 -27.031 -10.594 1 94.94 107 LEU B N 1
ATOM 5856 C CA . LEU B 1 107 ? -16.484 -28.031 -10.961 1 94.94 107 LEU B CA 1
ATOM 5857 C C . LEU B 1 107 ? -16.656 -29.062 -9.852 1 94.94 107 LEU B C 1
ATOM 5859 O O . LEU B 1 107 ? -15.672 -29.594 -9.336 1 94.94 107 LEU B O 1
ATOM 5863 N N . ASP B 1 108 ? -17.797 -29.391 -9.531 1 94.69 108 ASP B N 1
ATOM 5864 C CA . ASP B 1 108 ? -18.109 -30.234 -8.383 1 94.69 108 ASP B CA 1
ATOM 5865 C C . ASP B 1 108 ? -17.844 -31.703 -8.688 1 94.69 108 ASP B C 1
ATOM 5867 O O . ASP B 1 108 ? -17.062 -32.344 -7.988 1 94.69 108 ASP B O 1
ATOM 5871 N N . LYS B 1 109 ? -18.5 -32.219 -9.68 1 95.56 109 LYS B N 1
ATOM 5872 C CA . LYS B 1 109 ? -18.375 -33.625 -10.047 1 95.56 109 LYS B CA 1
ATOM 5873 C C . LYS B 1 109 ? -18.047 -33.75 -11.531 1 95.56 109 LYS B C 1
ATOM 5875 O O . LYS B 1 109 ? -18.781 -33.281 -12.383 1 95.56 109 LYS B O 1
ATOM 5880 N N . ILE B 1 110 ? -16.969 -34.438 -11.773 1 96.75 110 ILE B N 1
ATOM 5881 C CA . ILE B 1 110 ? -16.516 -34.719 -13.133 1 96.75 110 ILE B CA 1
ATOM 5882 C C . ILE B 1 110 ? -16.312 -36.219 -13.305 1 96.75 110 ILE B C 1
ATOM 5884 O O . ILE B 1 110 ? -15.648 -36.875 -12.484 1 96.75 110 ILE B O 1
ATOM 5888 N N . GLU B 1 111 ? -16.906 -36.75 -14.266 1 97.19 111 GLU B N 1
ATOM 5889 C CA . GLU B 1 111 ? -16.641 -38.125 -14.703 1 97.19 111 GLU B CA 1
ATOM 5890 C C . GLU B 1 111 ? -16 -38.156 -16.078 1 97.19 111 GLU B C 1
ATOM 5892 O O . GLU B 1 111 ? -16.516 -37.531 -17.016 1 97.19 111 GLU B O 1
ATOM 5897 N N . PHE B 1 112 ? -14.906 -38.812 -16.125 1 96.81 112 PHE B N 1
ATOM 5898 C CA . PHE B 1 112 ? -14.156 -38.906 -17.375 1 96.81 112 PHE B CA 1
ATOM 5899 C C . PHE B 1 112 ? -14.07 -40.344 -17.844 1 96.81 112 PHE B C 1
ATOM 5901 O O . PHE B 1 112 ? -13.719 -41.25 -17.062 1 96.81 112 PHE B O 1
ATOM 5908 N N . TYR B 1 113 ? -14.516 -40.562 -19.109 1 95.88 113 TYR B N 1
ATOM 5909 C CA . TYR B 1 113 ? -14.523 -41.906 -19.688 1 95.88 113 TYR B CA 1
ATOM 5910 C C . TYR B 1 113 ? -13.547 -42 -20.859 1 95.88 113 TYR B C 1
ATOM 5912 O O . TYR B 1 113 ? -13.625 -41.219 -21.797 1 95.88 113 TYR B O 1
ATOM 5920 N N . GLU B 1 114 ? -12.656 -42.844 -20.578 1 92.94 114 GLU B N 1
ATOM 5921 C CA . GLU B 1 114 ? -11.688 -43.125 -21.641 1 92.94 114 GLU B CA 1
ATOM 5922 C C . GLU B 1 114 ? -11.703 -44.625 -21.984 1 92.94 114 GLU B C 1
ATOM 5924 O O . GLU B 1 114 ? -11.773 -45.469 -21.109 1 92.94 114 GLU B O 1
ATOM 5929 N N . GLY B 1 115 ? -11.711 -44.938 -23.281 1 83.12 115 GLY B N 1
ATOM 5930 C CA . GLY B 1 115 ? -11.672 -46.344 -23.641 1 83.12 115 GLY B CA 1
ATOM 5931 C C . GLY B 1 115 ? -12.023 -46.594 -25.094 1 83.12 115 GLY B C 1
ATOM 5932 O O . GLY B 1 115 ? -11.992 -45.688 -25.922 1 83.12 115 GLY B O 1
ATOM 5933 N N . ASN B 1 116 ? -12.008 -47.844 -25.297 1 76.69 116 ASN B N 1
ATOM 5934 C CA . ASN B 1 116 ? -12.406 -48.344 -26.609 1 76.69 116 ASN B CA 1
ATOM 5935 C C . ASN B 1 116 ? -13.82 -48.938 -26.594 1 76.69 116 ASN B C 1
ATOM 5937 O O . ASN B 1 116 ? -14.492 -48.906 -25.562 1 76.69 116 ASN B O 1
ATOM 5941 N N . GLU B 1 117 ? -14.359 -49.344 -27.641 1 72.44 117 GLU B N 1
ATOM 5942 C CA . GLU B 1 117 ? -15.719 -49.812 -27.859 1 72.44 117 GLU B CA 1
ATOM 5943 C C . GLU B 1 117 ? -16.109 -50.875 -26.844 1 72.44 117 GLU B C 1
ATOM 5945 O O . GLU B 1 117 ? -17.25 -50.969 -26.406 1 72.44 117 GLU B O 1
ATOM 5950 N N . THR B 1 118 ? -15.172 -51.5 -26.172 1 80.62 118 THR B N 1
ATOM 5951 C CA . THR B 1 118 ? -15.539 -52.625 -25.312 1 80.62 118 THR B CA 1
ATOM 5952 C C . THR B 1 118 ? -15.188 -52.344 -23.859 1 80.62 118 THR B C 1
ATOM 5954 O O . THR B 1 118 ? -15.914 -52.75 -22.938 1 80.62 118 THR B O 1
ATOM 5957 N N . THR B 1 119 ? -14.18 -51.625 -23.547 1 88.06 119 THR B N 1
ATOM 5958 C CA . THR B 1 119 ? -13.75 -51.375 -22.188 1 88.06 119 THR B CA 1
ATOM 5959 C C . THR B 1 119 ? -13.516 -49.906 -21.938 1 88.06 119 THR B C 1
ATOM 5961 O O . THR B 1 119 ? -12.773 -49.25 -22.672 1 88.06 119 THR B O 1
ATOM 5964 N N . TRP B 1 120 ? -14.297 -49.375 -20.906 1 90.88 120 TRP B N 1
ATOM 5965 C CA . TRP B 1 120 ? -14.188 -47.969 -20.578 1 90.88 120 TRP B CA 1
ATOM 5966 C C . TRP B 1 120 ? -13.641 -47.781 -19.172 1 90.88 120 TRP B C 1
ATOM 5968 O O . TRP B 1 120 ? -14.062 -48.469 -18.234 1 90.88 120 TRP B O 1
ATOM 5978 N N . LYS B 1 121 ? -12.664 -47.031 -19.078 1 92.75 121 LYS B N 1
ATOM 5979 C CA . LYS B 1 121 ? -12.125 -46.625 -17.781 1 92.75 121 LYS B CA 1
ATOM 5980 C C . LYS B 1 121 ? -12.781 -45.344 -17.297 1 92.75 121 LYS B C 1
ATOM 5982 O O . LYS B 1 121 ? -12.812 -44.344 -18.031 1 92.75 121 LYS B O 1
ATOM 5987 N N . LYS B 1 122 ? -13.305 -45.406 -16.156 1 94.31 122 LYS B N 1
ATOM 5988 C CA . LYS B 1 122 ? -14.008 -44.281 -15.562 1 94.31 122 LYS B CA 1
ATOM 5989 C C . LYS B 1 122 ? -13.172 -43.625 -14.469 1 94.31 122 LYS B C 1
ATOM 5991 O O . LYS B 1 122 ? -12.641 -44.312 -13.594 1 94.31 122 LYS B O 1
ATOM 5996 N N . THR B 1 123 ? -13.023 -42.312 -14.586 1 95.94 123 THR B N 1
ATOM 5997 C CA . THR B 1 123 ? -12.359 -41.531 -13.555 1 95.94 123 THR B CA 1
ATOM 5998 C C . THR B 1 123 ? -13.312 -40.5 -12.969 1 95.94 123 THR B C 1
ATOM 6000 O O . THR B 1 123 ? -13.977 -39.781 -13.711 1 95.94 123 THR B O 1
ATOM 6003 N N . ILE B 1 124 ? -13.383 -40.469 -11.672 1 96.25 124 ILE B N 1
ATOM 6004 C CA . ILE B 1 124 ? -14.266 -39.531 -10.977 1 96.25 124 ILE B CA 1
ATOM 6005 C C . ILE B 1 124 ? -13.43 -38.5 -10.211 1 96.25 124 ILE B C 1
ATOM 6007 O O . ILE B 1 124 ? -12.492 -38.875 -9.5 1 96.25 124 ILE B O 1
ATOM 6011 N N . THR B 1 125 ? -13.758 -37.25 -10.43 1 96.44 125 THR B N 1
ATOM 6012 C CA . THR B 1 125 ? -13.062 -36.188 -9.734 1 96.44 125 THR B CA 1
ATOM 6013 C C . THR B 1 125 ? -13.969 -34.969 -9.578 1 96.44 125 THR B C 1
ATOM 6015 O O . THR B 1 125 ? -15.188 -35.062 -9.773 1 96.44 125 THR B O 1
ATOM 6018 N N . GLY B 1 126 ? -13.461 -33.875 -9.062 1 95.38 126 GLY B N 1
ATOM 6019 C CA . GLY B 1 126 ? -14.227 -32.656 -8.773 1 95.38 126 GLY B CA 1
ATOM 6020 C C . GLY B 1 126 ? -13.867 -32.031 -7.434 1 95.38 126 GLY B C 1
ATOM 6021 O O . GLY B 1 126 ? -13.102 -32.625 -6.66 1 95.38 126 GLY B O 1
ATOM 6022 N N . ASP B 1 127 ? -14.453 -30.953 -7.199 1 93.56 127 ASP B N 1
ATOM 6023 C CA . ASP B 1 127 ? -14.117 -30.25 -5.965 1 93.56 127 ASP B CA 1
ATOM 6024 C C . ASP B 1 127 ? -14.992 -30.734 -4.805 1 93.56 127 ASP B C 1
ATOM 6026 O O . ASP B 1 127 ? -14.844 -30.266 -3.676 1 93.56 127 ASP B O 1
ATOM 6030 N N . SER B 1 128 ? -15.898 -31.75 -5.121 1 94.81 128 SER B N 1
ATOM 6031 C CA . SER B 1 128 ? -16.703 -32.375 -4.074 1 94.81 128 SER B CA 1
ATOM 6032 C C . SER B 1 128 ? -15.977 -33.562 -3.473 1 94.81 128 SER B C 1
ATOM 6034 O O . SER B 1 128 ? -16.453 -34.156 -2.502 1 94.81 128 SER B O 1
ATOM 6036 N N . TYR B 1 129 ? -14.891 -33.812 -4.02 1 96 129 TYR B N 1
ATOM 6037 C CA . TYR B 1 129 ? -14.086 -34.938 -3.547 1 96 129 TYR B CA 1
ATOM 6038 C C . TYR B 1 129 ? -12.75 -34.469 -2.988 1 96 129 TYR B C 1
ATOM 6040 O O . TYR B 1 129 ? -12.367 -33.312 -3.193 1 96 129 TYR B O 1
ATOM 6048 N N . VAL B 1 130 ? -12.109 -35.344 -2.248 1 95.19 130 VAL B N 1
ATOM 6049 C CA . VAL B 1 130 ? -10.82 -35 -1.653 1 95.19 130 VAL B CA 1
ATOM 6050 C C . VAL B 1 130 ? -9.805 -34.688 -2.756 1 95.19 130 VAL B C 1
ATOM 6052 O O . VAL B 1 130 ? -9.875 -35.281 -3.842 1 95.19 130 VAL B O 1
ATOM 6055 N N . PHE B 1 131 ? -8.914 -33.844 -2.49 1 93.44 131 PHE B N 1
ATOM 6056 C CA . PHE B 1 131 ? -8 -33.312 -3.5 1 93.44 131 PHE B CA 1
ATOM 6057 C C . PHE B 1 131 ? -7.105 -34.406 -4.043 1 93.44 131 PHE B C 1
ATOM 6059 O O . PHE B 1 131 ? -6.73 -34.406 -5.219 1 93.44 131 PHE B O 1
ATOM 6066 N N . SER B 1 132 ? -6.844 -35.406 -3.236 1 91.5 132 SER B N 1
ATOM 6067 C CA . SER B 1 132 ? -5.914 -36.469 -3.604 1 91.5 132 SER B CA 1
ATOM 6068 C C . SER B 1 132 ? -6.535 -37.406 -4.621 1 91.5 132 SER B C 1
ATOM 6070 O O . SER B 1 132 ? -5.832 -38.219 -5.242 1 91.5 132 SER B O 1
ATOM 6072 N N . GLN B 1 133 ? -7.801 -37.312 -4.938 1 92.06 133 GLN B N 1
ATOM 6073 C CA . GLN B 1 133 ? -8.5 -38.156 -5.891 1 92.06 133 GLN B CA 1
ATOM 6074 C C . GLN B 1 133 ? -8.289 -37.656 -7.32 1 92.06 133 GLN B C 1
ATOM 6076 O O . GLN B 1 133 ? -8.609 -38.375 -8.273 1 92.06 133 GLN B O 1
ATOM 6081 N N . ARG B 1 134 ? -7.688 -36.531 -7.379 1 92.38 134 ARG B N 1
ATOM 6082 C CA . ARG B 1 134 ? -7.414 -36 -8.711 1 92.38 134 ARG B CA 1
ATOM 6083 C C . ARG B 1 134 ? -6.32 -36.812 -9.406 1 92.38 134 ARG B C 1
ATOM 6085 O O . ARG B 1 134 ? -5.355 -37.219 -8.766 1 92.38 134 ARG B O 1
ATOM 6092 N N . PRO B 1 135 ? -6.664 -36.969 -10.797 1 92.06 135 PRO B N 1
ATOM 6093 C CA . PRO B 1 135 ? -5.605 -37.688 -11.5 1 92.06 135 PRO B CA 1
ATOM 6094 C C . PRO B 1 135 ? -4.234 -37.062 -11.336 1 92.06 135 PRO B C 1
ATOM 6096 O O . PRO B 1 135 ? -3.23 -37.75 -11.188 1 92.06 135 PRO B O 1
ATOM 6099 N N . MET B 1 136 ? -4.227 -35.75 -11.391 1 90.44 136 MET B N 1
ATOM 6100 C CA . MET B 1 136 ? -3.045 -34.969 -11.055 1 90.44 136 MET B CA 1
ATOM 6101 C C . MET B 1 136 ? -3.373 -33.938 -9.984 1 90.44 136 MET B C 1
ATOM 6103 O O . MET B 1 136 ? -4.391 -33.25 -10.078 1 90.44 136 MET B O 1
ATOM 6107 N N . GLU B 1 137 ? -2.523 -33.844 -9 1 87.88 137 GLU B N 1
ATOM 6108 C CA . GLU B 1 137 ? -2.791 -32.969 -7.879 1 87.88 137 GLU B CA 1
ATOM 6109 C C . GLU B 1 137 ? -2.492 -31.516 -8.242 1 87.88 137 GLU B C 1
ATOM 6111 O O . GLU B 1 137 ? -1.525 -30.922 -7.754 1 87.88 137 GLU B O 1
ATOM 6116 N N . GLU B 1 138 ? -3.324 -31.031 -9.086 1 91.44 138 GLU B N 1
ATOM 6117 C CA . GLU B 1 138 ? -3.289 -29.656 -9.539 1 91.44 138 GLU B CA 1
ATOM 6118 C C . GLU B 1 138 ? -4.621 -28.953 -9.273 1 91.44 138 GLU B C 1
ATOM 6120 O O . GLU B 1 138 ? -5.648 -29.609 -9.086 1 91.44 138 GLU B O 1
ATOM 6125 N N . LYS B 1 139 ? -4.48 -27.703 -9.25 1 92.5 139 LYS B N 1
ATOM 6126 C CA . LYS B 1 139 ? -5.691 -26.938 -8.977 1 92.5 139 LYS B CA 1
ATOM 6127 C C . LYS B 1 139 ? -6.723 -27.125 -10.086 1 92.5 139 LYS B C 1
ATOM 6129 O O . LYS B 1 139 ? -7.93 -27.141 -9.828 1 92.5 139 LYS B O 1
ATOM 6134 N N . SER B 1 140 ? -6.219 -27.172 -11.312 1 92.56 140 SER B N 1
ATOM 6135 C CA . SER B 1 140 ? -7.105 -27.516 -12.422 1 92.56 140 SER B CA 1
ATOM 6136 C C . SER B 1 140 ? -7.18 -29.031 -12.633 1 92.56 140 SER B C 1
ATOM 6138 O O . SER B 1 140 ? -6.453 -29.781 -11.984 1 92.56 140 SER B O 1
ATOM 6140 N N . PHE B 1 141 ? -8.117 -29.453 -13.5 1 96.31 141 PHE B N 1
ATOM 6141 C CA . PHE B 1 141 ? -8.297 -30.875 -13.766 1 96.31 141 PHE B CA 1
ATOM 6142 C C . PHE B 1 141 ? -7.504 -31.297 -15 1 96.31 141 PHE B C 1
ATOM 6144 O O . PHE B 1 141 ? -7.719 -30.781 -16.094 1 96.31 141 PHE B O 1
ATOM 6151 N N . ILE B 1 142 ? -6.582 -32.188 -14.672 1 95.31 142 ILE B N 1
ATOM 6152 C CA . ILE B 1 142 ? -5.719 -32.688 -15.734 1 95.31 142 ILE B CA 1
ATOM 6153 C C . ILE B 1 142 ? -5.898 -34.188 -15.883 1 95.31 142 ILE B C 1
ATOM 6155 O O . ILE B 1 142 ? -5.812 -34.938 -14.906 1 95.31 142 ILE B O 1
ATOM 6159 N N . PHE B 1 143 ? -6.23 -34.625 -17.125 1 96 143 PHE B N 1
ATOM 6160 C CA . PHE B 1 143 ? -6.402 -36.031 -17.438 1 96 143 PHE B CA 1
ATOM 6161 C C . PHE B 1 143 ? -5.332 -36.5 -18.422 1 96 143 PHE B C 1
ATOM 6163 O O . PHE B 1 143 ? -5.359 -36.156 -19.594 1 96 143 PHE B O 1
ATOM 6170 N N . PRO B 1 144 ? -4.312 -37.281 -17.844 1 92.94 144 PRO B N 1
ATOM 6171 C CA . PRO B 1 144 ? -3.311 -37.844 -18.766 1 92.94 144 PRO B CA 1
ATOM 6172 C C . PRO B 1 144 ? -3.875 -38.938 -19.672 1 92.94 144 PRO B C 1
ATOM 6174 O O . PRO B 1 144 ? -4.574 -39.844 -19.188 1 92.94 144 PRO B O 1
ATOM 6177 N N . ILE B 1 145 ? -3.697 -38.781 -20.984 1 93.31 145 ILE B N 1
ATOM 6178 C CA . ILE B 1 145 ? -4.188 -39.75 -21.953 1 93.31 145 ILE B CA 1
ATOM 6179 C C . ILE B 1 145 ? -3.045 -40.219 -22.844 1 93.31 145 ILE B C 1
ATOM 6181 O O . ILE B 1 145 ? -2.037 -39.531 -22.984 1 93.31 145 ILE B O 1
ATOM 6185 N N . ARG B 1 146 ? -3.139 -41.438 -23.297 1 90.62 146 ARG B N 1
ATOM 6186 C CA . ARG B 1 146 ? -2.195 -42.031 -24.25 1 90.62 146 ARG B CA 1
ATOM 6187 C C . ARG B 1 146 ? -2.898 -42.438 -25.531 1 90.62 146 ARG B C 1
ATOM 6189 O O . ARG B 1 146 ? -3.879 -43.188 -25.5 1 90.62 146 ARG B O 1
ATOM 6196 N N . ILE B 1 147 ? -2.498 -41.812 -26.609 1 92.31 147 ILE B N 1
ATOM 6197 C CA . ILE B 1 147 ? -3.039 -42.125 -27.938 1 92.31 147 ILE B CA 1
ATOM 6198 C C . ILE B 1 147 ? -1.906 -42.562 -28.859 1 92.31 147 ILE B C 1
ATOM 6200 O O . ILE B 1 147 ? -0.945 -41.812 -29.062 1 92.31 147 ILE B O 1
ATOM 6204 N N . ASN B 1 148 ? -2.094 -43.781 -29.328 1 90.75 148 ASN B N 1
ATOM 6205 C CA . ASN B 1 148 ? -1.083 -44.281 -30.25 1 90.75 148 ASN B CA 1
ATOM 6206 C C . ASN B 1 148 ? -1.129 -43.562 -31.594 1 90.75 148 ASN B C 1
ATOM 6208 O O . ASN B 1 148 ? -2.123 -42.906 -31.922 1 90.75 148 ASN B O 1
ATOM 6212 N N . PHE B 1 149 ? -0.036 -43.625 -32.281 1 91.75 149 PHE B N 1
ATOM 6213 C CA . PHE B 1 149 ? 0.099 -43 -33.594 1 91.75 149 PHE B CA 1
ATOM 6214 C C . PHE B 1 149 ? -0.966 -43.5 -34.562 1 91.75 149 PHE B C 1
ATOM 6216 O O . PHE B 1 149 ? -1.235 -44.688 -34.625 1 91.75 149 PHE B O 1
ATOM 6223 N N . LYS B 1 150 ? -1.69 -42.562 -35.219 1 92.06 150 LYS B N 1
ATOM 6224 C CA . LYS B 1 150 ? -2.705 -42.812 -36.25 1 92.06 150 LYS B CA 1
ATOM 6225 C C . LYS B 1 150 ? -3.883 -43.594 -35.656 1 92.06 150 LYS B C 1
ATOM 6227 O O . LYS B 1 150 ? -4.438 -44.469 -36.344 1 92.06 150 LYS B O 1
ATOM 6232 N N . LYS B 1 151 ? -4.195 -43.344 -34.5 1 91.12 151 LYS B N 1
ATOM 6233 C CA . LYS B 1 151 ? -5.367 -43.938 -33.844 1 91.12 151 LYS B CA 1
ATOM 6234 C C . LYS B 1 151 ? -6.336 -42.844 -33.375 1 91.12 151 LYS B C 1
ATOM 6236 O O . LYS B 1 151 ? -5.922 -41.719 -33.062 1 91.12 151 LYS B O 1
ATOM 6241 N N . ASN B 1 152 ? -7.504 -43.281 -33.375 1 90.44 152 ASN B N 1
ATOM 6242 C CA . ASN B 1 152 ? -8.562 -42.406 -32.875 1 90.44 152 ASN B CA 1
ATOM 6243 C C . ASN B 1 152 ? -9.141 -42.906 -31.578 1 90.44 152 ASN B C 1
ATOM 6245 O O . ASN B 1 152 ? -9.305 -44.125 -31.391 1 90.44 152 ASN B O 1
ATOM 6249 N N . HIS B 1 153 ? -9.383 -41.969 -30.75 1 92.19 153 HIS B N 1
ATOM 6250 C CA . HIS B 1 153 ? -10.031 -42.281 -29.484 1 92.19 153 HIS B CA 1
ATOM 6251 C C . HIS B 1 153 ? -11.141 -41.281 -29.172 1 92.19 153 HIS B C 1
ATOM 6253 O O . HIS B 1 153 ? -10.984 -40.094 -29.391 1 92.19 153 HIS B O 1
ATOM 6259 N N . THR B 1 154 ? -12.203 -41.844 -28.719 1 91.88 154 THR B N 1
ATOM 6260 C CA . THR B 1 154 ? -13.328 -41 -28.297 1 91.88 154 THR B CA 1
ATOM 6261 C C . THR B 1 154 ? -13.352 -40.875 -26.766 1 91.88 154 THR B C 1
ATOM 6263 O O . THR B 1 154 ? -13.117 -41.844 -26.047 1 91.88 154 THR B O 1
ATOM 6266 N N . TYR B 1 155 ? -13.617 -39.75 -26.359 1 94.44 155 TYR B N 1
ATOM 6267 C CA . TYR B 1 155 ? -13.672 -39.438 -24.938 1 94.44 155 TYR B CA 1
ATOM 6268 C C . TYR B 1 155 ? -15.016 -38.812 -24.562 1 94.44 155 TYR B C 1
ATOM 6270 O O . TYR B 1 155 ? -15.656 -38.156 -25.375 1 94.44 155 TYR B O 1
ATOM 6278 N N . TYR B 1 156 ? -15.422 -39.031 -23.266 1 95.38 156 TYR B N 1
ATOM 6279 C CA . TYR B 1 156 ? -16.656 -38.5 -22.734 1 95.38 156 TYR B CA 1
ATOM 6280 C C . TYR B 1 156 ? -16.422 -37.812 -21.375 1 95.38 156 TYR B C 1
ATOM 6282 O O . TYR B 1 156 ? -15.625 -38.312 -20.578 1 95.38 156 TYR B O 1
ATOM 6290 N N . PHE B 1 157 ? -17.062 -36.781 -21.234 1 97.19 157 PHE B N 1
ATOM 6291 C CA . PHE B 1 157 ? -17.125 -36.156 -19.922 1 97.19 157 PHE B CA 1
ATOM 6292 C C . PHE B 1 157 ? -18.578 -36 -19.469 1 97.19 157 PHE B C 1
ATOM 6294 O O . PHE B 1 157 ? -19.484 -35.812 -20.281 1 97.19 157 PHE B O 1
ATOM 6301 N N . ARG B 1 158 ? -18.75 -36.125 -18.188 1 96.56 158 ARG B N 1
ATOM 6302 C CA . ARG B 1 158 ? -20 -35.75 -17.516 1 96.56 158 ARG B CA 1
ATOM 6303 C C . ARG B 1 158 ? -19.75 -34.688 -16.453 1 96.56 158 ARG B C 1
ATOM 6305 O O . ARG B 1 158 ? -18.938 -34.906 -15.547 1 96.56 158 ARG B O 1
ATOM 6312 N N . PHE B 1 159 ? -20.422 -33.594 -16.594 1 96.62 159 PHE B N 1
ATOM 6313 C CA . PHE B 1 159 ? -20.266 -32.5 -15.664 1 96.62 159 PHE B CA 1
ATOM 6314 C C . PHE B 1 159 ? -21.547 -32.25 -14.875 1 96.62 159 PHE B C 1
ATOM 6316 O O . PHE B 1 159 ? -22.625 -32.125 -15.461 1 96.62 159 PHE B O 1
ATOM 6323 N N . GLU B 1 160 ? -21.422 -32.25 -13.578 1 94.19 160 GLU B N 1
ATOM 6324 C CA . GLU B 1 160 ? -22.484 -31.922 -12.648 1 94.19 160 GLU B CA 1
ATOM 6325 C C . GLU B 1 160 ? -22 -30.953 -11.57 1 94.19 160 GLU B C 1
ATOM 6327 O O . GLU B 1 160 ? -21.125 -31.312 -10.773 1 94.19 160 GLU B O 1
ATOM 6332 N N . SER B 1 161 ? -22.5 -29.719 -11.648 1 92.31 161 SER B N 1
ATOM 6333 C CA . SER B 1 161 ? -22.047 -28.703 -10.688 1 92.31 161 SER B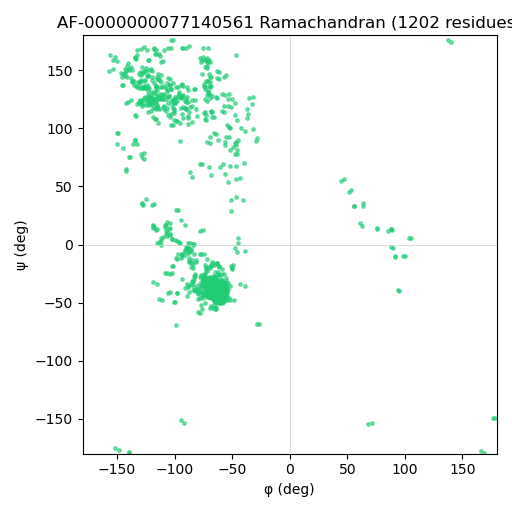 CA 1
ATOM 6334 C C . SER B 1 161 ? -23.188 -27.797 -10.258 1 92.31 161 SER B C 1
ATOM 6336 O O . SER B 1 161 ? -24.109 -27.547 -11.031 1 92.31 161 SER B O 1
ATOM 6338 N N . GLU B 1 162 ? -23.125 -27.406 -8.984 1 88.69 162 GLU B N 1
ATOM 6339 C CA . GLU B 1 162 ? -24.094 -26.453 -8.477 1 88.69 162 GLU B CA 1
ATOM 6340 C C . GLU B 1 162 ? -23.656 -25.016 -8.75 1 88.69 162 GLU B C 1
ATOM 6342 O O . GLU B 1 162 ? -24.469 -24.094 -8.727 1 88.69 162 GLU B O 1
ATOM 6347 N N . GLY B 1 163 ? -22.531 -24.781 -9.055 1 88.06 163 GLY B N 1
ATOM 6348 C CA . GLY B 1 163 ? -22.031 -23.469 -9.422 1 88.06 163 GLY B CA 1
ATOM 6349 C C . GLY B 1 163 ? -22.031 -23.219 -10.922 1 88.06 163 GLY B C 1
ATOM 6350 O O . GLY B 1 163 ? -22.891 -23.75 -11.641 1 88.06 163 GLY B O 1
ATOM 6351 N N . THR B 1 164 ? -21.141 -22.422 -11.328 1 88.38 164 THR B N 1
ATOM 6352 C CA . THR B 1 164 ? -21.016 -22.156 -12.758 1 88.38 164 THR B CA 1
ATOM 6353 C C . THR B 1 164 ? -20.484 -23.391 -13.484 1 88.38 164 THR B C 1
ATOM 6355 O O . THR B 1 164 ? -19.5 -24 -13.047 1 88.38 164 THR B O 1
ATOM 6358 N N . VAL B 1 165 ? -21.188 -23.719 -14.516 1 92.31 165 VAL B N 1
ATOM 6359 C CA . VAL B 1 165 ? -20.75 -24.859 -15.312 1 92.31 165 VAL B CA 1
ATOM 6360 C C . VAL B 1 165 ? -20.078 -24.375 -16.594 1 92.31 165 VAL B C 1
ATOM 6362 O O . VAL B 1 165 ? -20.734 -23.844 -17.484 1 92.31 165 VAL B O 1
ATOM 6365 N N . GLN B 1 166 ? -18.859 -24.438 -16.562 1 91.06 166 GLN B N 1
ATOM 6366 C CA . GLN B 1 166 ? -18.031 -24.156 -17.734 1 91.06 166 GLN B CA 1
ATOM 6367 C C . GLN B 1 166 ? -16.906 -25.172 -17.859 1 91.06 166 GLN B C 1
ATOM 6369 O O . GLN B 1 166 ? -16.344 -25.625 -16.859 1 91.06 166 GLN B O 1
ATOM 6374 N N . PHE B 1 167 ? -16.719 -25.5 -19.078 1 91.19 167 PHE B N 1
ATOM 6375 C CA . PHE B 1 167 ? -15.672 -26.516 -19.234 1 91.19 167 PHE B CA 1
ATOM 6376 C C . PHE B 1 167 ? -14.789 -26.203 -20.422 1 91.19 167 PHE B C 1
ATOM 6378 O O . PHE B 1 167 ? -14.867 -26.891 -21.453 1 91.19 167 PHE B O 1
ATOM 6385 N N . PRO B 1 168 ? -13.945 -25.25 -20.234 1 92.56 168 PRO B N 1
ATOM 6386 C CA . PRO B 1 168 ? -12.898 -25.031 -21.234 1 92.56 168 PRO B CA 1
ATOM 6387 C C . PRO B 1 168 ? -11.898 -26.188 -21.281 1 92.56 168 PRO B C 1
ATOM 6389 O O . PRO B 1 168 ? -11.102 -26.375 -20.359 1 92.56 168 PRO B O 1
ATOM 6392 N N . ILE B 1 169 ? -11.961 -26.953 -22.391 1 95.31 169 ILE B N 1
ATOM 6393 C CA . ILE B 1 169 ? -11.125 -28.125 -22.547 1 95.31 169 ILE B CA 1
ATOM 6394 C C . ILE B 1 169 ? -10.07 -27.875 -23.625 1 95.31 169 ILE B C 1
ATOM 6396 O O . ILE B 1 169 ? -10.406 -27.438 -24.734 1 95.31 169 ILE B O 1
ATOM 6400 N N . THR B 1 170 ? -8.906 -28.062 -23.266 1 95.31 170 THR B N 1
ATOM 6401 C CA . THR B 1 170 ? -7.797 -27.938 -24.203 1 95.31 170 THR B CA 1
ATOM 6402 C C . THR B 1 170 ? -6.852 -29.125 -24.094 1 95.31 170 THR B C 1
ATOM 6404 O O . THR B 1 170 ? -6.555 -29.594 -22.984 1 95.31 170 THR B O 1
ATOM 6407 N N . ILE B 1 171 ? -6.465 -29.625 -25.234 1 96.19 171 ILE B N 1
ATOM 6408 C CA . ILE B 1 171 ? -5.5 -30.719 -25.266 1 96.19 171 ILE B CA 1
ATOM 6409 C C . ILE B 1 171 ? -4.086 -30.156 -25.406 1 96.19 171 ILE B C 1
ATOM 6411 O O . ILE B 1 171 ? -3.834 -29.297 -26.25 1 96.19 171 ILE B O 1
ATOM 6415 N N . TYR B 1 172 ? -3.254 -30.625 -24.516 1 94.69 172 TYR B N 1
ATOM 6416 C CA . TYR B 1 172 ? -1.892 -30.109 -24.516 1 94.69 172 TYR B CA 1
ATOM 6417 C C . TYR B 1 172 ? -0.875 -31.234 -24.641 1 94.69 172 TYR B C 1
ATOM 6419 O O . TYR B 1 172 ? -1.068 -32.312 -24.094 1 94.69 172 TYR B O 1
ATOM 6427 N N . SER B 1 173 ? 0.183 -30.844 -25.359 1 91.06 173 SER B N 1
ATOM 6428 C CA . SER B 1 173 ? 1.396 -31.641 -25.203 1 91.06 173 SER B CA 1
ATOM 6429 C C . SER B 1 173 ? 2.066 -31.375 -23.859 1 91.06 173 SER B C 1
ATOM 6431 O O . SER B 1 173 ? 1.763 -30.375 -23.203 1 91.06 173 SER B O 1
ATOM 6433 N N . HIS B 1 174 ? 2.871 -32.281 -23.422 1 86.5 174 HIS B N 1
ATOM 6434 C CA . HIS B 1 174 ? 3.543 -32.125 -22.141 1 86.5 174 HIS B CA 1
ATOM 6435 C C . HIS B 1 174 ? 4.379 -30.844 -22.109 1 86.5 174 HIS B C 1
ATOM 6437 O O . HIS B 1 174 ? 4.355 -30.109 -21.125 1 86.5 174 HIS B O 1
ATOM 6443 N N . GLU B 1 175 ? 5.059 -30.531 -23.156 1 85.06 175 GLU B N 1
ATOM 6444 C CA . GLU B 1 175 ? 5.914 -29.359 -23.234 1 85.06 175 GLU B CA 1
ATOM 6445 C C . GLU B 1 175 ? 5.098 -28.062 -23.156 1 85.06 175 GLU B C 1
ATOM 6447 O O . GLU B 1 175 ? 5.418 -27.172 -22.375 1 85.06 175 GLU B O 1
ATOM 6452 N N . ARG B 1 176 ? 4.059 -28.016 -23.953 1 89.62 176 ARG B N 1
ATOM 6453 C CA . ARG B 1 176 ? 3.23 -26.812 -23.984 1 89.62 176 ARG B CA 1
ATOM 6454 C C . ARG B 1 176 ? 2.477 -26.625 -22.672 1 89.62 176 ARG B C 1
ATOM 6456 O O . ARG B 1 176 ? 2.246 -25.5 -22.234 1 89.62 176 ARG B O 1
ATOM 6463 N N . PHE B 1 177 ? 2.162 -27.703 -22.125 1 91.88 177 PHE B N 1
ATOM 6464 C CA . PHE B 1 177 ? 1.453 -27.641 -20.844 1 91.88 177 PHE B CA 1
ATOM 6465 C C . PHE B 1 177 ? 2.346 -27.047 -19.766 1 91.88 177 PHE B C 1
ATOM 6467 O O . PHE B 1 177 ? 1.893 -26.25 -18.953 1 91.88 177 PHE B O 1
ATOM 6474 N N . LEU B 1 178 ? 3.547 -27.484 -19.734 1 88.19 178 LEU B N 1
ATOM 6475 C CA . LEU B 1 178 ? 4.508 -26.953 -18.781 1 88.19 178 LEU B CA 1
ATOM 6476 C C . LEU B 1 178 ? 4.668 -25.453 -18.938 1 88.19 178 LEU B C 1
ATOM 6478 O O . LEU B 1 178 ? 4.75 -24.719 -17.953 1 88.19 178 LEU B O 1
ATOM 6482 N N . LYS B 1 179 ? 4.684 -25.016 -20.156 1 88.12 179 LYS B N 1
ATOM 6483 C CA . LYS B 1 179 ? 4.809 -23.594 -20.438 1 88.12 179 LYS B CA 1
ATOM 6484 C C . LYS B 1 179 ? 3.578 -22.828 -19.953 1 88.12 179 LYS B C 1
ATOM 6486 O O . LYS B 1 179 ? 3.701 -21.734 -19.391 1 88.12 179 LYS B O 1
ATOM 6491 N N . LEU B 1 180 ? 2.475 -23.391 -20.203 1 89.81 180 LEU B N 1
ATOM 6492 C CA . LEU B 1 180 ? 1.234 -22.781 -19.734 1 89.81 180 LEU B CA 1
ATOM 6493 C C . LEU B 1 180 ? 1.23 -22.641 -18.219 1 89.81 180 LEU B C 1
ATOM 6495 O O . LEU B 1 180 ? 0.908 -21.578 -17.688 1 89.81 180 LEU B O 1
ATOM 6499 N N . LYS B 1 181 ? 1.587 -23.719 -17.547 1 91.25 181 LYS B N 1
ATOM 6500 C CA . LYS B 1 181 ? 1.557 -23.734 -16.094 1 91.25 181 LYS B CA 1
ATOM 6501 C C . LYS B 1 181 ? 2.578 -22.766 -15.508 1 91.25 181 LYS B C 1
ATOM 6503 O O . LYS B 1 181 ? 2.348 -22.172 -14.453 1 91.25 181 LYS B O 1
ATOM 6508 N N . GLU B 1 182 ? 3.646 -22.625 -16.203 1 91.25 182 GLU B N 1
ATOM 6509 C CA . GLU B 1 182 ? 4.652 -21.656 -15.773 1 91.25 182 GLU B CA 1
ATOM 6510 C C . GLU B 1 182 ? 4.102 -20.234 -15.805 1 91.25 182 GLU B C 1
ATOM 6512 O O . GLU B 1 182 ? 4.215 -19.5 -14.82 1 91.25 182 GLU B O 1
ATOM 6517 N N . LYS B 1 183 ? 3.496 -19.906 -16.875 1 89.81 183 LYS B N 1
ATOM 6518 C CA . LYS B 1 183 ? 2.922 -18.562 -17 1 89.81 183 LYS B CA 1
ATOM 6519 C C . LYS B 1 183 ? 1.804 -18.344 -15.992 1 89.81 183 LYS B C 1
ATOM 6521 O O . LYS B 1 183 ? 1.715 -17.281 -15.383 1 89.81 183 LYS B O 1
ATOM 6526 N N . GLU B 1 184 ? 1.026 -19.312 -15.844 1 91.44 184 GLU B N 1
ATOM 6527 C CA . GLU B 1 184 ? -0.104 -19.203 -14.93 1 91.44 184 GLU B CA 1
ATOM 6528 C C . GLU B 1 184 ? 0.368 -19.047 -13.484 1 91.44 184 GLU B C 1
ATOM 6530 O O . GLU B 1 184 ? -0.109 -18.172 -12.766 1 91.44 184 GLU B O 1
ATOM 6535 N N . ASN B 1 185 ? 1.258 -19.844 -13.07 1 92.94 185 ASN B N 1
ATOM 6536 C CA . ASN B 1 185 ? 1.731 -19.828 -11.688 1 92.94 185 ASN B CA 1
ATOM 6537 C C . ASN B 1 185 ? 2.541 -18.562 -11.391 1 92.94 185 ASN B C 1
ATOM 6539 O O . ASN B 1 185 ? 2.451 -18.016 -10.297 1 92.94 185 ASN B O 1
ATOM 6543 N N . LEU B 1 186 ? 3.316 -18.156 -12.375 1 92.38 186 LEU B N 1
ATOM 6544 C CA . LEU B 1 186 ? 4.039 -16.906 -12.203 1 92.38 186 LEU B CA 1
ATOM 6545 C C . LEU B 1 186 ? 3.072 -15.734 -12.031 1 92.38 186 LEU B C 1
ATOM 6547 O O . LEU B 1 186 ? 3.25 -14.898 -11.141 1 92.38 186 LEU B O 1
ATOM 6551 N N . SER B 1 187 ? 2.059 -15.695 -12.812 1 92.69 187 SER B N 1
ATOM 6552 C CA . SER B 1 187 ? 1.084 -14.609 -12.75 1 92.69 187 SER B CA 1
ATOM 6553 C C . SER B 1 187 ? 0.324 -14.633 -11.43 1 92.69 187 SER B C 1
ATOM 6555 O O . SER B 1 187 ? 0.124 -13.586 -10.805 1 92.69 187 SER B O 1
ATOM 6557 N N . LEU B 1 188 ? -0.04 -15.797 -11.008 1 93.19 188 LEU B N 1
ATOM 6558 C CA . LEU B 1 188 ? -0.729 -15.922 -9.727 1 93.19 188 LEU B CA 1
ATOM 6559 C C . LEU B 1 188 ? 0.187 -15.531 -8.57 1 93.19 188 LEU B C 1
ATOM 6561 O O . LEU B 1 188 ? -0.245 -14.859 -7.633 1 93.19 188 LEU B O 1
ATOM 6565 N N . GLY B 1 189 ? 1.395 -15.977 -8.672 1 93.94 189 GLY B N 1
ATOM 6566 C CA . GLY B 1 189 ? 2.365 -15.57 -7.664 1 93.94 189 GLY B CA 1
ATOM 6567 C C . GLY B 1 189 ? 2.541 -14.07 -7.574 1 93.94 189 GLY B C 1
ATOM 6568 O O . GLY B 1 189 ? 2.619 -13.508 -6.477 1 93.94 189 GLY B O 1
ATOM 6569 N N . ILE B 1 190 ? 2.631 -13.453 -8.734 1 93.62 190 ILE B N 1
ATOM 6570 C CA . ILE B 1 190 ? 2.766 -12 -8.773 1 93.62 190 ILE B CA 1
ATOM 6571 C C . ILE B 1 190 ? 1.577 -11.359 -8.07 1 93.62 190 ILE B C 1
ATOM 6573 O O . ILE B 1 190 ? 1.751 -10.445 -7.25 1 93.62 190 ILE B O 1
ATOM 6577 N N . TYR B 1 191 ? 0.428 -11.75 -8.297 1 94.5 191 TYR B N 1
ATOM 6578 C CA . TYR B 1 191 ? -0.773 -11.203 -7.676 1 94.5 191 TYR B CA 1
ATOM 6579 C C . TYR B 1 191 ? -0.729 -11.359 -6.16 1 94.5 191 TYR B C 1
ATOM 6581 O O . TYR B 1 191 ? -0.94 -10.398 -5.422 1 94.5 191 TYR B O 1
ATOM 6589 N N . TYR B 1 192 ? -0.428 -12.508 -5.699 1 94.12 192 TYR B N 1
ATOM 6590 C CA . TYR B 1 192 ? -0.455 -12.758 -4.266 1 94.12 192 TYR B CA 1
ATOM 6591 C C . TYR B 1 192 ? 0.744 -12.117 -3.576 1 94.12 192 TYR B C 1
ATOM 6593 O O . TYR B 1 192 ? 0.697 -11.82 -2.381 1 94.12 192 TYR B O 1
ATOM 6601 N N . GLY B 1 193 ? 1.82 -11.945 -4.34 1 92.69 193 GLY B N 1
ATOM 6602 C CA . GLY B 1 193 ? 2.92 -11.148 -3.814 1 92.69 193 GLY B CA 1
ATOM 6603 C C . GLY B 1 193 ? 2.543 -9.703 -3.562 1 92.69 193 GLY B C 1
ATOM 6604 O O . GLY B 1 193 ? 2.902 -9.133 -2.531 1 92.69 193 GLY B O 1
ATOM 6605 N N . ILE B 1 194 ? 1.85 -9.164 -4.535 1 92.19 194 ILE B N 1
ATOM 6606 C CA . ILE B 1 194 ? 1.345 -7.805 -4.395 1 92.19 194 ILE B CA 1
ATOM 6607 C C . ILE B 1 194 ? 0.465 -7.703 -3.152 1 92.19 194 ILE B C 1
ATOM 6609 O O . ILE B 1 194 ? 0.641 -6.805 -2.328 1 92.19 194 ILE B O 1
ATOM 6613 N N . LEU B 1 195 ? -0.45 -8.641 -2.955 1 93.25 195 LEU B N 1
ATOM 6614 C CA . LEU B 1 195 ? -1.356 -8.641 -1.812 1 93.25 195 LEU B CA 1
ATOM 6615 C C . LEU B 1 195 ? -0.582 -8.789 -0.505 1 93.25 195 LEU B C 1
ATOM 6617 O O . LEU B 1 195 ? -0.868 -8.086 0.469 1 93.25 195 LEU B O 1
ATOM 6621 N N . PHE B 1 196 ? 0.399 -9.609 -0.565 1 91.94 196 PHE B N 1
ATOM 6622 C CA . PHE B 1 196 ? 1.176 -9.891 0.635 1 91.94 196 PHE B CA 1
ATOM 6623 C C . PHE B 1 196 ? 1.883 -8.641 1.129 1 91.94 196 PHE B C 1
ATOM 6625 O O . PHE B 1 196 ? 1.795 -8.289 2.311 1 91.94 196 PHE B O 1
ATOM 6632 N N . VAL B 1 197 ? 2.512 -7.969 0.235 1 89.69 197 VAL B N 1
ATOM 6633 C CA . VAL B 1 197 ? 3.283 -6.797 0.643 1 89.69 197 VAL B CA 1
ATOM 6634 C C . VAL B 1 197 ? 2.336 -5.672 1.059 1 89.69 197 VAL B C 1
ATOM 6636 O O . VAL B 1 197 ? 2.633 -4.914 1.985 1 89.69 197 VAL B O 1
ATOM 6639 N N . LEU B 1 198 ? 1.248 -5.523 0.372 1 89.31 198 LEU B N 1
ATOM 6640 C CA . LEU B 1 198 ? 0.273 -4.508 0.752 1 89.31 198 LEU B CA 1
ATOM 6641 C C . LEU B 1 198 ? -0.262 -4.766 2.156 1 89.31 198 LEU B C 1
ATOM 6643 O O . LEU B 1 198 ? -0.482 -3.826 2.924 1 89.31 198 LEU B O 1
ATOM 6647 N N . ILE B 1 199 ? -0.475 -6.031 2.541 1 91 199 ILE B N 1
ATOM 6648 C CA . ILE B 1 199 ? -0.958 -6.402 3.867 1 91 199 ILE B CA 1
ATOM 6649 C C . ILE B 1 199 ? 0.093 -6.047 4.918 1 91 199 ILE B C 1
ATOM 6651 O O . ILE B 1 199 ? -0.225 -5.438 5.941 1 91 199 ILE B O 1
ATOM 6655 N N . ILE B 1 200 ? 1.339 -6.34 4.605 1 85.56 200 ILE B N 1
ATOM 6656 C CA . ILE B 1 200 ? 2.414 -6.062 5.555 1 85.56 200 ILE B CA 1
ATOM 6657 C C . ILE B 1 200 ? 2.578 -4.555 5.723 1 85.56 200 ILE B C 1
ATOM 6659 O O . ILE B 1 200 ? 2.672 -4.055 6.844 1 85.56 200 ILE B O 1
ATOM 6663 N N . TYR B 1 201 ? 2.561 -3.844 4.637 1 81.31 201 TYR B N 1
ATOM 6664 C CA . TYR B 1 201 ? 2.738 -2.396 4.652 1 81.31 201 TYR B CA 1
ATOM 6665 C C . TYR B 1 201 ? 1.618 -1.719 5.434 1 81.31 201 TYR B C 1
ATOM 6667 O O . TYR B 1 201 ? 1.876 -0.866 6.285 1 81.31 201 TYR B O 1
ATOM 6675 N N . ASN B 1 202 ? 0.44 -2.102 5.207 1 83.56 202 ASN B N 1
ATOM 6676 C CA . ASN B 1 202 ? -0.689 -1.475 5.887 1 83.56 202 ASN B CA 1
ATOM 6677 C C . ASN B 1 202 ? -0.769 -1.898 7.348 1 83.56 202 ASN B C 1
ATOM 6679 O O . ASN B 1 202 ? -1.254 -1.143 8.195 1 83.56 202 ASN B O 1
ATOM 6683 N N . LEU B 1 203 ? -0.275 -3.129 7.672 1 85.94 203 LEU B N 1
ATOM 6684 C CA . LEU B 1 203 ? -0.188 -3.561 9.062 1 85.94 203 LEU B CA 1
ATOM 6685 C C . LEU B 1 203 ? 0.789 -2.689 9.844 1 85.94 203 LEU B C 1
ATOM 6687 O O . LEU B 1 203 ? 0.497 -2.273 10.969 1 85.94 203 LEU B O 1
ATOM 6691 N N . ILE B 1 204 ? 1.805 -2.354 9.234 1 79.56 204 ILE B N 1
ATOM 6692 C CA . ILE B 1 204 ? 2.82 -1.526 9.875 1 79.56 204 ILE B CA 1
ATOM 6693 C C . ILE B 1 204 ? 2.297 -0.102 10.039 1 79.56 204 ILE B C 1
ATOM 6695 O O . ILE B 1 204 ? 2.461 0.509 11.094 1 79.56 204 ILE B O 1
ATOM 6699 N N . LEU B 1 205 ? 1.701 0.391 9.016 1 77.62 205 LEU B N 1
ATOM 6700 C CA . LEU B 1 205 ? 1.139 1.735 9.086 1 77.62 205 LEU B CA 1
ATOM 6701 C C . LEU B 1 205 ? 0.053 1.816 10.156 1 77.62 205 LEU B C 1
ATOM 6703 O O . LEU B 1 205 ? -0.106 2.85 10.812 1 77.62 205 LEU B O 1
ATOM 6707 N N . LEU B 1 206 ? -0.782 0.719 10.352 1 83.75 206 LEU B N 1
ATOM 6708 C CA . LEU B 1 206 ? -1.784 0.655 11.414 1 83.75 206 LEU B CA 1
ATOM 6709 C C . LEU B 1 206 ? -1.143 0.854 12.781 1 83.75 206 LEU B C 1
ATOM 6711 O O . LEU B 1 206 ? -1.652 1.617 13.602 1 83.75 206 LEU B O 1
ATOM 6715 N N . PHE B 1 207 ? 0.029 0.258 12.945 1 80.5 207 PHE B N 1
ATOM 6716 C CA . PHE B 1 207 ? 0.714 0.347 14.234 1 80.5 207 PHE B CA 1
ATOM 6717 C C . PHE B 1 207 ? 1.382 1.707 14.398 1 80.5 207 PHE B C 1
ATOM 6719 O O . PHE B 1 207 ? 1.417 2.26 15.5 1 80.5 207 PHE B O 1
ATOM 6726 N N . MET B 1 208 ? 1.803 2.225 13.344 1 71.69 208 MET B N 1
ATOM 6727 C CA . MET B 1 208 ? 2.52 3.496 13.406 1 71.69 208 MET B CA 1
ATOM 6728 C C . MET B 1 208 ? 1.551 4.66 13.586 1 71.69 208 MET B C 1
ATOM 6730 O O . MET B 1 208 ? 1.816 5.582 14.359 1 71.69 208 MET B O 1
ATOM 6734 N N . LEU B 1 209 ? 0.473 4.609 12.914 1 72.12 209 LEU B N 1
ATOM 6735 C CA . LEU B 1 209 ? -0.445 5.742 12.898 1 72.12 209 LEU B CA 1
ATOM 6736 C C . LEU B 1 209 ? -1.64 5.488 13.812 1 72.12 209 LEU B C 1
ATOM 6738 O O . LEU B 1 209 ? -2.363 6.418 14.172 1 72.12 209 LEU B O 1
ATOM 6742 N N . ARG B 1 210 ? -1.94 4.262 14.203 1 80.94 210 ARG B N 1
ATOM 6743 C CA . ARG B 1 210 ? -3.01 3.852 15.109 1 80.94 210 ARG B CA 1
ATOM 6744 C C . ARG B 1 210 ? -4.363 4.348 14.617 1 80.94 210 ARG B C 1
ATOM 6746 O O . ARG B 1 210 ? -5.176 4.836 15.406 1 80.94 210 ARG B O 1
ATOM 6753 N N . ASP B 1 211 ? -4.445 4.391 13.344 1 82.06 211 ASP B N 1
ATOM 6754 C CA . ASP B 1 211 ? -5.727 4.703 12.719 1 82.06 211 ASP B CA 1
ATOM 6755 C C . ASP B 1 211 ? -6.473 3.43 12.32 1 82.06 211 ASP B C 1
ATOM 6757 O O . ASP B 1 211 ? -5.926 2.578 11.617 1 82.06 211 ASP B O 1
ATOM 6761 N N . PHE B 1 212 ? -7.707 3.334 12.664 1 88.06 212 PHE B N 1
ATOM 6762 C CA . PHE B 1 212 ? -8.516 2.139 12.453 1 88.06 212 PHE B CA 1
ATOM 6763 C C . PHE B 1 212 ? -8.891 1.985 10.984 1 88.06 212 PHE B C 1
ATOM 6765 O O . PHE B 1 212 ? -9.312 0.91 10.562 1 88.06 212 PHE B O 1
ATOM 6772 N N . GLY B 1 213 ? -8.773 3.02 10.227 1 87.12 213 GLY B N 1
ATOM 6773 C CA . GLY B 1 213 ? -8.992 2.891 8.789 1 87.12 213 GLY B CA 1
ATOM 6774 C C . GLY B 1 213 ? -8.078 1.863 8.141 1 87.12 213 GLY B C 1
ATOM 6775 O O . GLY B 1 213 ? -8.508 1.123 7.254 1 87.12 213 GLY B O 1
ATOM 6776 N N . TYR B 1 214 ? -6.906 1.748 8.664 1 87.88 214 TYR B N 1
ATOM 6777 C CA . TYR B 1 214 ? -5.953 0.77 8.148 1 87.88 214 TYR B CA 1
ATOM 6778 C C . TYR B 1 214 ? -6.352 -0.645 8.555 1 87.88 214 TYR B C 1
ATOM 6780 O O . TYR B 1 214 ? -6.102 -1.602 7.816 1 87.88 214 TYR B O 1
ATOM 6788 N N . LEU B 1 215 ? -6.922 -0.812 9.734 1 92.81 215 LEU B N 1
ATOM 6789 C CA . LEU B 1 215 ? -7.379 -2.127 10.172 1 92.81 215 LEU B CA 1
ATOM 6790 C C . LEU B 1 215 ? -8.477 -2.652 9.258 1 92.81 215 LEU B C 1
ATOM 6792 O O . LEU B 1 215 ? -8.43 -3.803 8.812 1 92.81 215 LEU B O 1
ATOM 6796 N N . TYR B 1 216 ? -9.438 -1.784 8.992 1 94.62 216 TYR B N 1
ATOM 6797 C CA . TYR B 1 216 ? -10.531 -2.186 8.109 1 94.62 216 TYR B CA 1
ATOM 6798 C C . TYR B 1 216 ? -10.016 -2.533 6.723 1 94.62 216 TYR B C 1
ATOM 6800 O O . TYR B 1 216 ? -10.461 -3.516 6.117 1 94.62 216 TYR B O 1
ATOM 6808 N N . TYR B 1 217 ? -9.102 -1.786 6.273 1 93.62 217 TYR B N 1
ATOM 6809 C CA . TYR B 1 217 ? -8.516 -2.031 4.961 1 93.62 217 TYR B CA 1
ATOM 6810 C C . TYR B 1 217 ? -7.773 -3.365 4.934 1 93.62 217 TYR B C 1
ATOM 6812 O O . TYR B 1 217 ? -7.918 -4.145 3.988 1 93.62 217 TYR B O 1
ATOM 6820 N N . LEU B 1 218 ? -7.051 -3.586 6 1 94.06 218 LEU B N 1
ATOM 6821 C CA . LEU B 1 218 ? -6.277 -4.816 6.125 1 94.06 218 LEU B CA 1
ATOM 6822 C C . LEU B 1 218 ? -7.195 -6.035 6.113 1 94.06 218 LEU B C 1
ATOM 6824 O O . LEU B 1 218 ? -6.918 -7.02 5.418 1 94.06 218 LEU B O 1
ATOM 6828 N N . LEU B 1 219 ? -8.242 -6.074 6.836 1 95.81 219 LEU B N 1
ATOM 6829 C CA . LEU B 1 219 ? -9.203 -7.172 6.887 1 95.81 219 LEU B CA 1
ATOM 6830 C C . LEU B 1 219 ? -9.891 -7.352 5.535 1 95.81 219 LEU B C 1
ATOM 6832 O O . LEU B 1 219 ? -10.07 -8.484 5.074 1 95.81 219 LEU B O 1
ATOM 6836 N N . TYR B 1 220 ? -10.117 -6.262 4.891 1 95.38 220 TYR B N 1
ATOM 6837 C CA . TYR B 1 220 ? -10.75 -6.293 3.574 1 95.38 220 TYR B CA 1
ATOM 6838 C C . TYR B 1 220 ? -9.836 -6.957 2.549 1 95.38 220 TYR B C 1
ATOM 6840 O O . TYR B 1 220 ? -10.219 -7.953 1.923 1 95.38 220 TYR B O 1
ATOM 6848 N N . ILE B 1 221 ? -8.711 -6.539 2.387 1 94.62 221 ILE B N 1
ATOM 6849 C CA . ILE B 1 221 ? -7.848 -7.008 1.311 1 94.62 221 ILE B CA 1
ATOM 6850 C C . ILE B 1 221 ? -7.387 -8.438 1.604 1 94.62 221 ILE B C 1
ATOM 6852 O O . ILE B 1 221 ? -7.199 -9.234 0.685 1 94.62 221 ILE B O 1
ATOM 6856 N N . SER B 1 222 ? -7.086 -8.797 2.945 1 96.06 222 SER B N 1
ATOM 6857 C CA . SER B 1 222 ? -6.688 -10.156 3.303 1 96.06 222 SER B CA 1
ATOM 6858 C C . SER B 1 222 ? -7.781 -11.164 2.959 1 96.06 222 SER B C 1
ATOM 6860 O O . SER B 1 222 ? -7.508 -12.203 2.357 1 96.06 222 SER B O 1
ATOM 6862 N N . LEU B 1 223 ? -9.039 -10.875 3.303 1 96.38 223 LEU B N 1
ATOM 6863 C CA . LEU B 1 223 ? -10.164 -11.758 3.031 1 96.38 223 LEU B CA 1
ATOM 6864 C C . LEU B 1 223 ? -10.484 -11.789 1.541 1 96.38 223 LEU B C 1
ATOM 6866 O O . LEU B 1 223 ? -10.898 -12.82 1.011 1 96.38 223 LEU B O 1
ATOM 6870 N N . TYR B 1 224 ? -10.273 -10.641 0.891 1 95.56 224 TYR B N 1
ATOM 6871 C CA . TYR B 1 224 ? -10.461 -10.609 -0.556 1 95.56 224 TYR B CA 1
ATOM 6872 C C . TYR B 1 224 ? -9.438 -11.516 -1.25 1 95.56 224 TYR B C 1
ATOM 6874 O O . TYR B 1 224 ? -9.789 -12.273 -2.15 1 95.56 224 TYR B O 1
ATOM 6882 N N . GLY B 1 225 ? -8.219 -11.398 -0.809 1 95 225 GLY B N 1
ATOM 6883 C CA . GLY B 1 225 ? -7.188 -12.281 -1.345 1 95 225 GLY B CA 1
ATOM 6884 C C . GLY B 1 225 ? -7.484 -13.75 -1.125 1 95 225 GLY B C 1
ATOM 6885 O O . GLY B 1 225 ? -7.273 -14.57 -2.02 1 95 225 GLY B O 1
ATOM 6886 N N . LEU B 1 226 ? -7.969 -14.094 0.013 1 96 226 LEU B N 1
ATOM 6887 C CA . LEU B 1 226 ? -8.352 -15.477 0.307 1 96 226 LEU B CA 1
ATOM 6888 C C . LEU B 1 226 ? -9.5 -15.922 -0.585 1 96 226 LEU B C 1
ATOM 6890 O O . LEU B 1 226 ? -9.508 -17.062 -1.07 1 96 226 LEU B O 1
ATOM 6894 N N . SER B 1 227 ? -10.414 -15.047 -0.744 1 95.44 227 SER B N 1
ATOM 6895 C CA . SER B 1 227 ? -11.531 -15.375 -1.625 1 95.44 227 SER B CA 1
ATOM 6896 C C . SER B 1 227 ? -11.055 -15.641 -3.049 1 95.44 227 SER B C 1
ATOM 6898 O O . SER B 1 227 ? -11.547 -16.547 -3.717 1 95.44 227 SER B O 1
ATOM 6900 N N . GLN B 1 228 ? -10.125 -14.867 -3.516 1 94.5 228 GLN B N 1
ATOM 6901 C CA . GLN B 1 228 ? -9.57 -15.078 -4.848 1 94.5 228 GLN B CA 1
ATOM 6902 C C . GLN B 1 228 ? -8.844 -16.422 -4.93 1 94.5 228 GLN B C 1
ATOM 6904 O O . GLN B 1 228 ? -8.898 -17.109 -5.953 1 94.5 228 GLN B O 1
ATOM 6909 N N . SER B 1 229 ? -8.141 -16.812 -3.832 1 95.31 229 SER B N 1
ATOM 6910 C CA . SER B 1 229 ? -7.449 -18.094 -3.811 1 95.31 229 SER B CA 1
ATOM 6911 C C . SER B 1 229 ? -8.43 -19.266 -3.877 1 95.31 229 SER B C 1
ATOM 6913 O O . SER B 1 229 ? -8.109 -20.328 -4.414 1 95.31 229 SER B O 1
ATOM 6915 N N . VAL B 1 230 ? -9.633 -19.047 -3.383 1 95.06 230 VAL B N 1
ATOM 6916 C CA . VAL B 1 230 ? -10.672 -20.062 -3.496 1 95.06 230 VAL B CA 1
ATOM 6917 C C . VAL B 1 230 ? -11.156 -20.141 -4.941 1 95.06 230 VAL B C 1
ATOM 6919 O O . VAL B 1 230 ? -11.297 -21.234 -5.496 1 95.06 230 VAL B O 1
ATOM 6922 N N . LEU B 1 231 ? -11.281 -19.031 -5.52 1 92.44 231 LEU B N 1
ATOM 6923 C CA . LEU B 1 231 ? -11.789 -18.969 -6.887 1 92.44 231 LEU B CA 1
ATOM 6924 C C . LEU B 1 231 ? -10.789 -19.578 -7.863 1 92.44 231 LEU B C 1
ATOM 6926 O O . LEU B 1 231 ? -11.188 -20.219 -8.844 1 92.44 231 LEU B O 1
ATOM 6930 N N . ASN B 1 232 ? -9.586 -19.453 -7.562 1 92.25 232 ASN B N 1
ATOM 6931 C CA . ASN B 1 232 ? -8.578 -20 -8.461 1 92.25 232 ASN B CA 1
ATOM 6932 C C . ASN B 1 232 ? -8.242 -21.453 -8.117 1 92.25 232 ASN B C 1
ATOM 6934 O O . ASN B 1 232 ? -7.465 -22.094 -8.82 1 92.25 232 ASN B O 1
ATOM 6938 N N . GLY B 1 233 ? -8.758 -21.953 -7.141 1 93.5 233 GLY B N 1
ATOM 6939 C CA . GLY B 1 233 ? -8.547 -23.344 -6.789 1 93.5 233 GLY B CA 1
ATOM 6940 C C . GLY B 1 233 ? -7.324 -23.562 -5.918 1 93.5 233 GLY B C 1
ATOM 6941 O O . GLY B 1 233 ? -7.09 -24.672 -5.434 1 93.5 233 GLY B O 1
ATOM 6942 N N . LEU B 1 234 ? -6.562 -22.547 -5.594 1 94 234 LEU B N 1
ATOM 6943 C CA . LEU B 1 234 ? -5.336 -22.672 -4.82 1 94 234 LEU B CA 1
ATOM 6944 C C . LEU B 1 234 ? -5.645 -22.938 -3.35 1 94 234 LEU B C 1
ATOM 6946 O O . LEU B 1 234 ? -4.918 -23.672 -2.682 1 94 234 LEU B O 1
ATOM 6950 N N . ALA B 1 235 ? -6.684 -22.344 -2.832 1 95.5 235 ALA B N 1
ATOM 6951 C CA . ALA B 1 235 ? -7.039 -22.516 -1.427 1 95.5 235 ALA B CA 1
ATOM 6952 C C . ALA B 1 235 ? -7.352 -23.984 -1.126 1 95.5 235 ALA B C 1
ATOM 6954 O O . ALA B 1 235 ? -6.914 -24.531 -0.105 1 95.5 235 ALA B O 1
ATOM 6955 N N . PHE B 1 236 ? -8.086 -24.578 -2.076 1 95.75 236 PHE B N 1
ATOM 6956 C CA . PHE B 1 236 ? -8.414 -26 -1.893 1 95.75 236 PHE B CA 1
ATOM 6957 C C . PHE B 1 236 ? -7.152 -26.859 -1.919 1 95.75 236 PHE B C 1
ATOM 6959 O O . PHE B 1 236 ? -7.004 -27.781 -1.114 1 95.75 236 PHE B O 1
ATOM 6966 N N . GLN B 1 237 ? -6.289 -26.531 -2.736 1 94 237 GLN B N 1
ATOM 6967 C CA . GLN B 1 237 ? -5.055 -27.297 -2.898 1 94 237 GLN B CA 1
ATOM 6968 C C . GLN B 1 237 ? -4.141 -27.125 -1.69 1 94 237 GLN B C 1
ATOM 6970 O O . GLN B 1 237 ? -3.543 -28.094 -1.212 1 94 237 GLN B O 1
ATOM 6975 N N . ILE B 1 238 ? -4.062 -25.953 -1.094 1 91.62 238 ILE B N 1
ATOM 6976 C CA . ILE B 1 238 ? -3.02 -25.656 -0.121 1 91.62 238 ILE B CA 1
ATOM 6977 C C . ILE B 1 238 ? -3.6 -25.688 1.29 1 91.62 238 ILE B C 1
ATOM 6979 O O . ILE B 1 238 ? -3.018 -26.297 2.189 1 91.62 238 ILE B O 1
ATOM 6983 N N . PHE B 1 239 ? -4.773 -25.172 1.535 1 94.12 239 PHE B N 1
ATOM 6984 C CA . PHE B 1 239 ? -5.23 -24.906 2.896 1 94.12 239 PHE B CA 1
ATOM 6985 C C . PHE B 1 239 ? -6.129 -26.047 3.385 1 94.12 239 PHE B C 1
ATOM 6987 O O . PHE B 1 239 ? -6.031 -26.469 4.539 1 94.12 239 PHE B O 1
ATOM 6994 N N . TRP B 1 240 ? -6.996 -26.516 2.512 1 95.5 240 TRP B N 1
ATOM 6995 C CA . TRP B 1 240 ? -7.934 -27.516 3.004 1 95.5 240 TRP B CA 1
ATOM 6996 C C . TRP B 1 240 ? -8.195 -28.594 1.947 1 95.5 240 TRP B C 1
ATOM 6998 O O . TRP B 1 240 ? -9.344 -28.844 1.587 1 95.5 240 TRP B O 1
ATOM 7008 N N . PRO B 1 241 ? -7.156 -29.391 1.539 1 93.62 241 PRO B N 1
ATOM 7009 C CA . PRO B 1 241 ? -7.289 -30.422 0.505 1 93.62 241 PRO B CA 1
ATOM 7010 C C . PRO B 1 241 ? -8.156 -31.594 0.95 1 93.62 241 PRO B C 1
ATOM 7012 O O . PRO B 1 241 ? -8.688 -32.344 0.111 1 93.62 241 PRO B O 1
ATOM 7015 N N . ASN B 1 242 ? -8.375 -31.734 2.232 1 95.12 242 ASN B N 1
ATOM 7016 C CA . ASN B 1 242 ? -9.094 -32.906 2.736 1 95.12 242 ASN B CA 1
ATOM 7017 C C . ASN B 1 242 ? -10.5 -32.531 3.203 1 95.12 242 ASN B C 1
ATOM 7019 O O . ASN B 1 242 ? -11.188 -33.344 3.824 1 95.12 242 ASN B O 1
ATOM 7023 N N . SER B 1 243 ? -10.938 -31.312 2.941 1 96 243 SER B N 1
ATOM 7024 C CA . SER B 1 243 ? -12.266 -30.875 3.369 1 96 243 SER B CA 1
ATOM 7025 C C . SER B 1 243 ? -13.062 -30.312 2.197 1 96 243 SER B C 1
ATOM 7027 O O . SER B 1 243 ? -13.242 -29.094 2.094 1 96 243 SER B O 1
ATOM 7029 N N . PRO B 1 244 ? -13.609 -31.234 1.393 1 94.81 244 PRO B N 1
ATOM 7030 C CA . PRO B 1 244 ? -14.375 -30.766 0.233 1 94.81 244 PRO B CA 1
ATOM 7031 C C . PRO B 1 244 ? -15.609 -29.969 0.627 1 94.81 244 PRO B C 1
ATOM 7033 O O . PRO B 1 244 ? -15.992 -29.031 -0.081 1 94.81 244 PRO B O 1
ATOM 7036 N N . TYR B 1 245 ? -16.203 -30.281 1.738 1 92.56 245 TYR B N 1
ATOM 7037 C CA . TYR B 1 245 ? -17.375 -29.547 2.188 1 92.56 245 TYR B CA 1
ATOM 7038 C C . TYR B 1 245 ? -17.031 -28.078 2.449 1 92.56 245 TYR B C 1
ATOM 7040 O O . TYR B 1 245 ? -17.688 -27.172 1.932 1 92.56 245 TYR B O 1
ATOM 7048 N N . TRP B 1 246 ? -16.016 -27.906 3.154 1 93.81 246 TRP B N 1
ATOM 7049 C CA . TRP B 1 246 ? -15.586 -26.547 3.443 1 93.81 246 TRP B CA 1
ATOM 7050 C C . TRP B 1 246 ? -15.125 -25.844 2.172 1 93.81 246 TRP B C 1
ATOM 7052 O O . TRP B 1 246 ? -15.375 -24.641 1.992 1 93.81 246 TRP B O 1
ATOM 7062 N N . ALA B 1 247 ? -14.469 -26.547 1.379 1 93.62 247 ALA B N 1
ATOM 7063 C CA . ALA B 1 247 ? -13.992 -25.953 0.129 1 93.62 247 ALA B CA 1
ATOM 7064 C C . ALA B 1 247 ? -15.141 -25.328 -0.662 1 93.62 247 ALA B C 1
ATOM 7066 O O . ALA B 1 247 ? -14.969 -24.281 -1.286 1 93.62 247 ALA B O 1
ATOM 7067 N N . ASN B 1 248 ? -16.328 -25.938 -0.618 1 91.12 248 ASN B N 1
ATOM 7068 C CA . ASN B 1 248 ? -17.469 -25.438 -1.377 1 91.12 248 ASN B CA 1
ATOM 7069 C C . ASN B 1 248 ? -18.156 -24.266 -0.657 1 91.12 248 ASN B C 1
ATOM 7071 O O . ASN B 1 248 ? -18.469 -23.25 -1.273 1 91.12 248 ASN B O 1
ATOM 7075 N N . ILE B 1 249 ? -18.234 -24.344 0.64 1 93.06 249 ILE B N 1
ATOM 7076 C CA . ILE B 1 249 ? -19 -23.328 1.345 1 93.06 249 ILE B CA 1
ATOM 7077 C C . ILE B 1 249 ? -18.078 -22.141 1.655 1 93.06 249 ILE B C 1
ATOM 7079 O O . ILE B 1 249 ? -18.562 -21.047 1.998 1 93.06 249 ILE B O 1
ATOM 7083 N N . SER B 1 250 ? -16.797 -22.328 1.48 1 94.81 250 SER B N 1
ATOM 7084 C CA . SER B 1 250 ? -15.836 -21.297 1.84 1 94.81 250 SER B CA 1
ATOM 7085 C C . SER B 1 250 ? -15.977 -20.062 0.946 1 94.81 250 SER B C 1
ATOM 7087 O O . SER B 1 250 ? -15.781 -18.938 1.397 1 94.81 250 SER B O 1
ATOM 7089 N N . LEU B 1 251 ? -16.344 -20.266 -0.282 1 93.5 251 LEU B N 1
ATOM 7090 C CA . LEU B 1 251 ? -16.391 -19.156 -1.223 1 93.5 251 LEU B CA 1
ATOM 7091 C C . LEU B 1 251 ? -17.453 -18.125 -0.816 1 93.5 251 LEU B C 1
ATOM 7093 O O . LEU B 1 251 ? -17.141 -16.953 -0.597 1 93.5 251 LEU B O 1
ATOM 7097 N N . PRO B 1 252 ? -18.703 -18.562 -0.641 1 93.94 252 PRO B N 1
ATOM 7098 C CA . PRO B 1 252 ? -19.688 -17.562 -0.194 1 93.94 252 PRO B CA 1
ATOM 7099 C C . PRO B 1 252 ? -19.391 -17.047 1.212 1 93.94 252 PRO B C 1
ATOM 7101 O O . PRO B 1 252 ? -19.672 -15.883 1.51 1 93.94 252 PRO B O 1
ATOM 7104 N N . PHE B 1 253 ? -18.828 -17.828 2.047 1 95.38 253 PHE B N 1
ATOM 7105 C CA . PHE B 1 253 ? -18.531 -17.422 3.414 1 95.38 253 PHE B CA 1
ATOM 7106 C C . PHE B 1 253 ? -17.438 -16.359 3.436 1 95.38 253 PHE B C 1
ATOM 7108 O O . PHE B 1 253 ? -17.656 -15.266 3.975 1 95.38 253 PHE B O 1
ATOM 7115 N N . ILE B 1 254 ? -16.359 -16.641 2.801 1 96.25 254 ILE B N 1
ATOM 7116 C CA . ILE B 1 254 ? -15.227 -15.727 2.791 1 96.25 254 ILE B CA 1
ATOM 7117 C C . ILE B 1 254 ? -15.562 -14.508 1.935 1 96.25 254 ILE B C 1
ATOM 7119 O O . ILE B 1 254 ? -15.156 -13.383 2.252 1 96.25 254 ILE B O 1
ATOM 7123 N N . GLY B 1 255 ? -16.266 -14.75 0.806 1 94.12 255 GLY B N 1
ATOM 7124 C CA . GLY B 1 255 ? -16.703 -13.641 -0.027 1 94.12 255 GLY B CA 1
ATOM 7125 C C . GLY B 1 255 ? -17.594 -12.656 0.714 1 94.12 255 GLY B C 1
ATOM 7126 O O . GLY B 1 255 ? -17.359 -11.445 0.646 1 94.12 255 GLY B O 1
ATOM 7127 N N . GLY B 1 256 ? -18.594 -13.234 1.458 1 94.38 256 GLY B N 1
ATOM 7128 C CA . GLY B 1 256 ? -19.438 -12.367 2.262 1 94.38 256 GLY B CA 1
ATOM 7129 C C . GLY B 1 256 ? -18.672 -11.602 3.322 1 94.38 256 GLY B C 1
ATOM 7130 O O . GLY B 1 256 ? -18.922 -10.406 3.529 1 94.38 256 GLY B O 1
ATOM 7131 N N . PHE B 1 257 ? -17.719 -12.211 3.867 1 95.75 257 PHE B N 1
ATOM 7132 C CA . PHE B 1 257 ? -16.922 -11.586 4.914 1 95.75 257 PHE B CA 1
ATOM 7133 C C . PHE B 1 257 ? -16.047 -10.484 4.34 1 95.75 257 PHE B C 1
ATOM 7135 O O . PHE B 1 257 ? -15.883 -9.422 4.953 1 95.75 257 PHE B O 1
ATOM 7142 N N . SER B 1 258 ? -15.5 -10.742 3.207 1 95.19 258 SER B N 1
ATOM 7143 C CA . SER B 1 258 ? -14.688 -9.734 2.527 1 95.19 258 SER B CA 1
ATOM 7144 C C . SER B 1 258 ? -15.508 -8.5 2.184 1 95.19 258 SER B C 1
ATOM 7146 O O . SER B 1 258 ? -15.055 -7.371 2.385 1 95.19 258 SER B O 1
ATOM 7148 N N . LEU B 1 259 ? -16.734 -8.68 1.67 1 95.25 259 LEU B N 1
ATOM 7149 C CA . LEU B 1 259 ? -17.609 -7.566 1.327 1 95.25 259 LEU B CA 1
ATOM 7150 C C . LEU B 1 259 ? -18 -6.781 2.574 1 95.25 259 LEU B C 1
ATOM 7152 O O . LEU B 1 259 ? -18.109 -5.551 2.535 1 95.25 259 LEU B O 1
ATOM 7156 N N . PHE B 1 260 ? -18.188 -7.512 3.721 1 96.25 260 PHE B N 1
ATOM 7157 C CA . PHE B 1 260 ? -18.531 -6.867 4.984 1 96.25 260 PHE B CA 1
ATOM 7158 C C . PHE B 1 260 ? -17.438 -5.871 5.387 1 96.25 260 PHE B C 1
ATOM 7160 O O . PHE B 1 260 ? -17.734 -4.703 5.652 1 96.25 260 PHE B O 1
ATOM 7167 N N . TRP B 1 261 ? -16.266 -6.297 5.332 1 95.88 261 TRP B N 1
ATOM 7168 C CA . TRP B 1 261 ? -15.164 -5.434 5.738 1 95.88 261 TRP B CA 1
ATOM 7169 C C . TRP B 1 261 ? -14.875 -4.383 4.672 1 95.88 261 TRP B C 1
ATOM 7171 O O . TRP B 1 261 ? -14.391 -3.291 4.98 1 95.88 261 TRP B O 1
ATOM 7181 N N . GLY B 1 262 ? -15.156 -4.723 3.328 1 95.19 262 GLY B N 1
ATOM 7182 C CA . GLY B 1 262 ? -15.039 -3.721 2.281 1 95.19 262 GLY B CA 1
ATOM 7183 C C . GLY B 1 262 ? -15.977 -2.541 2.482 1 95.19 262 GLY B C 1
ATOM 7184 O O . GLY B 1 262 ? -15.586 -1.392 2.266 1 95.19 262 GLY B O 1
ATOM 7185 N N . ILE B 1 263 ? -17.172 -2.824 2.941 1 96.81 263 ILE B N 1
ATOM 7186 C CA . ILE B 1 263 ? -18.141 -1.77 3.193 1 96.81 263 ILE B CA 1
ATOM 7187 C C . ILE B 1 263 ? -17.703 -0.945 4.402 1 96.81 263 ILE B C 1
ATOM 7189 O O . ILE B 1 263 ? -17.766 0.287 4.375 1 96.81 263 ILE B O 1
ATOM 7193 N N . GLN B 1 264 ? -17.25 -1.639 5.406 1 96 264 GLN B N 1
ATOM 7194 C CA . GLN B 1 264 ? -16.781 -0.93 6.594 1 96 264 GLN B CA 1
ATOM 7195 C C . GLN B 1 264 ? -15.602 -0.017 6.262 1 96 264 GLN B C 1
ATOM 7197 O O . GLN B 1 264 ? -15.508 1.096 6.785 1 96 264 GLN B O 1
ATOM 7202 N N . PHE B 1 265 ? -14.789 -0.432 5.43 1 95.88 265 PHE B N 1
ATOM 7203 C CA . PHE B 1 265 ? -13.664 0.386 4.984 1 95.88 265 PHE B CA 1
ATOM 7204 C C . PHE B 1 265 ? -14.156 1.601 4.207 1 95.88 265 PHE B C 1
ATOM 7206 O O . PHE B 1 265 ? -13.664 2.713 4.402 1 95.88 265 PHE B O 1
ATOM 7213 N N . THR B 1 266 ? -15.07 1.372 3.291 1 95.62 266 THR B N 1
ATOM 7214 C CA . THR B 1 266 ? -15.641 2.461 2.506 1 95.62 266 THR B CA 1
ATOM 7215 C C . THR B 1 266 ? -16.234 3.535 3.418 1 95.62 266 THR B C 1
ATOM 7217 O O . THR B 1 266 ? -15.992 4.727 3.217 1 95.62 266 THR B O 1
ATOM 7220 N N . ARG B 1 267 ? -16.984 3.029 4.551 1 95.5 267 ARG B N 1
ATOM 7221 C CA . ARG B 1 267 ? -17.578 3.959 5.496 1 95.5 267 ARG B CA 1
ATOM 7222 C C . ARG B 1 267 ? -16.516 4.797 6.199 1 95.5 267 ARG B C 1
ATOM 7224 O O . ARG B 1 267 ? -16.672 6.012 6.344 1 95.5 267 ARG B O 1
ATOM 7231 N N . SER B 1 268 ? -15.492 4.172 6.469 1 92.62 268 SER B N 1
ATOM 7232 C CA . SER B 1 268 ? -14.43 4.836 7.211 1 92.62 268 SER B CA 1
ATOM 7233 C C . SER B 1 268 ? -13.617 5.754 6.309 1 92.62 268 SER B C 1
ATOM 7235 O O . SER B 1 268 ? -13.336 6.898 6.664 1 92.62 268 SER B O 1
ATOM 7237 N N . PHE B 1 269 ? -13.25 5.285 5.18 1 93.31 269 PHE B N 1
ATOM 7238 C CA . PHE B 1 269 ? -12.414 6.043 4.262 1 93.31 269 PHE B CA 1
ATOM 7239 C C . PHE B 1 269 ? -13.125 7.305 3.785 1 93.31 269 PHE B C 1
ATOM 7241 O O . PHE B 1 269 ? -12.539 8.383 3.762 1 93.31 269 PHE B O 1
ATOM 7248 N N . LEU B 1 270 ? -14.383 7.172 3.404 1 93.44 270 LEU B N 1
ATOM 7249 C CA . LEU B 1 270 ? -15.141 8.289 2.861 1 93.44 270 LEU B CA 1
ATOM 7250 C C . LEU B 1 270 ? -15.828 9.07 3.975 1 93.44 270 LEU B C 1
ATOM 7252 O O . LEU B 1 270 ? -16.5 10.078 3.715 1 93.44 270 LEU B O 1
ATOM 7256 N N . SER B 1 271 ? -15.664 8.602 5.234 1 92.56 271 SER B N 1
ATOM 7257 C CA . SER B 1 271 ? -16.344 9.242 6.359 1 92.56 271 SER B CA 1
ATOM 7258 C C . SER B 1 271 ? -17.797 9.539 6.027 1 92.56 271 SER B C 1
ATOM 7260 O O . SER B 1 271 ? -18.25 10.672 6.188 1 92.56 271 SER B O 1
ATOM 7262 N N . THR B 1 272 ? -18.453 8.516 5.637 1 95 272 THR B N 1
ATOM 7263 C CA . THR B 1 272 ? -19.797 8.672 5.125 1 95 272 THR B CA 1
ATOM 7264 C C . THR B 1 272 ? -20.766 9.086 6.238 1 95 272 THR B C 1
ATOM 7266 O O . THR B 1 272 ? -21.766 9.75 5.98 1 95 272 THR B O 1
ATOM 7269 N N . LYS B 1 273 ? -20.547 8.734 7.512 1 93 273 LYS B N 1
ATOM 7270 C CA . LYS B 1 273 ? -21.391 9.164 8.625 1 93 273 LYS B CA 1
ATOM 7271 C C . LYS B 1 273 ? -21.5 10.688 8.688 1 93 273 LYS B C 1
ATOM 7273 O O . LYS B 1 273 ? -22.562 11.227 8.992 1 93 273 LYS B O 1
ATOM 7278 N N . LYS B 1 274 ? -20.359 11.328 8.359 1 90.5 274 LYS B N 1
ATOM 7279 C CA . LYS B 1 274 ? -20.281 12.781 8.438 1 90.5 274 LYS B CA 1
ATOM 7280 C C . LYS B 1 274 ? -20.75 13.43 7.141 1 90.5 274 LYS B C 1
ATOM 7282 O O . LYS B 1 274 ? -21.547 14.375 7.168 1 90.5 274 LYS B O 1
ATOM 7287 N N . HIS B 1 275 ? -20.422 12.914 5.918 1 90.12 275 HIS B N 1
ATOM 7288 C CA . HIS B 1 275 ? -20.641 13.586 4.641 1 90.12 275 HIS B CA 1
ATOM 7289 C C . HIS B 1 275 ? -21.969 13.172 4.027 1 90.12 275 HIS B C 1
ATOM 7291 O O . HIS B 1 275 ? -22.609 13.961 3.312 1 90.12 275 HIS B O 1
ATOM 7297 N N . THR B 1 276 ? -22.359 11.992 4.324 1 93.38 276 THR B N 1
ATOM 7298 C CA . THR B 1 276 ? -23.609 11.5 3.768 1 93.38 276 THR B CA 1
ATOM 7299 C C . THR B 1 276 ? -24.266 10.508 4.719 1 93.38 276 THR B C 1
ATOM 7301 O O . THR B 1 276 ? -24.328 9.312 4.43 1 93.38 276 THR B O 1
ATOM 7304 N N . PRO B 1 277 ? -25.016 10.859 5.641 1 93.31 277 PRO B N 1
ATOM 7305 C CA . PRO B 1 277 ? -25.562 9.984 6.676 1 93.31 277 PRO B CA 1
ATOM 7306 C C . PRO B 1 277 ? -26.641 9.047 6.141 1 93.31 277 PRO B C 1
ATOM 7308 O O . PRO B 1 277 ? -26.797 7.926 6.629 1 93.31 277 PRO B O 1
ATOM 7311 N N . THR B 1 278 ? -27.375 9.539 5.23 1 95.38 278 THR B N 1
ATOM 7312 C CA . THR B 1 278 ? -28.422 8.695 4.68 1 95.38 278 THR B CA 1
ATOM 7313 C C . THR B 1 278 ? -27.812 7.492 3.953 1 95.38 278 THR B C 1
ATOM 7315 O O . THR B 1 278 ? -28.25 6.355 4.156 1 95.38 278 THR B O 1
ATOM 7318 N N . LEU B 1 279 ? -26.844 7.746 3.141 1 95.94 279 LEU B N 1
ATOM 7319 C CA . LEU B 1 279 ? -26.188 6.668 2.416 1 95.94 279 LEU B CA 1
ATOM 7320 C C . LEU B 1 279 ? -25.406 5.77 3.371 1 95.94 279 LEU B C 1
ATOM 7322 O O . LEU B 1 279 ? -25.234 4.574 3.111 1 95.94 279 LEU B O 1
ATOM 7326 N N . ASP B 1 280 ? -24.906 6.332 4.492 1 96.88 280 ASP B N 1
ATOM 7327 C CA . ASP B 1 280 ? -24.219 5.535 5.508 1 96.88 280 ASP B CA 1
ATOM 7328 C C . ASP B 1 280 ? -25.141 4.469 6.086 1 96.88 280 ASP B C 1
ATOM 7330 O O . ASP B 1 280 ? -24.719 3.342 6.348 1 96.88 280 ASP B O 1
ATOM 7334 N N . LYS B 1 281 ? -26.453 4.84 6.332 1 96.69 281 LYS B N 1
ATOM 7335 C CA . LYS B 1 281 ? -27.422 3.881 6.852 1 96.69 281 LYS B CA 1
ATOM 7336 C C . LYS B 1 281 ? -27.656 2.74 5.863 1 96.69 281 LYS B C 1
ATOM 7338 O O . LYS B 1 281 ? -27.812 1.587 6.27 1 96.69 281 LYS B O 1
ATOM 7343 N N . ILE B 1 282 ? -27.594 3.1 4.539 1 96.12 282 ILE B N 1
ATOM 7344 C CA . ILE B 1 282 ? -27.766 2.072 3.518 1 96.12 282 ILE B CA 1
ATOM 7345 C C . ILE B 1 282 ? -26.547 1.157 3.496 1 96.12 282 ILE B C 1
ATOM 7347 O O . ILE B 1 282 ? -26.672 -0.059 3.336 1 96.12 282 ILE B O 1
ATOM 7351 N N . LEU B 1 283 ? -25.453 1.687 3.709 1 96.69 283 LEU B N 1
ATOM 7352 C CA . LEU B 1 283 ? -24.234 0.888 3.783 1 96.69 283 LEU B CA 1
ATOM 7353 C C . LEU B 1 283 ? -24.281 -0.054 4.984 1 96.69 283 LEU B C 1
ATOM 7355 O O . LEU B 1 283 ? -23.844 -1.204 4.891 1 96.69 283 LEU B O 1
ATOM 7359 N N . MET B 1 284 ? -24.828 0.405 6.027 1 96.12 284 MET B N 1
ATOM 7360 C CA . MET B 1 284 ? -24.953 -0.438 7.211 1 96.12 284 MET B CA 1
ATOM 7361 C C . MET B 1 284 ? -25.922 -1.591 6.953 1 96.12 284 MET B C 1
ATOM 7363 O O . MET B 1 284 ? -25.703 -2.707 7.43 1 96.12 284 MET B O 1
ATOM 7367 N N . LEU B 1 285 ? -26.875 -1.238 6.266 1 95.38 285 LEU B N 1
ATOM 7368 C CA . LEU B 1 285 ? -27.812 -2.285 5.891 1 95.38 285 LEU B CA 1
ATOM 7369 C C . LEU B 1 285 ? -27.156 -3.314 4.98 1 95.38 285 LEU B C 1
ATOM 7371 O O . LEU B 1 285 ? -27.359 -4.52 5.141 1 95.38 285 LEU B O 1
ATOM 7375 N N . LEU B 1 286 ? -26.406 -2.863 4.035 1 94.62 286 LEU B N 1
ATOM 7376 C CA . LEU B 1 286 ? -25.672 -3.762 3.146 1 94.62 286 LEU B CA 1
ATOM 7377 C C . LEU B 1 286 ? -24.688 -4.613 3.934 1 94.62 286 LEU B C 1
ATOM 7379 O O . LEU B 1 286 ? -24.484 -5.789 3.619 1 94.62 286 LEU B O 1
ATOM 7383 N N . MET B 1 287 ? -24.109 -4.062 4.934 1 96.56 287 MET B N 1
ATOM 7384 C CA . MET B 1 287 ? -23.203 -4.82 5.793 1 96.56 287 MET B CA 1
ATOM 7385 C C . MET B 1 287 ? -23.938 -5.969 6.48 1 96.56 287 MET B C 1
ATOM 7387 O O . MET B 1 287 ? -23.422 -7.09 6.543 1 96.56 287 MET B O 1
ATOM 7391 N N . ALA B 1 288 ? -25.047 -5.707 7.051 1 95.25 288 ALA B N 1
ATOM 7392 C CA . ALA B 1 288 ? -25.875 -6.738 7.68 1 95.25 288 ALA B CA 1
ATOM 7393 C C . ALA B 1 288 ? -26.234 -7.828 6.684 1 95.25 288 ALA B C 1
ATOM 7395 O O . ALA B 1 288 ? -26.25 -9.016 7.023 1 95.25 288 ALA B O 1
ATOM 7396 N N . LEU B 1 289 ? -26.516 -7.367 5.504 1 94.25 289 LEU B N 1
ATOM 7397 C CA . LEU B 1 289 ? -26.859 -8.32 4.453 1 94.25 289 LEU B CA 1
ATOM 7398 C C . LEU B 1 289 ? -25.672 -9.234 4.145 1 94.25 289 LEU B C 1
ATOM 7400 O O . LEU B 1 289 ? -25.844 -10.43 3.9 1 94.25 289 LEU B O 1
ATOM 7404 N N . MET B 1 290 ? -24.547 -8.75 4.16 1 95.38 290 MET B N 1
ATOM 7405 C CA . MET B 1 290 ? -23.359 -9.562 3.924 1 95.38 290 MET B CA 1
ATOM 7406 C C . MET B 1 290 ? -23.125 -10.547 5.066 1 95.38 290 MET B C 1
ATOM 7408 O O . MET B 1 290 ? -22.688 -11.672 4.844 1 95.38 290 MET B O 1
ATOM 7412 N N . LEU B 1 291 ? -23.359 -10.102 6.227 1 94.94 291 LEU B N 1
ATOM 7413 C CA . LEU B 1 291 ? -23.266 -11.008 7.363 1 94.94 291 LEU B CA 1
ATOM 7414 C C . LEU B 1 291 ? -24.281 -12.141 7.242 1 94.94 291 LEU B C 1
ATOM 7416 O O . LEU B 1 291 ? -23.984 -13.289 7.57 1 94.94 291 LEU B O 1
ATOM 7420 N N . CYS B 1 292 ? -25.391 -11.844 6.797 1 93.75 292 CYS B N 1
ATOM 7421 C CA . CYS B 1 292 ? -26.406 -12.852 6.57 1 93.75 292 CYS B CA 1
ATOM 7422 C C . CYS B 1 292 ? -25.984 -13.836 5.492 1 93.75 292 CYS B C 1
ATOM 7424 O O . CYS B 1 292 ? -26.234 -15.039 5.605 1 93.75 292 CYS B O 1
ATOM 7426 N N . LEU B 1 293 ? -25.391 -13.328 4.457 1 91.62 293 LEU B N 1
ATOM 7427 C CA . LEU B 1 293 ? -24.875 -14.203 3.402 1 91.62 293 LEU B CA 1
ATOM 7428 C C . LEU B 1 293 ? -23.828 -15.156 3.953 1 91.62 293 LEU B C 1
ATOM 7430 O O . LEU B 1 293 ? -23.828 -16.344 3.617 1 91.62 293 LEU B O 1
ATOM 7434 N N . MET B 1 294 ? -22.984 -14.648 4.805 1 93 294 MET B N 1
ATOM 7435 C CA . MET B 1 294 ? -21.953 -15.469 5.441 1 93 294 MET B CA 1
ATOM 7436 C C . MET B 1 294 ? -22.594 -16.609 6.23 1 93 294 MET B C 1
ATOM 7438 O O . MET B 1 294 ? -22.203 -17.766 6.074 1 93 294 MET B O 1
ATOM 7442 N N . LEU B 1 295 ? -23.641 -16.328 6.918 1 92.44 295 LEU B N 1
ATOM 7443 C CA . LEU B 1 295 ? -24.297 -17.328 7.758 1 92.44 295 LEU B CA 1
ATOM 7444 C C . LEU B 1 295 ? -25.141 -18.281 6.91 1 92.44 295 LEU B C 1
ATOM 7446 O O . LEU B 1 295 ? -25.25 -19.469 7.234 1 92.44 295 LEU B O 1
ATOM 7450 N N . SER B 1 296 ? -25.578 -17.828 5.887 1 92.94 296 SER B N 1
ATOM 7451 C CA . SER B 1 296 ? -26.422 -18.641 5.023 1 92.94 296 SER B CA 1
ATOM 7452 C C . SER B 1 296 ? -25.609 -19.719 4.309 1 92.94 296 SER B C 1
ATOM 7454 O O . SER B 1 296 ? -26.156 -20.688 3.811 1 92.94 296 SER B O 1
ATOM 7456 N N . SER B 1 297 ? -24.422 -19.484 4.203 1 91.44 297 SER B N 1
ATOM 7457 C CA . SER B 1 297 ? -23.547 -20.453 3.547 1 91.44 297 SER B CA 1
ATOM 7458 C C . SER B 1 297 ? -23.625 -21.812 4.223 1 91.44 297 SER B C 1
ATOM 7460 O O . SER B 1 297 ? -23.422 -22.844 3.58 1 91.44 297 SER B O 1
ATOM 7462 N N . PHE B 1 298 ? -24 -21.844 5.527 1 91.75 298 PHE B N 1
ATOM 7463 C CA . PHE B 1 298 ? -24.094 -23.109 6.27 1 91.75 298 PHE B CA 1
ATOM 7464 C C . PHE B 1 298 ? -25.5 -23.688 6.168 1 91.75 298 PHE B C 1
ATOM 7466 O O . PHE B 1 298 ? -25.719 -24.859 6.516 1 91.75 298 PHE B O 1
ATOM 7473 N N . ILE B 1 299 ? -26.438 -23.016 5.656 1 91.69 299 ILE B N 1
ATOM 7474 C CA . ILE B 1 299 ? -27.828 -23.422 5.719 1 91.69 299 ILE B CA 1
ATOM 7475 C C . ILE B 1 299 ? -28.344 -23.766 4.316 1 91.69 299 ILE B C 1
ATOM 7477 O O . ILE B 1 299 ? -28.906 -24.844 4.094 1 91.69 299 ILE B O 1
ATOM 7481 N N . PHE B 1 300 ? -28.062 -22.906 3.385 1 90.56 300 PHE B N 1
ATOM 7482 C CA . PHE B 1 300 ? -28.594 -23.078 2.039 1 90.56 300 PHE B CA 1
ATOM 7483 C C . PHE B 1 300 ? -27.609 -23.844 1.156 1 90.56 300 PHE B C 1
ATOM 7485 O O . PHE B 1 300 ? -26.453 -24.047 1.533 1 90.56 300 PHE B O 1
ATOM 7492 N N . SER B 1 301 ? -28.188 -24.219 -0.011 1 89.19 301 SER B N 1
ATOM 7493 C CA . SER B 1 301 ? -27.359 -24.938 -0.983 1 89.19 301 SER B CA 1
ATOM 7494 C C . SER B 1 301 ? -26.328 -24.016 -1.611 1 89.19 301 SER B C 1
ATOM 7496 O O . SER B 1 301 ? -26.453 -22.797 -1.566 1 89.19 301 SER B O 1
ATOM 7498 N N . TYR B 1 302 ? -25.344 -24.578 -2.072 1 88.94 302 TYR B N 1
ATOM 7499 C CA . TYR B 1 302 ? -24.281 -23.828 -2.729 1 88.94 302 TYR B CA 1
ATOM 7500 C C . TYR B 1 302 ? -24.812 -23.047 -3.912 1 88.94 302 TYR B C 1
ATOM 7502 O O . TYR B 1 302 ? -24.406 -21.906 -4.148 1 88.94 302 TYR B O 1
ATOM 7510 N N . PHE B 1 303 ? -25.703 -23.625 -4.586 1 88.19 303 PHE B N 1
ATOM 7511 C CA . PHE B 1 303 ? -26.297 -22.984 -5.754 1 88.19 303 PHE B CA 1
ATOM 7512 C C . PHE B 1 303 ? -26.891 -21.625 -5.383 1 88.19 303 PHE B C 1
ATOM 7514 O O . PHE B 1 303 ? -26.594 -20.609 -6.016 1 88.19 303 PHE B O 1
ATOM 7521 N N . VAL B 1 304 ? -27.609 -21.609 -4.34 1 90.31 304 VAL B N 1
ATOM 7522 C CA . VAL B 1 304 ? -28.297 -20.391 -3.92 1 90.31 304 VAL B CA 1
ATOM 7523 C C . VAL B 1 304 ? -27.266 -19.375 -3.414 1 90.31 304 VAL B C 1
ATOM 7525 O O . VAL B 1 304 ? -27.312 -18.203 -3.779 1 90.31 304 VAL B O 1
ATOM 7528 N N . ASN B 1 305 ? -26.406 -19.859 -2.711 1 90.81 305 ASN B N 1
ATOM 7529 C CA . ASN B 1 305 ? -25.453 -18.953 -2.072 1 90.81 305 ASN B CA 1
ATOM 7530 C C . ASN B 1 305 ? -24.516 -18.312 -3.094 1 90.81 305 ASN B C 1
ATOM 7532 O O . ASN B 1 305 ? -24.156 -17.141 -2.959 1 90.81 305 ASN B O 1
ATOM 7536 N N . ILE B 1 306 ? -24.078 -19.062 -4.094 1 87.94 306 ILE B N 1
ATOM 7537 C CA . ILE B 1 306 ? -23.156 -18.516 -5.086 1 87.94 306 ILE B CA 1
ATOM 7538 C C . ILE B 1 306 ? -23.891 -17.484 -5.949 1 87.94 306 ILE B C 1
ATOM 7540 O O . ILE B 1 306 ? -23.312 -16.469 -6.344 1 87.94 306 ILE B O 1
ATOM 7544 N N . TYR B 1 307 ? -25.109 -17.766 -6.254 1 87.25 307 TYR B N 1
ATOM 7545 C CA . TYR B 1 307 ? -25.922 -16.812 -6.988 1 87.25 307 TYR B CA 1
ATOM 7546 C C . TYR B 1 307 ? -26.094 -15.516 -6.199 1 87.25 307 TYR B C 1
ATOM 7548 O O . TYR B 1 307 ? -26 -14.422 -6.762 1 87.25 307 TYR B O 1
ATOM 7556 N N . LEU B 1 308 ? -26.312 -15.688 -5 1 88.75 308 LEU B N 1
ATOM 7557 C CA . LEU B 1 308 ? -26.484 -14.531 -4.129 1 88.75 308 LEU B CA 1
ATOM 7558 C C . LEU B 1 308 ? -25.188 -13.734 -4.012 1 88.75 308 LEU B C 1
ATOM 7560 O O . LEU B 1 308 ? -25.203 -12.508 -4.074 1 88.75 308 LEU B O 1
ATOM 7564 N N . LEU B 1 309 ? -24.188 -14.406 -3.822 1 89.56 309 LEU B N 1
ATOM 7565 C CA . LEU B 1 309 ? -22.891 -13.742 -3.727 1 89.56 309 LEU B CA 1
ATOM 7566 C C . LEU B 1 309 ? -22.594 -12.938 -4.992 1 89.56 309 LEU B C 1
ATOM 7568 O O . LEU B 1 309 ? -22.219 -11.766 -4.918 1 89.56 309 LEU B O 1
ATOM 7572 N N . ALA B 1 310 ? -22.766 -13.602 -6.184 1 88.12 310 ALA B N 1
ATOM 7573 C CA . ALA B 1 310 ? -22.484 -12.938 -7.453 1 88.12 310 ALA B CA 1
ATOM 7574 C C . ALA B 1 310 ? -23.344 -11.68 -7.613 1 88.12 310 ALA B C 1
ATOM 7576 O O . ALA B 1 310 ? -22.844 -10.633 -8.039 1 88.12 310 ALA B O 1
ATOM 7577 N N . SER B 1 311 ? -24.594 -11.711 -7.211 1 88.12 311 SER B N 1
ATOM 7578 C CA . SER B 1 311 ? -25.5 -10.586 -7.328 1 88.12 311 SER B CA 1
ATOM 7579 C C . SER B 1 311 ? -25.141 -9.477 -6.34 1 88.12 311 SER B C 1
ATOM 7581 O O . SER B 1 311 ? -25.141 -8.297 -6.695 1 88.12 311 SER B O 1
ATOM 7583 N N . LEU B 1 312 ? -24.766 -9.883 -5.207 1 89.94 312 LEU B N 1
ATOM 7584 C CA . LEU B 1 312 ? -24.484 -8.906 -4.164 1 89.94 312 LEU B CA 1
ATOM 7585 C C . LEU B 1 312 ? -23.141 -8.219 -4.418 1 89.94 312 LEU B C 1
ATOM 7587 O O . LEU B 1 312 ? -22.969 -7.043 -4.078 1 89.94 312 LEU B O 1
ATOM 7591 N N . VAL B 1 313 ? -22.234 -8.938 -4.934 1 90.62 313 VAL B N 1
ATOM 7592 C CA . VAL B 1 313 ? -20.938 -8.336 -5.285 1 90.62 313 VAL B CA 1
ATOM 7593 C C . VAL B 1 313 ? -21.156 -7.227 -6.309 1 90.62 313 VAL B C 1
ATOM 7595 O O . VAL B 1 313 ? -20.578 -6.137 -6.176 1 90.62 313 VAL B O 1
ATOM 7598 N N . MET B 1 314 ? -21.953 -7.5 -7.301 1 88.62 314 MET B N 1
ATOM 7599 C CA . MET B 1 314 ? -22.234 -6.496 -8.32 1 88.62 314 MET B CA 1
ATOM 7600 C C . MET B 1 314 ? -22.953 -5.297 -7.723 1 88.62 314 MET B C 1
ATOM 7602 O O . MET B 1 314 ? -22.609 -4.148 -8.016 1 88.62 314 MET B O 1
ATOM 7606 N N . LEU B 1 315 ? -23.859 -5.535 -6.887 1 88.75 315 LEU B N 1
ATOM 7607 C CA . LEU B 1 315 ? -24.594 -4.473 -6.219 1 88.75 315 LEU B CA 1
ATOM 7608 C C . LEU B 1 315 ? -23.672 -3.633 -5.344 1 88.75 315 LEU B C 1
ATOM 7610 O O . LEU B 1 315 ? -23.734 -2.4 -5.371 1 88.75 315 LEU B O 1
ATOM 7614 N N . PHE B 1 316 ? -22.859 -4.309 -4.652 1 89.94 316 PHE B N 1
ATOM 7615 C CA . PHE B 1 316 ? -21.891 -3.645 -3.799 1 89.94 316 PHE B CA 1
ATOM 7616 C C . PHE B 1 316 ? -20.969 -2.756 -4.621 1 89.94 316 PHE B C 1
ATOM 7618 O O . PHE B 1 316 ? -20.734 -1.597 -4.27 1 89.94 316 PHE B O 1
ATOM 7625 N N . ALA B 1 317 ? -20.516 -3.307 -5.695 1 92 317 ALA B N 1
ATOM 7626 C CA . ALA B 1 317 ? -19.578 -2.557 -6.52 1 92 317 ALA B CA 1
ATOM 7627 C C . ALA B 1 317 ? -20.219 -1.291 -7.078 1 92 317 ALA B C 1
ATOM 7629 O O . ALA B 1 317 ? -19.625 -0.211 -7.027 1 92 317 ALA B O 1
ATOM 7630 N N . ILE B 1 318 ? -21.391 -1.33 -7.562 1 93.19 318 ILE B N 1
ATOM 7631 C CA . ILE B 1 318 ? -22.094 -0.199 -8.156 1 93.19 318 ILE B CA 1
ATOM 7632 C C . ILE B 1 318 ? -22.469 0.808 -7.074 1 93.19 318 ILE B C 1
ATOM 7634 O O . ILE B 1 318 ? -22.281 2.016 -7.254 1 93.19 318 ILE B O 1
ATOM 7638 N N . PHE B 1 319 ? -22.906 0.318 -5.922 1 95.06 319 PHE B N 1
ATOM 7639 C CA . PHE B 1 319 ? -23.375 1.2 -4.859 1 95.06 319 PHE B CA 1
ATOM 7640 C C . PHE B 1 319 ? -22.219 1.975 -4.25 1 95.06 319 PHE B C 1
ATOM 7642 O O . PHE B 1 319 ? -22.328 3.176 -3.998 1 95.06 319 PHE B O 1
ATOM 7649 N N . VAL B 1 320 ? -21.203 1.331 -4.004 1 94.31 320 VAL B N 1
ATOM 7650 C CA . VAL B 1 320 ? -20.031 2 -3.438 1 94.31 320 VAL B CA 1
ATOM 7651 C C . VAL B 1 320 ? -19.516 3.059 -4.41 1 94.31 320 VAL B C 1
ATOM 7653 O O . VAL B 1 320 ? -19.078 4.129 -3.996 1 94.31 320 VAL B O 1
ATOM 7656 N N . PHE B 1 321 ? -19.594 2.742 -5.711 1 94.94 321 PHE B N 1
ATOM 7657 C CA . PHE B 1 321 ? -19.219 3.727 -6.719 1 94.94 321 PHE B CA 1
ATOM 7658 C C . PHE B 1 321 ? -20.078 4.977 -6.605 1 94.94 321 PHE B C 1
ATOM 7660 O O . PHE B 1 321 ? -19.562 6.098 -6.617 1 94.94 321 PHE B O 1
ATOM 7667 N N . LEU B 1 322 ? -21.297 4.828 -6.426 1 95.31 322 LEU B N 1
ATOM 7668 C CA . LEU B 1 322 ? -22.234 5.945 -6.32 1 95.31 322 LEU B CA 1
ATOM 7669 C C . LEU B 1 322 ? -21.969 6.758 -5.059 1 95.31 322 LEU B C 1
ATOM 7671 O O . LEU B 1 322 ? -21.969 7.988 -5.094 1 95.31 322 LEU B O 1
ATOM 7675 N N . VAL B 1 323 ? -21.719 6.102 -4.02 1 95.62 323 VAL B N 1
ATOM 7676 C CA . VAL B 1 323 ? -21.438 6.785 -2.762 1 95.62 323 VAL B CA 1
ATOM 7677 C C . VAL B 1 323 ? -20.172 7.625 -2.902 1 95.62 323 VAL B C 1
ATOM 7679 O O . VAL B 1 323 ? -20.125 8.766 -2.434 1 95.62 323 VAL B O 1
ATOM 7682 N N . ALA B 1 324 ? -19.219 7.02 -3.529 1 94.94 324 ALA B N 1
ATOM 7683 C CA . ALA B 1 324 ? -17.969 7.738 -3.738 1 94.94 324 ALA B CA 1
ATOM 7684 C C . ALA B 1 324 ? -18.188 8.984 -4.59 1 94.94 324 ALA B C 1
ATOM 7686 O O . ALA B 1 324 ? -17.594 10.031 -4.336 1 94.94 324 ALA B O 1
ATOM 7687 N N . VAL B 1 325 ? -19 8.945 -5.66 1 94.94 325 VAL B N 1
ATOM 7688 C CA . VAL B 1 325 ? -19.297 10.07 -6.531 1 94.94 325 VAL B CA 1
ATOM 7689 C C . VAL B 1 325 ? -19.984 11.172 -5.73 1 94.94 325 VAL B C 1
ATOM 7691 O O . VAL B 1 325 ? -19.656 12.352 -5.863 1 94.94 325 VAL B O 1
ATOM 7694 N N . VAL B 1 326 ? -20.906 10.797 -4.797 1 96 326 VAL B N 1
ATOM 7695 C CA . VAL B 1 326 ? -21.641 11.766 -3.996 1 96 326 VAL B CA 1
ATOM 7696 C C . VAL B 1 326 ? -20.703 12.453 -3.014 1 96 326 VAL B C 1
ATOM 7698 O O . VAL B 1 326 ? -20.75 13.672 -2.832 1 96 326 VAL B O 1
ATOM 7701 N N . CYS B 1 327 ? -19.859 11.734 -2.512 1 93.88 327 CYS B N 1
ATOM 7702 C CA . CYS B 1 327 ? -18.906 12.312 -1.57 1 93.88 327 CYS B CA 1
ATOM 7703 C C . CYS B 1 327 ? -17.953 13.273 -2.277 1 93.88 327 CYS B C 1
ATOM 7705 O O . CYS B 1 327 ? -17.578 14.305 -1.723 1 93.88 327 CYS B O 1
ATOM 7707 N N . TRP B 1 328 ? -17.547 12.836 -3.412 1 92.62 328 TRP B N 1
ATOM 7708 C CA . TRP B 1 328 ? -16.703 13.711 -4.211 1 92.62 328 TRP B CA 1
ATOM 7709 C C . TRP B 1 328 ? -17.422 15.016 -4.551 1 92.62 328 TRP B C 1
ATOM 7711 O O . TRP B 1 328 ? -16.828 16.094 -4.473 1 92.62 328 TRP B O 1
ATOM 7721 N N . ASP B 1 329 ? -18.719 14.945 -4.965 1 93.69 329 ASP B N 1
ATOM 7722 C CA . ASP B 1 329 ? -19.531 16.109 -5.309 1 93.69 329 ASP B CA 1
ATOM 7723 C C . ASP B 1 329 ? -19.719 17.031 -4.102 1 93.69 329 ASP B C 1
ATOM 7725 O O . ASP B 1 329 ? -19.859 18.234 -4.258 1 93.69 329 ASP B O 1
ATOM 7729 N N . LYS B 1 330 ? -19.625 16.5 -2.869 1 92.06 330 LYS B N 1
ATOM 7730 C CA . LYS B 1 330 ? -19.797 17.281 -1.65 1 92.06 330 LYS B CA 1
ATOM 7731 C C . LYS B 1 330 ? -18.484 17.953 -1.234 1 92.06 330 LYS B C 1
ATOM 7733 O O . LYS B 1 330 ? -18.422 18.641 -0.211 1 92.06 330 LYS B O 1
ATOM 7738 N N . GLY B 1 331 ? -17.406 17.609 -1.973 1 89.06 331 GLY B N 1
ATOM 7739 C CA . GLY B 1 331 ? -16.172 18.344 -1.791 1 89.06 331 GLY B CA 1
ATOM 7740 C C . GLY B 1 331 ? -15.141 17.594 -0.974 1 89.06 331 GLY B C 1
ATOM 7741 O O . GLY B 1 331 ? -14.117 18.156 -0.582 1 89.06 331 GLY B O 1
ATOM 7742 N N . TYR B 1 332 ? -15.398 16.375 -0.628 1 88.94 332 TYR B N 1
ATOM 7743 C CA . TYR B 1 332 ? -14.43 15.57 0.105 1 88.94 332 TYR B CA 1
ATOM 7744 C C . TYR B 1 332 ? -13.273 15.156 -0.797 1 88.94 332 TYR B C 1
ATOM 7746 O O . TYR B 1 332 ? -13.414 14.25 -1.619 1 88.94 332 TYR B O 1
ATOM 7754 N N . LYS B 1 333 ? -12.102 15.656 -0.724 1 86.5 333 LYS B N 1
ATOM 7755 C CA . LYS B 1 333 ? -10.977 15.562 -1.644 1 86.5 333 LYS B CA 1
ATOM 7756 C C . LYS B 1 333 ? -10.477 14.125 -1.765 1 86.5 333 LYS B C 1
ATOM 7758 O O . LYS B 1 333 ? -10.234 13.641 -2.869 1 86.5 333 LYS B O 1
ATOM 7763 N N . PRO B 1 334 ? -10.352 13.406 -0.613 1 86.56 334 PRO B N 1
ATOM 7764 C CA . PRO B 1 334 ? -9.836 12.039 -0.741 1 86.56 334 PRO B CA 1
ATOM 7765 C C . PRO B 1 334 ? -10.75 11.133 -1.566 1 86.56 334 PRO B C 1
ATOM 7767 O O . PRO B 1 334 ? -10.32 10.078 -2.041 1 86.56 334 PRO B O 1
ATOM 7770 N N . ALA B 1 335 ? -12.039 11.508 -1.809 1 91.62 335 ALA B N 1
ATOM 7771 C CA . ALA B 1 335 ? -13.016 10.719 -2.555 1 91.62 335 ALA B CA 1
ATOM 7772 C C . ALA B 1 335 ? -12.602 10.578 -4.016 1 91.62 335 ALA B C 1
ATOM 7774 O O . ALA B 1 335 ? -12.953 9.602 -4.676 1 91.62 335 ALA B O 1
ATOM 7775 N N . ARG B 1 336 ? -11.859 11.508 -4.52 1 89.12 336 ARG B N 1
ATOM 7776 C CA . ARG B 1 336 ? -11.414 11.422 -5.91 1 89.12 336 ARG B CA 1
ATOM 7777 C C . ARG B 1 336 ? -10.492 10.227 -6.117 1 89.12 336 ARG B C 1
ATOM 7779 O O . ARG B 1 336 ? -10.648 9.484 -7.086 1 89.12 336 ARG B O 1
ATOM 7786 N N . TYR B 1 337 ? -9.617 9.977 -5.242 1 86.56 337 TYR B N 1
ATOM 7787 C CA . TYR B 1 337 ? -8.68 8.859 -5.348 1 86.56 337 TYR B CA 1
ATOM 7788 C C . TYR B 1 337 ? -9.391 7.527 -5.125 1 86.56 337 TYR B C 1
ATOM 7790 O O . TYR B 1 337 ? -9.07 6.531 -5.773 1 86.56 337 TYR B O 1
ATOM 7798 N N . PHE B 1 338 ? -10.281 7.602 -4.188 1 92.25 338 PHE B N 1
ATOM 7799 C CA . PHE B 1 338 ? -11.109 6.426 -3.961 1 92.25 338 PHE B CA 1
ATOM 7800 C C . PHE B 1 338 ? -11.875 6.051 -5.223 1 92.25 338 PHE B C 1
ATOM 7802 O O . PHE B 1 338 ? -11.945 4.875 -5.59 1 92.25 338 PHE B O 1
ATOM 7809 N N . LEU B 1 339 ? -12.391 7.035 -5.93 1 92.38 339 LEU B N 1
ATOM 7810 C CA . LEU B 1 339 ? -13.203 6.812 -7.121 1 92.38 339 LEU B CA 1
ATOM 7811 C C . LEU B 1 339 ? -12.359 6.242 -8.258 1 92.38 339 LEU B C 1
ATOM 7813 O O . LEU B 1 339 ? -12.773 5.301 -8.93 1 92.38 339 LEU B O 1
ATOM 7817 N N . ILE B 1 340 ? -11.188 6.672 -8.453 1 91 340 ILE B N 1
ATOM 7818 C CA . ILE B 1 340 ? -10.289 6.176 -9.492 1 91 340 ILE B CA 1
ATOM 7819 C C . ILE B 1 340 ? -9.938 4.719 -9.211 1 91 340 ILE B C 1
ATOM 7821 O O . ILE B 1 340 ? -9.961 3.885 -10.117 1 91 340 ILE B O 1
ATOM 7825 N N . ALA B 1 341 ? -9.688 4.395 -7.941 1 91.56 341 ALA B N 1
ATOM 7826 C CA . ALA B 1 341 ? -9.375 3.023 -7.539 1 91.56 341 ALA B CA 1
ATOM 7827 C C . ALA B 1 341 ? -10.57 2.102 -7.77 1 91.56 341 ALA B C 1
ATOM 7829 O O . ALA B 1 341 ? -10.414 0.995 -8.289 1 91.56 341 ALA B O 1
ATOM 7830 N N . TRP B 1 342 ? -11.68 2.611 -7.477 1 92.44 342 TRP B N 1
ATOM 7831 C CA . TRP B 1 342 ? -12.891 1.793 -7.52 1 92.44 342 TRP B CA 1
ATOM 7832 C C . TRP B 1 342 ? -13.305 1.512 -8.953 1 92.44 342 TRP B C 1
ATOM 7834 O O . TRP B 1 342 ? -13.883 0.462 -9.25 1 92.44 342 TRP B O 1
ATOM 7844 N N . VAL B 1 343 ? -12.984 2.402 -9.859 1 91.62 343 VAL B N 1
ATOM 7845 C CA . VAL B 1 343 ? -13.312 2.188 -11.266 1 91.62 343 VAL B CA 1
ATOM 7846 C C . VAL B 1 343 ? -12.555 0.972 -11.797 1 91.62 343 VAL B C 1
ATOM 7848 O O . VAL B 1 343 ? -13.109 0.15 -12.523 1 91.62 343 VAL B O 1
ATOM 7851 N N . ALA B 1 344 ? -11.383 0.781 -11.406 1 90.75 344 ALA B N 1
ATOM 7852 C CA . ALA B 1 344 ? -10.594 -0.373 -11.82 1 90.75 344 ALA B CA 1
ATOM 7853 C C . ALA B 1 344 ? -11.203 -1.673 -11.305 1 90.75 344 ALA B C 1
ATOM 7855 O O . ALA B 1 344 ? -11.281 -2.662 -12.039 1 90.75 344 ALA B O 1
ATOM 7856 N N . LEU B 1 345 ? -11.617 -1.64 -10.141 1 90.5 345 LEU B N 1
ATOM 7857 C CA . LEU B 1 345 ? -12.258 -2.818 -9.562 1 90.5 345 LEU B CA 1
ATOM 7858 C C . LEU B 1 345 ? -13.594 -3.104 -10.242 1 90.5 345 LEU B C 1
ATOM 7860 O O . LEU B 1 345 ? -13.93 -4.262 -10.492 1 90.5 345 LEU B O 1
ATOM 7864 N N . LEU B 1 346 ? -14.352 -2.059 -10.469 1 91.06 346 LEU B N 1
ATOM 7865 C CA . LEU B 1 346 ? -15.672 -2.205 -11.062 1 91.06 346 LEU B CA 1
ATOM 7866 C C . LEU B 1 346 ? -15.578 -2.893 -12.422 1 91.06 346 LEU B C 1
ATOM 7868 O O . LEU B 1 346 ? -16.391 -3.768 -12.742 1 91.06 346 LEU B O 1
ATOM 7872 N N . PHE B 1 347 ? -14.531 -2.59 -13.148 1 89.5 347 PHE B N 1
ATOM 7873 C CA . PHE B 1 347 ? -14.336 -3.23 -14.445 1 89.5 347 PHE B CA 1
ATOM 7874 C C . PHE B 1 347 ? -13.992 -4.703 -14.273 1 89.5 347 PHE B C 1
ATOM 7876 O O . PHE B 1 347 ? -14.547 -5.562 -14.969 1 89.5 347 PHE B O 1
ATOM 7883 N N . GLY B 1 348 ? -13.227 -5.023 -13.344 1 89.62 348 GLY B N 1
ATOM 7884 C CA . GLY B 1 348 ? -12.867 -6.41 -13.07 1 89.62 348 GLY B CA 1
ATOM 7885 C C . GLY B 1 348 ? -14.039 -7.238 -12.57 1 89.62 348 GLY B C 1
ATOM 7886 O O . GLY B 1 348 ? -14.281 -8.344 -13.055 1 89.62 348 GLY B O 1
ATOM 7887 N N . VAL B 1 349 ? -14.758 -6.688 -11.703 1 90.12 349 VAL B N 1
ATOM 7888 C CA . VAL B 1 349 ? -15.922 -7.363 -11.141 1 90.12 349 VAL B CA 1
ATOM 7889 C C . VAL B 1 349 ? -16.984 -7.555 -12.219 1 90.12 349 VAL B C 1
ATOM 7891 O O . VAL B 1 349 ? -17.609 -8.617 -12.305 1 90.12 349 VAL B O 1
ATOM 7894 N N . GLY B 1 350 ? -17.156 -6.617 -12.977 1 88.94 350 GLY B N 1
ATOM 7895 C CA . GLY B 1 350 ? -18.141 -6.707 -14.039 1 88.94 350 GLY B CA 1
ATOM 7896 C C . GLY B 1 350 ? -17.828 -7.809 -15.039 1 88.94 350 GLY B C 1
ATOM 7897 O O . GLY B 1 350 ? -18.688 -8.656 -15.32 1 88.94 350 GLY B O 1
ATOM 7898 N N . ILE B 1 351 ? -16.641 -7.855 -15.43 1 89.12 351 ILE B N 1
ATOM 7899 C CA . ILE B 1 351 ? -16.234 -8.836 -16.438 1 89.12 351 ILE B CA 1
ATOM 7900 C C . ILE B 1 351 ? -16.312 -10.242 -15.852 1 89.12 351 ILE B C 1
ATOM 7902 O O . ILE B 1 351 ? -16.828 -11.164 -16.5 1 89.12 351 ILE B O 1
ATOM 7906 N N . TYR B 1 352 ? -15.914 -10.375 -14.672 1 88.62 352 TYR B N 1
ATOM 7907 C CA . TYR B 1 352 ? -15.922 -11.688 -14.031 1 88.62 352 TYR B CA 1
ATOM 7908 C C . TYR B 1 352 ? -17.344 -12.156 -13.758 1 88.62 352 TYR B C 1
ATOM 7910 O O . TYR B 1 352 ? -17.672 -13.336 -13.914 1 88.62 352 TYR B O 1
ATOM 7918 N N . SER B 1 353 ? -18.188 -11.227 -13.344 1 86.06 353 SER B N 1
ATOM 7919 C CA . SER B 1 353 ? -19.594 -11.562 -13.094 1 86.06 353 SER B CA 1
ATOM 7920 C C . SER B 1 353 ? -20.297 -11.953 -14.383 1 86.06 353 SER B C 1
ATOM 7922 O O . SER B 1 353 ? -21.062 -12.922 -14.406 1 86.06 353 SER B O 1
ATOM 7924 N N . LEU B 1 354 ? -19.906 -11.32 -15.438 1 86.62 354 LEU B N 1
ATOM 7925 C CA . LEU B 1 354 ? -20.531 -11.648 -16.719 1 86.62 354 LEU B CA 1
ATOM 7926 C C . LEU B 1 354 ? -20.062 -13.016 -17.219 1 86.62 354 LEU B C 1
ATOM 7928 O O . LEU B 1 354 ? -20.844 -13.766 -17.812 1 86.62 354 LEU B O 1
ATOM 7932 N N . LYS B 1 355 ? -18.953 -13.305 -16.859 1 85.94 355 LYS B N 1
ATOM 7933 C CA . LYS B 1 355 ? -18.453 -14.648 -17.141 1 85.94 355 LYS B CA 1
ATOM 7934 C C . LYS B 1 355 ? -19.172 -15.695 -16.281 1 85.94 355 LYS B C 1
ATOM 7936 O O . LYS B 1 355 ? -19.562 -16.75 -16.781 1 85.94 355 LYS B O 1
ATOM 7941 N N . GLY B 1 356 ? -19.328 -15.445 -15.094 1 81.62 356 GLY B N 1
ATOM 7942 C CA . GLY B 1 356 ? -20.016 -16.359 -14.188 1 81.62 356 GLY B CA 1
ATOM 7943 C C . GLY B 1 356 ? -21.453 -16.641 -14.602 1 81.62 356 GLY B C 1
ATOM 7944 O O . GLY B 1 356 ? -21.922 -17.781 -14.484 1 81.62 356 GLY B O 1
ATOM 7945 N N . PHE B 1 357 ? -22.062 -15.664 -15.148 1 83.44 357 PHE B N 1
ATOM 7946 C CA . PHE B 1 357 ? -23.453 -15.805 -15.562 1 83.44 357 PHE B CA 1
ATOM 7947 C C . PHE B 1 357 ? -23.547 -16.406 -16.969 1 83.44 357 PHE B C 1
ATOM 7949 O O . PHE B 1 357 ? -24.641 -16.641 -17.469 1 83.44 357 PHE B O 1
ATOM 7956 N N . GLY B 1 358 ? -22.406 -16.625 -17.609 1 84 358 GLY B N 1
ATOM 7957 C CA . GLY B 1 358 ? -22.375 -17.297 -18.906 1 84 358 GLY B CA 1
ATOM 7958 C C . GLY B 1 358 ? -22.547 -16.328 -20.078 1 84 358 GLY B C 1
ATOM 7959 O O . GLY B 1 358 ? -22.766 -16.766 -21.203 1 84 358 GLY B O 1
ATOM 7960 N N . ILE B 1 359 ? -22.422 -15.07 -19.797 1 84.31 359 ILE B N 1
ATOM 7961 C CA . ILE B 1 359 ? -22.609 -14.062 -20.828 1 84.31 359 ILE B CA 1
ATOM 7962 C C . ILE B 1 359 ? -21.312 -13.891 -21.609 1 84.31 359 ILE B C 1
ATOM 7964 O O . ILE B 1 359 ? -21.328 -13.734 -22.844 1 84.31 359 ILE B O 1
ATOM 7968 N N . LEU B 1 360 ? -20.25 -14.039 -20.922 1 84.75 360 LEU B N 1
ATOM 7969 C CA . LEU B 1 360 ? -18.938 -13.945 -21.562 1 84.75 360 LEU B CA 1
ATOM 7970 C C . LEU B 1 360 ? -18.219 -15.289 -21.516 1 84.75 360 LEU B C 1
ATOM 7972 O O . LEU B 1 360 ? -18.328 -16.016 -20.531 1 84.75 360 LEU B O 1
ATOM 7976 N N . PRO B 1 361 ? -17.469 -15.445 -22.609 1 81.81 361 PRO B N 1
ATOM 7977 C CA . PRO B 1 361 ? -16.688 -16.688 -22.609 1 81.81 361 PRO B CA 1
ATOM 7978 C C . PRO B 1 361 ? -15.461 -16.625 -21.719 1 81.81 361 PRO B C 1
ATOM 7980 O O . PRO B 1 361 ? -15.031 -15.531 -21.328 1 81.81 361 PRO B O 1
ATOM 7983 N N . ALA B 1 362 ? -15.055 -17.812 -21.344 1 81.56 362 ALA B N 1
ATOM 7984 C CA . ALA B 1 362 ? -13.836 -17.891 -20.547 1 81.56 362 ALA B CA 1
ATOM 7985 C C . ALA B 1 362 ? -12.594 -17.625 -21.406 1 81.56 362 ALA B C 1
ATOM 7987 O O . ALA B 1 362 ? -12.391 -18.281 -22.422 1 81.56 362 ALA B O 1
ATOM 7988 N N . ASN B 1 363 ? -11.922 -16.5 -21.109 1 82.31 363 ASN B N 1
ATOM 7989 C CA . ASN B 1 363 ? -10.641 -16.156 -21.719 1 82.31 363 ASN B CA 1
ATOM 7990 C C . ASN B 1 363 ? -9.672 -15.555 -20.703 1 82.31 363 ASN B C 1
ATOM 7992 O O . ASN B 1 363 ? -9.984 -15.484 -19.516 1 82.31 363 ASN B O 1
ATOM 7996 N N . LEU B 1 364 ? -8.555 -15.227 -21.234 1 81.44 364 LEU B N 1
ATOM 7997 C CA . LEU B 1 364 ? -7.516 -14.727 -20.344 1 81.44 364 LEU B CA 1
ATOM 7998 C C . LEU B 1 364 ? -7.973 -13.453 -19.625 1 81.44 364 LEU B C 1
ATOM 8000 O O . LEU B 1 364 ? -7.742 -13.289 -18.422 1 81.44 364 LEU B O 1
ATOM 8004 N N . VAL B 1 365 ? -8.695 -12.641 -20.266 1 84.94 365 VAL B N 1
ATOM 8005 C CA . VAL B 1 365 ? -9.141 -11.359 -19.734 1 84.94 365 VAL B CA 1
ATOM 8006 C C . VAL B 1 365 ? -10.273 -11.578 -18.734 1 84.94 365 VAL B C 1
ATOM 8008 O O . VAL B 1 365 ? -10.266 -10.992 -17.656 1 84.94 365 VAL B O 1
ATOM 8011 N N . THR B 1 366 ? -11.133 -12.492 -19.094 1 87.69 366 THR B N 1
ATOM 8012 C CA . THR B 1 366 ? -12.289 -12.703 -18.234 1 87.69 366 THR B CA 1
ATOM 8013 C C . THR B 1 366 ? -11.891 -13.484 -16.984 1 87.69 366 THR B C 1
ATOM 8015 O O . THR B 1 366 ? -12.516 -13.344 -15.93 1 87.69 366 THR B O 1
ATOM 8018 N N . GLU B 1 367 ? -10.938 -14.219 -17.125 1 85.5 367 GLU B N 1
ATOM 8019 C CA . GLU B 1 367 ? -10.523 -15.062 -16 1 85.5 367 GLU B CA 1
ATOM 8020 C C . GLU B 1 367 ? -9.664 -14.289 -15.016 1 85.5 367 GLU B C 1
ATOM 8022 O O . GLU B 1 367 ? -9.82 -14.43 -13.797 1 85.5 367 GLU B O 1
ATOM 8027 N N . TYR B 1 368 ? -8.734 -13.414 -15.484 1 87.31 368 TYR B N 1
ATOM 8028 C CA . TYR B 1 368 ? -7.773 -12.773 -14.594 1 87.31 368 TYR B CA 1
ATOM 8029 C C . TYR B 1 368 ? -8.047 -11.281 -14.477 1 87.31 368 TYR B C 1
ATOM 8031 O O . TYR B 1 368 ? -7.344 -10.562 -13.758 1 87.31 368 TYR B O 1
ATOM 8039 N N . GLY B 1 369 ? -9.133 -10.859 -15.148 1 88.31 369 GLY B N 1
ATOM 8040 C CA . GLY B 1 369 ? -9.5 -9.453 -15.102 1 88.31 369 GLY B CA 1
ATOM 8041 C C . GLY B 1 369 ? -9.836 -8.969 -13.703 1 88.31 369 GLY B C 1
ATOM 8042 O O . GLY B 1 369 ? -9.461 -7.859 -13.32 1 88.31 369 GLY B O 1
ATOM 8043 N N . LEU B 1 370 ? -10.531 -9.781 -13 1 90.81 370 LEU B N 1
ATOM 8044 C CA . LEU B 1 370 ? -10.914 -9.414 -11.641 1 90.81 370 LEU B CA 1
ATOM 8045 C C . LEU B 1 370 ? -9.688 -9.258 -10.758 1 90.81 370 LEU B C 1
ATOM 8047 O O . LEU B 1 370 ? -9.602 -8.312 -9.969 1 90.81 370 LEU B O 1
ATOM 8051 N N . GLN B 1 371 ? -8.719 -10.125 -10.953 1 91.25 371 GLN B N 1
ATOM 8052 C CA . GLN B 1 371 ? -7.496 -10.062 -10.156 1 91.25 371 GLN B CA 1
ATOM 8053 C C . GLN B 1 371 ? -6.66 -8.836 -10.531 1 91.25 371 GLN B C 1
ATOM 8055 O O . GLN B 1 371 ? -6.164 -8.125 -9.648 1 91.25 371 GLN B O 1
ATOM 8060 N N . ALA B 1 372 ? -6.566 -8.539 -11.75 1 90.38 372 ALA B N 1
ATOM 8061 C CA . ALA B 1 372 ? -5.824 -7.363 -12.195 1 90.38 372 ALA B CA 1
ATOM 8062 C C . ALA B 1 372 ? -6.48 -6.082 -11.688 1 90.38 372 ALA B C 1
ATOM 8064 O O . ALA B 1 372 ? -5.797 -5.195 -11.172 1 90.38 372 ALA B O 1
ATOM 8065 N N . GLY B 1 373 ? -7.75 -6.039 -11.883 1 91.25 373 GLY B N 1
ATOM 8066 C CA . GLY B 1 373 ? -8.492 -4.883 -11.406 1 91.25 373 GLY B CA 1
ATOM 8067 C C . GLY B 1 373 ? -8.383 -4.68 -9.906 1 91.25 373 GLY B C 1
ATOM 8068 O O . GLY B 1 373 ? -8.234 -3.551 -9.438 1 91.25 373 GLY B O 1
ATOM 8069 N N . SER B 1 374 ? -8.469 -5.723 -9.211 1 93.12 374 SER B N 1
ATOM 8070 C CA . SER B 1 374 ? -8.383 -5.621 -7.754 1 93.12 374 SER B CA 1
ATOM 8071 C C . SER B 1 374 ? -6.984 -5.207 -7.309 1 93.12 374 SER B C 1
ATOM 8073 O O . SER B 1 374 ? -6.832 -4.457 -6.344 1 93.12 374 SER B O 1
ATOM 8075 N N . ALA B 1 375 ? -6.008 -5.766 -7.918 1 90.88 375 ALA B N 1
ATOM 8076 C CA . ALA B 1 375 ? -4.641 -5.375 -7.578 1 90.88 375 ALA B CA 1
ATOM 8077 C C . ALA B 1 375 ? -4.43 -3.877 -7.785 1 90.88 375 ALA B C 1
ATOM 8079 O O . ALA B 1 375 ? -3.846 -3.203 -6.934 1 90.88 375 ALA B O 1
ATOM 8080 N N . ILE B 1 376 ? -4.902 -3.346 -8.906 1 89.88 376 ILE B N 1
ATOM 8081 C CA . ILE B 1 376 ? -4.785 -1.921 -9.195 1 89.88 376 ILE B CA 1
ATOM 8082 C C . ILE B 1 376 ? -5.547 -1.118 -8.141 1 89.88 376 ILE B C 1
ATOM 8084 O O . ILE B 1 376 ? -5.031 -0.137 -7.602 1 89.88 376 ILE B O 1
ATOM 8088 N N . GLU B 1 377 ? -6.734 -1.585 -7.875 1 91.62 377 GLU B N 1
ATOM 8089 C CA . GLU B 1 377 ? -7.562 -0.912 -6.883 1 91.62 377 GLU B CA 1
ATOM 8090 C C . GLU B 1 377 ? -6.867 -0.864 -5.523 1 91.62 377 GLU B C 1
ATOM 8092 O O . GLU B 1 377 ? -6.84 0.182 -4.871 1 91.62 377 GLU B O 1
ATOM 8097 N N . MET B 1 378 ? -6.32 -1.962 -5.156 1 89.56 378 MET B N 1
ATOM 8098 C CA . MET B 1 378 ? -5.703 -2.057 -3.836 1 89.56 378 MET B CA 1
ATOM 8099 C C . MET B 1 378 ? -4.473 -1.156 -3.746 1 89.56 378 MET B C 1
ATOM 8101 O O . MET B 1 378 ? -4.25 -0.503 -2.725 1 89.56 378 MET B O 1
ATOM 8105 N N . CYS B 1 379 ? -3.748 -1.069 -4.719 1 85.44 379 CYS B N 1
ATOM 8106 C CA . CYS B 1 379 ? -2.58 -0.196 -4.746 1 85.44 379 CYS B CA 1
ATOM 8107 C C . CYS B 1 379 ? -2.992 1.269 -4.656 1 85.44 379 CYS B C 1
ATOM 8109 O O . CYS B 1 379 ? -2.428 2.029 -3.867 1 85.44 379 CYS B O 1
ATOM 8111 N N . LEU B 1 380 ? -3.906 1.638 -5.441 1 86.62 380 LEU B N 1
ATOM 8112 C CA . LEU B 1 380 ? -4.375 3.02 -5.484 1 86.62 380 LEU B CA 1
ATOM 8113 C C . LEU B 1 380 ? -5.027 3.41 -4.16 1 86.62 380 LEU B C 1
ATOM 8115 O O . LEU B 1 380 ? -4.863 4.539 -3.695 1 86.62 380 LEU B O 1
ATOM 8119 N N . LEU B 1 381 ? -5.875 2.482 -3.562 1 87.75 381 LEU B N 1
ATOM 8120 C CA . LEU B 1 381 ? -6.512 2.781 -2.283 1 87.75 381 LEU B CA 1
ATOM 8121 C C . LEU B 1 381 ? -5.469 2.959 -1.186 1 87.75 381 LEU B C 1
ATOM 8123 O O . LEU B 1 381 ? -5.637 3.789 -0.289 1 87.75 381 LEU B O 1
ATOM 8127 N N . SER B 1 382 ? -4.367 2.16 -1.284 1 81.81 382 SER B N 1
ATOM 8128 C CA . SER B 1 382 ? -3.297 2.314 -0.302 1 81.81 382 SER B CA 1
ATOM 8129 C C . SER B 1 382 ? -2.652 3.693 -0.397 1 81.81 382 SER B C 1
ATOM 8131 O O . SER B 1 382 ? -2.369 4.324 0.624 1 81.81 382 SER B O 1
ATOM 8133 N N . LEU B 1 383 ? -2.625 4.223 -1.557 1 78 383 LEU B N 1
ATOM 8134 C CA . LEU B 1 383 ? -2.09 5.562 -1.772 1 78 383 LEU B CA 1
ATOM 8135 C C . LEU B 1 383 ? -3.078 6.625 -1.306 1 78 383 LEU B C 1
ATOM 8137 O O . LEU B 1 383 ? -2.678 7.648 -0.744 1 78 383 LEU B O 1
ATOM 8141 N N . GLY B 1 384 ? -4.242 6.363 -1.672 1 81.31 384 GLY B N 1
ATOM 8142 C CA . GLY B 1 384 ? -5.281 7.27 -1.21 1 81.31 384 GLY B CA 1
ATOM 8143 C C . GLY B 1 384 ? -5.328 7.402 0.301 1 81.31 384 GLY B C 1
ATOM 8144 O O . GLY B 1 384 ? -5.547 8.5 0.826 1 81.31 384 GLY B O 1
ATOM 8145 N N . LEU B 1 385 ? -5.156 6.32 0.993 1 80.88 385 LEU B N 1
ATOM 8146 C CA . LEU B 1 385 ? -5.133 6.336 2.451 1 80.88 385 LEU B CA 1
ATOM 8147 C C . LEU B 1 385 ? -3.945 7.145 2.967 1 80.88 385 LEU B C 1
ATOM 8149 O O . LEU B 1 385 ? -4.082 7.914 3.92 1 80.88 385 LEU B O 1
ATOM 8153 N N . ALA B 1 386 ? -2.85 7.012 2.326 1 72.75 386 ALA B N 1
ATOM 8154 C CA . ALA B 1 386 ? -1.671 7.793 2.695 1 72.75 386 ALA B CA 1
ATOM 8155 C C . ALA B 1 386 ? -1.911 9.281 2.482 1 72.75 386 ALA B C 1
ATOM 8157 O O . ALA B 1 386 ? -1.531 10.109 3.32 1 72.75 386 ALA B O 1
ATOM 8158 N N . TYR B 1 387 ? -2.502 9.57 1.473 1 75.44 387 TYR B N 1
ATOM 8159 C CA . TYR B 1 387 ? -2.836 10.953 1.161 1 75.44 387 TYR B CA 1
ATOM 8160 C C . TYR B 1 387 ? -3.818 11.523 2.18 1 75.44 387 TYR B C 1
ATOM 8162 O O . TYR B 1 387 ? -3.695 12.672 2.598 1 75.44 387 TYR B O 1
ATOM 8170 N N . LYS B 1 388 ? -4.883 10.797 2.461 1 77.69 388 LYS B N 1
ATOM 8171 C CA . LYS B 1 388 ? -5.867 11.211 3.457 1 77.69 388 LYS B CA 1
ATOM 8172 C C . LYS B 1 388 ? -5.199 11.555 4.785 1 77.69 388 LYS B C 1
ATOM 8174 O O . LYS B 1 388 ? -5.539 12.547 5.426 1 77.69 388 LYS B O 1
ATOM 8179 N N . ILE B 1 389 ? -4.18 10.875 5.148 1 69.5 389 ILE B N 1
ATOM 8180 C CA . ILE B 1 389 ? -3.469 11.102 6.398 1 69.5 389 ILE B CA 1
ATOM 8181 C C . ILE B 1 389 ? -2.596 12.352 6.273 1 69.5 389 ILE B C 1
ATOM 8183 O O . ILE B 1 389 ? -2.5 13.148 7.215 1 69.5 389 ILE B O 1
ATOM 8187 N N . LYS B 1 390 ? -2.078 12.555 5.152 1 68.75 390 LYS B N 1
ATOM 8188 C CA . LYS B 1 390 ? -1.273 13.742 4.902 1 68.75 390 LYS B CA 1
ATOM 8189 C C . LYS B 1 390 ? -2.117 15.016 5.023 1 68.75 390 LYS B C 1
ATOM 8191 O O . LYS B 1 390 ? -1.676 16 5.605 1 68.75 390 LYS B O 1
ATOM 8196 N N . LEU B 1 391 ? -3.174 15 4.398 1 70.06 391 LEU B N 1
ATOM 8197 C CA . LEU B 1 391 ? -4.082 16.141 4.449 1 70.06 391 LEU B CA 1
ATOM 8198 C C . LEU B 1 391 ? -4.527 16.406 5.883 1 70.06 391 LEU B C 1
ATOM 8200 O O . LEU B 1 391 ? -4.648 17.562 6.289 1 70.06 391 LEU B O 1
ATOM 8204 N N . ALA B 1 392 ? -4.84 15.453 6.621 1 65.44 392 ALA B N 1
ATOM 8205 C CA . ALA B 1 392 ? -5.266 15.594 8.008 1 65.44 392 ALA B CA 1
ATOM 8206 C C . ALA B 1 392 ? -4.16 16.203 8.867 1 65.44 392 ALA B C 1
ATOM 8208 O O . ALA B 1 392 ? -4.434 16.984 9.781 1 65.44 392 ALA B O 1
ATOM 8209 N N . ASN B 1 393 ? -2.867 16.094 8.484 1 60.84 393 ASN B N 1
ATOM 8210 C CA . ASN B 1 393 ? -1.737 16.641 9.234 1 60.84 393 ASN B CA 1
ATOM 8211 C C . ASN B 1 393 ? -1.401 18.062 8.789 1 60.84 393 ASN B C 1
ATOM 8213 O O . ASN B 1 393 ? -0.83 18.828 9.562 1 60.84 393 ASN B O 1
ATOM 8217 N N . SER B 1 394 ? -1.417 18.641 7.562 1 57.12 394 SER B N 1
ATOM 8218 C CA . SER B 1 394 ? -1.146 20 7.098 1 57.12 394 SER B CA 1
ATOM 8219 C C . SER B 1 394 ? -2.062 21.016 7.777 1 57.12 394 SER B C 1
ATOM 8221 O O . SER B 1 394 ? -1.723 22.188 7.883 1 57.12 394 SER B O 1
ATOM 8223 N N . ASP B 1 395 ? -3.088 21.312 8.164 1 52.19 395 ASP B N 1
ATOM 8224 C CA . ASP B 1 395 ? -3.85 22.344 8.852 1 52.19 395 ASP B CA 1
ATOM 8225 C C . ASP B 1 395 ? -3.047 22.938 10.008 1 52.19 395 ASP B C 1
ATOM 8227 O O . ASP B 1 395 ? -3.568 23.734 10.789 1 52.19 395 ASP B O 1
ATOM 8231 N N . LYS B 1 396 ? -1.578 23.234 10.055 1 51.28 396 LYS B N 1
ATOM 8232 C CA . LYS B 1 396 ? -0.534 24.109 10.578 1 51.28 396 LYS B CA 1
ATOM 8233 C C . LYS B 1 396 ? -0.737 25.547 10.109 1 51.28 396 LYS B C 1
ATOM 8235 O O . LYS B 1 396 ? -0.438 26.5 10.844 1 51.28 396 LYS B O 1
ATOM 8240 N N . ASN B 1 397 ? -1.106 26.234 8.984 1 51.56 397 ASN B N 1
ATOM 8241 C CA . ASN B 1 397 ? -1.47 27.547 8.461 1 51.56 397 ASN B CA 1
ATOM 8242 C C . ASN B 1 397 ? -2.344 28.328 9.445 1 51.56 397 ASN B C 1
ATOM 8244 O O . ASN B 1 397 ? -2.193 29.531 9.602 1 51.56 397 ASN B O 1
ATOM 8248 N N . LYS B 1 398 ? -3.129 27.844 10.125 1 57.12 398 LYS B N 1
ATOM 8249 C CA . LYS B 1 398 ? -3.922 28.562 11.125 1 57.12 398 LYS B CA 1
ATOM 8250 C C . LYS B 1 398 ? -3.031 29.156 12.211 1 57.12 398 LYS B C 1
ATOM 8252 O O . LYS B 1 398 ? -3.252 30.281 12.648 1 57.12 398 LYS B O 1
ATOM 8257 N N . ALA B 1 399 ? -1.741 28.734 12.391 1 59.91 399 ALA B N 1
ATOM 8258 C CA . ALA B 1 399 ? -0.892 29.25 13.461 1 59.91 399 ALA B CA 1
ATOM 8259 C C . ALA B 1 399 ? -0.192 30.531 13.031 1 59.91 399 ALA B C 1
ATOM 8261 O O . ALA B 1 399 ? -0.083 31.484 13.812 1 59.91 399 ALA B O 1
ATOM 8262 N N . GLU B 1 400 ? 0.261 30.922 11.891 1 62.78 400 GLU B N 1
ATOM 8263 C CA . GLU B 1 400 ? 0.949 32.125 11.414 1 62.78 400 GLU B CA 1
ATOM 8264 C C . GLU B 1 400 ? -0.002 33.312 11.352 1 62.78 400 GLU B C 1
ATOM 8266 O O . GLU B 1 400 ? 0.378 34.438 11.688 1 62.78 400 GLU B O 1
ATOM 8271 N N . ARG B 1 401 ? -1.195 33.156 11.062 1 64.06 401 ARG B N 1
ATOM 8272 C CA . ARG B 1 401 ? -2.137 34.281 11.023 1 64.06 401 ARG B CA 1
ATOM 8273 C C . ARG B 1 401 ? -2.4 34.812 12.422 1 64.06 401 ARG B C 1
ATOM 8275 O O . ARG B 1 401 ? -2.484 36.031 12.609 1 64.06 401 ARG B O 1
ATOM 8282 N N . LYS B 1 402 ? -2.395 34.125 13.359 1 72.31 402 LYS B N 1
ATOM 8283 C CA . LYS B 1 402 ? -2.631 34.594 14.727 1 72.31 402 LYS B CA 1
ATOM 8284 C C . LYS B 1 402 ? -1.442 35.375 15.258 1 72.31 402 LYS B C 1
ATOM 8286 O O . LYS B 1 402 ? -1.621 36.375 15.938 1 72.31 402 LYS B O 1
ATOM 8291 N N . ILE B 1 403 ? -0.189 35.25 14.781 1 74.62 403 ILE B N 1
ATOM 8292 C CA . ILE B 1 403 ? 0.983 35.969 15.266 1 74.62 403 ILE B CA 1
ATOM 8293 C C . ILE B 1 403 ? 0.989 37.375 14.688 1 74.62 403 ILE B C 1
ATOM 8295 O O . ILE B 1 403 ? 1.252 38.344 15.398 1 74.62 403 ILE B O 1
ATOM 8299 N N . ALA B 1 404 ? 0.669 37.812 13.57 1 74.81 404 ALA B N 1
ATOM 8300 C CA . ALA B 1 404 ? 0.642 39.125 12.93 1 74.81 404 ALA B CA 1
ATOM 8301 C C . ALA B 1 404 ? -0.43 40 13.547 1 74.81 404 ALA B C 1
ATOM 8303 O O . ALA B 1 404 ? -0.202 41.188 13.773 1 74.81 404 ALA B O 1
ATOM 8304 N N . ALA B 1 405 ? -1.55 39.594 13.922 1 80.56 405 ALA B N 1
ATOM 8305 C CA . ALA B 1 405 ? -2.615 40.375 14.531 1 80.56 405 ALA B CA 1
ATOM 8306 C C . ALA B 1 405 ? -2.191 40.906 15.891 1 80.56 405 ALA B C 1
ATOM 8308 O O . ALA B 1 405 ? -2.441 42.094 16.219 1 80.56 405 ALA B O 1
ATOM 8309 N N . TYR B 1 406 ? -1.349 40.25 16.594 1 80.12 406 TYR B N 1
ATOM 8310 C CA . TYR B 1 406 ? -0.933 40.688 17.922 1 80.12 406 TYR B CA 1
ATOM 8311 C C . TYR B 1 406 ? 0.163 41.75 17.844 1 80.12 406 TYR B C 1
ATOM 8313 O O . TYR B 1 406 ? 0.22 42.656 18.672 1 80.12 406 TYR B O 1
ATOM 8321 N N . LYS B 1 407 ? 0.96 41.906 16.922 1 82.12 407 LYS B N 1
ATOM 8322 C CA . LYS B 1 407 ? 1.99 42.938 16.75 1 82.12 407 LYS B CA 1
ATOM 8323 C C . LYS B 1 407 ? 1.37 44.312 16.469 1 82.12 407 LYS B C 1
ATOM 8325 O O . LYS B 1 407 ? 1.811 45.312 17.016 1 82.12 407 LYS B O 1
ATOM 8330 N N . VAL B 1 408 ? 0.406 44.5 15.742 1 83.06 408 VAL B N 1
ATOM 8331 C CA . VAL B 1 408 ? -0.249 45.781 15.406 1 83.06 408 VAL B CA 1
ATOM 8332 C C . VAL B 1 408 ? -0.931 46.344 16.641 1 83.06 408 VAL B C 1
ATOM 8334 O O . VAL B 1 408 ? -0.801 47.531 16.938 1 83.06 408 VAL B O 1
ATOM 8337 N N . LYS B 1 409 ? -1.627 45.562 17.422 1 83.5 409 LYS B N 1
ATOM 8338 C CA . LYS B 1 409 ? -2.297 46.031 18.641 1 83.5 409 LYS B CA 1
ATOM 8339 C C . LYS B 1 409 ? -1.288 46.562 19.656 1 83.5 409 LYS B C 1
ATOM 8341 O O . LYS B 1 409 ? -1.555 47.531 20.359 1 83.5 409 LYS B O 1
ATOM 8346 N N . LEU B 1 410 ? -0.114 46.094 19.719 1 84.69 410 LEU B N 1
ATOM 8347 C CA . LEU B 1 410 ? 0.916 46.531 20.641 1 84.69 410 LEU B CA 1
ATOM 8348 C C . LEU B 1 410 ? 1.459 47.906 20.25 1 84.69 410 LEU B C 1
ATOM 8350 O O . LEU B 1 410 ? 1.636 48.781 21.094 1 84.69 410 LEU B O 1
ATOM 8354 N N . GLN B 1 411 ? 1.716 48.406 19.141 1 84.19 411 GLN B N 1
ATOM 8355 C CA . GLN B 1 411 ? 2.213 49.688 18.672 1 84.19 411 GLN B CA 1
ATOM 8356 C C . GLN B 1 411 ? 1.199 50.781 18.922 1 84.19 411 GLN B C 1
ATOM 8358 O O . GLN B 1 411 ? 1.569 51.906 19.328 1 84.19 411 GLN B O 1
ATOM 8363 N N . ASP B 1 412 ? -0.029 50.531 18.734 1 82.56 412 ASP B N 1
ATOM 8364 C CA . ASP B 1 412 ? -1.08 51.531 19 1 82.56 412 ASP B CA 1
ATOM 8365 C C . ASP B 1 412 ? -1.119 51.906 20.469 1 82.56 412 ASP B C 1
ATOM 8367 O O . ASP B 1 412 ? -1.234 53.062 20.812 1 82.56 412 ASP B O 1
ATOM 8371 N N . ALA B 1 413 ? -0.973 51.031 21.375 1 81.81 413 ALA B N 1
ATOM 8372 C CA . ALA B 1 413 ? -1.007 51.281 22.812 1 81.81 413 ALA B CA 1
ATOM 8373 C C . ALA B 1 413 ? 0.185 52.125 23.234 1 81.81 413 ALA B C 1
ATOM 8375 O O . ALA B 1 413 ? 0.048 53.031 24.078 1 81.81 413 ALA B O 1
ATOM 8376 N N . LYS B 1 414 ? 1.261 52.062 22.688 1 81.75 414 LYS B N 1
ATOM 8377 C CA . LYS B 1 414 ? 2.447 52.812 23.047 1 81.75 414 LYS B CA 1
ATOM 8378 C C . LYS B 1 414 ? 2.322 54.281 22.578 1 81.75 414 LYS B C 1
ATOM 8380 O O . LYS B 1 414 ? 2.762 55.188 23.266 1 81.75 414 LYS B O 1
ATOM 8385 N N . LEU B 1 415 ? 1.699 54.688 21.594 1 80.62 415 LEU B N 1
ATOM 8386 C CA . LEU B 1 415 ? 1.496 56.031 21.094 1 80.62 415 LEU B CA 1
ATOM 8387 C C . LEU B 1 415 ? 0.557 56.812 22 1 80.62 415 LEU B C 1
ATOM 8389 O O . LEU B 1 415 ? 0.795 58 22.281 1 80.62 415 LEU B O 1
ATOM 8393 N N . VAL B 1 416 ? -0.459 56.188 22.422 1 81.56 416 VAL B N 1
ATOM 8394 C CA . VAL B 1 416 ? -1.402 56.812 23.328 1 81.56 416 VAL B CA 1
ATOM 8395 C C . VAL B 1 416 ? -0.692 57.188 24.625 1 81.56 416 VAL B C 1
ATOM 8397 O O . VAL B 1 416 ? -0.874 58.281 25.141 1 81.56 416 VAL B O 1
ATOM 8400 N N . SER B 1 417 ? 0.103 56.406 25.188 1 79.62 417 SER B N 1
ATOM 8401 C CA . SER B 1 417 ? 0.832 56.688 26.422 1 79.62 417 SER B CA 1
ATOM 8402 C C . SER B 1 417 ? 1.78 57.875 26.266 1 79.62 417 SER B C 1
ATOM 8404 O O . SER B 1 417 ? 1.86 58.719 27.141 1 79.62 417 SER B O 1
ATOM 8406 N N . SER B 1 418 ? 2.426 58.031 25.266 1 74 418 SER B N 1
ATOM 8407 C CA . SER B 1 418 ? 3.361 59.125 25.016 1 74 418 SER B CA 1
ATOM 8408 C C . SER B 1 418 ? 2.639 60.469 24.938 1 74 418 SER B C 1
ATOM 8410 O O . SER B 1 418 ? 3.111 61.469 25.469 1 74 418 SER B O 1
ATOM 8412 N N . ARG B 1 419 ? 1.539 60.562 24.359 1 72.25 419 ARG B N 1
ATOM 8413 C CA . ARG B 1 419 ? 0.749 61.781 24.25 1 72.25 419 ARG B CA 1
ATOM 8414 C C . ARG B 1 419 ? 0.268 62.25 25.625 1 72.25 419 ARG B C 1
ATOM 8416 O O . ARG B 1 419 ? 0.309 63.438 25.938 1 72.25 419 ARG B O 1
ATOM 8423 N N . LEU B 1 420 ? -0.129 61.375 26.453 1 72.94 420 LEU B N 1
ATOM 8424 C CA . LEU B 1 420 ? -0.606 61.688 27.797 1 72.94 420 LEU B CA 1
ATOM 8425 C C . LEU B 1 420 ? 0.533 62.219 28.672 1 72.94 420 LEU B C 1
ATOM 8427 O O . LEU B 1 420 ? 0.336 63.125 29.469 1 72.94 420 LEU B O 1
ATOM 8431 N N . GLU B 1 421 ? 1.617 61.781 28.578 1 72.94 421 GLU B N 1
ATOM 8432 C CA . GLU B 1 421 ? 2.779 62.25 29.328 1 72.94 421 GLU B CA 1
ATOM 8433 C C . GLU B 1 421 ? 3.096 63.688 29 1 72.94 421 GLU B C 1
ATOM 8435 O O . GLU B 1 421 ? 3.357 64.5 29.891 1 72.94 421 GLU B O 1
ATOM 8440 N N . VAL B 1 422 ? 3.051 64.062 27.812 1 68.12 422 VAL B N 1
ATOM 8441 C CA . VAL B 1 422 ? 3.33 65.438 27.375 1 68.12 422 VAL B CA 1
ATOM 8442 C C . VAL B 1 422 ? 2.27 66.375 27.922 1 68.12 422 VAL B C 1
ATOM 8444 O O . VAL B 1 422 ? 2.592 67.5 28.391 1 68.12 422 VAL B O 1
ATOM 8447 N N . GLU B 1 423 ? 1.079 66 27.891 1 69.62 423 GLU B N 1
ATOM 8448 C CA . GLU B 1 423 ? -0.023 66.812 28.391 1 69.62 423 GLU B CA 1
ATOM 8449 C C . GLU B 1 423 ? 0.123 67.062 29.891 1 69.62 423 GLU B C 1
ATOM 8451 O O . GLU B 1 423 ? -0.176 68.188 30.375 1 69.62 423 GLU B O 1
ATOM 8456 N N . LEU B 1 424 ? 0.526 66.25 30.688 1 68.5 424 LEU B N 1
ATOM 8457 C CA . LEU B 1 424 ? 0.76 66.375 32.125 1 68.5 424 LEU B CA 1
ATOM 8458 C C . LEU B 1 424 ? 1.859 67.375 32.406 1 68.5 424 LEU B C 1
ATOM 8460 O O . LEU B 1 424 ? 1.756 68.188 33.344 1 68.5 424 LEU B O 1
ATOM 8464 N N . LEU B 1 425 ? 2.842 67.5 31.734 1 62.19 425 LEU B N 1
ATOM 8465 C CA . LEU B 1 425 ? 3.969 68.375 31.922 1 62.19 425 LEU B CA 1
ATOM 8466 C C . LEU B 1 425 ? 3.564 69.812 31.625 1 62.19 425 LEU B C 1
ATOM 8468 O O . LEU B 1 425 ? 4.039 70.75 32.281 1 62.19 425 LEU B O 1
ATOM 8472 N N . LYS B 1 426 ? 2.641 70.125 30.719 1 61.03 426 LYS B N 1
ATOM 8473 C CA . LYS B 1 426 ? 2.172 71.438 30.312 1 61.03 426 LYS B CA 1
ATOM 8474 C C . LYS B 1 426 ? 1.321 72.062 31.422 1 61.03 426 LYS B C 1
ATOM 8476 O O . LYS B 1 426 ? 1.32 73.25 31.578 1 61.03 426 LYS B O 1
ATOM 8481 N N . ASN B 1 427 ? 0.459 71.312 32.156 1 58.03 427 ASN B N 1
ATOM 8482 C CA . ASN B 1 427 ? -0.49 71.812 33.156 1 58.03 427 ASN B CA 1
ATOM 8483 C C . ASN B 1 427 ? 0.208 72.188 34.438 1 58.03 427 ASN B C 1
ATOM 8485 O O . ASN B 1 427 ? -0.449 72.438 35.469 1 58.03 427 ASN B O 1
ATOM 8489 N N . ASN B 1 428 ? 1.486 72.312 34.594 1 54.84 428 ASN B N 1
ATOM 8490 C CA . ASN B 1 428 ? 2.105 72.625 35.875 1 54.84 428 ASN B CA 1
ATOM 8491 C C . ASN B 1 428 ? 2.154 74.125 36.188 1 54.84 428 ASN B C 1
ATOM 8493 O O . ASN B 1 428 ? 3.117 74.812 35.812 1 54.84 428 ASN B O 1
ATOM 8497 N N . ILE B 1 429 ? 0.955 75 36.25 1 57.06 429 ILE B N 1
ATOM 8498 C CA . ILE B 1 429 ? 0.962 76.25 37 1 57.06 429 ILE B CA 1
ATOM 8499 C C . ILE B 1 429 ? 1.538 76.062 38.406 1 57.06 429 ILE B C 1
ATOM 8501 O O . ILE B 1 429 ? 1.152 75.062 39.094 1 57.06 429 ILE B O 1
ATOM 8505 N N . HIS B 1 430 ? 2.621 76.812 38.75 1 65.44 430 HIS B N 1
ATOM 8506 C CA . HIS B 1 430 ? 3.309 76.688 40 1 65.44 430 HIS B CA 1
ATOM 8507 C C . HIS B 1 430 ? 2.455 77.188 41.156 1 65.44 430 HIS B C 1
ATOM 8509 O O . HIS B 1 430 ? 2.457 78.375 41.469 1 65.44 430 HIS B O 1
ATOM 8515 N N . PRO B 1 431 ? 1.616 76.375 41.75 1 68.94 431 PRO B N 1
ATOM 8516 C CA . PRO B 1 431 ? 0.701 76.812 42.812 1 68.94 431 PRO B CA 1
ATOM 8517 C C . PRO B 1 431 ? 1.426 77.438 43.969 1 68.94 431 PRO B C 1
ATOM 8519 O O . PRO B 1 431 ? 0.926 78.375 44.562 1 68.94 431 PRO B O 1
ATOM 8522 N N . HIS B 1 432 ? 2.662 77 44.312 1 74.5 432 HIS B N 1
ATOM 8523 C CA . HIS B 1 432 ? 3.416 77.562 45.438 1 74.5 432 HIS B CA 1
ATOM 8524 C C . HIS B 1 432 ? 3.865 79 45.156 1 74.5 432 HIS B C 1
ATOM 8526 O O . HIS B 1 432 ? 3.85 79.812 46.062 1 74.5 432 HIS B O 1
ATOM 8532 N N . PHE B 1 433 ? 4.113 79.188 43.969 1 78.25 433 PHE B N 1
ATOM 8533 C CA . PHE B 1 433 ? 4.48 80.562 43.562 1 78.25 433 PHE B CA 1
ATOM 8534 C C . PHE B 1 433 ? 3.307 81.5 43.781 1 78.25 433 PHE B C 1
ATOM 8536 O O . PHE B 1 433 ? 3.469 82.625 44.344 1 78.25 433 PHE B O 1
ATOM 8543 N N . LEU B 1 434 ? 2.238 81.062 43.312 1 79 434 LEU B N 1
ATOM 8544 C CA . LEU B 1 434 ? 1.04 81.875 43.438 1 79 434 LEU B CA 1
ATOM 8545 C C . LEU B 1 434 ? 0.695 82.125 44.906 1 79 434 LEU B C 1
ATOM 8547 O O . LEU B 1 434 ? 0.416 83.25 45.312 1 79 434 LEU B O 1
ATOM 8551 N N . LEU B 1 435 ? 0.782 81.125 45.75 1 82.44 435 LEU B N 1
ATOM 8552 C CA . LEU B 1 435 ? 0.476 81.188 47.156 1 82.44 435 LEU B CA 1
ATOM 8553 C C . LEU B 1 435 ? 1.427 82.125 47.875 1 82.44 435 LEU B C 1
ATOM 8555 O O . LEU B 1 435 ? 0.988 83 48.625 1 82.44 435 LEU B O 1
ATOM 8559 N N . ASN B 1 436 ? 2.691 82.125 47.594 1 81.94 436 ASN B N 1
ATOM 8560 C CA . ASN B 1 436 ? 3.699 82.938 48.25 1 81.94 436 ASN B CA 1
ATOM 8561 C C . ASN B 1 436 ? 3.582 84.375 47.812 1 81.94 436 ASN B C 1
ATOM 8563 O O . ASN B 1 436 ? 3.809 85.312 48.625 1 81.94 436 ASN B O 1
ATOM 8567 N N . SER B 1 437 ? 3.16 84.562 46.594 1 86.75 437 SER B N 1
ATOM 8568 C CA . SER B 1 437 ? 2.979 85.938 46.094 1 86.75 437 SER B CA 1
ATOM 8569 C C . SER B 1 437 ? 1.759 86.562 46.75 1 86.75 437 SER B C 1
ATOM 8571 O O . SER B 1 437 ? 1.801 87.75 47.094 1 86.75 437 SER B O 1
ATOM 8573 N N . ILE B 1 438 ? 0.813 85.812 46.906 1 87.56 438 ILE B N 1
ATOM 8574 C CA . ILE B 1 438 ? -0.396 86.312 47.562 1 87.56 438 ILE B CA 1
ATOM 8575 C C . ILE B 1 438 ? -0.102 86.625 49 1 87.56 438 ILE B C 1
ATOM 8577 O O . ILE B 1 438 ? -0.483 87.688 49.5 1 87.56 438 ILE B O 1
ATOM 8581 N N . ASN B 1 439 ? 0.625 85.875 49.719 1 88.75 439 ASN B N 1
ATOM 8582 C CA . ASN B 1 439 ? 0.988 86.125 51.125 1 88.75 439 ASN B CA 1
ATOM 8583 C C . ASN B 1 439 ? 1.862 87.375 51.281 1 88.75 439 ASN B C 1
ATOM 8585 O O . ASN B 1 439 ? 1.692 88.125 52.219 1 88.75 439 ASN B O 1
ATOM 8589 N N . ALA B 1 440 ? 2.711 87.562 50.375 1 88.94 440 ALA B N 1
ATOM 8590 C CA . ALA B 1 440 ? 3.537 88.75 50.375 1 88.94 440 ALA B CA 1
ATOM 8591 C C . ALA B 1 440 ? 2.686 90 50.188 1 88.94 440 ALA B C 1
ATOM 8593 O O . ALA B 1 440 ? 2.938 91 50.812 1 88.94 440 ALA B O 1
ATOM 8594 N N . THR B 1 441 ? 1.734 89.875 49.344 1 89.69 441 THR B N 1
ATOM 8595 C CA . THR B 1 441 ? 0.834 91 49.125 1 89.69 441 THR B CA 1
ATOM 8596 C C . THR B 1 441 ? 0.059 91.375 50.375 1 89.69 441 THR B C 1
ATOM 8598 O O . THR B 1 441 ? -0.145 92.562 50.688 1 89.69 441 THR B O 1
ATOM 8601 N N . ILE B 1 442 ? -0.33 90.375 51.125 1 89.81 442 ILE B N 1
ATOM 8602 C CA . ILE B 1 442 ? -1.058 90.562 52.375 1 89.81 442 ILE B CA 1
ATOM 8603 C C . ILE B 1 442 ? -0.177 91.375 53.375 1 89.81 442 ILE B C 1
ATOM 8605 O O . ILE B 1 442 ? -0.638 92.25 54.031 1 89.81 442 ILE B O 1
ATOM 8609 N N . ILE B 1 443 ? 1.07 91.062 53.438 1 88.94 443 ILE B N 1
ATOM 8610 C CA . ILE B 1 443 ? 2.023 91.75 54.312 1 88.94 443 ILE B CA 1
ATOM 8611 C C . ILE B 1 443 ? 2.215 93.188 53.844 1 88.94 443 ILE B C 1
ATOM 8613 O O . ILE B 1 443 ? 2.174 94.125 54.656 1 88.94 443 ILE B O 1
ATOM 8617 N N . TRP B 1 444 ? 2.225 93.375 52.594 1 89.19 444 TRP B N 1
ATOM 8618 C CA . TRP B 1 444 ? 2.432 94.75 52.031 1 89.19 444 TRP B CA 1
ATOM 8619 C C . TRP B 1 444 ? 1.197 95.625 52.25 1 89.19 444 TRP B C 1
ATOM 8621 O O . TRP B 1 444 ? 1.31 96.812 52.406 1 89.19 444 TRP B O 1
ATOM 8631 N N . LEU B 1 445 ? 0.084 95 52.219 1 88.44 445 LEU B N 1
ATOM 8632 C CA . LEU B 1 445 ? -1.154 95.75 52.438 1 88.44 445 LEU B CA 1
ATOM 8633 C C . LEU B 1 445 ? -1.157 96.438 53.781 1 88.44 445 LEU B C 1
ATOM 8635 O O . LEU B 1 445 ? -1.682 97.562 53.875 1 88.44 445 LEU B O 1
ATOM 8639 N N . ASP B 1 446 ? -0.474 95.875 54.812 1 88.06 446 ASP B N 1
ATOM 8640 C CA . ASP B 1 446 ? -0.386 96.438 56.125 1 88.06 446 ASP B CA 1
ATOM 8641 C C . ASP B 1 446 ? 0.712 97.5 56.188 1 88.06 446 ASP B C 1
ATOM 8643 O O . ASP B 1 446 ? 0.584 98.5 56.938 1 88.06 446 ASP B O 1
ATOM 8647 N N . GLU B 1 447 ? 1.709 97.438 55.406 1 88.31 447 GLU B N 1
ATOM 8648 C CA . GLU B 1 447 ? 2.877 98.312 55.5 1 88.31 447 GLU B CA 1
ATOM 8649 C C . GLU B 1 447 ? 2.797 99.438 54.469 1 88.31 447 GLU B C 1
ATOM 8651 O O . GLU B 1 447 ? 2.998 100.625 54.812 1 88.31 447 GLU B O 1
ATOM 8656 N N . ASP B 1 448 ? 2.516 99.062 53.188 1 89.12 448 ASP B N 1
ATOM 8657 C CA . ASP B 1 448 ? 2.492 100 52.062 1 89.12 448 ASP B CA 1
ATOM 8658 C C . ASP B 1 448 ? 1.49 99.562 51 1 89.12 448 ASP B C 1
ATOM 8660 O O . ASP B 1 448 ? 1.839 98.812 50.094 1 89.12 448 ASP B O 1
ATOM 8664 N N . PRO B 1 449 ? 0.276 100.125 51.062 1 86.81 449 PRO B N 1
ATOM 8665 C CA . PRO B 1 449 ? -0.778 99.688 50.125 1 86.81 449 PRO B CA 1
ATOM 8666 C C . PRO B 1 449 ? -0.404 99.938 48.656 1 86.81 449 PRO B C 1
ATOM 8668 O O . PRO B 1 449 ? -0.872 99.188 47.781 1 86.81 449 PRO B O 1
ATOM 8671 N N . GLU B 1 450 ? 0.405 100.875 48.406 1 88.5 450 GLU B N 1
ATOM 8672 C CA . GLU B 1 450 ? 0.812 101.188 47.031 1 88.5 450 GLU B CA 1
ATOM 8673 C C . GLU B 1 450 ? 1.684 100.062 46.469 1 88.5 450 GLU B C 1
ATOM 8675 O O . GLU B 1 450 ? 1.515 99.625 45.344 1 88.5 450 GLU B O 1
ATOM 8680 N N . THR B 1 451 ? 2.584 99.562 47.281 1 89.69 451 THR B N 1
ATOM 8681 C CA . THR B 1 451 ? 3.424 98.438 46.906 1 89.69 451 THR B CA 1
ATOM 8682 C C . THR B 1 451 ? 2.586 97.188 46.75 1 89.69 451 THR B C 1
ATOM 8684 O O . THR B 1 451 ? 2.84 96.375 45.844 1 89.69 451 THR B O 1
ATOM 8687 N N . ALA B 1 452 ? 1.635 97.062 47.625 1 90.69 452 ALA B N 1
ATOM 8688 C CA . ALA B 1 452 ? 0.723 95.875 47.5 1 90.69 452 ALA B CA 1
ATOM 8689 C C . ALA B 1 452 ? -0.028 95.938 46.188 1 90.69 452 ALA B C 1
ATOM 8691 O O . ALA B 1 452 ? -0.173 94.875 45.531 1 90.69 452 ALA B O 1
ATOM 8692 N N . LYS B 1 453 ? -0.482 97.062 45.781 1 90.25 453 LYS B N 1
ATOM 8693 C CA . LYS B 1 453 ? -1.199 97.188 44.531 1 90.25 453 LYS B CA 1
ATOM 8694 C C . LYS B 1 453 ? -0.294 96.875 43.344 1 90.25 453 LYS B C 1
ATOM 8696 O O . LYS B 1 453 ? -0.72 96.25 42.375 1 90.25 453 LYS B O 1
ATOM 8701 N N . GLN B 1 454 ? 0.92 97.312 43.344 1 90.94 454 GLN B N 1
ATOM 8702 C CA . GLN B 1 454 ? 1.886 97 42.281 1 90.94 454 GLN B CA 1
ATOM 8703 C C . GLN B 1 454 ? 2.145 95.5 42.188 1 90.94 454 GLN B C 1
ATOM 8705 O O . GLN B 1 454 ? 2.188 94.938 41.062 1 90.94 454 GLN B O 1
ATOM 8710 N N . LEU B 1 455 ? 2.316 94.875 43.281 1 90.25 455 LEU B N 1
ATOM 8711 C CA . LEU B 1 455 ? 2.572 93.438 43.312 1 90.25 455 LEU B CA 1
ATOM 8712 C C . LEU B 1 455 ? 1.383 92.688 42.781 1 90.25 455 LEU B C 1
ATOM 8714 O O . LEU B 1 455 ? 1.555 91.75 41.969 1 90.25 455 LEU B O 1
ATOM 8718 N N . LEU B 1 456 ? 0.233 93 43.156 1 90.81 456 LEU B N 1
ATOM 8719 C CA . LEU B 1 456 ? -0.968 92.375 42.688 1 90.81 456 LEU B CA 1
ATOM 8720 C C . LEU B 1 456 ? -1.176 92.562 41.188 1 90.81 456 LEU B C 1
ATOM 8722 O O . LEU B 1 456 ? -1.598 91.625 40.469 1 90.81 456 LEU B O 1
ATOM 8726 N N . THR B 1 457 ? -0.975 93.75 40.719 1 91.38 457 THR B N 1
ATOM 8727 C CA . THR B 1 457 ? -1.107 94 39.312 1 91.38 457 THR B CA 1
ATOM 8728 C C . THR B 1 457 ? -0.097 93.25 38.469 1 91.38 457 THR B C 1
ATOM 8730 O O . THR B 1 457 ? -0.434 92.688 37.438 1 91.38 457 THR B O 1
ATOM 8733 N N . ALA B 1 458 ? 1.108 93.125 38.969 1 90.06 458 ALA B N 1
ATOM 8734 C CA . ALA B 1 458 ? 2.133 92.375 38.281 1 90.06 458 ALA B CA 1
ATOM 8735 C C . ALA B 1 458 ? 1.747 90.875 38.281 1 90.06 458 ALA B C 1
ATOM 8737 O O . ALA B 1 458 ? 1.952 90.188 37.25 1 90.06 458 ALA B O 1
ATOM 8738 N N . LEU B 1 459 ? 1.289 90.438 39.312 1 88.69 459 LEU B N 1
ATOM 8739 C CA . LEU B 1 459 ? 0.852 89.062 39.406 1 88.69 459 LEU B CA 1
ATOM 8740 C C . LEU B 1 459 ? -0.288 88.75 38.438 1 88.69 459 LEU B C 1
ATOM 8742 O O . LEU B 1 459 ? -0.295 87.75 37.781 1 88.69 459 LEU B O 1
ATOM 8746 N N . SER B 1 460 ? -1.361 89.562 38.375 1 89.56 460 SER B N 1
ATOM 8747 C CA . SER B 1 460 ? -2.484 89.438 37.469 1 89.56 460 SER B CA 1
ATOM 8748 C C . SER B 1 460 ? -2.008 89.438 36 1 89.56 460 SER B C 1
ATOM 8750 O O . SER B 1 460 ? -2.455 88.562 35.219 1 89.56 460 SER B O 1
ATOM 8752 N N . GLU B 1 461 ? -1.146 90.188 35.719 1 89.38 461 GLU B N 1
ATOM 8753 C CA . GLU B 1 461 ? -0.613 90.25 34.344 1 89.38 461 GLU B CA 1
ATOM 8754 C C . GLU B 1 461 ? 0.184 89 34.031 1 89.38 461 GLU B C 1
ATOM 8756 O O . GLU B 1 461 ? 0.123 88.5 32.906 1 89.38 461 GLU B O 1
ATOM 8761 N N . GLU B 1 462 ? 0.949 88.562 35 1 85.31 462 GLU B N 1
ATOM 8762 C CA . GLU B 1 462 ? 1.719 87.312 34.812 1 85.31 462 GLU B CA 1
ATOM 8763 C C . GLU B 1 462 ? 0.803 86.125 34.562 1 85.31 462 GLU B C 1
ATOM 8765 O O . GLU B 1 462 ? 1.036 85.312 33.656 1 85.31 462 GLU B O 1
ATOM 8770 N N . LEU B 1 463 ? -0.156 85.938 35.344 1 82 463 LEU B N 1
ATOM 8771 C CA . LEU B 1 463 ? -1.101 84.812 35.219 1 82 463 LEU B CA 1
ATOM 8772 C C . LEU B 1 463 ? -1.839 84.875 33.875 1 82 463 LEU B C 1
ATOM 8774 O O . LEU B 1 463 ? -2.047 83.875 33.219 1 82 463 LEU B O 1
ATOM 8778 N N . ARG B 1 464 ? -2.264 86.062 33.5 1 82.88 464 ARG B N 1
ATOM 8779 C CA . ARG B 1 464 ? -2.932 86.25 32.219 1 82.88 464 ARG B CA 1
ATOM 8780 C C . ARG B 1 464 ? -2.035 85.812 31.047 1 82.88 464 ARG B C 1
ATOM 8782 O O . ARG B 1 464 ? -2.496 85.188 30.109 1 82.88 464 ARG B O 1
ATOM 8789 N N . SER B 1 465 ? -0.805 86.188 31.172 1 82.5 465 SER B N 1
ATOM 8790 C CA . SER B 1 465 ? 0.151 85.812 30.125 1 82.5 465 SER B CA 1
ATOM 8791 C C . SER B 1 465 ? 0.333 84.312 30.031 1 82.5 465 SER B C 1
ATOM 8793 O O . SER B 1 465 ? 0.382 83.75 28.938 1 82.5 465 SER B O 1
ATOM 8795 N N . ILE B 1 466 ? 0.454 83.625 31.109 1 75.56 466 ILE B N 1
ATOM 8796 C CA . ILE B 1 466 ? 0.662 82.188 31.141 1 75.56 466 ILE B CA 1
ATOM 8797 C C . ILE B 1 466 ? -0.555 81.5 30.562 1 75.56 466 ILE B C 1
ATOM 8799 O O . ILE B 1 466 ? -0.413 80.562 29.797 1 75.56 466 ILE B O 1
ATOM 8803 N N . LEU B 1 467 ? -1.812 81.938 30.859 1 74.56 467 LEU B N 1
ATOM 8804 C CA . LEU B 1 467 ? -3.049 81.312 30.391 1 74.56 467 LEU B CA 1
ATOM 8805 C C . LEU B 1 467 ? -3.188 81.5 28.875 1 74.56 467 LEU B C 1
ATOM 8807 O O . LEU B 1 467 ? -3.725 80.625 28.203 1 74.56 467 LEU B O 1
ATOM 8811 N N . LYS B 1 468 ? -2.67 82.562 28.422 1 78.5 468 LYS B N 1
ATOM 8812 C CA . LYS B 1 468 ? -2.736 82.812 26.984 1 78.5 468 LYS B CA 1
ATOM 8813 C C . LYS B 1 468 ? -1.78 81.875 26.219 1 78.5 468 LYS B C 1
ATOM 8815 O O . LYS B 1 468 ? -1.99 81.625 25.031 1 78.5 468 LYS B O 1
ATOM 8820 N N . LEU B 1 469 ? -0.781 81.312 26.938 1 74.88 469 LEU B N 1
ATOM 8821 C CA . LEU B 1 469 ? 0.28 80.562 26.281 1 74.88 469 LEU B CA 1
ATOM 8822 C C . LEU B 1 469 ? -0.05 79.062 26.25 1 74.88 469 LEU B C 1
ATOM 8824 O O . LEU B 1 469 ? 0.648 78.312 25.594 1 74.88 469 LEU B O 1
ATOM 8828 N N . THR B 1 470 ? -1.053 78.562 26.891 1 65 470 THR B N 1
ATOM 8829 C CA . THR B 1 470 ? -1.366 77.125 27.047 1 65 470 THR B CA 1
ATOM 8830 C C . THR B 1 470 ? -1.595 76.5 25.688 1 65 470 THR B C 1
ATOM 8832 O O . THR B 1 470 ? -1.206 75.312 25.484 1 65 470 THR B O 1
ATOM 8835 N N . ASN B 1 471 ? -2.088 77.062 24.703 1 68.69 471 ASN B N 1
ATOM 8836 C CA . ASN B 1 471 ? -2.441 76.375 23.453 1 68.69 471 ASN B CA 1
ATOM 8837 C C . ASN B 1 471 ? -1.471 76.75 22.328 1 68.69 471 ASN B C 1
ATOM 8839 O O . ASN B 1 471 ? -1.654 76.312 21.188 1 68.69 471 ASN B O 1
ATOM 8843 N N . LYS B 1 472 ? -0.297 77.375 22.734 1 78.38 472 LYS B N 1
ATOM 8844 C CA . LYS B 1 472 ? 0.623 77.812 21.672 1 78.38 472 LYS B CA 1
ATOM 8845 C C . LYS B 1 472 ? 1.848 76.875 21.641 1 78.38 472 LYS B C 1
ATOM 8847 O O . LYS B 1 472 ? 2.355 76.5 22.688 1 78.38 472 LYS B O 1
ATOM 8852 N N . LYS B 1 473 ? 2.242 76.562 20.453 1 82.19 473 LYS B N 1
ATOM 8853 C CA . LYS B 1 473 ? 3.438 75.688 20.266 1 82.19 473 LYS B CA 1
ATOM 8854 C C . LYS B 1 473 ? 4.703 76.562 20.438 1 82.19 473 LYS B C 1
ATOM 8856 O O . LYS B 1 473 ? 5.676 76.062 21.047 1 82.19 473 LYS B O 1
ATOM 8861 N N . THR B 1 474 ? 4.73 77.75 19.891 1 89.06 474 THR B N 1
ATOM 8862 C CA . THR B 1 474 ? 5.863 78.625 20 1 89.06 474 THR B CA 1
ATOM 8863 C C . THR B 1 474 ? 5.391 80.062 20.219 1 89.06 474 THR B C 1
ATOM 8865 O O . THR B 1 474 ? 4.246 80.438 19.906 1 89.06 474 THR B O 1
ATOM 8868 N N . ILE B 1 475 ? 6.172 80.938 20.906 1 89.94 475 ILE B N 1
ATOM 8869 C CA . ILE B 1 475 ? 5.965 82.312 21.109 1 89.94 475 ILE B CA 1
ATOM 8870 C C . ILE B 1 475 ? 7.254 83.125 20.812 1 89.94 475 ILE B C 1
ATOM 8872 O O . ILE B 1 475 ? 8.32 82.5 20.641 1 89.94 475 ILE B O 1
ATOM 8876 N N . THR B 1 476 ? 7.098 84.438 20.719 1 93.38 476 THR B N 1
ATOM 8877 C CA . THR B 1 476 ? 8.297 85.25 20.5 1 93.38 476 THR B CA 1
ATOM 8878 C C . THR B 1 476 ? 9.148 85.25 21.766 1 93.38 476 THR B C 1
ATOM 8880 O O . THR B 1 476 ? 8.617 85.312 22.875 1 93.38 476 THR B O 1
ATOM 8883 N N . VAL B 1 477 ? 10.492 85.312 21.578 1 94.12 477 VAL B N 1
ATOM 8884 C CA . VAL B 1 477 ? 11.406 85.438 22.703 1 94.12 477 VAL B CA 1
ATOM 8885 C C . VAL B 1 477 ? 11.125 86.688 23.484 1 94.12 477 VAL B C 1
ATOM 8887 O O . VAL B 1 477 ? 11.211 86.75 24.719 1 94.12 477 VAL B O 1
ATOM 8890 N N . THR B 1 478 ? 10.758 87.688 22.781 1 93.5 478 THR B N 1
ATOM 8891 C CA . THR B 1 478 ? 10.43 89 23.406 1 93.5 478 THR B CA 1
ATOM 8892 C C . THR B 1 478 ? 9.25 88.812 24.359 1 93.5 478 THR B C 1
ATOM 8894 O O . THR B 1 478 ? 9.273 89.375 25.469 1 93.5 478 THR B O 1
ATOM 8897 N N . GLU B 1 479 ? 8.297 88.125 23.922 1 91.31 479 GLU B N 1
ATOM 8898 C CA . GLU B 1 479 ? 7.148 87.875 24.781 1 91.31 479 GLU B CA 1
ATOM 8899 C C . GLU B 1 479 ? 7.551 87.125 26.031 1 91.31 479 GLU B C 1
ATOM 8901 O O . GLU B 1 479 ? 7.09 87.438 27.125 1 91.31 479 GLU B O 1
ATOM 8906 N N . GLU B 1 480 ? 8.406 86.125 25.875 1 92.56 480 GLU B N 1
ATOM 8907 C CA . GLU B 1 480 ? 8.883 85.375 27.016 1 92.56 480 GLU B CA 1
ATOM 8908 C C . GLU B 1 480 ? 9.727 86.25 27.953 1 92.56 480 GLU B C 1
ATOM 8910 O O . GLU B 1 480 ? 9.648 86.062 29.172 1 92.56 480 GLU B O 1
ATOM 8915 N N . ILE B 1 481 ? 10.445 87.062 27.406 1 94.38 481 ILE B N 1
ATOM 8916 C CA . ILE B 1 481 ? 11.266 87.938 28.219 1 94.38 481 ILE B CA 1
ATOM 8917 C C . ILE B 1 481 ? 10.367 88.812 29.078 1 94.38 481 ILE B C 1
ATOM 8919 O O . ILE B 1 481 ? 10.656 89.062 30.266 1 94.38 481 ILE B O 1
ATOM 8923 N N . ASN B 1 482 ? 9.406 89.375 28.516 1 92.25 482 ASN B N 1
ATOM 8924 C CA . ASN B 1 482 ? 8.469 90.188 29.266 1 92.25 482 ASN B CA 1
ATOM 8925 C C . ASN B 1 482 ? 7.836 89.438 30.422 1 92.25 482 ASN B C 1
ATOM 8927 O O . ASN B 1 482 ? 7.621 90 31.5 1 92.25 482 ASN B O 1
ATOM 8931 N N . ILE B 1 483 ? 7.625 88.188 30.203 1 89.94 483 ILE B N 1
ATOM 8932 C CA . ILE B 1 483 ? 7.082 87.312 31.234 1 89.94 483 ILE B CA 1
ATOM 8933 C C . ILE B 1 483 ? 8.117 87.125 32.344 1 89.94 483 ILE B C 1
ATOM 8935 O O . ILE B 1 483 ? 7.789 87.25 33.531 1 89.94 483 ILE B O 1
ATOM 8939 N N . CYS B 1 484 ? 9.305 86.938 32.062 1 93.06 484 CYS B N 1
ATOM 8940 C CA . CYS B 1 484 ? 10.383 86.812 33.031 1 93.06 484 CYS B CA 1
ATOM 8941 C C . CYS B 1 484 ? 10.578 88.062 33.844 1 93.06 484 CYS B C 1
ATOM 8943 O O . CYS B 1 484 ? 10.758 88 35.062 1 93.06 484 CYS B O 1
ATOM 8945 N N . LYS B 1 485 ? 10.547 89.125 33.094 1 93.69 485 LYS B N 1
ATOM 8946 C CA . LYS B 1 485 ? 10.703 90.438 33.781 1 93.69 485 LYS B CA 1
ATOM 8947 C C . LYS B 1 485 ? 9.602 90.625 34.812 1 93.69 485 LYS B C 1
ATOM 8949 O O . LYS B 1 485 ? 9.867 91.125 35.906 1 93.69 485 LYS B O 1
ATOM 8954 N N . ARG B 1 486 ? 8.438 90.375 34.406 1 89.62 486 ARG B N 1
ATOM 8955 C CA . ARG B 1 486 ? 7.316 90.5 35.344 1 89.62 486 ARG B CA 1
ATOM 8956 C C . ARG B 1 486 ? 7.473 89.562 36.531 1 89.62 486 ARG B C 1
ATOM 8958 O O . ARG B 1 486 ? 7.199 89.938 37.656 1 89.62 486 ARG B O 1
ATOM 8965 N N . TYR B 1 487 ? 7.887 88.375 36.312 1 90.75 487 TYR B N 1
ATOM 8966 C CA . TYR B 1 487 ? 8.156 87.375 37.375 1 90.75 487 TYR B CA 1
ATOM 8967 C C . TYR B 1 487 ? 9.211 87.938 38.344 1 90.75 487 TYR B C 1
ATOM 8969 O O . TYR B 1 487 ? 9.047 87.875 39.562 1 90.75 487 TYR B O 1
ATOM 8977 N N . LEU B 1 488 ? 10.18 88.438 37.812 1 92.56 488 LEU B N 1
ATOM 8978 C CA . LEU B 1 488 ? 11.25 89 38.656 1 92.56 488 LEU B CA 1
ATOM 8979 C C . LEU B 1 488 ? 10.766 90.25 39.438 1 92.56 488 LEU B C 1
ATOM 8981 O O . LEU B 1 488 ? 11.203 90.438 40.562 1 92.56 488 LEU B O 1
ATOM 8985 N N . GLU B 1 489 ? 10.055 91 38.75 1 91.62 489 GLU B N 1
ATOM 8986 C CA . GLU B 1 489 ? 9.445 92.125 39.438 1 91.62 489 GLU B CA 1
ATOM 8987 C C . GLU B 1 489 ? 8.641 91.625 40.656 1 91.62 489 GLU B C 1
ATOM 8989 O O . GLU B 1 489 ? 8.75 92.188 41.75 1 91.62 489 GLU B O 1
ATOM 8994 N N . ILE B 1 490 ? 7.828 90.625 40.531 1 90.81 490 ILE B N 1
ATOM 8995 C CA . ILE B 1 490 ? 7.027 90.062 41.594 1 90.81 490 ILE B CA 1
ATOM 8996 C C . ILE B 1 490 ? 7.945 89.562 42.688 1 90.81 490 ILE B C 1
ATOM 8998 O O . ILE B 1 490 ? 7.734 89.812 43.875 1 90.81 490 ILE B O 1
ATOM 9002 N N . MET B 1 491 ? 8.984 88.875 42.375 1 90.06 491 MET B N 1
ATOM 9003 C CA . MET B 1 491 ? 9.914 88.25 43.344 1 90.06 491 MET B CA 1
ATOM 9004 C C . MET B 1 491 ? 10.68 89.375 44.094 1 90.06 491 MET B C 1
ATOM 9006 O O . MET B 1 491 ? 10.969 89.25 45.281 1 90.06 491 MET B O 1
ATOM 9010 N N . SER B 1 492 ? 10.906 90.438 43.375 1 91.62 492 SER B N 1
ATOM 9011 C CA . SER B 1 492 ? 11.594 91.562 44 1 91.62 492 SER B CA 1
ATOM 9012 C C . SER B 1 492 ? 10.734 92.188 45.062 1 91.62 492 SER B C 1
ATOM 9014 O O . SER B 1 492 ? 11.227 92.5 46.156 1 91.62 492 SER B O 1
ATOM 9016 N N . LEU B 1 493 ? 9.562 92.375 44.75 1 88.31 493 LEU B N 1
ATOM 9017 C CA . LEU B 1 493 ? 8.641 93 45.688 1 88.31 493 LEU B CA 1
ATOM 9018 C C . LEU B 1 493 ? 8.367 92.062 46.875 1 88.31 493 LEU B C 1
ATOM 9020 O O . LEU B 1 493 ? 8.266 92.5 48 1 88.31 493 LEU B O 1
ATOM 9024 N N . ARG B 1 494 ? 8.328 90.75 46.594 1 86.19 494 ARG B N 1
ATOM 9025 C CA . ARG B 1 494 ? 8.047 89.75 47.625 1 86.19 494 ARG B CA 1
ATOM 9026 C C . ARG B 1 494 ? 9.203 89.625 48.594 1 86.19 494 ARG B C 1
ATOM 9028 O O . ARG B 1 494 ? 8.992 89.562 49.812 1 86.19 494 ARG B O 1
ATOM 9035 N N . LYS B 1 495 ? 10.359 89.625 48.125 1 84.12 495 LYS B N 1
ATOM 9036 C CA . LYS B 1 495 ? 11.539 89.375 48.938 1 84.12 495 LYS B CA 1
ATOM 9037 C C . LYS B 1 495 ? 12.242 90.688 49.312 1 84.12 495 LYS B C 1
ATOM 9039 O O . LYS B 1 495 ? 13.312 90.625 49.938 1 84.12 495 LYS B O 1
ATOM 9044 N N . GLU B 1 496 ? 11.617 91.812 48.906 1 82.38 496 GLU B N 1
ATOM 9045 C CA . GLU B 1 496 ? 12.281 93.062 49.125 1 82.38 496 GLU B CA 1
ATOM 9046 C C . GLU B 1 496 ? 13.711 93.062 48.594 1 82.38 496 GLU B C 1
ATOM 9048 O O . GLU B 1 496 ? 14.648 93.438 49.312 1 82.38 496 GLU B O 1
ATOM 9053 N N . SER B 1 497 ? 13.82 92.562 47.438 1 88.5 497 SER B N 1
ATOM 9054 C CA . SER B 1 497 ? 15.086 92.438 46.719 1 88.5 497 SER B CA 1
ATOM 9055 C C . SER B 1 497 ? 15.008 93.062 45.344 1 88.5 497 SER B C 1
ATOM 9057 O O . SER B 1 497 ? 13.969 93.625 44.969 1 88.5 497 SER B O 1
ATOM 9059 N N . LYS B 1 498 ? 16.062 93.188 44.719 1 90.38 498 LYS B N 1
ATOM 9060 C CA . LYS B 1 498 ? 16.125 93.75 43.375 1 90.38 498 LYS B CA 1
ATOM 9061 C C . LYS B 1 498 ? 16.672 92.75 42.375 1 90.38 498 LYS B C 1
ATOM 9063 O O . LYS B 1 498 ? 17.859 92.438 42.406 1 90.38 498 LYS B O 1
ATOM 9068 N N . PHE B 1 499 ? 15.828 92.312 41.562 1 92.19 499 PHE B N 1
ATOM 9069 C CA . PHE B 1 499 ? 16.188 91.375 40.5 1 92.19 499 PHE B CA 1
ATOM 9070 C C . PHE B 1 499 ? 15.953 92.062 39.125 1 92.19 499 PHE B C 1
ATOM 9072 O O . PHE B 1 499 ? 14.953 92.75 38.938 1 92.19 499 PHE B O 1
ATOM 9079 N N . GLU B 1 500 ? 16.844 91.938 38.188 1 92.25 500 GLU B N 1
ATOM 9080 C CA . GLU B 1 500 ? 16.75 92.562 36.875 1 92.25 500 GLU B CA 1
ATOM 9081 C C . GLU B 1 500 ? 17.016 91.562 35.781 1 92.25 500 GLU B C 1
ATOM 9083 O O . GLU B 1 500 ? 17.719 90.562 35.969 1 92.25 500 GLU B O 1
ATOM 9088 N N . PHE B 1 501 ? 16.359 91.75 34.688 1 94.69 501 PHE B N 1
ATOM 9089 C CA . PHE B 1 501 ? 16.531 90.938 33.469 1 94.69 501 PHE B CA 1
ATOM 9090 C C . PHE B 1 501 ? 17.016 91.812 32.312 1 94.69 501 PHE B C 1
ATOM 9092 O O . PHE B 1 501 ? 16.375 92.75 31.953 1 94.69 501 PHE B O 1
ATOM 9099 N N . LYS B 1 502 ? 18.094 91.438 31.734 1 94.38 502 LYS B N 1
ATOM 9100 C CA . LYS B 1 502 ? 18.656 92.125 30.578 1 94.38 502 LYS B CA 1
ATOM 9101 C C . LYS B 1 502 ? 18.75 91.25 29.375 1 94.38 502 LYS B C 1
ATOM 9103 O O . LYS B 1 502 ? 18.891 90 29.531 1 94.38 502 LYS B O 1
ATOM 9108 N N . SER B 1 503 ? 18.5 91.75 28.281 1 93.94 503 SER B N 1
ATOM 9109 C CA . SER B 1 503 ? 18.594 91 27.047 1 93.94 503 SER B CA 1
ATOM 9110 C C . SER B 1 503 ? 19.469 91.688 26.016 1 93.94 503 SER B C 1
ATOM 9112 O O . SER B 1 503 ? 19.453 92.938 25.922 1 93.94 503 SER B O 1
ATOM 9114 N N . GLU B 1 504 ? 20.281 90.938 25.25 1 92 504 GLU B N 1
ATOM 9115 C CA . GLU B 1 504 ? 21.141 91.438 24.172 1 92 504 GLU B CA 1
ATOM 9116 C C . GLU B 1 504 ? 20.953 90.625 22.891 1 92 504 GLU B C 1
ATOM 9118 O O . GLU B 1 504 ? 21.016 89.375 22.891 1 92 504 GLU B O 1
ATOM 9123 N N . GLY B 1 505 ? 20.625 91.312 21.781 1 91 505 GLY B N 1
ATOM 9124 C CA . GLY B 1 505 ? 20.609 90.688 20.453 1 91 505 GLY B CA 1
ATOM 9125 C C . GLY B 1 505 ? 19.297 90 20.141 1 91 505 GLY B C 1
ATOM 9126 O O . GLY B 1 505 ? 19.25 89.188 19.203 1 91 505 GLY B O 1
ATOM 9127 N N . ILE B 1 506 ? 18.297 90.188 20.891 1 92.44 506 ILE B N 1
ATOM 9128 C CA . ILE B 1 506 ? 17.031 89.5 20.656 1 92.44 506 ILE B CA 1
ATOM 9129 C C . ILE B 1 506 ? 16.172 90.312 19.688 1 92.44 506 ILE B C 1
ATOM 9131 O O . ILE B 1 506 ? 16.094 91.562 19.797 1 92.44 506 ILE B O 1
ATOM 9135 N N . THR B 1 507 ? 15.586 89.688 18.656 1 89.12 507 THR B N 1
ATOM 9136 C CA . THR B 1 507 ? 14.719 90.312 17.672 1 89.12 507 THR B CA 1
ATOM 9137 C C . THR B 1 507 ? 13.305 89.75 17.734 1 89.12 507 THR B C 1
ATOM 9139 O O . THR B 1 507 ? 13.07 88.75 18.406 1 89.12 507 THR B O 1
ATOM 9142 N N . ILE B 1 508 ? 12.383 90.375 17.109 1 85.5 508 ILE B N 1
ATOM 9143 C CA . ILE B 1 508 ? 10.977 90 17.094 1 85.5 508 ILE B CA 1
ATOM 9144 C C . ILE B 1 508 ? 10.805 88.688 16.344 1 85.5 508 ILE B C 1
ATOM 9146 O O . ILE B 1 508 ? 9.82 87.938 16.547 1 85.5 508 ILE B O 1
ATOM 9150 N N . LYS B 1 509 ? 11.781 88.188 15.547 1 88 509 LYS B N 1
ATOM 9151 C CA . LYS B 1 509 ? 11.688 87 14.734 1 88 509 LYS B CA 1
ATOM 9152 C C . LYS B 1 509 ? 12.086 85.75 15.539 1 88 509 LYS B C 1
ATOM 9154 O O . LYS B 1 509 ? 11.82 84.625 15.125 1 88 509 LYS B O 1
ATOM 9159 N N . ASP B 1 510 ? 12.703 85.938 16.672 1 91.56 510 ASP B N 1
ATOM 9160 C CA . ASP B 1 510 ? 13.148 84.812 17.484 1 91.56 510 ASP B CA 1
ATOM 9161 C C . ASP B 1 510 ? 11.969 84.125 18.188 1 91.56 510 ASP B C 1
ATOM 9163 O O . ASP B 1 510 ? 11.164 84.75 18.844 1 91.56 510 ASP B O 1
ATOM 9167 N N . MET B 1 511 ? 11.875 82.75 17.938 1 91.94 511 MET B N 1
ATOM 9168 C CA . MET B 1 511 ? 10.773 81.938 18.5 1 91.94 511 MET B CA 1
ATOM 9169 C C . MET B 1 511 ? 11.281 80.938 19.5 1 91.94 511 MET B C 1
ATOM 9171 O O . MET B 1 511 ? 12.359 80.375 19.328 1 91.94 511 MET B O 1
ATOM 9175 N N . ILE B 1 512 ? 10.562 80.688 20.578 1 90.69 512 ILE B N 1
ATOM 9176 C CA . ILE B 1 512 ? 10.875 79.688 21.609 1 90.69 512 ILE B CA 1
ATOM 9177 C C . ILE B 1 512 ? 9.586 79.062 22.141 1 90.69 512 ILE B C 1
ATOM 9179 O O . ILE B 1 512 ? 8.523 79.688 22.062 1 90.69 512 ILE B O 1
ATOM 9183 N N . PRO B 1 513 ? 9.68 77.812 22.484 1 88.5 513 PRO B N 1
ATOM 9184 C CA . PRO B 1 513 ? 8.492 77.25 23.172 1 88.5 513 PRO B CA 1
ATOM 9185 C C . PRO B 1 513 ? 8.141 78.062 24.438 1 88.5 513 PRO B C 1
ATOM 9187 O O . PRO B 1 513 ? 9.031 78.562 25.125 1 88.5 513 PRO B O 1
ATOM 9190 N N . PRO B 1 514 ? 6.852 78.188 24.719 1 85.56 514 PRO B N 1
ATOM 9191 C CA . PRO B 1 514 ? 6.434 78.938 25.875 1 85.56 514 PRO B CA 1
ATOM 9192 C C . PRO B 1 514 ? 6.945 78.375 27.188 1 85.56 514 PRO B C 1
ATOM 9194 O O . PRO B 1 514 ? 7.074 77.188 27.328 1 85.56 514 PRO B O 1
ATOM 9197 N N . ILE B 1 515 ? 7.32 79.188 28.172 1 82.81 515 ILE B N 1
ATOM 9198 C CA . ILE B 1 515 ? 7.594 78.938 29.578 1 82.81 515 ILE B CA 1
ATOM 9199 C C . ILE B 1 515 ? 8.953 78.25 29.734 1 82.81 515 ILE B C 1
ATOM 9201 O O . ILE B 1 515 ? 9.336 77.875 30.828 1 82.81 515 ILE B O 1
ATOM 9205 N N . VAL B 1 516 ? 9.734 78.25 28.672 1 88.38 516 VAL B N 1
ATOM 9206 C CA . VAL B 1 516 ? 11.055 77.625 28.766 1 88.38 516 VAL B CA 1
ATOM 9207 C C . VAL B 1 516 ? 12.008 78.562 29.516 1 88.38 516 VAL B C 1
ATOM 9209 O O . VAL B 1 516 ? 12.664 78.125 30.469 1 88.38 516 VAL B O 1
ATOM 9212 N N . LEU B 1 517 ? 12.102 79.812 29.094 1 91.06 517 LEU B N 1
ATOM 9213 C CA . LEU B 1 517 ? 12.984 80.75 29.75 1 91.06 517 LEU B CA 1
ATOM 9214 C C . LEU B 1 517 ? 12.523 81 31.172 1 91.06 517 LEU B C 1
ATOM 9216 O O . LEU B 1 517 ? 13.352 81.125 32.094 1 91.06 517 LEU B O 1
ATOM 9220 N N . LEU B 1 518 ? 11.234 81.125 31.312 1 87.88 518 LEU B N 1
ATOM 9221 C CA . LEU B 1 518 ? 10.695 81.375 32.656 1 87.88 518 LEU B CA 1
ATOM 9222 C C . LEU B 1 518 ? 11.125 80.25 33.594 1 87.88 518 LEU B C 1
ATOM 9224 O O . LEU B 1 518 ? 11.508 80.5 34.75 1 87.88 518 LEU B O 1
ATOM 9228 N N . THR B 1 519 ? 11.031 79 33.156 1 85 519 THR B N 1
ATOM 9229 C CA . THR B 1 519 ? 11.438 77.812 33.969 1 85 519 THR B CA 1
ATOM 9230 C C . THR B 1 519 ? 12.898 77.938 34.375 1 85 519 THR B C 1
ATOM 9232 O O . THR B 1 519 ? 13.258 77.688 35.531 1 85 519 THR B O 1
ATOM 9235 N N . LEU B 1 520 ? 13.695 78.438 33.562 1 89.25 520 LEU B N 1
ATOM 9236 C CA . LEU B 1 520 ? 15.109 78.625 33.844 1 89.25 520 LEU B CA 1
ATOM 9237 C C . LEU B 1 520 ? 15.312 79.75 34.875 1 89.25 520 LEU B C 1
ATOM 9239 O O . LEU B 1 520 ? 16.125 79.625 35.781 1 89.25 520 LEU B O 1
ATOM 9243 N N . VAL B 1 521 ? 14.617 80.812 34.719 1 90.69 521 VAL B N 1
ATOM 9244 C CA . VAL B 1 521 ? 14.695 81.938 35.625 1 90.69 521 VAL B CA 1
ATOM 9245 C C . VAL B 1 521 ? 14.195 81.5 37 1 90.69 521 VAL B C 1
ATOM 9247 O O . VAL B 1 521 ? 14.82 81.812 38.031 1 90.69 521 VAL B O 1
ATOM 9250 N N . GLU B 1 522 ? 13.125 80.812 37.031 1 84.31 522 GLU B N 1
ATOM 9251 C CA . GLU B 1 522 ? 12.578 80.312 38.312 1 84.31 522 GLU B CA 1
ATOM 9252 C C . GLU B 1 522 ? 13.578 79.438 39.031 1 84.31 522 GLU B C 1
ATOM 9254 O O . GLU B 1 522 ? 13.766 79.562 40.25 1 84.31 522 GLU B O 1
ATOM 9259 N N . ASN B 1 523 ? 14.141 78.562 38.344 1 81.88 523 ASN B N 1
ATOM 9260 C CA . ASN B 1 523 ? 15.148 77.688 38.938 1 81.88 523 ASN B CA 1
ATOM 9261 C C . ASN B 1 523 ? 16.344 78.438 39.469 1 81.88 523 ASN B C 1
ATOM 9263 O O . ASN B 1 523 ? 16.859 78.188 40.531 1 81.88 523 ASN B O 1
ATOM 9267 N N . GLY B 1 524 ? 16.734 79.438 38.719 1 85.81 524 GLY B N 1
ATOM 9268 C CA . GLY B 1 524 ? 17.828 80.312 39.156 1 85.81 524 GLY B CA 1
ATOM 9269 C C . GLY B 1 524 ? 17.531 81 40.438 1 85.81 524 GLY B C 1
ATOM 9270 O O . GLY B 1 524 ? 18.375 81.062 41.344 1 85.81 524 GLY B O 1
ATOM 9271 N N . LEU B 1 525 ? 16.438 81.562 40.5 1 86.12 525 LEU B N 1
ATOM 9272 C CA . LEU B 1 525 ? 16.031 82.312 41.688 1 86.12 525 LEU B CA 1
ATOM 9273 C C . LEU B 1 525 ? 15.867 81.375 42.906 1 86.12 525 LEU B C 1
ATOM 9275 O O . LEU B 1 525 ? 16.25 81.75 44 1 86.12 525 LEU B O 1
ATOM 9279 N N . THR B 1 526 ? 15.211 80.25 42.781 1 79.44 526 THR B N 1
ATOM 9280 C CA . THR B 1 526 ? 14.922 79.312 43.875 1 79.44 526 THR B CA 1
ATOM 9281 C C . THR B 1 526 ? 16.219 78.75 44.406 1 79.44 526 THR B C 1
ATOM 9283 O O . THR B 1 526 ? 16.375 78.562 45.625 1 79.44 526 THR B O 1
ATOM 9286 N N . HIS B 1 527 ? 17.047 78.5 43.562 1 81 527 HIS B N 1
ATOM 9287 C CA . HIS B 1 527 ? 18.234 77.75 44 1 81 527 HIS B CA 1
ATOM 9288 C C . HIS B 1 527 ? 19.453 78.625 44.062 1 81 527 HIS B C 1
ATOM 9290 O O . HIS B 1 527 ? 20.375 78.375 44.844 1 81 527 HIS B O 1
ATOM 9296 N N . GLY B 1 528 ? 19.469 79.688 43.312 1 79.88 528 GLY B N 1
ATOM 9297 C CA . GLY B 1 528 ? 20.688 80.438 43.156 1 79.88 528 GLY B CA 1
ATOM 9298 C C . GLY B 1 528 ? 20.75 81.688 44.062 1 79.88 528 GLY B C 1
ATOM 9299 O O . GLY B 1 528 ? 21.812 82.25 44.25 1 79.88 528 GLY B O 1
ATOM 9300 N N . TYR B 1 529 ? 19.688 82.062 44.656 1 81.75 529 TYR B N 1
ATOM 9301 C CA . TYR B 1 529 ? 19.703 83.312 45.344 1 81.75 529 TYR B CA 1
ATOM 9302 C C . TYR B 1 529 ? 19.219 83.188 46.781 1 81.75 529 TYR B C 1
ATOM 9304 O O . TYR B 1 529 ? 18.641 84.125 47.344 1 81.75 529 TYR B O 1
ATOM 9312 N N . GLN B 1 530 ? 19.547 82.062 47.344 1 75.31 530 GLN B N 1
ATOM 9313 C CA . GLN B 1 530 ? 19.234 81.938 48.75 1 75.31 530 GLN B CA 1
ATOM 9314 C C . GLN B 1 530 ? 20.094 82.875 49.594 1 75.31 530 GLN B C 1
ATOM 9316 O O . GLN B 1 530 ? 21.312 82.75 49.594 1 75.31 530 GLN B O 1
ATOM 9321 N N . GLY B 1 531 ? 19.453 83.875 50.25 1 72.81 531 GLY B N 1
ATOM 9322 C CA . GLY B 1 531 ? 20.172 84.812 51.125 1 72.81 531 GLY B CA 1
ATOM 9323 C C . GLY B 1 531 ? 20.656 86.062 50.406 1 72.81 531 GLY B C 1
ATOM 9324 O O . GLY B 1 531 ? 21.234 86.938 51.031 1 72.81 531 GLY B O 1
ATOM 9325 N N . LYS B 1 532 ? 20.625 86.188 49.094 1 79 532 LYS B N 1
ATOM 9326 C CA . LYS B 1 532 ? 21 87.375 48.312 1 79 532 LYS B CA 1
ATOM 9327 C C . LYS B 1 532 ? 19.781 88.25 48.031 1 79 532 LYS B C 1
ATOM 9329 O O . LYS B 1 532 ? 18.703 87.688 47.719 1 79 532 LYS B O 1
ATOM 9334 N N . HIS B 1 533 ? 19.969 89.5 48.156 1 83.62 533 HIS B N 1
ATOM 9335 C CA . HIS B 1 533 ? 18.859 90.438 48 1 83.62 533 HIS B CA 1
ATOM 9336 C C . HIS B 1 533 ? 18.906 91.125 46.625 1 83.62 533 HIS B C 1
ATOM 9338 O O . HIS B 1 533 ? 18.156 92.062 46.375 1 83.62 533 HIS B O 1
ATOM 9344 N N . SER B 1 534 ? 19.812 90.75 45.781 1 89.12 534 SER B N 1
ATOM 9345 C CA . SER B 1 534 ? 19.875 91.25 44.406 1 89.12 534 SER B CA 1
ATOM 9346 C C . SER B 1 534 ? 20.391 90.188 43.438 1 89.12 534 SER B C 1
ATOM 9348 O O . SER B 1 534 ? 21.156 89.312 43.812 1 89.12 534 SER B O 1
ATOM 9350 N N . GLY B 1 535 ? 19.906 90.25 42.281 1 90.75 535 GLY B N 1
ATOM 9351 C CA . GLY B 1 535 ? 20.328 89.312 41.25 1 90.75 535 GLY B CA 1
ATOM 9352 C C . GLY B 1 535 ? 20.109 89.812 39.844 1 90.75 535 GLY B C 1
ATOM 9353 O O . GLY B 1 535 ? 19.266 90.688 39.625 1 90.75 535 GLY B O 1
ATOM 9354 N N . LEU B 1 536 ? 21 89.375 38.875 1 92.5 536 LEU B N 1
ATOM 9355 C CA . LEU B 1 536 ? 20.938 89.75 37.5 1 92.5 536 LEU B CA 1
ATOM 9356 C C . LEU B 1 536 ? 20.844 88.562 36.562 1 92.5 536 LEU B C 1
ATOM 9358 O O . LEU B 1 536 ? 21.578 87.562 36.719 1 92.5 536 LEU B O 1
ATOM 9362 N N . PHE B 1 537 ? 19.812 88.625 35.75 1 94.19 537 PHE B N 1
ATOM 9363 C CA . PHE B 1 537 ? 19.672 87.625 34.656 1 94.19 537 PHE B CA 1
ATOM 9364 C C . PHE B 1 537 ? 19.969 88.312 33.312 1 94.19 537 PHE B C 1
ATOM 9366 O O . PHE B 1 537 ? 19.5 89.375 33.031 1 94.19 537 PHE B O 1
ATOM 9373 N N . THR B 1 538 ? 20.797 87.625 32.438 1 94.69 538 THR B N 1
ATOM 9374 C CA . THR B 1 538 ? 21.141 88.188 31.125 1 94.69 538 THR B CA 1
ATOM 9375 C C . THR B 1 538 ? 20.922 87.125 30.031 1 94.69 538 THR B C 1
ATOM 9377 O O . THR B 1 538 ? 21.453 86 30.125 1 94.69 538 THR B O 1
ATOM 9380 N N . LEU B 1 539 ? 20.109 87.438 29.094 1 95.88 539 LEU B N 1
ATOM 9381 C CA . LEU B 1 539 ? 19.906 86.625 27.922 1 95.88 539 LEU B CA 1
ATOM 9382 C C . LEU B 1 539 ? 20.656 87.188 26.719 1 95.88 539 LEU B C 1
ATOM 9384 O O . LEU B 1 539 ? 20.469 88.312 26.344 1 95.88 539 LEU B O 1
ATOM 9388 N N . LYS B 1 540 ? 21.5 86.375 26.094 1 94.88 540 LYS B N 1
ATOM 9389 C CA . LYS B 1 540 ? 22.281 86.75 24.922 1 94.88 540 LYS B CA 1
ATOM 9390 C C . LYS B 1 540 ? 22.016 85.812 23.766 1 94.88 540 LYS B C 1
ATOM 9392 O O . LYS B 1 540 ? 21.922 84.562 23.953 1 94.88 540 LYS B O 1
ATOM 9397 N N . LYS B 1 541 ? 21.719 86.375 22.719 1 94.44 541 LYS B N 1
ATOM 9398 C CA . LYS B 1 541 ? 21.594 85.625 21.484 1 94.44 541 LYS B CA 1
ATOM 9399 C C . LYS B 1 541 ? 22.906 85.625 20.688 1 94.44 541 LYS B C 1
ATOM 9401 O O . LYS B 1 541 ? 23.5 86.688 20.484 1 94.44 541 LYS B O 1
ATOM 9406 N N . LYS B 1 542 ? 23.359 84.438 20.312 1 91.94 542 LYS B N 1
ATOM 9407 C CA . LYS B 1 542 ? 24.516 84.25 19.453 1 91.94 542 LYS B CA 1
ATOM 9408 C C . LYS B 1 542 ? 24.172 83.438 18.203 1 91.94 542 LYS B C 1
ATOM 9410 O O . LYS B 1 542 ? 23.703 82.312 18.312 1 91.94 542 LYS B O 1
ATOM 9415 N N . ARG B 1 543 ? 24.281 84.125 17.078 1 89.88 543 ARG B N 1
ATOM 9416 C CA . ARG B 1 543 ? 24.062 83.438 15.82 1 89.88 543 ARG B CA 1
ATOM 9417 C C . ARG B 1 543 ? 25.359 82.875 15.266 1 89.88 543 ARG B C 1
ATOM 9419 O O . ARG B 1 543 ? 26.359 83.562 15.156 1 89.88 543 ARG B O 1
ATOM 9426 N N . GLU B 1 544 ? 25.297 81.562 15.188 1 85.75 544 GLU B N 1
ATOM 9427 C CA . GLU B 1 544 ? 26.375 80.875 14.508 1 85.75 544 GLU B CA 1
ATOM 9428 C C . GLU B 1 544 ? 25.891 80.25 13.195 1 85.75 544 GLU B C 1
ATOM 9430 O O . GLU B 1 544 ? 24.688 80.125 12.969 1 85.75 544 GLU B O 1
ATOM 9435 N N . LYS B 1 545 ? 26.703 80 12.289 1 81.75 545 LYS B N 1
ATOM 9436 C CA . LYS B 1 545 ? 26.422 79.562 10.922 1 81.75 545 LYS B CA 1
ATOM 9437 C C . LYS B 1 545 ? 25.078 78.812 10.844 1 81.75 545 LYS B C 1
ATOM 9439 O O . LYS B 1 545 ? 24.156 79.312 10.164 1 81.75 545 LYS B O 1
ATOM 9444 N N . ASN B 1 546 ? 24.828 77.75 11.305 1 86.62 546 ASN B N 1
ATOM 9445 C CA . ASN B 1 546 ? 23.609 76.938 11.102 1 86.62 546 ASN B CA 1
ATOM 9446 C C . ASN B 1 546 ? 22.875 76.688 12.414 1 86.62 546 ASN B C 1
ATOM 9448 O O . ASN B 1 546 ? 22.062 75.75 12.508 1 86.62 546 ASN B O 1
ATOM 9452 N N . LYS B 1 547 ? 23.266 77.438 13.367 1 91.19 547 LYS B N 1
ATOM 9453 C CA . LYS B 1 547 ? 22.594 77.188 14.648 1 91.19 547 LYS B CA 1
ATOM 9454 C C . LYS B 1 547 ? 22.422 78.562 15.383 1 91.19 547 LYS B C 1
ATOM 9456 O O . LYS B 1 547 ? 23.219 79.438 15.227 1 91.19 547 LYS B O 1
ATOM 9461 N N . THR B 1 548 ? 21.391 78.875 15.961 1 93.31 548 THR B N 1
ATOM 9462 C CA . THR B 1 548 ? 21.109 80 16.844 1 93.31 548 THR B CA 1
ATOM 9463 C C . THR B 1 548 ? 21.172 79.562 18.312 1 93.31 548 THR B C 1
ATOM 9465 O O . THR B 1 548 ? 20.547 78.562 18.703 1 93.31 548 THR B O 1
ATOM 9468 N N . LYS B 1 549 ? 22.031 80.188 19.125 1 94.56 549 LYS B N 1
ATOM 9469 C CA . LYS B 1 549 ? 22.203 79.875 20.531 1 94.56 549 LYS B CA 1
ATOM 9470 C C . LYS B 1 549 ? 21.578 80.938 21.406 1 94.56 549 LYS B C 1
ATOM 9472 O O . LYS B 1 549 ? 21.812 82.125 21.188 1 94.56 549 LYS B O 1
ATOM 9477 N N . TYR B 1 550 ? 20.734 80.625 22.312 1 95.19 550 TYR B N 1
ATOM 9478 C CA . TYR B 1 550 ? 20.219 81.5 23.359 1 95.19 550 TYR B CA 1
ATOM 9479 C C . TYR B 1 550 ? 20.859 81.188 24.703 1 95.19 550 TYR B C 1
ATOM 9481 O O . TYR B 1 550 ? 20.672 80.062 25.25 1 95.19 550 TYR B O 1
ATOM 9489 N N . ILE B 1 551 ? 21.719 82.062 25.219 1 95.19 551 ILE B N 1
ATOM 9490 C CA . ILE B 1 551 ? 22.469 81.875 26.453 1 95.19 551 ILE B CA 1
ATOM 9491 C C . ILE B 1 551 ? 21.875 82.688 27.594 1 95.19 551 ILE B C 1
ATOM 9493 O O . ILE B 1 551 ? 21.875 83.875 27.547 1 95.19 551 ILE B O 1
ATOM 9497 N N . LEU B 1 552 ? 21.297 82 28.609 1 95.06 552 LEU B N 1
ATOM 9498 C CA . LEU B 1 552 ? 20.781 82.688 29.812 1 95.06 552 LEU B CA 1
ATOM 9499 C C . LEU B 1 552 ? 21.766 82.562 30.969 1 95.06 552 LEU B C 1
ATOM 9501 O O . LEU B 1 552 ? 22.078 81.438 31.406 1 95.06 552 LEU B O 1
ATOM 9505 N N . PHE B 1 553 ? 22.266 83.688 31.391 1 93.88 553 PHE B N 1
ATOM 9506 C CA . PHE B 1 553 ? 23.219 83.812 32.5 1 93.88 553 PHE B CA 1
ATOM 9507 C C . PHE B 1 553 ? 22.562 84.375 33.719 1 93.88 553 PHE B C 1
ATOM 9509 O O . PHE B 1 553 ? 21.781 85.375 33.625 1 93.88 553 PHE B O 1
ATOM 9516 N N . ASN B 1 554 ? 22.766 83.75 34.938 1 92.12 554 ASN B N 1
ATOM 9517 C CA . ASN B 1 554 ? 22.406 84.375 36.219 1 92.12 554 ASN B CA 1
ATOM 9518 C C . ASN B 1 554 ? 23.562 84.375 37.188 1 92.12 554 ASN B C 1
ATOM 9520 O O . ASN B 1 554 ? 24.422 83.5 37.156 1 92.12 554 ASN B O 1
ATOM 9524 N N . ASP B 1 555 ? 23.688 85.375 38.062 1 89.81 555 ASP B N 1
ATOM 9525 C CA . ASP B 1 555 ? 24.812 85.562 39 1 89.81 555 ASP B CA 1
ATOM 9526 C C . ASP B 1 555 ? 24.516 84.875 40.344 1 89.81 555 ASP B C 1
ATOM 9528 O O . ASP B 1 555 ? 25.047 85.312 41.375 1 89.81 555 ASP B O 1
ATOM 9532 N N . GLY B 1 556 ? 23.594 84 40.406 1 85.38 556 GLY B N 1
ATOM 9533 C CA . GLY B 1 556 ? 23.281 83.25 41.625 1 85.38 556 GLY B CA 1
ATOM 9534 C C . GLY B 1 556 ? 24.328 82.25 41.969 1 85.38 556 GLY B C 1
ATOM 9535 O O . GLY B 1 556 ? 25.25 81.938 41.219 1 85.38 556 GLY B O 1
ATOM 9536 N N . LEU B 1 557 ? 24.234 81.625 43.312 1 76.94 557 LEU B N 1
ATOM 9537 C CA . LEU B 1 557 ? 25.188 80.688 43.812 1 76.94 557 LEU B CA 1
ATOM 9538 C C . LEU B 1 557 ? 24.984 79.312 43.125 1 76.94 557 LEU B C 1
ATOM 9540 O O . LEU B 1 557 ? 23.859 78.938 42.812 1 76.94 557 LEU B O 1
ATOM 9544 N N . PRO B 1 558 ? 26.078 78.75 42.812 1 64.25 558 PRO B N 1
ATOM 9545 C CA . PRO B 1 558 ? 26 77.438 42.188 1 64.25 558 PRO B CA 1
ATOM 9546 C C . PRO B 1 558 ? 25.391 76.375 43.125 1 64.25 558 PRO B C 1
ATOM 9548 O O . PRO B 1 558 ? 25.688 76.312 44.312 1 64.25 558 PRO B O 1
ATOM 9551 N N . THR B 1 559 ? 24.109 76.062 43.094 1 57.47 559 THR B N 1
ATOM 9552 C CA . THR B 1 559 ? 23.625 75 43.938 1 57.47 559 THR B CA 1
ATOM 9553 C C . THR B 1 559 ? 24.078 73.625 43.406 1 57.47 559 THR B C 1
ATOM 9555 O O . THR B 1 559 ? 24.094 73.438 42.188 1 57.47 559 THR B O 1
ATOM 9558 N N . THR B 1 560 ? 24.984 73 44.188 1 49.81 560 THR B N 1
ATOM 9559 C CA . THR B 1 560 ? 25.469 71.625 43.844 1 49.81 560 THR B CA 1
ATOM 9560 C C . THR B 1 560 ? 24.312 70.688 43.531 1 49.81 560 THR B C 1
ATOM 9562 O O . THR B 1 560 ? 24.516 69.562 43.062 1 49.81 560 THR B O 1
ATOM 9565 N N . LYS B 1 561 ? 23.25 70.688 44.438 1 50.06 561 LYS B N 1
ATOM 9566 C CA . LYS B 1 561 ? 22.328 69.5 44.438 1 50.06 561 LYS B CA 1
ATOM 9567 C C . LYS B 1 561 ? 21.484 69.5 43.156 1 50.06 561 LYS B C 1
ATOM 9569 O O . LYS B 1 561 ? 20.516 70.25 43.062 1 50.06 561 LYS B O 1
ATOM 9574 N N . SER B 1 562 ? 22.125 69.312 42.062 1 42.72 562 SER B N 1
ATOM 9575 C CA . SER B 1 562 ? 21.547 69.25 40.719 1 42.72 562 SER B CA 1
ATOM 9576 C C . SER B 1 562 ? 20.359 68.25 40.719 1 42.72 562 SER B C 1
ATOM 9578 O O . SER B 1 562 ? 19.781 68 39.656 1 42.72 562 SER B O 1
ATOM 9580 N N . ASP B 1 563 ? 20.406 67.375 41.719 1 41.91 563 ASP B N 1
ATOM 9581 C CA . ASP B 1 563 ? 19.609 66.25 41.375 1 41.91 563 ASP B CA 1
ATOM 9582 C C . ASP B 1 563 ? 18.172 66.625 41.062 1 41.91 563 ASP B C 1
ATOM 9584 O O . ASP B 1 563 ? 17.438 65.938 40.375 1 41.91 563 ASP B O 1
ATOM 9588 N N . SER B 1 564 ? 17.656 67.562 41.781 1 41.72 564 SER B N 1
ATOM 9589 C CA . SER B 1 564 ? 16.219 67.75 41.656 1 41.72 564 SER B CA 1
ATOM 9590 C C . SER B 1 564 ? 15.883 68.625 40.438 1 41.72 564 SER B C 1
ATOM 9592 O O . SER B 1 564 ? 14.781 69.188 40.312 1 41.72 564 SER B O 1
ATOM 9594 N N . LEU B 1 565 ? 16.859 69.062 39.688 1 49.03 565 LEU B N 1
ATOM 9595 C CA . LEU B 1 565 ? 16.781 69.625 38.344 1 49.03 565 LEU B CA 1
ATOM 9596 C C . LEU B 1 565 ? 15.891 68.812 37.469 1 49.03 565 LEU B C 1
ATOM 9598 O O . LEU B 1 565 ? 15.812 69 36.25 1 49.03 565 LEU B O 1
ATOM 9602 N N . GLY B 1 566 ? 15.305 67.812 37.906 1 58.75 566 GLY B N 1
ATOM 9603 C CA . GLY B 1 566 ? 14.805 66.625 37.219 1 58.75 566 GLY B CA 1
ATOM 9604 C C . GLY B 1 566 ? 13.539 66.938 36.406 1 58.75 566 GLY B C 1
ATOM 9605 O O . GLY B 1 566 ? 13.5 66.688 35.219 1 58.75 566 GLY B O 1
ATOM 9606 N N . THR B 1 567 ? 12.586 67.562 37.031 1 62.62 567 THR B N 1
ATOM 9607 C CA . THR B 1 567 ? 11.312 67.625 36.312 1 62.62 567 THR B CA 1
ATOM 9608 C C . THR B 1 567 ? 11.305 68.812 35.344 1 62.62 567 THR B C 1
ATOM 9610 O O . THR B 1 567 ? 10.766 68.688 34.25 1 62.62 567 THR B O 1
ATOM 9613 N N . GLY B 1 568 ? 12.086 69.938 35.812 1 71.69 568 GLY B N 1
ATOM 9614 C CA . GLY B 1 568 ? 12.117 71.125 34.969 1 71.69 568 GLY B CA 1
ATOM 9615 C C . GLY B 1 568 ? 12.898 70.875 33.688 1 71.69 568 GLY B C 1
ATOM 9616 O O . GLY B 1 568 ? 12.453 71.312 32.625 1 71.69 568 GLY B O 1
ATOM 9617 N N . ILE B 1 569 ? 13.945 70.312 33.812 1 78.75 569 ILE B N 1
ATOM 9618 C CA . ILE B 1 569 ? 14.781 70.062 32.656 1 78.75 569 ILE B CA 1
ATOM 9619 C C . ILE B 1 569 ? 14.094 69.062 31.703 1 78.75 569 ILE B C 1
ATOM 9621 O O . ILE B 1 569 ? 14.164 69.25 30.484 1 78.75 569 ILE B O 1
ATOM 9625 N N . LYS B 1 570 ? 13.375 68.125 32.281 1 77 570 LYS B N 1
ATOM 9626 C CA . LYS B 1 570 ? 12.602 67.188 31.453 1 77 570 LYS B CA 1
ATOM 9627 C C . LYS B 1 570 ? 11.531 67.938 30.656 1 77 570 LYS B C 1
ATOM 9629 O O . LYS B 1 570 ? 11.297 67.625 29.484 1 77 570 LYS B O 1
ATOM 9634 N N . TYR B 1 571 ? 10.977 68.875 31.328 1 75.06 571 TYR B N 1
ATOM 9635 C CA . TYR B 1 571 ? 9.961 69.688 30.688 1 75.06 571 TYR B CA 1
ATOM 9636 C C . TYR B 1 571 ? 10.562 70.5 29.516 1 75.06 571 TYR B C 1
ATOM 9638 O O . TYR B 1 571 ? 10 70.5 28.422 1 75.06 571 TYR B O 1
ATOM 9646 N N . ILE B 1 572 ? 11.656 71.125 29.828 1 85.06 572 ILE B N 1
ATOM 9647 C CA . ILE B 1 572 ? 12.32 71.938 28.812 1 85.06 572 ILE B CA 1
ATOM 9648 C C . ILE B 1 572 ? 12.672 71.062 27.609 1 85.06 572 ILE B C 1
ATOM 9650 O O . ILE B 1 572 ? 12.383 71.438 26.469 1 85.06 572 ILE B O 1
ATOM 9654 N N . LYS B 1 573 ? 13.203 69.938 27.812 1 86.38 573 LYS B N 1
ATOM 9655 C CA . LYS B 1 573 ? 13.617 69.062 26.734 1 86.38 573 LYS B CA 1
ATOM 9656 C C . LYS B 1 573 ? 12.414 68.562 25.953 1 86.38 573 LYS B C 1
ATOM 9658 O O . LYS B 1 573 ? 12.453 68.5 24.719 1 86.38 573 LYS B O 1
ATOM 9663 N N . SER B 1 574 ? 11.352 68.188 26.641 1 80.56 574 SER B N 1
ATOM 9664 C CA . SER B 1 574 ? 10.133 67.688 25.984 1 80.56 574 SER B CA 1
ATOM 9665 C C . SER B 1 574 ? 9.523 68.75 25.094 1 80.56 574 SER B C 1
ATOM 9667 O O . SER B 1 574 ? 9.102 68.5 23.969 1 80.56 574 SER B O 1
ATOM 9669 N N . ARG B 1 575 ? 9.555 70 25.516 1 81.38 575 ARG B N 1
ATOM 9670 C CA . ARG B 1 575 ? 8.961 71.062 24.781 1 81.38 575 ARG B CA 1
ATOM 9671 C C . ARG B 1 575 ? 9.805 71.438 23.547 1 81.38 575 ARG B C 1
ATOM 9673 O O . ARG B 1 575 ? 9.266 71.75 22.484 1 81.38 575 ARG B O 1
ATOM 9680 N N . LEU B 1 576 ? 11.039 71.438 23.844 1 88.81 576 LEU B N 1
ATOM 9681 C CA . LEU B 1 576 ? 11.938 71.688 22.719 1 88.81 576 LEU B CA 1
ATOM 9682 C C . LEU B 1 576 ? 11.781 70.625 21.641 1 88.81 576 LEU B C 1
ATOM 9684 O O . LEU B 1 576 ? 11.766 70.938 20.438 1 88.81 576 LEU B O 1
ATOM 9688 N N . GLN B 1 577 ? 11.641 69.438 22.078 1 87.25 577 GLN B N 1
ATOM 9689 C CA . GLN B 1 577 ? 11.469 68.312 21.141 1 87.25 577 GLN B CA 1
ATOM 9690 C C . GLN B 1 577 ? 10.141 68.438 20.391 1 87.25 577 GLN B C 1
ATOM 9692 O O . GLN B 1 577 ? 10.062 68.125 19.203 1 87.25 577 GLN B O 1
ATOM 9697 N N . GLU B 1 578 ? 9.109 68.812 20.984 1 81.25 578 GLU B N 1
ATOM 9698 C CA . GLU B 1 578 ? 7.801 69 20.375 1 81.25 578 GLU B CA 1
ATOM 9699 C C . GLU B 1 578 ? 7.809 70.188 19.375 1 81.25 578 GLU B C 1
ATOM 9701 O O . GLU B 1 578 ? 7.266 70.062 18.281 1 81.25 578 GLU B O 1
ATOM 9706 N N . ALA B 1 579 ? 8.438 71.25 19.734 1 86.69 579 ALA B N 1
ATOM 9707 C CA . ALA B 1 579 ? 8.422 72.438 18.891 1 86.69 579 ALA B CA 1
ATOM 9708 C C . ALA B 1 579 ? 9.422 72.312 17.75 1 86.69 579 ALA B C 1
ATOM 9710 O O . ALA B 1 579 ? 9.156 72.75 16.625 1 86.69 579 ALA B O 1
ATOM 9711 N N . PHE B 1 580 ? 10.562 71.75 18.141 1 90.31 580 PHE B N 1
ATOM 9712 C CA . PHE B 1 580 ? 11.633 71.625 17.172 1 90.31 580 PHE B CA 1
ATOM 9713 C C . PHE B 1 580 ? 12.133 70.188 17.141 1 90.31 580 PHE B C 1
ATOM 9715 O O . PHE B 1 580 ? 13.25 69.875 17.578 1 90.31 580 PHE B O 1
ATOM 9722 N N . PRO B 1 581 ? 11.328 69.312 16.5 1 88.5 581 PRO B N 1
ATOM 9723 C CA . PRO B 1 581 ? 11.711 67.875 16.5 1 88.5 581 PRO B CA 1
ATOM 9724 C C . PRO B 1 581 ? 13.102 67.625 15.922 1 88.5 581 PRO B C 1
ATOM 9726 O O . PRO B 1 581 ? 13.352 67.938 14.758 1 88.5 581 PRO B O 1
ATOM 9729 N N . ASN B 1 582 ? 13.984 67.062 16.781 1 87.44 582 ASN B N 1
ATOM 9730 C CA . ASN B 1 582 ? 15.344 66.688 16.453 1 87.44 582 ASN B CA 1
ATOM 9731 C C . ASN B 1 582 ? 16.203 67.875 16.016 1 87.44 582 ASN B C 1
ATOM 9733 O O . ASN B 1 582 ? 17.219 67.688 15.352 1 87.44 582 ASN B O 1
ATOM 9737 N N . ARG B 1 583 ? 15.938 69 16.234 1 92.94 583 ARG B N 1
ATOM 9738 C CA . ARG B 1 583 ? 16.688 70.188 15.836 1 92.94 583 ARG B CA 1
ATOM 9739 C C . ARG B 1 583 ? 16.969 71.125 17.047 1 92.94 583 ARG B C 1
ATOM 9741 O O . ARG B 1 583 ? 16.828 72.312 16.969 1 92.94 583 ARG B O 1
ATOM 9748 N N . TRP B 1 584 ? 17.219 70.625 18.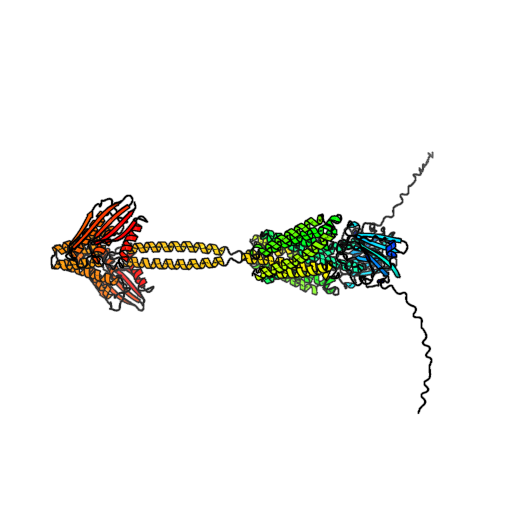219 1 90.5 584 TRP B N 1
ATOM 9749 C CA . TRP B 1 584 ? 17.469 71.375 19.422 1 90.5 584 TRP B CA 1
ATOM 9750 C C . TRP B 1 584 ? 18.547 70.688 20.281 1 90.5 584 TRP B C 1
ATOM 9752 O O . TRP B 1 584 ? 18.859 69.562 20.094 1 90.5 584 TRP B O 1
ATOM 9762 N N . ASP B 1 585 ? 19.312 71.438 21.016 1 92.81 585 ASP B N 1
ATOM 9763 C CA . ASP B 1 585 ? 20.234 71 22.062 1 92.81 585 ASP B CA 1
ATOM 9764 C C . ASP B 1 585 ? 20.125 71.875 23.297 1 92.81 585 ASP B C 1
ATOM 9766 O O . ASP B 1 585 ? 19.828 73.062 23.203 1 92.81 585 ASP B O 1
ATOM 9770 N N . PHE B 1 586 ? 20.188 71.312 24.547 1 92.56 586 PHE B N 1
ATOM 9771 C CA . PHE B 1 586 ? 20.141 72 25.812 1 92.56 586 PHE B CA 1
ATOM 9772 C C . PHE B 1 586 ? 21.328 71.688 26.688 1 92.56 586 PHE B C 1
ATOM 9774 O O . PHE B 1 586 ? 21.656 70.5 26.844 1 92.56 586 PHE B O 1
ATOM 9781 N N . SER B 1 587 ? 22.141 72.625 27.094 1 91.69 587 SER B N 1
ATOM 9782 C CA . SER B 1 587 ? 23.25 72.438 28.016 1 91.69 587 SER B CA 1
ATOM 9783 C C . SER B 1 587 ? 23.188 73.375 29.203 1 91.69 587 SER B C 1
ATOM 9785 O O . SER B 1 587 ? 22.719 74.562 29.062 1 91.69 587 SER B O 1
ATOM 9787 N N . SER B 1 588 ? 23.391 73 30.5 1 88.75 588 SER B N 1
ATOM 9788 C CA . SER B 1 588 ? 23.469 73.75 31.75 1 88.75 588 SER B CA 1
ATOM 9789 C C . SER B 1 588 ? 24.828 73.625 32.406 1 88.75 588 SER B C 1
ATOM 9791 O O . SER B 1 588 ? 25.297 72.5 32.656 1 88.75 588 SER B O 1
ATOM 9793 N N . LYS B 1 589 ? 25.625 74.75 32.594 1 87 589 LYS B N 1
ATOM 9794 C CA . LYS B 1 589 ? 26.953 74.688 33.188 1 87 589 LYS B CA 1
ATOM 9795 C C . LYS B 1 589 ? 27.172 75.812 34.188 1 87 589 LYS B C 1
ATOM 9797 O O . LYS B 1 589 ? 26.531 76.875 34.094 1 87 589 LYS B O 1
ATOM 9802 N N . VAL B 1 590 ? 27.984 75.5 35.125 1 87.56 590 VAL B N 1
ATOM 9803 C CA . VAL B 1 590 ? 28.438 76.5 36.094 1 87.56 590 VAL B CA 1
ATOM 9804 C C . VAL B 1 590 ? 29.594 77.312 35.531 1 87.56 590 VAL B C 1
ATOM 9806 O O . VAL B 1 590 ? 30.531 76.688 34.969 1 87.56 590 VAL B O 1
ATOM 9809 N N . VAL B 1 591 ? 29.469 78.5 35.5 1 85.75 591 VAL B N 1
ATOM 9810 C CA . VAL B 1 591 ? 30.547 79.375 35.031 1 85.75 591 VAL B CA 1
ATOM 9811 C C . VAL B 1 591 ? 31.016 80.312 36.125 1 85.75 591 VAL B C 1
ATOM 9813 O O . VAL B 1 591 ? 30.422 80.312 37.219 1 85.75 591 VAL B O 1
ATOM 9816 N N . LEU B 1 592 ? 32.094 81 35.938 1 82.44 592 LEU B N 1
ATOM 9817 C CA . LEU B 1 592 ? 32.625 82 36.906 1 82.44 592 LEU B CA 1
ATOM 9818 C C . LEU B 1 592 ? 31.594 83.062 37.188 1 82.44 592 LEU B C 1
ATOM 9820 O O . LEU B 1 592 ? 31.141 83.75 36.281 1 82.44 592 LEU B O 1
ATOM 9824 N N . GLY B 1 593 ? 31.109 83.125 38.406 1 82.62 593 GLY B N 1
ATOM 9825 C CA . GLY B 1 593 ? 30.234 84.188 38.844 1 82.62 593 GLY B CA 1
ATOM 9826 C C . GLY B 1 593 ? 28.766 83.812 38.812 1 82.62 593 GLY B C 1
ATOM 9827 O O . GLY B 1 593 ? 27.906 84.625 39.156 1 82.62 593 GLY B O 1
ATOM 9828 N N . GLY B 1 594 ? 28.531 82.688 38.219 1 88.69 594 GLY B N 1
ATOM 9829 C CA . GLY B 1 594 ? 27.125 82.375 38.219 1 88.69 594 GLY B CA 1
ATOM 9830 C C . GLY B 1 594 ? 26.812 81.062 37.469 1 88.69 594 GLY B C 1
ATOM 9831 O O . GLY B 1 594 ? 27.625 80.125 37.469 1 88.69 594 GLY B O 1
ATOM 9832 N N . TRP B 1 595 ? 25.688 80.938 36.875 1 89.44 595 TRP B N 1
ATOM 9833 C CA . TRP B 1 595 ? 25.156 79.75 36.156 1 89.44 595 TRP B CA 1
ATOM 9834 C C . TRP B 1 595 ? 24.688 80.125 34.781 1 89.44 595 TRP B C 1
ATOM 9836 O O . TRP B 1 595 ? 24.062 81.188 34.562 1 89.44 595 TRP B O 1
ATOM 9846 N N . GLU B 1 596 ? 25.078 79.25 33.719 1 91.94 596 GLU B N 1
ATOM 9847 C CA . GLU B 1 596 ? 24.719 79.5 32.312 1 91.94 596 GLU B CA 1
ATOM 9848 C C . GLU B 1 596 ? 23.891 78.375 31.75 1 91.94 596 GLU B C 1
ATOM 9850 O O . GLU B 1 596 ? 24.266 77.188 31.891 1 91.94 596 GLU B O 1
ATOM 9855 N N . ASN B 1 597 ? 22.734 78.688 31.203 1 92.5 597 ASN B N 1
ATOM 9856 C CA . ASN B 1 597 ? 21.906 77.75 30.438 1 92.5 597 ASN B CA 1
ATOM 9857 C C . ASN B 1 597 ? 21.875 78.125 28.953 1 92.5 597 ASN B C 1
ATOM 9859 O O . ASN B 1 597 ? 21.625 79.25 28.594 1 92.5 597 ASN B O 1
ATOM 9863 N N . THR B 1 598 ? 22.172 77.125 28.016 1 94.25 598 THR B N 1
ATOM 9864 C CA . THR B 1 598 ? 22.25 77.438 26.578 1 94.25 598 THR B CA 1
ATOM 9865 C C . THR B 1 598 ? 21.219 76.562 25.828 1 94.25 598 THR B C 1
ATOM 9867 O O . THR B 1 598 ? 21.188 75.312 25.969 1 94.25 598 THR B O 1
ATOM 9870 N N . ILE B 1 599 ? 20.359 77.25 25.109 1 94.25 599 ILE B N 1
ATOM 9871 C CA . ILE B 1 599 ? 19.453 76.562 24.172 1 94.25 599 ILE B CA 1
ATOM 9872 C C . ILE B 1 599 ? 19.953 76.812 22.75 1 94.25 599 ILE B C 1
ATOM 9874 O O . ILE B 1 599 ? 20.109 77.938 22.297 1 94.25 599 ILE B O 1
ATOM 9878 N N . THR B 1 600 ? 20.25 75.688 22.016 1 94.75 600 THR B N 1
ATOM 9879 C CA . THR B 1 600 ? 20.719 75.75 20.625 1 94.75 600 THR B CA 1
ATOM 9880 C C . THR B 1 600 ? 19.656 75.25 19.672 1 94.75 600 THR B C 1
ATOM 9882 O O . THR B 1 600 ? 19.141 74.125 19.812 1 94.75 600 THR B O 1
ATOM 9885 N N . LEU B 1 601 ? 19.234 76.062 18.812 1 92.81 601 LEU B N 1
ATOM 9886 C CA . LEU B 1 601 ? 18.297 75.688 17.766 1 92.81 601 LEU B CA 1
ATOM 9887 C C . LEU B 1 601 ? 18.984 75.625 16.406 1 92.81 601 LEU B C 1
ATOM 9889 O O . LEU B 1 601 ? 19.688 76.562 16.016 1 92.81 601 LEU B O 1
ATOM 9893 N N . MET B 1 602 ? 18.812 74.5 15.844 1 90.81 602 MET B N 1
ATOM 9894 C CA . MET B 1 602 ? 19.406 74.312 14.523 1 90.81 602 MET B CA 1
ATOM 9895 C C . MET B 1 602 ? 18.438 74.75 13.422 1 90.81 602 MET B C 1
ATOM 9897 O O . MET B 1 602 ? 17.219 74.625 13.555 1 90.81 602 MET B O 1
ATOM 9901 N N . ASP B 1 603 ? 18.875 75.438 12.492 1 78.75 603 ASP B N 1
ATOM 9902 C CA . ASP B 1 603 ? 18.125 75.875 11.336 1 78.75 603 ASP B CA 1
ATOM 9903 C C . ASP B 1 603 ? 17.625 74.688 10.492 1 78.75 603 ASP B C 1
ATOM 9905 O O . ASP B 1 603 ? 18.297 73.688 10.406 1 78.75 603 ASP B O 1
#

Radius of gyration: 58.65 Å; Cα contacts (8 Å, |Δi|>4): 2024; chains: 2; bounding box: 90×190×152 Å

Solvent-accessible surface area (backbone atoms only — not comparable to full-atom values): 62404 Å² total; per-residue (Å²): 134,81,81,77,79,78,75,76,76,77,74,81,73,77,82,76,78,77,76,77,65,80,72,72,57,84,32,57,46,73,39,44,70,92,58,34,70,44,73,37,20,61,30,24,29,40,32,82,39,55,68,82,63,85,74,53,70,77,55,54,75,69,51,80,74,60,38,74,38,91,34,63,24,47,44,65,6,68,40,64,43,32,36,37,36,40,37,32,41,31,26,69,20,90,66,39,64,36,33,42,36,31,72,54,35,73,41,31,38,35,38,38,39,44,48,58,101,86,52,72,49,78,46,68,39,38,43,66,39,46,45,83,59,34,85,38,88,52,48,38,48,42,46,81,44,77,42,53,71,78,37,74,46,54,39,40,39,37,41,42,29,53,41,52,43,51,60,39,38,30,39,24,28,66,69,47,40,52,53,51,50,43,54,52,26,25,53,51,12,20,53,53,14,32,51,48,47,54,45,53,53,38,52,50,48,25,68,73,67,68,43,64,60,36,51,32,44,44,54,15,53,54,32,43,50,51,31,50,30,46,68,60,16,49,36,36,65,70,75,40,34,82,35,24,68,54,54,61,37,40,43,37,26,36,41,19,50,15,49,29,30,42,49,53,23,48,41,54,74,62,37,22,70,77,77,38,49,71,60,34,54,50,49,53,49,50,32,52,50,22,51,48,44,28,58,38,34,80,73,48,55,66,43,59,39,50,54,49,44,58,52,48,51,52,50,49,49,55,49,52,51,52,51,32,52,52,43,35,73,71,63,43,69,59,27,56,43,45,43,60,18,46,50,40,29,44,53,8,50,49,45,32,49,36,33,46,61,30,76,37,60,76,42,75,62,40,67,43,30,34,57,54,17,40,51,52,18,52,55,38,39,55,52,33,52,53,48,47,54,52,63,71,64,60,83,63,70,70,48,65,60,58,40,61,60,38,58,59,59,34,58,56,34,52,54,56,32,56,57,37,53,57,56,42,65,70,51,66,75,63,63,65,60,55,39,54,52,45,52,35,34,56,56,26,51,75,75,38,54,68,60,19,50,53,43,48,52,38,48,36,52,47,50,53,54,55,65,69,41,70,88,47,64,59,38,40,44,58,59,49,48,54,50,39,43,39,52,33,48,41,50,14,67,58,66,72,28,50,47,49,72,46,76,44,77,79,52,83,82,40,70,35,46,66,66,43,67,44,51,52,50,51,50,40,54,71,53,15,37,76,92,53,56,63,47,49,36,37,37,39,50,47,82,46,97,64,33,41,34,40,37,40,36,32,56,32,49,77,60,80,78,54,73,77,53,51,64,62,52,50,47,43,52,52,42,42,39,69,62,33,68,92,33,62,48,80,52,78,48,81,48,95,72,15,40,39,38,38,42,36,38,47,114,139,87,69,85,81,72,83,72,76,70,75,78,67,84,77,78,79,77,78,74,70,78,75,70,56,81,34,55,46,72,39,45,70,90,57,35,71,43,73,37,19,61,30,23,29,39,31,81,38,53,68,84,63,84,75,52,70,77,54,54,76,68,51,80,76,56,38,73,37,91,31,65,24,46,42,65,6,69,42,64,42,32,35,38,36,42,36,31,40,31,25,70,20,90,64,38,64,36,33,41,33,31,72,51,35,72,39,30,38,34,38,39,38,42,47,56,99,84,51,71,46,76,44,67,38,38,43,65,40,46,44,81,57,34,87,39,88,50,46,39,49,41,45,82,44,76,42,54,69,79,34,73,43,52,38,38,37,38,42,43,26,54,42,53,43,51,60,38,38,31,38,24,28,63,70,48,41,52,54,50,50,43,54,50,26,25,53,51,12,20,54,52,13,33,52,50,45,52,46,54,53,38,52,50,47,25,69,72,65,68,41,67,59,37,52,32,44,42,53,14,54,55,33,42,51,50,32,50,30,44,68,63,17,48,36,38,64,71,76,39,35,81,35,23,68,53,53,61,37,41,45,36,26,36,42,20,50,14,51,28,29,43,47,52,26,50,41,53,73,61,38,22,70,80,77,36,48,69,62,36,54,51,47,51,49,52,31,53,50,21,51,48,44,29,58,38,33,80,72,50,56,66,41,57,38,49,53,48,44,56,53,48,51,53,50,48,48,56,49,52,51,51,52,33,53,53,40,34,74,72,63,44,69,61,25,53,42,46,42,60,17,47,50,39,28,44,53,9,49,50,44,32,49,34,32,47,62,28,76,36,60,74,43,75,59,39,66,46,28,35,58,52,16,41,53,51,17,52,53,39,40,56,47,33,52,51,48,47,53,48,61,72,64,57,82,60,72,69,48,64,62,59,40,61,61,39,58,59,60,34,59,57,34,53,56,56,33,57,55,37,54,56,56,46,63,71,50,65,74,62,60,66,59,54,40,53,51,45,50,37,33,57,58,26,49,77,76,36,53,67,61,18,48,52,43,48,52,39,48,36,54,48,52,52,54,54,64,69,42,72,86,47,65,60,38,40,45,58,59,49,47,54,50,40,43,40,51,33,48,38,51,13,66,58,66,72,28,50,48,50,71,46,77,43,76,78,48,85,82,40,71,37,46,65,66,44,67,42,53,52,50,51,50,41,54,73,53,15,36,76,92,53,55,59,47,49,36,38,38,37,51,46,83,46,96,64,33,42,35,41,38,40,36,32,57,32,51,79,60,79,79,56,73,76,53,50,66,63,51,50,45,45,52,52,44,43,40,70,63,33,69,89,34,60,51,79,52,79,48,81,47,94,70,17,39,38,38,39,42,35,37,47,114

Nearest PDB structures (foldseek):
  7cch-assembly1_A-2  TM=6.066E-01  e=1.232E-04  Acinetobacter baumannii
  6e95-assembly1_A  TM=3.962E-01  e=2.903E-06  Saccharomyces cerevisiae S288C
  4gt8-assembly1_A  TM=6.582E-01  e=3.579E-03  Staphylococcus aureus subsp. aureus Mu50
  8dwz-assembly1_A  TM=6.785E-01  e=6.955E-03  Enterococcus
  7cch-assembly1_A-2  TM=6.213E-01  e=2.029E-04  Acinetobacter baumannii

Sequence (1206 aa):
MIHVRFYFLLLFLPFSILLSSPINSRFTTSLKNGQGEYPIGYHMEILSLSPETKISFEDVRKFKLFEESKSLSPNFGFTKNVYWVRFELYNESKEKDWFIHLSYPLLDKIEFYEGNETTWKKTITGDSYVFSQRPMEEKSFIFPIRINFKKNHTYYFRFESEGTVQFPITIYSHERFLKLKEKENLSLGIYYGILFVLIIYNLILLFMLRDFGYLYYLLYISLYGLSQSVLNGLAFQIFWPNSPYWANISLPFIGGFSLFWGIQFTRSFLSTKKHTPTLDKILMLLMALMLCLMLSSFIFSYFVNIYLLASLVMLFAIFVFLVAVVCWDKGYKPARYFLIAWVALLFGVGIYSLKGFGILPANLVTEYGLQAGSAIEMCLLSLGLAYKIKLANSDKNKAERKIAAYKVKLQDAKLVSSRLEVELLKNNIHPHFLLNSINATIIWLDEDPETAKQLLTALSEELRSILKLTNKKTITVTEEINICKRYLEIMSLRKESKFEFKSEGITIKDMIPPIVLLTLVENGLTHGYQGKHSGLFTLKKKREKNKTKYILFNDGLPTTKSDSLGTGIKYIKSRLQEAFPNRWDFSSKVVLGGWENTITLMDMIHVRFYFLLLFLPFSILLSSPINSRFTTSLKNGQGEYPIGYHMEILSLSPETKISFEDVRKFKLFEESKSLSPNFGFTKNVYWVRFELYNESKEKDWFIHLSYPLLDKIEFYEGNETTWKKTITGDSYVFSQRPMEEKSFIFPIRINFKKNHTYYFRFESEGTVQFPITIYSHERFLKLKEKENLSLGIYYGILFVLIIYNLILLFMLRDFGYLYYLLYISLYGLSQSVLNGLAFQIFWPNSPYWANISLPFIGGFSLFWGIQFTRSFLSTKKHTPTLDKILMLLMALMLCLMLSSFIFSYFVNIYLLASLVMLFAIFVFLVAVVCWDKGYKPARYFLIAWVALLFGVGIYSLKGFGILPANLVTEYGLQAGSAIEMCLLSLGLAYKIKLANSDKNKAERKIAAYKVKLQDAKLVSSRLEVELLKNNIHPHFLLNSINATIIWLDEDPETAKQLLTALSEELRSILKLTNKKTITVTEEINICKRYLEIMSLRKESKFEFKSEGITIKDMIPPIVLLTLVENGLTHGYQGKHSGLFTLKKKREKNKTKYILFNDGLPTTKSDSLGTGIKYIKSRLQEAFPNRWDFSSKVVLGGWENTITLMD

Secondary structure (DSSP, 8-state):
-------------------------TTEEEE-SS--EEE-GGG-EEEEE-TT----HHHHHT----EE--SSS-EEEE---EEEEEEEEEE-SS--EEEEEE--TT-SEEEEEEE-SS-EEEEEESTTS-GGGSSS-SSSEEEEEE--TT-EEEEEEEEE-SSEEE--EEEEEHHHHHHHHHHHHHHHHHHHHHHHHHHHHHHHHHHHH--HHHHHHHHHHHHHHHHHHHHTTHHHHHT-TT-HHHHHHHHHHHHHHHHHHHHHHHHHHTTHHHH-HHHHHHHHHHHHHHHHHHHHTTTS-HHHHHHHHHHHHHHHHHHHHHHHHHHHHTT-THHHHHHHHHHHHHHHHHHHHHHHTTSS---HHHHHHHHHHHHHHHHHHHHHHHHHHHHHH-TTHHHHHHHHHHHHHHHHHHHHHHHHHHHHHHT---HHHHHHHHHHHHHHHHH-HHHHHHHHHHHHHHHHHHHHTTT-S-EEHHHHHHHHHHHHHHHHHHTT-EEEEEEES--TT-EE-TTHHHHHHHHHHHHH-TT-SEEEEEEEEEEETTEEEEEEEE-S---S-GGGGHHHHHHHHHHHHHHSTT-EEEEEEEETTEEEEEEEEE-/-------------------------TTEEEE-SS--EEE-GGG-EEEEE-TT----HHHHHH----EE--SSS-EEEE---EEEEEEEEEE-SS--EEEEEE--TT-SEEEEEEE-SS-EEEEEESTTS-GGGSSS-SSSEEEEEE--TT-EEEEEEEEE-SSEEE--EEEEEHHHHHHHHHHHHHHHHHHHHHHHHHHHHHHHHHHHH--HHHHHHHHHHHHHHHHHHHHTTHHHHHT-TT-HHHHHHHHHHHHHHHHHHHHHHHHHHTTHHHH-HHHHHHHHHHHHHHHHHHHHTTTS-HHHHHHHHHHHHHHHHHHHHHHHHHHHHTT-THHHHHHHHHHHHHHHHHHHHHHHTTSS---HHHHHHHHHHHHHHHHHHHHHHHHHHHHHHHGGGHHHHHHHHHHHHHHHHHHHHHHHHHHHHHT---HHHHHHHHHHHHHHHHH-HHHHHHHHHHHHHHHHHHHHHTT-S-EEHHHHHHHHHHHHHHHHHHHT-EEEEEEES--TT-EE-TTHHHHHHHHHHHHH-TT-SEEEEEEEEEEETTEEEEEEEE-S---S--TTTHHHHHHHHHHHHHHSTT-EEEEEEEETTEEEEEEEEE-

Organism: Leptospira biflexa serovar Patoc (strain Patoc 1 / ATCC 23582 / Paris) (NCBI:txid456481)